Protein AF-0000000068151258 (afdb_homodimer)

Solvent-accessible surface area (backbone atoms only — not comparable to full-atom values): 40343 Å² total; per-residue (Å²): 136,86,76,42,71,37,37,74,47,60,27,70,51,58,72,37,66,33,45,17,46,20,34,51,57,39,61,42,63,68,53,41,21,51,52,36,28,52,32,47,75,66,72,35,36,36,27,58,34,50,60,30,77,44,56,37,73,75,41,50,38,35,25,36,35,34,33,28,73,49,20,52,45,78,73,45,76,40,74,92,81,26,32,38,29,30,24,18,23,23,30,41,49,59,50,42,54,54,28,51,77,69,53,24,28,70,79,65,57,34,44,64,39,75,38,8,42,46,48,41,27,16,28,47,36,44,39,51,3,57,88,35,44,37,45,27,72,32,54,47,28,36,33,26,31,26,46,76,24,49,77,46,81,39,72,44,85,51,56,67,60,40,23,46,57,32,27,37,66,54,43,61,27,47,51,49,28,37,28,32,49,40,36,71,50,53,28,29,39,36,41,52,30,28,32,38,48,67,58,45,60,70,42,41,66,59,46,40,71,74,28,58,20,32,37,32,32,38,20,68,35,65,69,15,42,62,72,60,65,48,80,84,39,71,90,53,36,79,47,92,68,66,39,50,25,25,45,36,41,37,32,34,80,45,88,68,73,69,46,77,57,98,50,35,37,28,37,51,44,77,76,60,47,52,59,79,73,78,67,52,56,47,43,34,29,32,29,26,45,46,93,48,35,68,61,50,53,52,52,49,49,49,42,31,71,70,74,37,66,82,58,38,50,39,37,39,40,33,20,27,17,38,38,77,26,40,62,34,43,30,45,75,33,49,21,23,34,48,33,41,47,36,49,61,87,52,85,38,61,67,54,53,50,49,48,50,55,57,43,51,74,60,68,33,28,48,32,64,36,26,38,76,68,68,34,41,66,50,40,50,68,73,25,91,38,38,67,60,46,24,52,49,27,40,70,52,26,74,83,46,33,46,40,40,63,61,46,36,46,57,53,88,136,84,74,44,72,39,37,73,47,61,27,69,53,57,72,34,66,32,47,16,47,20,33,51,57,37,61,42,65,67,53,42,20,50,51,36,28,52,32,46,75,66,73,33,36,36,27,57,34,49,61,30,77,45,56,36,72,75,42,48,38,35,25,34,36,34,34,28,73,49,22,50,46,79,73,46,76,39,75,91,80,27,34,38,29,30,25,17,22,22,30,41,50,57,51,42,55,52,28,51,76,70,53,24,28,70,79,64,56,35,44,65,40,76,40,7,43,46,49,41,27,15,28,48,37,44,38,50,3,56,84,36,44,37,46,28,71,32,54,47,27,35,32,26,31,26,46,75,23,50,77,48,80,39,71,45,84,52,56,67,62,40,24,44,54,32,26,38,66,55,43,63,27,48,52,50,28,39,29,31,50,40,38,72,50,53,26,28,40,36,43,52,31,28,34,38,47,67,58,46,61,70,42,40,66,60,47,40,71,73,29,58,20,33,38,33,34,38,20,68,35,66,70,14,42,63,73,58,66,49,80,85,38,70,90,54,36,79,48,90,67,65,40,51,24,25,47,34,38,38,32,34,80,47,88,69,74,69,47,78,57,96,50,34,37,28,36,51,44,76,75,61,47,51,59,78,72,77,66,51,57,50,44,34,29,33,27,27,44,47,93,46,34,69,61,51,54,51,53,50,50,49,43,30,72,72,72,37,64,82,58,37,51,39,37,38,40,33,19,28,17,37,38,78,26,41,63,32,43,30,46,75,33,48,20,22,32,48,33,42,47,36,49,62,87,51,85,40,61,67,53,52,52,52,48,49,55,59,42,51,75,61,69,34,28,49,32,65,36,26,39,75,66,70,35,42,66,50,40,51,68,75,25,90,38,38,65,61,45,25,51,50,28,40,69,50,27,73,83,46,33,47,39,42,62,59,45,36,45,57,54,88

Foldseek 3Di:
DDFAAWQKDAAPQRLDIETARGEDEDQALLRVLVVLQVCVVVLFFEFEDANRHFNDHLQYGRYYRYYPCNLWDWDDADPVQQKTKIFQNYWQLRVQVVQVVVQWHAPFDAQDGRTGCNQCQQLQAAHFALPAARQLQFWQWFWFQFSNSDIDTGRNPPVQVSLLRRHPSQLLGHTGMTMGHIGGWFKKKKFKAKEAPVVCVVCVVVLRVPARWKKWWFFQALCQCVQQVHADRCVRYPDPDSGNMITIMGMHTDPDDFDDDRGITIDTPSVPRYGDHDSFKAKWKWWFFAVCQSVLVVQLSCCCVPPVVVQGHIWIKHWHAADCRQQHLRHNGTTIMIMGIDGPPDPCVVSVVSSQVSRVVRLIGIRRSHDDDDFQVSLVVSGVCLVVSLVSSCVRHVSSSHDDPVCVGHRD/DDFAAWQKDAAPQRLDIETARGEDADQALLRVLVVLQVCVVVVFFEFEDANRHFNDHLQYGRYYRYYPCNLWDWDDADVVQQKTKIFQNYWQLRVQVVQVVVQWHAPFDAQDGRTGCNQCQQLQAAHFALPAARQLQFWQWFWFQFSNSDIDTGRNPPVQVSLLRRHPSQLLGHTGMTMGHIGGWFKKKKFKAKEAPVVCVVCVVVLRVPARWKKWWFFQALCQCVQQVHADRCVRYPDPDSGNMITIMGMHTDPDDFDDDRGITIDTPSVPRYGDHDSFKAKWKWWFFAVCQSVLVVQLSCCCVPPVVVQGHIWIKHWHAADCRQQHLRHNGTTIMTMGIDGPPDPCVVSVVSSQVSRVVRLIGIRRSHDDDDFQVSLVVSGVCLVVSLVSSCVRHVSSSHDDPVCVGHRD

InterPro domains:
  IPR006094 FAD linked oxidase, N-terminal [PF01565] (24-154)
  IPR007173 D-arabinono-1,4-lactone oxidase, C-terminal domain [PF04030] (265-408)
  IPR010031 L-gulonolactone/D-arabinono-1,4-lactone oxidase-like [PIRSF000136] (3-409)
  IPR010031 L-gulonolactone/D-arabinono-1,4-lactone oxidase-like [PTHR43762] (8-409)
  IPR016166 FAD-binding domain, PCMH-type [PS51387] (12-185)
  IPR016167 FAD-binding, type PCMH, subdomain 1 [G3DSA:3.30.43.10] (2-72)
  IPR016169 FAD-binding, type PCMH, subdomain 2 [G3DSA:3.30.465.10] (75-197)
  IPR016171 Vanillyl-alcohol oxidase, C-terminal subdomain 2 [G3DSA:1.10.45.10] (376-412)
  IPR036318 FAD-binding, type PCMH-like superfamily [SSF56176] (8-182)

Radius of gyration: 28.55 Å; Cα contacts (8 Å, |Δi|>4): 2061; chains: 2; bounding box: 61×91×62 Å

pLDDT: mean 96.94, std 2.87, range [78.06, 98.88]

Sequence (824 aa):
MAFEKGGVWRNWVGNQYCVSQYKASPGTEAELAELVAEADKRDLGVRVSGSGHSFTPVVGTSGLLLSLADLRGVQKVDKARKQITVAGGTRINEVGKTLKQHGLSLINQGDIDSQAVAGAFTTGTHGTGIKLGNMASSIAGMRIVKANGEILDIDGSDEELLHAAQVSVGTLGIISSMTLNVMDAYNLHERLWRDDFETCMERHDELAANHRHFGFFWCPTPESRHLYCLPDTSAVSSTNKSADVCEMKVMDITDAAPMESEFEKIAYSSEVYPIEYVPNFVELEYAVPVEHGKAAVRAVRDLMLNKHTNCIYPIEYRFTAGDPAWMSPFHHQDSITLSVSGGPGIDYWAFLKGVDQILRGYDSRPHWGKMHFLDTDDVTHLYPRAGDFRALRRELDPKGRFLNDHLKMLLGMAFEKGGVWRNWVGNQYCVSQYKASPGTEAELAELVAEADKRDLGVRVSGSGHSFTPVVGTSGLLLSLADLRGVQKVDKARKQITVAGGTRINEVGKTLKQHGLSLINQGDIDSQAVAGAFTTGTHGTGIKLGNMASSIAGMRIVKANGEILDIDGSDEELLHAAQVSVGTLGIISSMTLNVMDAYNLHERLWRDDFETCMERHDELAANHRHFGFFWCPTPESRHLYCLPDTSAVSSTNKSADVCEMKVMDITDAAPMESEFEKIAYSSEVYPIEYVPNFVELEYAVPVEHGKAAVRAVRDLMLNKHTNCIYPIEYRFTAGDPAWMSPFHHQDSITLSVSGGPGIDYWAFLKGVDQILRGYDSRPHWGKMHFLDTDDVTHLYPRAGDFRALRRELDPKGRFLNDHLKMLLG

Nearest PDB structures (foldseek):
  4xlo-assembly1_C  TM=7.871E-01  e=3.483E-21  Streptomyces maritimus
  6fyf-assembly3_C  TM=7.808E-01  e=2.232E-20  Streptomyces maritimus
  6fyd-assembly1_D  TM=7.874E-01  e=6.397E-20  Streptomyces maritimus
  6fye-assembly1_B-2  TM=7.851E-01  e=6.805E-20  Streptomyces maritimus
  6fyb-assembly1_A  TM=7.941E-01  e=1.431E-19  Streptomyces maritimus

Structure (mmCIF, N/CA/C/O backbone):
data_AF-0000000068151258-model_v1
#
loop_
_entity.id
_entity.type
_entity.pdbx_description
1 polymer 'Probable FAD-linked oxidoreductase'
#
loop_
_atom_site.group_PDB
_atom_site.id
_atom_site.type_symbol
_atom_site.label_atom_id
_atom_site.label_alt_id
_atom_site.label_comp_id
_atom_site.label_asym_id
_atom_site.label_entity_id
_atom_site.label_seq_id
_atom_site.pdbx_PDB_ins_code
_atom_site.Cartn_x
_atom_site.Cartn_y
_atom_site.Cartn_z
_atom_site.occupancy
_atom_site.B_iso_or_equiv
_atom_site.auth_seq_id
_atom_site.auth_comp_id
_atom_site.auth_asym_id
_atom_site.auth_atom_id
_atom_site.pdbx_PDB_model_num
ATOM 1 N N . MET A 1 1 ? -28.812 7.32 -12.125 1 78.06 1 MET A N 1
ATOM 2 C CA . MET A 1 1 ? -27.547 7.863 -12.602 1 78.06 1 MET A CA 1
ATOM 3 C C . MET A 1 1 ? -26.5 6.754 -12.766 1 78.06 1 MET A C 1
ATOM 5 O O . MET A 1 1 ? -26.453 5.82 -11.961 1 78.06 1 MET A O 1
ATOM 9 N N . ALA A 1 2 ? -25.844 6.797 -13.875 1 86.69 2 ALA A N 1
ATOM 10 C CA . ALA A 1 2 ? -24.844 5.766 -14.141 1 86.69 2 ALA A CA 1
ATOM 11 C C . ALA A 1 2 ? -23.453 6.219 -13.695 1 86.69 2 ALA A C 1
ATOM 13 O O . ALA A 1 2 ? -23.078 7.375 -13.898 1 86.69 2 ALA A O 1
ATOM 14 N N . PHE A 1 3 ? -22.781 5.359 -12.836 1 92.81 3 PHE A N 1
ATOM 15 C CA . PHE A 1 3 ? -21.422 5.652 -12.406 1 92.81 3 PHE A CA 1
ATOM 16 C C . PHE A 1 3 ? -20.422 5.301 -13.5 1 92.81 3 PHE A C 1
ATOM 18 O O . PHE A 1 3 ? -20.641 4.363 -14.266 1 92.81 3 PHE A O 1
ATOM 25 N N . GLU A 1 4 ? -19.438 6.156 -13.594 1 96.06 4 GLU A N 1
ATOM 26 C CA . GLU A 1 4 ? -18.297 5.797 -14.43 1 96.06 4 GLU A CA 1
ATOM 27 C C . GLU A 1 4 ? -17.5 4.652 -13.82 1 96.06 4 GLU A C 1
ATOM 29 O O . GLU A 1 4 ? -17.344 4.578 -12.602 1 96.06 4 GLU A O 1
ATOM 34 N N . LYS A 1 5 ? -17.016 3.736 -14.688 1 95.81 5 LYS A N 1
ATOM 35 C CA . LYS A 1 5 ? -16.125 2.68 -14.219 1 95.81 5 LYS A CA 1
ATOM 36 C C . LYS A 1 5 ? -14.922 3.264 -13.492 1 95.81 5 LYS A C 1
ATOM 38 O O . LYS A 1 5 ? -14.352 4.266 -13.93 1 95.81 5 LYS A O 1
ATOM 43 N N . GLY A 1 6 ? -14.594 2.646 -12.422 1 96.44 6 GLY A N 1
ATOM 44 C CA . GLY A 1 6 ? -13.477 3.129 -11.617 1 96.44 6 GLY A CA 1
ATOM 45 C C . GLY A 1 6 ? -12.125 2.834 -12.242 1 96.44 6 GLY A C 1
ATOM 46 O O . GLY A 1 6 ? -11.891 3.162 -13.406 1 96.44 6 GLY A O 1
ATOM 47 N N . GLY A 1 7 ? -11.305 2.139 -11.562 1 93.94 7 GLY A N 1
ATOM 48 C CA . GLY A 1 7 ? -9.93 1.832 -11.922 1 93.94 7 GLY A CA 1
ATOM 49 C C . GLY A 1 7 ? -8.945 2.107 -10.797 1 93.94 7 GLY A C 1
ATOM 50 O O . GLY A 1 7 ? -9.336 2.191 -9.633 1 93.94 7 GLY A O 1
ATOM 51 N N . VAL A 1 8 ? -7.711 2.145 -11.172 1 94.94 8 VAL A N 1
ATOM 52 C CA . VAL A 1 8 ? -6.668 2.271 -10.164 1 94.94 8 VAL A CA 1
ATOM 53 C C . VAL A 1 8 ? -6.508 3.738 -9.766 1 94.94 8 VAL A C 1
ATOM 55 O O . VAL A 1 8 ? -6.559 4.629 -10.617 1 94.94 8 VAL A O 1
ATOM 58 N N . TRP A 1 9 ? -6.434 3.98 -8.555 1 96.38 9 TRP A N 1
ATOM 59 C CA . TRP A 1 9 ? -6.039 5.238 -7.934 1 96.38 9 TRP A CA 1
ATOM 60 C C . TRP A 1 9 ? -4.812 5.047 -7.047 1 96.38 9 TRP A C 1
ATOM 62 O O . TRP A 1 9 ? -4.668 4.012 -6.391 1 96.38 9 TRP A O 1
ATOM 72 N N . ARG A 1 10 ? -3.955 6 -7.008 1 95.19 10 ARG A N 1
ATOM 73 C CA . ARG A 1 10 ? -2.828 5.992 -6.078 1 95.19 10 ARG A CA 1
ATOM 74 C C . ARG A 1 10 ? -2.57 7.387 -5.516 1 95.19 10 ARG A C 1
ATOM 76 O O . ARG A 1 10 ? -2.955 8.391 -6.121 1 95.19 10 ARG A O 1
ATOM 83 N N . ASN A 1 11 ? -1.968 7.457 -4.352 1 95.88 11 ASN A N 1
ATOM 84 C CA . ASN A 1 11 ? -1.566 8.75 -3.805 1 95.88 11 ASN A CA 1
ATOM 85 C C . ASN A 1 11 ? -0.301 9.273 -4.477 1 95.88 11 ASN A C 1
ATOM 87 O O . ASN A 1 11 ? 0.225 8.641 -5.398 1 95.88 11 ASN A O 1
ATOM 91 N N . TRP A 1 12 ? 0.168 10.398 -4.117 1 93 12 TRP A N 1
ATOM 92 C CA . TRP A 1 12 ? 1.205 11.141 -4.824 1 93 12 TRP A CA 1
ATOM 93 C C . TRP A 1 12 ? 2.539 10.398 -4.766 1 93 12 TRP A C 1
ATOM 95 O O . TRP A 1 12 ? 3.346 10.492 -5.695 1 93 12 TRP A O 1
ATOM 105 N N . VAL A 1 13 ? 2.721 9.562 -3.672 1 91.62 13 VAL A N 1
ATOM 106 C CA . VAL A 1 13 ? 4.027 8.93 -3.537 1 91.62 13 VAL A CA 1
ATOM 107 C C . VAL A 1 13 ? 3.93 7.461 -3.939 1 91.62 13 VAL A C 1
ATOM 109 O O . VAL A 1 13 ? 4.945 6.766 -4.031 1 91.62 13 VAL A O 1
ATOM 112 N N . GLY A 1 14 ? 2.686 6.957 -4.02 1 90.94 14 GLY A N 1
ATOM 113 C CA . GLY A 1 14 ? 2.479 5.621 -4.555 1 90.94 14 GLY A CA 1
ATOM 114 C C . GLY A 1 14 ? 2.461 4.547 -3.484 1 90.94 14 GLY A C 1
ATOM 115 O O . GLY A 1 14 ? 2.33 3.361 -3.791 1 90.94 14 GLY A O 1
ATOM 116 N N . ASN A 1 15 ? 2.527 4.891 -2.213 1 91.88 15 ASN A N 1
ATOM 117 C CA . ASN A 1 15 ? 2.506 3.859 -1.183 1 91.88 15 ASN A CA 1
ATOM 118 C C . ASN A 1 15 ? 1.082 3.406 -0.873 1 91.88 15 ASN A C 1
ATOM 120 O O . ASN A 1 15 ? 0.88 2.43 -0.149 1 91.88 15 ASN A O 1
ATOM 124 N N . GLN A 1 16 ? 0.106 4.184 -1.388 1 94.62 16 GLN A N 1
ATOM 125 C CA . GLN A 1 16 ? -1.301 3.803 -1.318 1 94.62 16 GLN A CA 1
ATOM 126 C C . GLN A 1 16 ? -1.899 3.654 -2.715 1 94.62 16 GLN A C 1
ATOM 128 O O . GLN A 1 16 ? -1.615 4.457 -3.605 1 94.62 16 GLN A O 1
ATOM 133 N N . TYR A 1 17 ? -2.619 2.631 -2.869 1 94.12 17 TYR A N 1
ATOM 134 C CA . TYR A 1 17 ? -3.406 2.498 -4.09 1 94.12 17 TYR A CA 1
ATOM 135 C C . TYR A 1 17 ? -4.66 1.67 -3.846 1 94.12 17 TYR A C 1
ATOM 137 O O . TYR A 1 17 ? -4.754 0.955 -2.844 1 94.12 17 TYR A O 1
ATOM 145 N N . CYS A 1 18 ? -5.625 1.77 -4.68 1 95.38 18 CYS A N 1
ATOM 146 C CA . CYS A 1 18 ? -6.832 0.948 -4.672 1 95.38 18 CYS A CA 1
ATOM 147 C C . CYS A 1 18 ? -7.422 0.838 -6.074 1 95.38 18 CYS A C 1
ATOM 149 O O . CYS A 1 18 ? -7.047 1.592 -6.973 1 95.38 18 CYS A O 1
ATOM 151 N N . VAL A 1 19 ? -8.141 -0.154 -6.238 1 96 19 VAL A N 1
ATOM 152 C CA . VAL A 1 19 ? -9.016 -0.272 -7.402 1 96 19 VAL A CA 1
ATOM 153 C C . VAL A 1 19 ? -10.469 -0.088 -6.977 1 96 19 VAL A C 1
ATOM 155 O O . VAL A 1 19 ? -10.977 -0.83 -6.133 1 96 19 VAL A O 1
ATOM 158 N N . SER A 1 20 ? -11.07 0.904 -7.492 1 97.62 20 SER A N 1
ATOM 159 C CA . SER A 1 20 ? -12.469 1.146 -7.172 1 97.62 20 SER A CA 1
ATOM 160 C C . SER A 1 20 ? -13.383 0.662 -8.289 1 97.62 20 SER A C 1
ATOM 162 O O . SER A 1 20 ? -13 0.659 -9.461 1 97.62 20 SER A O 1
ATOM 164 N N . GLN A 1 21 ? -14.562 0.237 -7.918 1 97.31 21 GLN A N 1
ATOM 165 C CA . GLN A 1 21 ? -15.547 -0.179 -8.906 1 97.31 21 GLN A CA 1
ATOM 166 C C . GLN A 1 21 ? -16.016 1.003 -9.75 1 97.31 21 GLN A C 1
ATOM 168 O O . GLN A 1 21 ? -16.172 0.876 -10.969 1 97.31 21 GLN A O 1
ATOM 173 N N . TYR A 1 22 ? -16.234 2.111 -9.031 1 98.06 22 TYR A N 1
ATOM 174 C CA . TYR A 1 22 ? -16.734 3.309 -9.695 1 98.06 22 TYR A CA 1
ATOM 175 C C . TYR A 1 22 ? -15.914 4.535 -9.297 1 98.06 22 TYR A C 1
ATOM 177 O O . TYR A 1 22 ? -15.258 4.535 -8.25 1 98.06 22 TYR A O 1
ATOM 185 N N . LYS A 1 23 ? -15.945 5.562 -10.148 1 98.31 23 LYS A N 1
ATOM 186 C CA . LYS A 1 23 ? -15.344 6.855 -9.852 1 98.31 23 LYS A CA 1
ATOM 187 C C . LYS A 1 23 ? -16.234 8 -10.336 1 98.31 23 LYS A C 1
ATOM 189 O O . LYS A 1 23 ? -17.094 7.805 -11.195 1 98.31 23 LYS A O 1
ATOM 194 N N . ALA A 1 24 ? -16.125 9.125 -9.758 1 98.44 24 ALA A N 1
ATOM 195 C CA . ALA A 1 24 ? -16.766 10.352 -10.211 1 98.44 24 ALA A CA 1
ATOM 196 C C . ALA A 1 24 ? -16.031 11.586 -9.695 1 98.44 24 ALA A C 1
ATOM 198 O O . ALA A 1 24 ? -15.289 11.508 -8.719 1 98.44 24 ALA A O 1
ATOM 199 N N . SER A 1 25 ? -16.172 12.703 -10.352 1 98.38 25 SER A N 1
ATOM 200 C CA . SER A 1 25 ? -15.633 14.008 -9.961 1 98.38 25 SER A CA 1
ATOM 201 C C . SER A 1 25 ? -16.688 15.094 -10.086 1 98.38 25 SER A C 1
ATOM 203 O O . SER A 1 25 ? -16.734 15.82 -11.078 1 98.38 25 SER A O 1
ATOM 205 N N . PRO A 1 26 ? -17.516 15.242 -9.055 1 98.25 26 PRO A N 1
ATOM 206 C CA . PRO A 1 26 ? -18.578 16.25 -9.133 1 98.25 26 PRO A CA 1
ATOM 207 C C . PRO A 1 26 ? -18.031 17.672 -9.203 1 98.25 26 PRO A C 1
ATOM 209 O O . PRO A 1 26 ? -17.031 17.984 -8.578 1 98.25 26 PRO A O 1
ATOM 212 N N . GLY A 1 27 ? -18.781 18.516 -9.898 1 98 27 GLY A N 1
ATOM 213 C CA . GLY A 1 27 ? -18.391 19.906 -10.031 1 98 27 GLY A CA 1
ATOM 214 C C . GLY A 1 27 ? -19.219 20.844 -9.172 1 98 27 GLY A C 1
ATOM 215 O O . GLY A 1 27 ? -18.906 22.031 -9.055 1 98 27 GLY A O 1
ATOM 216 N N . THR A 1 28 ? -20.281 20.297 -8.633 1 98.19 28 THR A N 1
ATOM 217 C CA . THR A 1 28 ? -21.156 21.094 -7.777 1 98.19 28 THR A CA 1
ATOM 218 C C . THR A 1 28 ? -21.594 20.312 -6.551 1 98.19 28 THR A C 1
ATOM 220 O O . THR A 1 28 ? -21.5 19.078 -6.535 1 98.19 28 THR A O 1
ATOM 223 N N . GLU A 1 29 ? -22.031 21.047 -5.539 1 98.44 29 GLU A N 1
ATOM 224 C CA . GLU A 1 29 ? -22.547 20.406 -4.332 1 98.44 29 GLU A CA 1
ATOM 225 C C . GLU A 1 29 ? -23.766 19.547 -4.652 1 98.44 29 GLU A C 1
ATOM 227 O O . GLU A 1 29 ? -23.938 18.453 -4.09 1 98.44 29 GLU A O 1
ATOM 232 N N . ALA A 1 30 ? -24.625 20.031 -5.52 1 98.31 30 ALA A N 1
ATOM 233 C CA . ALA A 1 30 ? -25.828 19.297 -5.902 1 98.31 30 ALA A CA 1
ATOM 234 C C . ALA A 1 30 ? -25.469 17.969 -6.559 1 98.31 30 ALA A C 1
ATOM 236 O O . ALA A 1 30 ? -26.078 16.938 -6.254 1 98.31 30 ALA A O 1
ATOM 237 N N . GLU A 1 31 ? -24.5 18.047 -7.484 1 98.25 31 GLU A N 1
ATOM 238 C CA . GLU A 1 31 ? -24.047 16.828 -8.141 1 98.25 31 GLU A CA 1
ATOM 239 C C . GLU A 1 31 ? -23.438 15.859 -7.137 1 98.25 31 GLU A C 1
ATOM 241 O O . GLU A 1 31 ? -23.672 14.648 -7.207 1 98.25 31 GLU A O 1
ATOM 246 N N . LEU A 1 32 ? -22.672 16.359 -6.215 1 98.56 32 LEU A N 1
ATOM 247 C CA . LEU A 1 32 ? -22.062 15.547 -5.16 1 98.56 32 LEU A CA 1
ATOM 248 C C . LEU A 1 32 ? -23.141 14.852 -4.336 1 98.56 32 LEU A C 1
ATOM 250 O O . LEU A 1 32 ? -23.062 13.648 -4.074 1 98.56 32 LEU A O 1
ATOM 254 N N . ALA A 1 33 ? -24.109 15.594 -3.965 1 98.69 33 ALA A N 1
ATOM 255 C CA . ALA A 1 33 ? -25.203 15.07 -3.16 1 98.69 33 ALA A CA 1
ATOM 256 C C . ALA A 1 33 ? -25.938 13.938 -3.893 1 98.69 33 ALA A C 1
ATOM 258 O O . ALA A 1 33 ? -26.266 12.914 -3.291 1 98.69 33 ALA A O 1
ATOM 259 N N . GLU A 1 34 ? -26.156 14.102 -5.141 1 98.38 34 GLU A N 1
ATOM 260 C CA . GLU A 1 34 ? -26.828 13.094 -5.949 1 98.38 34 GLU A CA 1
ATOM 261 C C . GLU A 1 34 ? -26 11.812 -6.043 1 98.38 34 GLU A C 1
ATOM 263 O O . GLU A 1 34 ? -26.547 10.711 -5.945 1 98.38 34 GLU A O 1
ATOM 268 N N . LEU A 1 35 ? -24.75 11.977 -6.266 1 98.56 35 LEU A N 1
ATOM 269 C CA . LEU A 1 35 ? -23.844 10.836 -6.371 1 98.56 35 LEU A CA 1
ATOM 270 C C . LEU A 1 35 ? -23.828 10.031 -5.074 1 98.56 35 LEU A C 1
ATOM 272 O O . LEU A 1 35 ? -23.875 8.805 -5.098 1 98.56 35 LEU A O 1
ATOM 276 N N . VAL A 1 36 ? -23.766 10.727 -3.963 1 98.62 36 VAL A N 1
ATOM 277 C CA . VAL A 1 36 ? -23.703 10.07 -2.66 1 98.62 36 VAL A CA 1
ATOM 278 C C . VAL A 1 36 ? -25.016 9.344 -2.393 1 98.62 36 VAL A C 1
ATOM 280 O O . VAL A 1 36 ? -25.016 8.203 -1.925 1 98.62 36 VAL A O 1
ATOM 283 N N . ALA A 1 37 ? -26.125 9.984 -2.701 1 98.44 37 ALA A N 1
ATOM 284 C CA . ALA A 1 37 ? -27.438 9.359 -2.521 1 98.44 37 ALA A CA 1
ATOM 285 C C . ALA A 1 37 ? -27.547 8.078 -3.348 1 98.44 37 ALA A C 1
ATOM 287 O O . ALA A 1 37 ? -28.078 7.07 -2.875 1 98.44 37 ALA A O 1
ATOM 288 N N . GLU A 1 38 ? -27.109 8.156 -4.566 1 98.19 38 GLU A N 1
ATOM 289 C CA . GLU A 1 38 ? -27.141 6.988 -5.441 1 98.19 38 GLU A CA 1
ATOM 290 C C . GLU A 1 38 ? -26.266 5.867 -4.898 1 98.19 38 GLU A C 1
ATOM 292 O O . GLU A 1 38 ? -26.641 4.691 -4.965 1 98.19 38 GLU A O 1
ATOM 297 N N . ALA A 1 39 ? -25.062 6.219 -4.406 1 98.19 39 ALA A N 1
ATOM 298 C CA . ALA A 1 39 ? -24.188 5.219 -3.818 1 98.19 39 ALA A CA 1
ATOM 299 C C . ALA A 1 39 ? -24.859 4.516 -2.643 1 98.19 39 ALA A C 1
ATOM 301 O O . ALA A 1 39 ? -24.734 3.299 -2.49 1 98.19 39 ALA A O 1
ATOM 302 N N . ASP A 1 40 ? -25.516 5.312 -1.816 1 97.94 40 ASP A N 1
ATOM 303 C CA . ASP A 1 40 ? -26.234 4.746 -0.675 1 97.94 40 ASP A CA 1
ATOM 304 C C . ASP A 1 40 ? -27.297 3.762 -1.133 1 97.94 40 ASP A C 1
ATOM 306 O O . ASP A 1 40 ? -27.422 2.666 -0.578 1 97.94 40 ASP A O 1
ATOM 310 N N . LYS A 1 41 ? -28.078 4.137 -2.143 1 96.81 41 LYS A N 1
ATOM 311 C CA . LYS A 1 41 ? -29.125 3.275 -2.686 1 96.81 41 LYS A CA 1
ATOM 312 C C . LYS A 1 41 ? -28.547 1.952 -3.174 1 96.81 41 LYS A C 1
ATOM 314 O O . LYS A 1 41 ? -29.188 0.909 -3.072 1 96.81 41 LYS A O 1
ATOM 319 N N . ARG A 1 42 ? -27.344 1.995 -3.621 1 95.56 42 ARG A N 1
ATOM 320 C CA . ARG A 1 42 ? -26.703 0.817 -4.207 1 95.56 42 ARG A CA 1
ATOM 321 C C . ARG A 1 42 ? -25.859 0.08 -3.174 1 95.56 42 ARG A C 1
ATOM 323 O O . ARG A 1 42 ? -25.125 -0.848 -3.514 1 95.56 42 ARG A O 1
ATOM 330 N N . ASP A 1 43 ? -25.844 0.562 -1.971 1 94.62 43 ASP A N 1
ATOM 331 C CA . ASP A 1 43 ? -25.109 -0.047 -0.865 1 94.62 43 ASP A CA 1
ATOM 332 C C . ASP A 1 43 ? -23.609 -0.043 -1.136 1 94.62 43 ASP A C 1
ATOM 334 O O . ASP A 1 43 ? -22.922 -1.05 -0.92 1 94.62 43 ASP A O 1
ATOM 338 N N . LEU A 1 44 ? -23.094 1.069 -1.704 1 96.12 44 LEU A N 1
ATOM 339 C CA . LEU A 1 44 ? -21.688 1.218 -2.023 1 96.12 44 LEU A CA 1
ATOM 340 C C . LEU A 1 44 ? -20.969 2.047 -0.959 1 96.12 44 LEU A C 1
ATOM 342 O O . LEU A 1 44 ? -21.5 3.051 -0.487 1 96.12 44 LEU A O 1
ATOM 346 N N . GLY A 1 45 ? -19.844 1.562 -0.537 1 97.25 45 GLY A N 1
ATOM 347 C CA . GLY A 1 45 ? -18.953 2.441 0.211 1 97.25 45 GLY A CA 1
ATOM 348 C C . GLY A 1 45 ? -18.422 3.598 -0.614 1 97.25 45 GLY A C 1
ATOM 349 O O . GLY A 1 45 ? -18.234 3.467 -1.825 1 97.25 45 GLY A O 1
ATOM 350 N N . VAL A 1 46 ? -18.219 4.711 0.027 1 98.5 46 VAL A N 1
ATOM 351 C CA . VAL A 1 46 ? -17.75 5.918 -0.649 1 98.5 46 VAL A CA 1
ATOM 352 C C . VAL A 1 46 ? -16.531 6.484 0.078 1 98.5 46 VAL A C 1
ATOM 354 O O . VAL A 1 46 ? -16.516 6.574 1.308 1 98.5 46 VAL A O 1
ATOM 357 N N . ARG A 1 47 ? -15.508 6.742 -0.625 1 98.5 47 ARG A N 1
ATOM 358 C CA . ARG A 1 47 ? -14.406 7.551 -0.124 1 98.5 47 ARG A CA 1
ATOM 359 C C . ARG A 1 47 ? -14.102 8.711 -1.071 1 98.5 47 ARG A C 1
ATOM 361 O O . ARG A 1 47 ? -14.578 8.734 -2.205 1 98.5 47 ARG A O 1
ATOM 368 N N . VAL A 1 48 ? -13.32 9.633 -0.557 1 98.31 48 VAL A N 1
ATOM 369 C CA . VAL A 1 48 ? -13.086 10.875 -1.287 1 98.31 48 VAL A CA 1
ATOM 370 C C . VAL A 1 48 ? -11.594 11.188 -1.307 1 98.31 48 VAL A C 1
ATOM 372 O O . VAL A 1 48 ? -10.906 11.039 -0.291 1 98.31 48 VAL A O 1
ATOM 375 N N . SER A 1 49 ? -11.141 11.477 -2.477 1 98 49 SER A N 1
ATOM 376 C CA . SER A 1 49 ? -9.758 11.938 -2.621 1 98 49 SER A CA 1
ATOM 377 C C . SER A 1 49 ? -9.703 13.445 -2.844 1 98 49 SER A C 1
ATOM 379 O O . SER A 1 49 ? -10.461 13.992 -3.65 1 98 49 SER A O 1
ATOM 381 N N . GLY A 1 50 ? -8.898 14.109 -2.031 1 97.38 50 GLY A N 1
ATOM 382 C CA . GLY A 1 50 ? -8.469 15.453 -2.404 1 97.38 50 GLY A CA 1
ATOM 383 C C . GLY A 1 50 ? -7.344 15.453 -3.424 1 97.38 50 GLY A C 1
ATOM 384 O O . GLY A 1 50 ? -7.512 14.961 -4.539 1 97.38 50 GLY A O 1
ATOM 385 N N . SER A 1 51 ? -6.16 15.898 -2.93 1 96.5 51 SER A N 1
ATOM 386 C CA . SER A 1 51 ? -5.012 15.914 -3.834 1 96.5 51 SER A CA 1
ATOM 387 C C . SER A 1 51 ? -4.18 14.641 -3.689 1 96.5 51 SER A C 1
ATOM 389 O O . SER A 1 51 ? -3.164 14.477 -4.371 1 96.5 51 SER A O 1
ATOM 391 N N . GLY A 1 52 ? -4.582 13.797 -2.781 1 96.44 52 GLY A N 1
ATOM 392 C CA . GLY A 1 52 ? -3.959 12.484 -2.705 1 96.44 52 GLY A CA 1
ATOM 393 C C . GLY A 1 52 ? -2.621 12.5 -1.994 1 96.44 52 GLY A C 1
ATOM 394 O O . GLY A 1 52 ? -1.707 11.758 -2.365 1 96.44 52 GLY A O 1
ATOM 395 N N . HIS A 1 53 ? -2.479 13.234 -0.882 1 96.06 53 HIS A N 1
ATOM 396 C CA . HIS A 1 53 ? -1.182 13.398 -0.236 1 96.06 53 HIS A CA 1
ATOM 397 C C . HIS A 1 53 ? -1.052 12.484 0.979 1 96.06 53 HIS A C 1
ATOM 399 O O . HIS A 1 53 ? 0.035 12.352 1.546 1 96.06 53 HIS A O 1
ATOM 405 N N . SER A 1 54 ? -2.137 11.852 1.442 1 97.25 54 SER A N 1
ATOM 406 C CA . SER A 1 54 ? -2.061 11.031 2.65 1 97.25 54 SER A CA 1
ATOM 407 C C . SER A 1 54 ? -1.22 9.781 2.418 1 97.25 54 SER A C 1
ATOM 409 O O . SER A 1 54 ? -1.32 9.148 1.366 1 97.25 54 SER A O 1
ATOM 411 N N . PHE A 1 55 ? -0.416 9.469 3.439 1 96.62 55 PHE A N 1
ATOM 412 C CA . PHE A 1 55 ? 0.41 8.266 3.408 1 96.62 55 PHE A CA 1
ATOM 413 C C . PHE A 1 55 ? -0.344 7.078 3.988 1 96.62 55 PHE A C 1
ATOM 415 O O . PHE A 1 55 ? 0.116 5.938 3.891 1 96.62 55 PHE A O 1
ATOM 422 N N . THR A 1 56 ? -1.451 7.266 4.617 1 96.44 56 THR A N 1
ATOM 423 C CA . THR A 1 56 ? -2.279 6.227 5.227 1 96.44 56 THR A CA 1
ATOM 424 C C . THR A 1 56 ? -3.461 5.887 4.324 1 96.44 56 THR A C 1
ATOM 426 O O . THR A 1 56 ? -3.832 6.672 3.451 1 96.44 56 THR A O 1
ATOM 429 N N . PRO A 1 57 ? -4.047 4.715 4.516 1 95.81 57 PRO A N 1
ATOM 430 C CA . PRO A 1 57 ? -5.133 4.305 3.619 1 95.81 57 PRO A CA 1
ATOM 431 C C . PRO A 1 57 ? -6.461 4.969 3.965 1 95.81 57 PRO A C 1
ATOM 433 O O . PRO A 1 57 ? -7.488 4.293 4.066 1 95.81 57 PRO A O 1
ATOM 436 N N . VAL A 1 58 ? -6.535 6.258 3.881 1 97.38 58 VAL A N 1
ATOM 437 C CA . VAL A 1 58 ? -7.754 6.969 4.258 1 97.38 58 VAL A CA 1
ATOM 438 C C . VAL A 1 58 ? -8.617 7.203 3.021 1 97.38 58 VAL A C 1
ATOM 440 O O . VAL A 1 58 ? -9.797 7.539 3.139 1 97.38 58 VAL A O 1
ATOM 443 N N . VAL A 1 59 ? -8.078 6.977 1.762 1 97.69 59 VAL A N 1
ATOM 444 C CA . VAL A 1 59 ? -8.805 7.305 0.539 1 97.69 59 VAL A CA 1
ATOM 445 C C . VAL A 1 59 ? -9.344 6.027 -0.099 1 97.69 59 VAL A C 1
ATOM 447 O O . VAL A 1 59 ? -10.43 6.027 -0.685 1 97.69 59 VAL A O 1
ATOM 450 N N . GLY A 1 60 ? -8.664 4.934 0.052 1 95.94 60 GLY A N 1
ATOM 451 C CA . GLY A 1 60 ? -8.945 3.727 -0.709 1 95.94 60 GLY A CA 1
ATOM 452 C C . GLY A 1 60 ? -10.336 3.178 -0.461 1 95.94 60 GLY A C 1
ATOM 453 O O . GLY A 1 60 ? -10.828 3.199 0.671 1 95.94 60 GLY A O 1
ATOM 454 N N . THR A 1 61 ? -10.992 2.746 -1.538 1 96.69 61 THR A N 1
ATOM 455 C CA . THR A 1 61 ? -12.289 2.08 -1.481 1 96.69 61 THR A CA 1
ATOM 456 C C . THR A 1 61 ? -12.484 1.162 -2.686 1 96.69 61 THR A C 1
ATOM 458 O O . THR A 1 61 ? -11.867 1.37 -3.734 1 96.69 61 THR A O 1
ATOM 461 N N . SER A 1 62 ? -13.25 0.145 -2.514 1 95.81 62 SER A N 1
ATOM 462 C CA . SER A 1 62 ? -13.609 -0.706 -3.641 1 95.81 62 SER A CA 1
ATOM 463 C C . SER A 1 62 ? -14.945 -0.281 -4.242 1 95.81 62 SER A C 1
ATOM 465 O O . SER A 1 62 ? -15.383 -0.832 -5.258 1 95.81 62 SER A O 1
ATOM 467 N N . GLY A 1 63 ? -15.641 0.665 -3.598 1 97.19 63 GLY A N 1
ATOM 468 C CA . GLY A 1 63 ? -16.938 1.143 -4.059 1 97.19 63 GLY A CA 1
ATOM 469 C C . GLY A 1 63 ? -16.844 2.33 -4.996 1 97.19 63 GLY A C 1
ATOM 470 O O . GLY A 1 63 ? -16.312 2.209 -6.109 1 97.19 63 GLY A O 1
ATOM 471 N N . LEU A 1 64 ? -17.312 3.473 -4.539 1 98.25 64 LEU A N 1
ATOM 472 C CA . LEU A 1 64 ? -17.266 4.711 -5.309 1 98.25 64 LEU A CA 1
ATOM 473 C C . LEU A 1 64 ? -16.172 5.633 -4.793 1 98.25 64 LEU A C 1
ATOM 475 O O . LEU A 1 64 ? -16.219 6.078 -3.643 1 98.25 64 LEU A O 1
ATOM 479 N N . LEU A 1 65 ? -15.203 5.848 -5.602 1 98.62 65 LEU A N 1
ATOM 480 C CA . LEU A 1 65 ? -14.156 6.812 -5.266 1 98.62 65 LEU A CA 1
ATOM 481 C C . LEU A 1 65 ? -14.453 8.172 -5.891 1 98.62 65 LEU A C 1
ATOM 483 O O . LEU A 1 65 ? -14.445 8.312 -7.113 1 98.62 65 LEU A O 1
ATOM 487 N N . LEU A 1 66 ? -14.703 9.117 -5.066 1 98.56 66 LEU A N 1
ATOM 488 C CA . LEU A 1 66 ? -14.969 10.477 -5.527 1 98.56 66 LEU A CA 1
ATOM 489 C C . LEU A 1 66 ? -13.695 11.32 -5.484 1 98.56 66 LEU A C 1
ATOM 491 O O . LEU A 1 66 ? -12.883 11.188 -4.57 1 98.56 66 LEU A O 1
ATOM 495 N N . SER A 1 67 ? -13.523 12.164 -6.457 1 98.12 67 SER A N 1
ATOM 496 C CA . SER A 1 67 ? -12.484 13.195 -6.457 1 98.12 67 SER A CA 1
ATOM 497 C C . SER A 1 67 ? -13.094 14.586 -6.32 1 98.12 67 SER A C 1
ATOM 499 O O . SER A 1 67 ? -14.102 14.898 -6.961 1 98.12 67 SER A O 1
ATOM 501 N N . LEU A 1 68 ? -12.516 15.391 -5.531 1 97.31 68 LEU A N 1
ATOM 502 C CA . LEU A 1 68 ? -13 16.75 -5.367 1 97.31 68 LEU A CA 1
ATOM 503 C C . LEU A 1 68 ? -12.328 17.688 -6.367 1 97.31 68 LEU A C 1
ATOM 505 O O . LEU A 1 68 ? -12.523 18.906 -6.305 1 97.31 68 LEU A O 1
ATOM 509 N N . ALA A 1 69 ? -11.625 17.203 -7.297 1 97.31 69 ALA A N 1
ATOM 510 C CA . ALA A 1 69 ? -10.789 17.984 -8.203 1 97.31 69 ALA A CA 1
ATOM 511 C C . ALA A 1 69 ? -11.625 19.016 -8.961 1 97.31 69 ALA A C 1
ATOM 513 O O . ALA A 1 69 ? -11.133 20.094 -9.305 1 97.31 69 ALA A O 1
ATOM 514 N N . ASP A 1 70 ? -12.875 18.703 -9.219 1 98.06 70 ASP A N 1
ATOM 515 C CA . ASP A 1 70 ? -13.703 19.594 -10.023 1 98.06 70 ASP A CA 1
ATOM 516 C C . ASP A 1 70 ? -14.609 20.453 -9.141 1 98.06 70 ASP A C 1
ATOM 518 O O . ASP A 1 70 ? -15.289 21.359 -9.633 1 98.06 70 ASP A O 1
ATOM 522 N N . LEU A 1 71 ? -14.664 20.188 -7.887 1 98.31 71 LEU A N 1
ATOM 523 C CA . LEU A 1 71 ? -15.375 21 -6.914 1 98.31 71 LEU A CA 1
ATOM 524 C C . LEU A 1 71 ? -14.438 22 -6.25 1 98.31 71 LEU A C 1
ATOM 526 O O . LEU A 1 71 ? -14.086 21.844 -5.074 1 98.31 71 LEU A O 1
ATOM 530 N N . ARG A 1 72 ? -14.125 23.062 -6.992 1 97.56 72 ARG A N 1
ATOM 531 C CA . ARG A 1 72 ? -13.055 23.984 -6.598 1 97.56 72 ARG A CA 1
ATOM 532 C C . ARG A 1 72 ? -13.477 25.438 -6.805 1 97.56 72 ARG A C 1
ATOM 534 O O . ARG A 1 72 ? -14.391 25.719 -7.578 1 97.56 72 ARG A O 1
ATOM 541 N N . GLY A 1 73 ? -12.758 26.266 -6.102 1 98 73 GLY A N 1
ATOM 542 C CA . GLY A 1 73 ? -12.93 27.688 -6.293 1 98 73 GLY A CA 1
ATOM 543 C C . GLY A 1 73 ? -13.328 28.422 -5.027 1 98 73 GLY A C 1
ATOM 544 O O . GLY A 1 73 ? -13.891 27.812 -4.109 1 98 73 GLY A O 1
ATOM 545 N N . VAL A 1 74 ? -13.023 29.672 -4.973 1 98.31 74 VAL A N 1
ATOM 546 C CA . VAL A 1 74 ? -13.43 30.547 -3.889 1 98.31 74 VAL A CA 1
ATOM 547 C C . VAL A 1 74 ? -14.891 30.969 -4.082 1 98.31 74 VAL A C 1
ATOM 549 O O . VAL A 1 74 ? -15.281 31.406 -5.164 1 98.31 74 VAL A O 1
ATOM 552 N N . GLN A 1 75 ? -15.625 30.844 -3.059 1 98.38 75 GLN A N 1
ATOM 553 C CA . GLN A 1 75 ? -17.047 31.125 -3.148 1 98.38 75 GLN A CA 1
ATOM 554 C C . GLN A 1 75 ? -17.375 32.5 -2.58 1 98.38 75 GLN A C 1
ATOM 556 O O . GLN A 1 75 ? -18.281 33.188 -3.068 1 98.38 75 GLN A O 1
ATOM 561 N N . LYS A 1 76 ? -16.734 32.844 -1.565 1 98.38 76 LYS A N 1
ATOM 562 C CA . LYS A 1 76 ? -17 34.094 -0.896 1 98.38 76 LYS A CA 1
ATOM 563 C C . LYS A 1 76 ? -15.773 34.594 -0.118 1 98.38 76 LYS A C 1
ATOM 565 O O . LYS A 1 76 ? -15.062 33.781 0.483 1 98.38 76 LYS A O 1
ATOM 570 N N . VAL A 1 77 ? -15.453 35.875 -0.178 1 98.62 77 VAL A N 1
ATOM 571 C CA . VAL A 1 77 ? -14.492 36.531 0.702 1 98.62 77 VAL A CA 1
ATOM 572 C C . VAL A 1 77 ? -15.203 37.594 1.53 1 98.62 77 VAL A C 1
ATOM 574 O O . VAL A 1 77 ? -15.789 38.531 0.979 1 98.62 77 VAL A O 1
ATOM 577 N N . ASP A 1 78 ? -15.242 37.469 2.805 1 98.38 78 ASP A N 1
ATOM 578 C CA . ASP A 1 78 ? -15.781 38.438 3.736 1 98.38 78 ASP A CA 1
ATOM 579 C C . ASP A 1 78 ? -14.664 39.188 4.445 1 98.38 78 ASP A C 1
ATOM 581 O O . ASP A 1 78 ? -14.195 38.781 5.504 1 98.38 78 ASP A O 1
ATOM 585 N N . LYS A 1 79 ? -14.297 40.281 3.996 1 97.62 79 LYS A N 1
ATOM 586 C CA . LYS A 1 79 ? -13.172 41.062 4.523 1 97.62 79 LYS A CA 1
ATOM 587 C C . LYS A 1 79 ? -13.469 41.562 5.934 1 97.62 79 LYS A C 1
ATOM 589 O O . LYS A 1 79 ? -12.578 41.562 6.793 1 97.62 79 LYS A O 1
ATOM 594 N N . ALA A 1 80 ? -14.688 42.031 6.141 1 97.56 80 ALA A N 1
ATOM 595 C CA . ALA A 1 80 ? -15.062 42.562 7.441 1 97.56 80 ALA A CA 1
ATOM 596 C C . ALA A 1 80 ? -14.922 41.531 8.539 1 97.56 80 ALA A C 1
ATOM 598 O O . ALA A 1 80 ? -14.406 41.812 9.617 1 97.56 80 ALA A O 1
ATOM 599 N N . ARG A 1 81 ? -15.375 40.281 8.297 1 97.44 81 ARG A N 1
ATOM 600 C CA . ARG A 1 81 ? -15.297 39.219 9.273 1 97.44 81 ARG A CA 1
ATOM 601 C C . ARG A 1 81 ? -13.961 38.469 9.188 1 97.44 81 ARG A C 1
ATOM 603 O O . ARG A 1 81 ? -13.641 37.656 10.047 1 97.44 81 ARG A O 1
ATOM 610 N N . LYS A 1 82 ? -13.164 38.75 8.102 1 98.56 82 LYS A N 1
ATOM 611 C CA . LYS A 1 82 ? -11.922 38.031 7.805 1 98.56 82 LYS A CA 1
ATOM 612 C C . LYS A 1 82 ? -12.148 36.531 7.668 1 98.56 82 LYS A C 1
ATOM 614 O O . LYS A 1 82 ? -11.508 35.75 8.359 1 98.56 82 LYS A O 1
ATOM 619 N N . GLN A 1 83 ? -13 36.281 6.73 1 98.75 83 GLN A N 1
ATOM 620 C CA . GLN A 1 83 ? -13.32 34.906 6.422 1 98.75 83 GLN A CA 1
ATOM 621 C C . GLN A 1 83 ? -13.336 34.656 4.914 1 98.75 83 GLN A C 1
ATOM 623 O O . GLN A 1 83 ? -13.656 35.562 4.141 1 98.75 83 GLN A O 1
ATOM 628 N N . ILE A 1 84 ? -12.977 33.5 4.504 1 98.81 84 ILE A N 1
ATOM 629 C CA . ILE A 1 84 ? -13.062 33.094 3.113 1 98.81 84 ILE A CA 1
ATOM 630 C C . ILE A 1 84 ? -13.781 31.734 3.035 1 98.81 84 ILE A C 1
ATOM 632 O O . ILE A 1 84 ? -13.578 30.859 3.881 1 98.81 84 ILE A O 1
ATOM 636 N N . THR A 1 85 ? -14.711 31.578 2.166 1 98.88 85 THR A N 1
ATOM 637 C CA . THR A 1 85 ? -15.391 30.312 1.895 1 98.88 85 THR A CA 1
ATOM 638 C C . THR A 1 85 ? -14.945 29.734 0.555 1 98.88 85 THR A C 1
ATOM 640 O O . THR A 1 85 ? -14.984 30.422 -0.467 1 98.88 85 THR A O 1
ATOM 643 N N . VAL A 1 86 ? -14.508 28.531 0.598 1 98.81 86 VAL A N 1
ATOM 644 C CA . VAL A 1 86 ? -13.977 27.891 -0.604 1 98.81 86 VAL A CA 1
ATOM 645 C C . VAL A 1 86 ? -14.594 26.5 -0.765 1 98.81 86 VAL A C 1
ATOM 647 O O . VAL A 1 86 ? -14.984 25.875 0.22 1 98.81 86 VAL A O 1
ATOM 650 N N . ALA A 1 87 ? -14.695 26 -2.012 1 98.81 87 ALA A N 1
ATOM 651 C CA . ALA A 1 87 ? -15.109 24.625 -2.277 1 98.81 87 ALA A CA 1
ATOM 652 C C . ALA A 1 87 ? -14.078 23.641 -1.757 1 98.81 87 ALA A C 1
ATOM 654 O O . ALA A 1 87 ? -12.891 23.953 -1.682 1 98.81 87 ALA A O 1
ATOM 655 N N . GLY A 1 88 ? -14.516 22.453 -1.42 1 98.56 88 GLY A N 1
ATOM 656 C CA . GLY A 1 88 ? -13.711 21.469 -0.72 1 98.56 88 GLY A CA 1
ATOM 657 C C . GLY A 1 88 ? -12.469 21.062 -1.489 1 98.56 88 GLY A C 1
ATOM 658 O O . GLY A 1 88 ? -11.445 20.719 -0.891 1 98.56 88 GLY A O 1
ATOM 659 N N . GLY A 1 89 ? -12.469 21.094 -2.781 1 98.62 89 GLY A N 1
ATOM 660 C CA . GLY A 1 89 ? -11.367 20.641 -3.609 1 98.62 89 GLY A CA 1
ATOM 661 C C . GLY A 1 89 ? -10.375 21.75 -3.932 1 98.62 89 GLY A C 1
ATOM 662 O O . GLY A 1 89 ? -9.391 21.516 -4.637 1 98.62 89 GLY A O 1
ATOM 663 N N . THR A 1 90 ? -10.617 22.969 -3.398 1 98.81 90 THR A N 1
ATOM 664 C CA . THR A 1 90 ? -9.727 24.078 -3.672 1 98.81 90 THR A CA 1
ATOM 665 C C . THR A 1 90 ? -8.344 23.828 -3.07 1 98.81 90 THR A C 1
ATOM 667 O O . THR A 1 90 ? -8.227 23.359 -1.939 1 98.81 90 THR A O 1
ATOM 670 N N . ARG A 1 91 ? -7.352 24.156 -3.811 1 98.19 91 ARG A N 1
ATOM 671 C CA . ARG A 1 91 ? -5.992 23.953 -3.314 1 98.19 91 ARG A CA 1
ATOM 672 C C . ARG A 1 91 ? -5.559 25.109 -2.416 1 98.19 91 ARG A C 1
ATOM 674 O O . ARG A 1 91 ? -5.988 26.25 -2.611 1 98.19 91 ARG A O 1
ATOM 681 N N . ILE A 1 92 ? -4.707 24.812 -1.555 1 98.25 92 ILE A N 1
ATOM 682 C CA . ILE A 1 92 ? -4.234 25.797 -0.595 1 98.25 92 ILE A CA 1
ATOM 683 C C . ILE A 1 92 ? -3.549 26.953 -1.333 1 98.25 92 ILE A C 1
ATOM 685 O O . ILE A 1 92 ? -3.701 28.109 -0.958 1 98.25 92 ILE A O 1
ATOM 689 N N . ASN A 1 93 ? -2.785 26.656 -2.416 1 97.94 93 ASN A N 1
ATOM 690 C CA . ASN A 1 93 ? -2.111 27.719 -3.164 1 97.94 93 ASN A CA 1
ATOM 691 C C . ASN A 1 93 ? -3.113 28.641 -3.844 1 97.94 93 ASN A C 1
ATOM 693 O O . ASN A 1 93 ? -2.857 29.844 -3.982 1 97.94 93 ASN A O 1
ATOM 697 N N . GLU A 1 94 ? -4.234 28.109 -4.262 1 98.25 94 GLU A N 1
ATOM 698 C CA . GLU A 1 94 ? -5.297 28.938 -4.832 1 98.25 94 GLU A CA 1
ATOM 699 C C . GLU A 1 94 ? -5.91 29.859 -3.773 1 98.25 94 GLU A C 1
ATOM 701 O O . GLU A 1 94 ? -6.203 31.016 -4.051 1 98.25 94 GLU A O 1
ATOM 706 N N . VAL A 1 95 ? -6.094 29.312 -2.619 1 98.5 95 VAL A N 1
ATOM 707 C CA . VAL A 1 95 ? -6.609 30.094 -1.508 1 98.5 95 VAL A CA 1
ATOM 708 C C . VAL A 1 95 ? -5.645 31.234 -1.198 1 98.5 95 VAL A C 1
ATOM 710 O O . VAL A 1 95 ? -6.059 32.406 -1.071 1 98.5 95 VAL A O 1
ATOM 713 N N . GLY A 1 96 ? -4.348 30.906 -1.079 1 98.06 96 GLY A N 1
ATOM 714 C CA . GLY A 1 96 ? -3.334 31.906 -0.795 1 98.06 96 GLY A CA 1
ATOM 715 C C . GLY A 1 96 ? -3.299 33.031 -1.816 1 98.06 96 GLY A C 1
ATOM 716 O O . GLY A 1 96 ? -3.221 34.219 -1.453 1 98.06 96 GLY A O 1
ATOM 717 N N . LYS A 1 97 ? -3.357 32.719 -3.07 1 98 97 LYS A N 1
ATOM 718 C CA . LYS A 1 97 ? -3.34 33.688 -4.141 1 98 97 LYS A CA 1
ATOM 719 C C . LYS A 1 97 ? -4.539 34.656 -4.043 1 98 97 LYS A C 1
ATOM 721 O O . LYS A 1 97 ? -4.395 35.844 -4.191 1 98 97 LYS A O 1
ATOM 726 N N . THR A 1 98 ? -5.695 34.062 -3.814 1 98.62 98 THR A N 1
ATOM 727 C CA . THR A 1 98 ? -6.906 34.875 -3.697 1 98.62 98 THR A CA 1
ATOM 728 C C . THR A 1 98 ? -6.824 35.781 -2.486 1 98.62 98 THR A C 1
ATOM 730 O O . THR A 1 98 ? -7.188 36.969 -2.568 1 98.62 98 THR A O 1
ATOM 733 N N . LEU A 1 99 ? -6.418 35.25 -1.379 1 98.75 99 LEU A N 1
ATOM 734 C CA . LEU A 1 99 ? -6.297 36.062 -0.164 1 98.75 99 LEU A CA 1
ATOM 735 C C . LEU A 1 99 ? -5.352 37.219 -0.379 1 98.75 99 LEU A C 1
ATOM 737 O O . LEU A 1 99 ? -5.645 38.344 0.04 1 98.75 99 LEU A O 1
ATOM 741 N N . LYS A 1 100 ? -4.242 36.969 -1.01 1 98.38 100 LYS A N 1
ATOM 742 C CA . LYS A 1 100 ? -3.277 38.031 -1.292 1 98.38 100 LYS A CA 1
ATOM 743 C C . LYS A 1 100 ? -3.932 39.188 -2.047 1 98.38 100 LYS A C 1
ATOM 745 O O . LYS A 1 100 ? -3.717 40.375 -1.717 1 98.38 100 LYS A O 1
ATOM 750 N N . GLN A 1 101 ? -4.742 38.906 -2.99 1 98.19 101 GLN A N 1
ATOM 751 C CA . GLN A 1 101 ? -5.426 39.906 -3.809 1 98.19 101 GLN A CA 1
ATOM 752 C C . GLN A 1 101 ? -6.402 40.719 -2.971 1 98.19 101 GLN A C 1
ATOM 754 O O . GLN A 1 101 ? -6.734 41.875 -3.328 1 98.19 101 GLN A O 1
ATOM 759 N N . HIS A 1 102 ? -6.84 40.219 -1.889 1 98.31 102 HIS A N 1
ATOM 760 C CA . HIS A 1 102 ? -7.836 40.875 -1.058 1 98.31 102 HIS A CA 1
ATOM 761 C C . HIS A 1 102 ? -7.203 41.469 0.198 1 98.31 102 HIS A C 1
ATOM 763 O O . HIS A 1 102 ? -7.906 41.875 1.125 1 98.31 102 HIS A O 1
ATOM 769 N N . GLY A 1 103 ? -5.902 41.406 0.28 1 98.25 103 GLY A N 1
ATOM 770 C CA . GLY A 1 103 ? -5.215 41.969 1.438 1 98.25 103 GLY A CA 1
ATOM 771 C C . GLY A 1 103 ? -5.367 41.094 2.682 1 98.25 103 GLY A C 1
ATOM 772 O O . GLY A 1 103 ? -5.438 41.625 3.797 1 98.25 103 GLY A O 1
ATOM 773 N N . LEU A 1 104 ? -5.543 39.844 2.512 1 98.75 104 LEU A N 1
ATOM 774 C CA . LEU A 1 104 ? -5.707 38.875 3.594 1 98.75 104 LEU A CA 1
ATOM 775 C C . LEU A 1 104 ? -4.684 37.75 3.477 1 98.75 104 LEU A C 1
ATOM 777 O O . LEU A 1 104 ? -3.973 37.656 2.475 1 98.75 104 LEU A O 1
ATOM 781 N N . SER A 1 105 ? -4.539 36.938 4.52 1 98.56 105 SER A N 1
ATOM 782 C CA . SER A 1 105 ? -3.637 35.812 4.566 1 98.56 105 SER A CA 1
ATOM 783 C C . SER A 1 105 ? -4.191 34.688 5.457 1 98.56 105 SER A C 1
ATOM 785 O O . SER A 1 105 ? -4.977 34.969 6.367 1 98.56 105 SER A O 1
ATOM 787 N N . LEU A 1 106 ? -3.844 33.438 5.121 1 98.31 106 LEU A N 1
ATOM 788 C CA . LEU A 1 106 ? -4.059 32.406 6.109 1 98.31 106 LEU A CA 1
ATOM 789 C C . LEU A 1 106 ? -3.318 32.719 7.406 1 98.31 106 LEU A C 1
ATOM 791 O O . LEU A 1 106 ? -2.283 33.375 7.391 1 98.31 106 LEU A O 1
ATOM 795 N N . ILE A 1 107 ? -3.836 32.156 8.484 1 97.81 107 ILE A N 1
ATOM 796 C CA . ILE A 1 107 ? -3.213 32.375 9.789 1 97.81 107 ILE A CA 1
ATOM 797 C C . ILE A 1 107 ? -1.904 31.609 9.867 1 97.81 107 ILE A C 1
ATOM 799 O O . ILE A 1 107 ? -0.912 32.094 10.414 1 97.81 107 ILE A O 1
ATOM 803 N N . ASN A 1 108 ? -1.895 30.422 9.438 1 96.38 108 ASN A N 1
ATOM 804 C CA . ASN A 1 108 ? -0.777 29.484 9.359 1 96.38 108 ASN A CA 1
ATOM 805 C C . ASN A 1 108 ? -0.903 28.547 8.164 1 96.38 108 ASN A C 1
ATOM 807 O O . ASN A 1 108 ? -1.963 28.469 7.535 1 96.38 108 ASN A O 1
ATOM 811 N N . GLN A 1 109 ? 0.165 27.969 7.789 1 96.12 109 GLN A N 1
ATOM 812 C CA . GLN A 1 109 ? 0.188 27.078 6.629 1 96.12 109 GLN A CA 1
ATOM 813 C C . GLN A 1 109 ? 1.331 26.078 6.73 1 96.12 109 GLN A C 1
ATOM 815 O O . GLN A 1 109 ? 2.373 26.375 7.316 1 96.12 109 GLN A O 1
ATOM 820 N N . GLY A 1 110 ? 1.071 24.906 6.203 1 94.88 110 GLY A N 1
ATOM 821 C CA . GLY A 1 110 ? 2.133 23.906 6.117 1 94.88 110 GLY A CA 1
ATOM 822 C C . GLY A 1 110 ? 3.061 24.125 4.938 1 94.88 110 GLY A C 1
ATOM 823 O O . GLY A 1 110 ? 2.992 25.172 4.273 1 94.88 110 GLY A O 1
ATOM 824 N N . ASP A 1 111 ? 3.943 23.109 4.691 1 92.69 111 ASP A N 1
ATOM 825 C CA . ASP A 1 111 ? 5.008 23.25 3.699 1 92.69 111 ASP A CA 1
ATOM 826 C C . ASP A 1 111 ? 4.512 22.859 2.307 1 92.69 111 ASP A C 1
ATOM 828 O O . ASP A 1 111 ? 5.191 23.094 1.31 1 92.69 111 ASP A O 1
ATOM 832 N N . ILE A 1 112 ? 3.414 22.234 2.23 1 94.44 112 ILE A N 1
ATOM 833 C CA . ILE A 1 112 ? 2.83 21.844 0.954 1 94.44 112 ILE A CA 1
ATOM 834 C C . ILE A 1 112 ? 1.54 22.625 0.713 1 94.44 112 ILE A C 1
ATOM 836 O O . ILE A 1 112 ? 0.686 22.703 1.599 1 94.44 112 ILE A O 1
ATOM 840 N N . ASP A 1 113 ? 1.441 23.188 -0.44 1 96.69 113 ASP A N 1
ATOM 841 C CA . ASP A 1 113 ? 0.238 23.984 -0.654 1 96.69 113 ASP A CA 1
ATOM 842 C C . ASP A 1 113 ? -0.549 23.484 -1.861 1 96.69 113 ASP A C 1
ATOM 844 O O . ASP A 1 113 ? -1.445 24.172 -2.355 1 96.69 113 ASP A O 1
ATOM 848 N N . SER A 1 114 ? -0.151 22.297 -2.402 1 96.25 114 SER A N 1
ATOM 849 C CA . SER A 1 114 ? -0.885 21.688 -3.506 1 96.25 114 SER A CA 1
ATOM 850 C C . SER A 1 114 ? -2.029 20.828 -2.992 1 96.25 114 SER A C 1
ATOM 852 O O . SER A 1 114 ? -2.807 20.281 -3.781 1 96.25 114 SER A O 1
ATOM 854 N N . GLN A 1 115 ? -2.205 20.719 -1.72 1 97.12 115 GLN A N 1
ATOM 855 C CA . GLN A 1 115 ? -3.264 19.922 -1.117 1 97.12 115 GLN A CA 1
ATOM 856 C C . GLN A 1 115 ? -4.625 20.578 -1.293 1 97.12 115 GLN A C 1
ATOM 858 O O . GLN A 1 115 ? -4.727 21.812 -1.315 1 97.12 115 GLN A O 1
ATOM 863 N N . ALA A 1 116 ? -5.602 19.75 -1.407 1 98.12 116 ALA A N 1
ATOM 864 C CA . ALA A 1 116 ? -6.969 20.25 -1.296 1 98.12 116 ALA A CA 1
ATOM 865 C C . ALA A 1 116 ? -7.281 20.688 0.135 1 98.12 116 ALA A C 1
ATOM 867 O O . ALA A 1 116 ? -6.879 20.016 1.092 1 98.12 116 ALA A O 1
ATOM 868 N N . VAL A 1 117 ? -8.039 21.719 0.3 1 98.06 117 VAL A N 1
ATOM 869 C CA . VAL A 1 117 ? -8.32 22.266 1.623 1 98.06 117 VAL A CA 1
ATOM 870 C C . VAL A 1 117 ? -9.07 21.234 2.461 1 98.06 117 VAL A C 1
ATOM 872 O O . VAL A 1 117 ? -8.773 21.047 3.643 1 98.06 117 VAL A O 1
ATOM 875 N N . ALA A 1 118 ? -10.047 20.516 1.872 1 98 118 ALA A N 1
ATOM 876 C CA . ALA A 1 118 ? -10.836 19.547 2.639 1 98 118 ALA A CA 1
ATOM 877 C C . ALA A 1 118 ? -9.938 18.484 3.275 1 98 118 ALA A C 1
ATOM 879 O O . ALA A 1 118 ? -10.086 18.188 4.461 1 98 118 ALA A O 1
ATOM 880 N N . GLY A 1 119 ? -9.047 17.969 2.482 1 97.62 119 GLY A N 1
ATOM 881 C CA . GLY A 1 119 ? -8.148 16.953 2.994 1 97.62 119 GLY A CA 1
ATOM 882 C C . GLY A 1 119 ? -7.137 17.5 3.99 1 97.62 119 GLY A C 1
ATOM 883 O O . GLY A 1 119 ? -7.008 16.969 5.098 1 97.62 119 GLY A O 1
ATOM 884 N N . ALA A 1 120 ? -6.465 18.547 3.652 1 97.38 120 ALA A N 1
ATOM 885 C CA . ALA A 1 120 ? -5.391 19.109 4.477 1 97.38 120 ALA A CA 1
ATOM 886 C C . ALA A 1 120 ? -5.914 19.547 5.836 1 97.38 120 ALA A C 1
ATOM 888 O O . ALA A 1 120 ? -5.352 19.188 6.875 1 97.38 120 ALA A O 1
ATOM 889 N N . PHE A 1 121 ? -7.027 20.219 5.848 1 95.94 121 PHE A N 1
ATOM 890 C CA . PHE A 1 121 ? -7.508 20.812 7.086 1 95.94 121 PHE A CA 1
ATOM 891 C C . PHE A 1 121 ? -8.117 19.766 7.996 1 95.94 121 PHE A C 1
ATOM 893 O O . PHE A 1 121 ? -8.102 19.906 9.219 1 95.94 121 PHE A O 1
ATOM 900 N N . THR A 1 122 ? -8.586 18.641 7.473 1 97.25 122 THR A N 1
ATOM 901 C CA . THR A 1 122 ? -9.344 17.734 8.328 1 97.25 122 THR A CA 1
ATOM 902 C C . THR A 1 122 ? -8.531 16.469 8.625 1 97.25 122 THR A C 1
ATOM 904 O O . THR A 1 122 ? -9.078 15.469 9.094 1 97.25 122 THR A O 1
ATOM 907 N N . THR A 1 123 ? -7.23 16.453 8.352 1 97.31 123 THR A N 1
ATOM 908 C CA . THR A 1 123 ? -6.359 15.344 8.719 1 97.31 123 THR A CA 1
ATOM 909 C C . THR A 1 123 ? -5.332 15.773 9.758 1 97.31 123 THR A C 1
ATOM 911 O O . THR A 1 123 ? -4.441 15 10.117 1 97.31 123 THR A O 1
ATOM 914 N N . GLY A 1 124 ? -5.379 17 10.18 1 94.62 124 GLY A N 1
ATOM 915 C CA . GLY A 1 124 ? -4.477 17.469 11.219 1 94.62 124 GLY A CA 1
ATOM 916 C C . GLY A 1 124 ? -3.234 18.141 10.664 1 94.62 124 GLY A C 1
ATOM 917 O O . GLY A 1 124 ? -2.217 18.25 11.359 1 94.62 124 GLY A O 1
ATOM 918 N N . THR A 1 125 ? -3.291 18.578 9.43 1 97.69 125 THR A N 1
ATOM 919 C CA . THR A 1 125 ? -2.186 19.312 8.828 1 97.69 125 THR A CA 1
ATOM 920 C C . THR A 1 125 ? -1.889 20.594 9.617 1 97.69 125 THR A C 1
ATOM 922 O O . THR A 1 125 ? -2.807 21.234 10.125 1 97.69 125 THR A O 1
ATOM 925 N N . HIS A 1 126 ? -0.604 20.906 9.656 1 98.19 126 HIS A N 1
ATOM 926 C CA . HIS A 1 126 ? -0.201 22.047 10.477 1 98.19 126 HIS A CA 1
ATOM 927 C C . HIS A 1 126 ? 1.051 22.703 9.914 1 98.19 126 HIS A C 1
ATOM 929 O O . HIS A 1 126 ? 1.765 22.109 9.109 1 98.19 126 HIS A O 1
ATOM 935 N N . GLY A 1 127 ? 1.218 23.938 10.281 1 97.5 127 GLY A N 1
ATOM 936 C CA . GLY A 1 127 ? 2.5 24.609 10.18 1 97.5 127 GLY A CA 1
ATOM 937 C C . GLY A 1 127 ? 3.328 24.516 11.445 1 97.5 127 GLY A C 1
ATOM 938 O O . GLY A 1 127 ? 3.379 23.469 12.078 1 97.5 127 GLY A O 1
ATOM 939 N N . THR A 1 128 ? 4.012 25.609 11.664 1 97.69 128 THR A N 1
ATOM 940 C CA . THR A 1 128 ? 4.816 25.656 12.875 1 97.69 128 THR A CA 1
ATOM 941 C C . THR A 1 128 ? 4.543 26.922 13.672 1 97.69 128 THR A C 1
ATOM 943 O O . THR A 1 128 ? 4.305 27.984 13.094 1 97.69 128 THR A O 1
ATOM 946 N N . GLY A 1 129 ? 4.535 26.859 14.938 1 98.38 129 GLY A N 1
ATOM 947 C CA . GLY A 1 129 ? 4.402 27.953 15.875 1 98.38 129 GLY A CA 1
ATOM 948 C C . GLY A 1 129 ? 3.832 27.547 17.219 1 98.38 129 GLY A C 1
ATOM 949 O O . GLY A 1 129 ? 2.746 26.953 17.281 1 98.38 129 GLY A O 1
ATOM 950 N N . ILE A 1 130 ? 4.488 27.938 18.203 1 97.62 130 ILE A N 1
ATOM 951 C CA . ILE A 1 130 ? 4.098 27.484 19.547 1 97.62 130 ILE A CA 1
ATOM 952 C C . ILE A 1 130 ? 2.752 28.094 19.922 1 97.62 130 ILE A C 1
ATOM 954 O O . ILE A 1 130 ? 2.02 27.531 20.734 1 97.62 130 ILE A O 1
ATOM 958 N N . LYS A 1 131 ? 2.402 29.219 19.328 1 97.94 131 LYS A N 1
ATOM 959 C CA . LYS A 1 131 ? 1.148 29.891 19.641 1 97.94 131 LYS A CA 1
ATOM 960 C C . LYS A 1 131 ? 0.125 29.719 18.531 1 97.94 131 LYS A C 1
ATOM 962 O O . LYS A 1 131 ? -0.957 30.297 18.562 1 97.94 131 LYS A O 1
ATOM 967 N N . LEU A 1 132 ? 0.492 28.984 17.531 1 98.5 132 LEU A N 1
ATOM 968 C CA . LEU A 1 132 ? -0.352 28.812 16.359 1 98.5 132 LEU A CA 1
ATOM 969 C C . LEU A 1 132 ? -0.916 27.391 16.297 1 98.5 132 LEU A C 1
ATOM 971 O O . LEU A 1 132 ? -0.166 26.422 16.375 1 98.5 132 LEU A O 1
ATOM 975 N N . GLY A 1 133 ? -2.193 27.25 16.172 1 98.06 133 GLY A N 1
ATOM 976 C CA . GLY A 1 133 ? -2.84 25.953 16.031 1 98.06 133 GLY A CA 1
ATOM 977 C C . GLY A 1 133 ? -2.666 25.328 14.664 1 98.06 133 GLY A C 1
ATOM 978 O O . GLY A 1 133 ? -2.133 25.969 13.75 1 98.06 133 GLY A O 1
ATOM 979 N N . ASN A 1 134 ? -3.068 24.047 14.602 1 98.25 134 ASN A N 1
ATOM 980 C CA . ASN A 1 134 ? -3.059 23.391 13.289 1 98.25 134 ASN A CA 1
ATOM 981 C C . ASN A 1 134 ? -4.035 24.062 12.328 1 98.25 134 ASN A C 1
ATOM 983 O O . ASN A 1 134 ? -4.73 25.016 12.703 1 98.25 134 ASN A O 1
ATOM 987 N N . MET A 1 135 ? -4.098 23.672 11.117 1 98 135 MET A N 1
ATOM 988 C CA . MET A 1 135 ? -4.906 24.328 10.094 1 98 135 MET A CA 1
ATOM 989 C C . MET A 1 135 ? -6.391 24.219 10.422 1 98 135 MET A C 1
ATOM 991 O O . MET A 1 135 ? -7.164 25.141 10.148 1 98 135 MET A O 1
ATOM 995 N N . ALA A 1 136 ? -6.809 23.125 11 1 98.19 136 ALA A N 1
ATOM 996 C CA . ALA A 1 136 ? -8.211 22.891 11.344 1 98.19 136 ALA A CA 1
ATOM 997 C C . ALA A 1 136 ? -8.719 23.969 12.297 1 98.19 136 ALA A C 1
ATOM 999 O O . ALA A 1 136 ? -9.914 24.281 12.312 1 98.19 136 ALA A O 1
ATOM 1000 N N . SER A 1 137 ? -7.844 24.578 13.07 1 97.81 137 SER A N 1
ATOM 1001 C CA . SER A 1 137 ? -8.203 25.594 14.047 1 97.81 137 SER A CA 1
ATOM 1002 C C . SER A 1 137 ? -8.805 26.812 13.359 1 97.81 137 SER A C 1
ATOM 1004 O O . SER A 1 137 ? -9.484 27.625 14.008 1 97.81 137 SER A O 1
ATOM 1006 N N . SER A 1 138 ? -8.547 26.953 12.078 1 98.12 138 SER A N 1
ATOM 1007 C CA . SER A 1 138 ? -9.031 28.125 11.367 1 98.12 138 SER A CA 1
ATOM 1008 C C . SER A 1 138 ? -10.398 27.875 10.75 1 98.12 138 SER A C 1
ATOM 1010 O O . SER A 1 138 ? -10.992 28.781 10.148 1 98.12 138 SER A O 1
ATOM 1012 N N . ILE A 1 139 ? -10.906 26.672 10.875 1 98.69 139 ILE A N 1
ATOM 1013 C CA . ILE A 1 139 ? -12.203 26.344 10.289 1 98.69 139 ILE A CA 1
ATOM 1014 C C . ILE A 1 139 ? -13.312 27 11.109 1 98.69 139 ILE A C 1
ATOM 1016 O O . ILE A 1 139 ? -13.484 26.688 12.289 1 98.69 139 ILE A O 1
ATOM 1020 N N . ALA A 1 140 ? -14.039 27.875 10.469 1 98.5 140 ALA A N 1
ATOM 1021 C CA . ALA A 1 140 ? -15.164 28.547 11.109 1 98.5 140 ALA A CA 1
ATOM 1022 C C . ALA A 1 140 ? -16.469 27.797 10.852 1 98.5 140 ALA A C 1
ATOM 1024 O O . ALA A 1 140 ? -17.438 27.938 11.602 1 98.5 140 ALA A O 1
ATOM 1025 N N . GLY A 1 141 ? -16.453 27.078 9.797 1 98.44 141 GLY A N 1
ATOM 1026 C CA . GLY A 1 141 ? -17.625 26.312 9.391 1 98.44 141 GLY A CA 1
ATOM 1027 C C . GLY A 1 141 ? -17.406 25.516 8.125 1 98.44 141 GLY A C 1
ATOM 1028 O O . GLY A 1 141 ? -16.359 25.625 7.488 1 98.44 141 GLY A O 1
ATOM 1029 N N . MET A 1 142 ? -18.375 24.641 7.852 1 98.62 142 MET A N 1
ATOM 1030 C CA . MET A 1 142 ? -18.312 23.859 6.621 1 98.62 142 MET A CA 1
ATOM 1031 C C . MET A 1 142 ? -19.688 23.297 6.262 1 98.62 142 MET A C 1
ATOM 1033 O O . MET A 1 142 ? -20.594 23.312 7.09 1 98.62 142 MET A O 1
ATOM 1037 N N . ARG A 1 143 ? -19.781 22.984 5.016 1 98.62 143 ARG A N 1
ATOM 1038 C CA . ARG A 1 143 ? -20.922 22.219 4.523 1 98.62 143 ARG A CA 1
ATOM 1039 C C . ARG A 1 143 ? -20.516 20.797 4.168 1 98.62 143 ARG A C 1
ATOM 1041 O O . ARG A 1 143 ? -19.531 20.594 3.469 1 98.62 143 ARG A O 1
ATOM 1048 N N . ILE A 1 144 ? -21.281 19.844 4.691 1 98.31 144 ILE A N 1
ATOM 1049 C CA . ILE A 1 144 ? -20.938 18.453 4.422 1 98.31 144 ILE A CA 1
ATOM 1050 C C . ILE A 1 144 ? -22.141 17.734 3.807 1 98.31 144 ILE A C 1
ATOM 1052 O O . ILE A 1 144 ? -23.297 18.062 4.117 1 98.31 144 ILE A O 1
ATOM 1056 N N . VAL A 1 145 ? -21.906 16.891 2.855 1 98.75 145 VAL A N 1
ATOM 1057 C CA . VAL A 1 145 ? -22.891 15.977 2.291 1 98.75 145 VAL A CA 1
ATOM 1058 C C . VAL A 1 145 ? -22.922 14.672 3.086 1 98.75 145 VAL A C 1
ATOM 1060 O O . VAL A 1 145 ? -21.922 13.953 3.139 1 98.75 145 VAL A O 1
ATOM 1063 N N . LYS A 1 146 ? -24.062 14.375 3.721 1 98.44 146 LYS A N 1
ATOM 1064 C CA . LYS A 1 146 ? -24.234 13.164 4.523 1 98.44 146 LYS A CA 1
ATOM 1065 C C . LYS A 1 146 ? -24.375 11.93 3.637 1 98.44 146 LYS A C 1
ATOM 1067 O O . LYS A 1 146 ? -24.562 12.055 2.424 1 98.44 146 LYS A O 1
ATOM 1072 N N . ALA A 1 147 ? -24.344 10.797 4.266 1 98.06 147 ALA A N 1
ATOM 1073 C CA . ALA A 1 147 ? -24.344 9.523 3.551 1 98.06 147 ALA A CA 1
ATOM 1074 C C . ALA A 1 147 ? -25.641 9.344 2.76 1 98.06 147 ALA A C 1
ATOM 1076 O O . ALA A 1 147 ? -25.688 8.586 1.788 1 98.06 147 ALA A O 1
ATOM 1077 N N . ASN A 1 148 ? -26.703 10.008 3.16 1 97.44 148 ASN A N 1
ATOM 1078 C CA . ASN A 1 148 ? -27.969 9.898 2.451 1 97.44 148 ASN A CA 1
ATOM 1079 C C . ASN A 1 148 ? -28.125 10.992 1.396 1 97.44 148 ASN A C 1
ATOM 1081 O O . ASN A 1 148 ? -29.172 11.117 0.764 1 97.44 148 ASN A O 1
ATOM 1085 N N . GLY A 1 149 ? -27.109 11.859 1.273 1 98.12 149 GLY A N 1
ATOM 1086 C CA . GLY A 1 149 ? -27.125 12.898 0.26 1 98.12 149 GLY A CA 1
ATOM 1087 C C . GLY A 1 149 ? -27.594 14.242 0.79 1 98.12 149 GLY A C 1
ATOM 1088 O O . GLY A 1 149 ? -27.484 15.258 0.103 1 98.12 149 GLY A O 1
ATOM 1089 N N . GLU A 1 150 ? -28.078 14.312 2.01 1 98.38 150 GLU A N 1
ATOM 1090 C CA . GLU A 1 150 ? -28.516 15.57 2.605 1 98.38 150 GLU A CA 1
ATOM 1091 C C . GLU A 1 150 ? -27.344 16.453 2.979 1 98.38 150 GLU A C 1
ATOM 1093 O O . GLU A 1 150 ? -26.25 15.953 3.291 1 98.38 150 GLU A O 1
ATOM 1098 N N . ILE A 1 151 ? -27.625 17.734 2.965 1 98.5 151 ILE A N 1
ATOM 1099 C CA . ILE A 1 151 ? -26.594 18.703 3.295 1 98.5 151 ILE A CA 1
ATOM 1100 C C . ILE A 1 151 ? -26.688 19.094 4.77 1 98.5 151 ILE A C 1
ATOM 1102 O O . ILE A 1 151 ? -27.781 19.391 5.262 1 98.5 151 ILE A O 1
ATOM 1106 N N . LEU A 1 152 ? -25.641 19.016 5.496 1 98.5 152 LEU A N 1
ATOM 1107 C CA . LEU A 1 152 ? -25.516 19.516 6.859 1 98.5 152 LEU A CA 1
ATOM 1108 C C . LEU A 1 152 ? -24.656 20.766 6.898 1 98.5 152 LEU A C 1
ATOM 1110 O O . LEU A 1 152 ? -23.484 20.75 6.488 1 98.5 152 LEU A O 1
ATOM 1114 N N . ASP A 1 153 ? -25.219 21.812 7.379 1 98.38 153 ASP A N 1
ATOM 1115 C CA . ASP A 1 153 ? -24.516 23.078 7.52 1 98.38 153 ASP A CA 1
ATOM 1116 C C . ASP A 1 153 ? -23.953 23.25 8.93 1 98.38 153 ASP A C 1
ATOM 1118 O O . ASP A 1 153 ? -24.719 23.25 9.906 1 98.38 153 ASP A O 1
ATOM 1122 N N . ILE A 1 154 ? -22.703 23.312 9.016 1 98.44 154 ILE A N 1
ATOM 1123 C CA . ILE A 1 154 ? -22.016 23.578 10.273 1 98.44 154 ILE A CA 1
ATOM 1124 C C . ILE A 1 154 ? -21.453 24.984 10.258 1 98.44 154 ILE A C 1
ATOM 1126 O O . ILE A 1 154 ? -20.391 25.234 9.688 1 98.44 154 ILE A O 1
ATOM 1130 N N . ASP A 1 155 ? -22.062 25.922 10.914 1 95.81 155 ASP A N 1
ATOM 1131 C CA . ASP A 1 155 ? -21.734 27.344 10.773 1 95.81 155 ASP A CA 1
ATOM 1132 C C . ASP A 1 155 ? -21.062 27.875 12.031 1 95.81 155 ASP A C 1
ATOM 1134 O O . ASP A 1 155 ? -20.906 29.094 12.203 1 95.81 155 ASP A O 1
ATOM 1138 N N . GLY A 1 156 ? -20.812 27.094 12.914 1 94.62 156 GLY A N 1
ATOM 1139 C CA . GLY A 1 156 ? -20.109 27.5 14.125 1 94.62 156 GLY A CA 1
ATOM 1140 C C . GLY A 1 156 ? -21.047 27.797 15.281 1 94.62 156 GLY A C 1
ATOM 1141 O O . GLY A 1 156 ? -20.594 27.984 16.406 1 94.62 156 GLY A O 1
ATOM 1142 N N . SER A 1 157 ? -22.375 27.797 15.086 1 96.81 157 SER A N 1
ATOM 1143 C CA . SER A 1 157 ? -23.328 28.047 16.172 1 96.81 157 SER A CA 1
ATOM 1144 C C . SER A 1 157 ? -23.328 26.891 17.172 1 96.81 157 SER A C 1
ATOM 1146 O O . SER A 1 157 ? -23.531 27.109 18.375 1 96.81 157 SER A O 1
ATOM 1148 N N . ASP A 1 158 ? -23.188 25.734 16.703 1 97.56 158 ASP A N 1
ATOM 1149 C CA . ASP A 1 158 ? -22.953 24.562 17.547 1 97.56 158 ASP A CA 1
ATOM 1150 C C . ASP A 1 158 ? -21.453 24.234 17.641 1 97.56 158 ASP A C 1
ATOM 1152 O O . ASP A 1 158 ? -20.906 23.531 16.781 1 97.56 158 ASP A O 1
ATOM 1156 N N . GLU A 1 159 ? -20.859 24.672 18.688 1 97.31 159 GLU A N 1
ATOM 1157 C CA . GLU A 1 159 ? -19.422 24.562 18.844 1 97.31 159 GLU A CA 1
ATOM 1158 C C . GLU A 1 159 ? -18.969 23.094 18.906 1 97.31 159 GLU A C 1
ATOM 1160 O O . GLU A 1 159 ? -17.922 22.734 18.391 1 97.31 159 GLU A O 1
ATOM 1165 N N . GLU A 1 160 ? -19.75 22.297 19.562 1 97.75 160 GLU A N 1
ATOM 1166 C CA . GLU A 1 160 ? -19.406 20.891 19.688 1 97.75 160 GLU A CA 1
ATOM 1167 C C . GLU A 1 160 ? -19.391 20.203 18.328 1 97.75 160 GLU A C 1
ATOM 1169 O O . GLU A 1 160 ? -18.484 19.422 18.031 1 97.75 160 GLU A O 1
ATOM 1174 N N . LEU A 1 161 ? -20.406 20.531 17.562 1 98.5 161 LEU A N 1
ATOM 1175 C CA . LEU A 1 161 ? -20.469 19.953 16.219 1 98.5 161 LEU A CA 1
ATOM 1176 C C . LEU A 1 161 ? -19.312 20.453 15.367 1 98.5 161 LEU A C 1
ATOM 1178 O O . LEU A 1 161 ? -18.734 19.688 14.586 1 98.5 161 LEU A O 1
ATOM 1182 N N . LEU A 1 162 ? -18.969 21.719 15.492 1 98.62 162 LEU A N 1
ATOM 1183 C CA . LEU A 1 162 ? -17.828 22.25 14.766 1 98.62 162 LEU A CA 1
ATOM 1184 C C . LEU A 1 162 ? -16.531 21.547 15.18 1 98.62 162 LEU A C 1
ATOM 1186 O O . LEU A 1 162 ? -15.742 21.141 14.328 1 98.62 162 LEU A O 1
ATOM 1190 N N . HIS A 1 163 ? -16.359 21.391 16.5 1 98.62 163 HIS A N 1
ATOM 1191 C CA . HIS A 1 163 ? -15.141 20.766 17.016 1 98.62 163 HIS A CA 1
ATOM 1192 C C . HIS A 1 163 ? -15.039 19.312 16.594 1 98.62 163 HIS A C 1
ATOM 1194 O O . HIS A 1 163 ? -13.945 18.781 16.375 1 98.62 163 HIS A O 1
ATOM 1200 N N . ALA A 1 164 ? -16.156 18.609 16.391 1 98.69 164 ALA A N 1
ATOM 1201 C CA . ALA A 1 164 ? -16.188 17.234 15.883 1 98.69 164 ALA A CA 1
ATOM 1202 C C . ALA A 1 164 ? -15.797 17.188 14.406 1 98.69 164 ALA A C 1
ATOM 1204 O O . ALA A 1 164 ? -15.094 16.266 13.969 1 98.69 164 ALA A O 1
ATOM 1205 N N . ALA A 1 165 ? -16.156 18.188 13.672 1 98.56 165 ALA A N 1
ATOM 1206 C CA . ALA A 1 165 ? -16.031 18.172 12.219 1 98.56 165 ALA A CA 1
ATOM 1207 C C . ALA A 1 165 ? -14.656 18.656 11.781 1 98.56 165 ALA A C 1
ATOM 1209 O O . ALA A 1 165 ? -14.203 18.344 10.672 1 98.56 165 ALA A O 1
ATOM 1210 N N . GLN A 1 166 ? -13.977 19.391 12.57 1 98.44 166 GLN A N 1
ATOM 1211 C CA . GLN A 1 166 ? -12.742 20.078 12.203 1 98.44 166 GLN A CA 1
ATOM 1212 C C . GLN A 1 166 ? -11.648 19.078 11.805 1 98.44 166 GLN A C 1
ATOM 1214 O O . GLN A 1 166 ? -10.859 19.344 10.898 1 98.44 166 GLN A O 1
ATOM 1219 N N . VAL A 1 167 ? -11.57 17.969 12.516 1 98.62 167 VAL A N 1
ATOM 1220 C CA . VAL A 1 167 ? -10.688 16.875 12.156 1 98.62 167 VAL A CA 1
ATOM 1221 C C . VAL A 1 167 ? -11.477 15.57 12.086 1 98.62 167 VAL A C 1
ATOM 1223 O O . VAL A 1 167 ? -11.586 14.844 13.078 1 98.62 167 VAL A O 1
ATOM 1226 N N . SER A 1 168 ? -12.016 15.305 10.891 1 98.25 168 SER A N 1
ATOM 1227 C CA . SER A 1 168 ? -12.953 14.195 10.789 1 98.25 168 SER A CA 1
ATOM 1228 C C . SER A 1 168 ? -12.469 13.156 9.781 1 98.25 168 SER A C 1
ATOM 1230 O O . SER A 1 168 ? -13.07 12.086 9.648 1 98.25 168 SER A O 1
ATOM 1232 N N . VAL A 1 169 ? -11.422 13.461 9.031 1 97.5 169 VAL A N 1
ATOM 1233 C CA . VAL A 1 169 ? -10.836 12.578 8.031 1 97.5 169 VAL A CA 1
ATOM 1234 C C . VAL A 1 169 ? -11.898 12.148 7.023 1 97.5 169 VAL A C 1
ATOM 1236 O O . VAL A 1 169 ? -11.914 11 6.57 1 97.5 169 VAL A O 1
ATOM 1239 N N . GLY A 1 170 ? -12.906 12.953 6.836 1 97.12 170 GLY A N 1
ATOM 1240 C CA . GLY A 1 170 ? -13.945 12.703 5.844 1 97.12 170 GLY A CA 1
ATOM 1241 C C . GLY A 1 170 ? -14.938 11.648 6.273 1 97.12 170 GLY A C 1
ATOM 1242 O O . GLY A 1 170 ? -15.641 11.07 5.441 1 97.12 170 GLY A O 1
ATOM 1243 N N . THR A 1 171 ? -15.062 11.328 7.559 1 98.38 171 THR A N 1
ATOM 1244 C CA . THR A 1 171 ? -15.891 10.203 7.977 1 98.38 171 THR A CA 1
ATOM 1245 C C . THR A 1 171 ? -17.25 10.68 8.477 1 98.38 171 THR A C 1
ATOM 1247 O O . THR A 1 171 ? -18.156 9.875 8.688 1 98.38 171 THR A O 1
ATOM 1250 N N . LEU A 1 172 ? -17.438 12.023 8.664 1 98.5 172 LEU A N 1
ATOM 1251 C CA . LEU A 1 172 ? -18.734 12.547 9.039 1 98.5 172 LEU A CA 1
ATOM 1252 C C . LEU A 1 172 ? -19.562 12.898 7.809 1 98.5 172 LEU A C 1
ATOM 1254 O O . LEU A 1 172 ? -20.781 13.078 7.902 1 98.5 172 LEU A O 1
ATOM 1258 N N . GLY A 1 173 ? -18.953 13.023 6.727 1 98.5 173 GLY A N 1
ATOM 1259 C CA . GLY A 1 173 ? -19.516 13.422 5.449 1 98.5 173 GLY A CA 1
ATOM 1260 C C . GLY A 1 173 ? -18.5 14.055 4.52 1 98.5 173 GLY A C 1
ATOM 1261 O O . GLY A 1 173 ? -17.375 14.336 4.93 1 98.5 173 GLY A O 1
ATOM 1262 N N . ILE A 1 174 ? -18.906 14.258 3.303 1 98.75 174 ILE A N 1
ATOM 1263 C CA . ILE A 1 174 ? -18.016 14.859 2.314 1 98.75 174 ILE A CA 1
ATOM 1264 C C . ILE A 1 174 ? -18.125 16.375 2.383 1 98.75 174 ILE A C 1
ATOM 1266 O O . ILE A 1 174 ? -19.219 16.938 2.318 1 98.75 174 ILE A O 1
ATOM 1270 N N . ILE A 1 175 ? -17.016 17.016 2.506 1 98.75 175 ILE A N 1
ATOM 1271 C CA . ILE A 1 175 ? -16.969 18.469 2.666 1 98.75 175 ILE A CA 1
ATOM 1272 C C . ILE A 1 175 ? -17.094 19.141 1.302 1 98.75 175 ILE A C 1
ATOM 1274 O O . ILE A 1 175 ? -16.156 19.094 0.489 1 98.75 175 ILE A O 1
ATOM 1278 N N . SER A 1 176 ? -18.172 19.75 1.072 1 98.69 176 SER A N 1
ATOM 1279 C CA . SER A 1 176 ? -18.375 20.438 -0.203 1 98.69 176 SER A CA 1
ATOM 1280 C C . SER A 1 176 ? -17.812 21.844 -0.175 1 98.69 176 SER A C 1
ATOM 1282 O O . SER A 1 176 ? -17.359 22.359 -1.2 1 98.69 176 SER A O 1
ATOM 1284 N N . SER A 1 177 ? -17.875 22.438 1 1 98.62 177 SER A N 1
ATOM 1285 C CA . SER A 1 177 ? -17.297 23.766 1.157 1 98.62 177 SER A CA 1
ATOM 1286 C C . SER A 1 177 ? -16.828 24 2.588 1 98.62 177 SER A C 1
ATOM 1288 O O . SER A 1 177 ? -17.281 23.328 3.516 1 98.62 177 SER A O 1
ATOM 1290 N N . MET A 1 178 ? -15.945 24.922 2.725 1 98.56 178 MET A N 1
ATOM 1291 C CA . MET A 1 178 ? -15.344 25.25 4.02 1 98.56 178 MET A CA 1
ATOM 1292 C C . MET A 1 178 ? -15.164 26.75 4.18 1 98.56 178 MET A C 1
ATOM 1294 O O . MET A 1 178 ? -14.742 27.438 3.242 1 98.56 178 MET A O 1
ATOM 1298 N N . THR A 1 179 ? -15.516 27.266 5.301 1 98.88 179 THR A N 1
ATOM 1299 C CA . THR A 1 179 ? -15.242 28.641 5.668 1 98.88 179 THR A CA 1
ATOM 1300 C C . THR A 1 179 ? -14.078 28.734 6.645 1 98.88 179 THR A C 1
ATOM 1302 O O . THR A 1 179 ? -14.07 28.047 7.676 1 98.88 179 THR A O 1
ATOM 1305 N N . LEU A 1 180 ? -13.141 29.547 6.316 1 98.81 180 LEU A N 1
ATOM 1306 C CA . LEU A 1 180 ? -11.914 29.641 7.098 1 98.81 180 LEU A CA 1
ATOM 1307 C C . LEU A 1 180 ? -11.766 31.047 7.691 1 98.81 180 LEU A C 1
ATOM 1309 O O . LEU A 1 180 ? -12.023 32.031 7.016 1 98.81 180 LEU A O 1
ATOM 1313 N N . ASN A 1 181 ? -11.453 31.125 8.977 1 98.75 181 ASN A N 1
ATOM 1314 C CA . ASN A 1 181 ? -10.945 32.375 9.547 1 98.75 181 ASN A CA 1
ATOM 1315 C C . ASN A 1 181 ? -9.562 32.688 9 1 98.75 181 ASN A C 1
ATOM 1317 O O . ASN A 1 181 ? -8.688 31.828 8.93 1 98.75 181 ASN A O 1
ATOM 1321 N N . VAL A 1 182 ? -9.391 33.906 8.578 1 98.75 182 VAL A N 1
ATOM 1322 C CA . VAL A 1 182 ? -8.125 34.406 8.039 1 98.75 182 VAL A CA 1
ATOM 1323 C C . VAL A 1 182 ? -7.738 35.719 8.734 1 98.75 182 VAL A C 1
ATOM 1325 O O . VAL A 1 182 ? -8.367 36.094 9.719 1 98.75 182 VAL A O 1
ATOM 1328 N N . MET A 1 183 ? -6.605 36.281 8.359 1 98.56 183 MET A N 1
ATOM 1329 C CA . MET A 1 183 ? -6.148 37.531 8.977 1 98.56 183 MET A CA 1
ATOM 1330 C C . MET A 1 183 ? -5.629 38.5 7.93 1 98.56 183 MET A C 1
ATOM 1332 O O . MET A 1 183 ? -5.566 38.188 6.742 1 98.56 183 MET A O 1
ATOM 1336 N N . ASP A 1 184 ? -5.344 39.688 8.422 1 98.62 184 ASP A N 1
ATOM 1337 C CA . ASP A 1 184 ? -4.766 40.688 7.52 1 98.62 184 ASP A CA 1
ATOM 1338 C C . ASP A 1 184 ? -3.469 40.188 6.895 1 98.62 184 ASP A C 1
ATOM 1340 O O . ASP A 1 184 ? -2.723 39.438 7.531 1 98.62 184 ASP A O 1
ATOM 1344 N N . ALA A 1 185 ? -3.266 40.594 5.668 1 98.31 185 ALA A N 1
ATOM 1345 C CA . ALA A 1 185 ? -2.055 40.188 4.961 1 98.31 185 ALA A CA 1
ATOM 1346 C C . ALA A 1 185 ? -0.805 40.531 5.754 1 98.31 185 ALA A C 1
ATOM 1348 O O . ALA A 1 185 ? -0.756 41.594 6.402 1 98.31 185 ALA A O 1
ATOM 1349 N N . TYR A 1 186 ? 0.156 39.75 5.707 1 98.19 186 TYR A N 1
ATOM 1350 C CA . TYR A 1 186 ? 1.44 40 6.348 1 98.19 186 TYR A CA 1
ATOM 1351 C C . TYR A 1 186 ? 2.582 39.375 5.555 1 98.19 186 TYR A C 1
ATOM 1353 O O . TYR A 1 186 ? 2.373 38.438 4.801 1 98.19 186 TYR A O 1
ATOM 1361 N N . ASN A 1 187 ? 3.758 39.938 5.688 1 98.38 187 ASN A N 1
ATOM 1362 C CA . ASN A 1 187 ? 4.996 39.344 5.199 1 98.38 187 ASN A CA 1
ATOM 1363 C C . ASN A 1 187 ? 5.723 38.562 6.293 1 98.38 187 ASN A C 1
ATOM 1365 O O . ASN A 1 187 ? 5.59 38.875 7.477 1 98.38 187 ASN A O 1
ATOM 1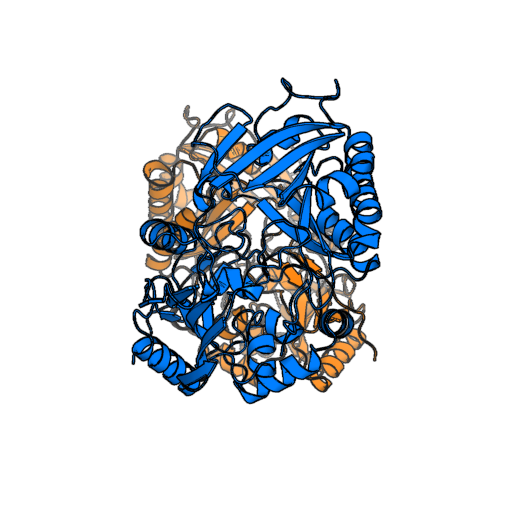369 N N . LEU A 1 188 ? 6.41 37.594 5.859 1 98.56 188 LEU A N 1
ATOM 1370 C CA . LEU A 1 188 ? 7.277 36.844 6.766 1 98.56 188 LEU A CA 1
ATOM 1371 C C . LEU A 1 188 ? 8.75 37.094 6.441 1 98.56 188 LEU A C 1
ATOM 1373 O O . LEU A 1 188 ? 9.125 37.188 5.27 1 98.56 188 LEU A O 1
ATOM 1377 N N . HIS A 1 189 ? 9.484 37.344 7.469 1 98.75 189 HIS A N 1
ATOM 1378 C CA . HIS A 1 189 ? 10.938 37.312 7.402 1 98.75 189 HIS A CA 1
ATOM 1379 C C . HIS A 1 189 ? 11.492 35.969 7.824 1 98.75 189 HIS A C 1
ATOM 1381 O O . HIS A 1 189 ? 11.523 35.656 9.016 1 98.75 189 HIS A O 1
ATOM 1387 N N . GLU A 1 190 ? 11.898 35.156 6.848 1 98.38 190 GLU A N 1
ATOM 1388 C CA . GLU A 1 190 ? 12.492 33.844 7.082 1 98.38 190 GLU A CA 1
ATOM 1389 C C . GLU A 1 190 ? 14.016 33.938 7.164 1 98.38 190 GLU A C 1
ATOM 1391 O O . GLU A 1 190 ? 14.648 34.594 6.352 1 98.38 190 GLU A O 1
ATOM 1396 N N . ARG A 1 191 ? 14.594 33.344 8.141 1 98.06 191 ARG A N 1
ATOM 1397 C CA . ARG A 1 191 ? 16.047 33.219 8.289 1 98.06 191 ARG A CA 1
ATOM 1398 C C . ARG A 1 191 ? 16.438 31.766 8.547 1 98.06 191 ARG A C 1
ATOM 1400 O O . ARG A 1 191 ? 15.82 31.094 9.383 1 98.06 191 ARG A O 1
ATOM 1407 N N . LEU A 1 192 ? 17.453 31.297 7.809 1 97.69 192 LEU A N 1
ATOM 1408 C CA . LEU A 1 192 ? 17.984 29.938 7.918 1 97.69 192 LEU A CA 1
ATOM 1409 C C . LEU A 1 192 ? 19.422 29.953 8.391 1 97.69 192 LEU A C 1
ATOM 1411 O O . LEU A 1 192 ? 20.203 30.844 8.008 1 97.69 192 LEU A O 1
ATOM 1415 N N . TRP A 1 193 ? 19.797 29 9.211 1 97.69 193 TRP A N 1
ATOM 1416 C CA . TRP A 1 193 ? 21.203 28.766 9.57 1 97.69 193 TRP A CA 1
ATOM 1417 C C . TRP A 1 193 ? 21.391 27.344 10.109 1 97.69 193 TRP A C 1
ATOM 1419 O O . TRP A 1 193 ? 20.438 26.562 10.148 1 97.69 193 TRP A O 1
ATOM 1429 N N . ARG A 1 194 ? 22.641 26.922 10.375 1 96.75 194 ARG A N 1
ATOM 1430 C CA . ARG A 1 194 ? 22.969 25.594 10.867 1 96.75 194 ARG A CA 1
ATOM 1431 C C . ARG A 1 194 ? 23.578 25.656 12.266 1 96.75 194 ARG A C 1
ATOM 1433 O O . ARG A 1 194 ? 24.391 26.547 12.555 1 96.75 194 ARG A O 1
ATOM 1440 N N . ASP A 1 195 ? 23.094 24.828 13.102 1 97.25 195 ASP 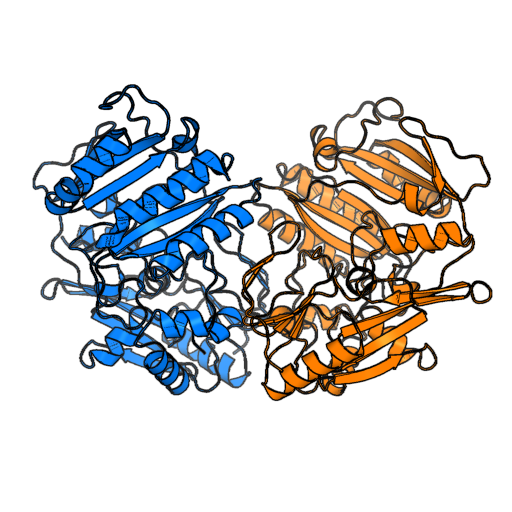A N 1
ATOM 1441 C CA . ASP A 1 195 ? 23.688 24.672 14.422 1 97.25 195 ASP A CA 1
ATOM 1442 C C . ASP A 1 195 ? 23.969 23.203 14.727 1 97.25 195 ASP A C 1
ATOM 1444 O O . ASP A 1 195 ? 23.391 22.312 14.094 1 97.25 195 ASP A O 1
ATOM 1448 N N . ASP A 1 196 ? 24.812 23.031 15.766 1 95.94 196 ASP A N 1
ATOM 1449 C CA . ASP A 1 196 ? 24.953 21.703 16.359 1 95.94 196 ASP A CA 1
ATOM 1450 C C . ASP A 1 196 ? 23.688 21.312 17.094 1 95.94 196 ASP A C 1
ATOM 1452 O O . ASP A 1 196 ? 22.938 22.172 17.562 1 95.94 196 ASP A O 1
ATOM 1456 N N . PHE A 1 197 ? 23.5 19.969 17.234 1 98.12 197 PHE A N 1
ATOM 1457 C CA . PHE A 1 197 ? 22.266 19.469 17.859 1 98.12 197 PHE A CA 1
ATOM 1458 C C . PHE A 1 197 ? 22.141 19.984 19.281 1 98.12 197 PHE A C 1
ATOM 1460 O O . PHE A 1 197 ? 21.078 20.453 19.688 1 98.12 197 PHE A O 1
ATOM 1467 N N . GLU A 1 198 ? 23.203 19.906 20.047 1 97.38 198 GLU A N 1
ATOM 1468 C CA . GLU A 1 198 ? 23.125 20.297 21.453 1 97.38 198 GLU A CA 1
ATOM 1469 C C . GLU A 1 198 ? 22.906 21.797 21.594 1 97.38 198 GLU A C 1
ATOM 1471 O O . GLU A 1 198 ? 22.203 22.25 22.5 1 97.38 198 GLU A O 1
ATOM 1476 N N . THR A 1 199 ? 23.547 22.531 20.719 1 97.25 199 THR A N 1
ATOM 1477 C CA . THR A 1 199 ? 23.312 23.969 20.703 1 97.25 199 THR A CA 1
ATOM 1478 C C . THR A 1 199 ? 21.844 24.266 20.406 1 97.25 199 THR A C 1
ATOM 1480 O O . THR A 1 199 ? 21.234 25.141 21.031 1 97.25 199 THR A O 1
ATOM 1483 N N . CYS A 1 200 ? 21.328 23.625 19.406 1 98.12 200 CYS A N 1
ATOM 1484 C CA . CYS A 1 200 ? 19.906 23.766 19.062 1 98.12 200 CYS A CA 1
ATOM 1485 C C . CYS A 1 200 ? 19.031 23.469 20.281 1 98.12 200 CYS A C 1
ATOM 1487 O O . CYS A 1 200 ? 18.125 24.234 20.594 1 98.12 200 CYS A O 1
ATOM 1489 N N . MET A 1 201 ? 19.328 22.375 21.031 1 98.12 201 MET A N 1
ATOM 1490 C CA . MET A 1 201 ? 18.531 22 22.188 1 98.12 201 MET A CA 1
ATOM 1491 C C . MET A 1 201 ? 18.641 23.062 23.297 1 98.12 201 MET A C 1
ATOM 1493 O O . MET A 1 201 ? 17.656 23.312 24 1 98.12 201 MET A O 1
ATOM 1497 N N . GLU A 1 202 ? 19.781 23.625 23.406 1 97.56 202 GLU A N 1
ATOM 1498 C CA . GLU A 1 202 ? 20 24.656 24.422 1 97.56 202 GLU A CA 1
ATOM 1499 C C . GLU A 1 202 ? 19.172 25.891 24.125 1 97.56 202 GLU A C 1
ATOM 1501 O O . GLU A 1 202 ? 18.672 26.547 25.047 1 97.56 202 GLU A O 1
ATOM 1506 N N . ARG A 1 203 ? 18.984 26.219 22.859 1 97.5 203 ARG A N 1
ATOM 1507 C CA . ARG A 1 203 ? 18.312 27.438 22.453 1 97.5 203 ARG A CA 1
ATOM 1508 C C . ARG A 1 203 ? 16.844 27.172 22.156 1 97.5 203 ARG A C 1
ATOM 1510 O O . ARG A 1 203 ? 16.078 28.109 21.875 1 97.5 203 ARG A O 1
ATOM 1517 N N . HIS A 1 204 ? 16.531 26 22.266 1 98 204 HIS A N 1
ATOM 1518 C CA . HIS A 1 204 ? 15.25 25.453 21.844 1 98 204 HIS A CA 1
ATOM 1519 C C . HIS A 1 204 ? 14.094 26.281 22.391 1 98 204 HIS A C 1
ATOM 1521 O O . HIS A 1 204 ? 13.297 26.844 21.625 1 98 204 HIS A O 1
ATOM 1527 N N . ASP A 1 205 ? 13.961 26.438 23.688 1 97.94 205 ASP A N 1
ATOM 1528 C CA . ASP A 1 205 ? 12.836 27.109 24.328 1 97.94 205 ASP A CA 1
ATOM 1529 C C . ASP A 1 205 ? 12.828 28.594 24.016 1 97.94 205 ASP A C 1
ATOM 1531 O O . ASP A 1 205 ? 11.773 29.188 23.781 1 97.94 205 ASP A O 1
ATOM 1535 N N . GLU A 1 206 ? 13.984 29.156 24.047 1 98.25 206 GLU A N 1
ATOM 1536 C CA . GLU A 1 206 ? 14.125 30.594 23.766 1 98.25 206 GLU A CA 1
ATOM 1537 C C . GLU A 1 206 ? 13.664 30.922 22.344 1 98.25 206 GLU A C 1
ATOM 1539 O O . GLU A 1 206 ? 12.898 31.859 22.141 1 98.25 206 GLU A O 1
ATOM 1544 N N . LEU A 1 207 ? 14.125 30.219 21.391 1 98.56 207 LEU A N 1
ATOM 1545 C CA . LEU A 1 207 ? 13.773 30.453 20 1 98.56 207 LEU A CA 1
ATOM 1546 C C . LEU A 1 207 ? 12.281 30.234 19.766 1 98.56 207 LEU A C 1
ATOM 1548 O O . LEU A 1 207 ? 11.648 31.016 19.047 1 98.56 207 LEU A O 1
ATOM 1552 N N . ALA A 1 208 ? 11.695 29.203 20.375 1 98.56 208 ALA A N 1
ATOM 1553 C CA . ALA A 1 208 ? 10.266 28.938 20.25 1 98.56 208 ALA A CA 1
ATOM 1554 C C . ALA A 1 208 ? 9.438 30.078 20.812 1 98.56 208 ALA A C 1
ATOM 1556 O O . ALA A 1 208 ? 8.391 30.438 20.25 1 98.56 208 ALA A O 1
ATOM 1557 N N . ALA A 1 209 ? 9.875 30.625 21.891 1 97.94 209 ALA A N 1
ATOM 1558 C CA . ALA A 1 209 ? 9.141 31.688 22.578 1 97.94 209 ALA A CA 1
ATOM 1559 C C . ALA A 1 209 ? 9.266 33 21.844 1 97.94 209 ALA A C 1
ATOM 1561 O O . ALA A 1 209 ? 8.328 33.812 21.828 1 97.94 209 ALA A O 1
ATOM 1562 N N . ASN A 1 210 ? 10.383 33.25 21.219 1 98.25 210 ASN A N 1
ATOM 1563 C CA . ASN A 1 210 ? 10.703 34.594 20.719 1 98.25 210 ASN A CA 1
ATOM 1564 C C . ASN A 1 210 ? 10.32 34.75 19.25 1 98.25 210 ASN A C 1
ATOM 1566 O O . ASN A 1 210 ? 10.25 35.875 18.734 1 98.25 210 ASN A O 1
ATOM 1570 N N . HIS A 1 211 ? 10.117 33.719 18.594 1 98.75 211 HIS A N 1
ATOM 1571 C CA . HIS A 1 211 ? 9.773 33.781 17.172 1 98.75 211 HIS A CA 1
ATOM 1572 C C . HIS A 1 211 ? 8.375 33.25 16.922 1 98.75 211 HIS A C 1
ATOM 1574 O O . HIS A 1 211 ? 7.941 32.281 17.578 1 98.75 211 HIS A O 1
ATOM 1580 N N . ARG A 1 212 ? 7.707 33.812 15.93 1 98.56 212 ARG A N 1
ATOM 1581 C CA . ARG A 1 212 ? 6.383 33.344 15.547 1 98.56 212 ARG A CA 1
ATOM 1582 C C . ARG A 1 212 ? 6.434 31.875 15.078 1 98.56 212 ARG A C 1
ATOM 1584 O O . ARG A 1 212 ? 5.559 31.078 15.414 1 98.56 212 ARG A O 1
ATOM 1591 N N . HIS A 1 213 ? 7.438 31.641 14.195 1 98.38 213 HIS A N 1
ATOM 1592 C CA . HIS A 1 213 ? 7.75 30.281 13.758 1 98.38 213 HIS A CA 1
ATOM 1593 C C . HIS A 1 213 ? 9.188 29.906 14.117 1 98.38 213 HIS A C 1
ATOM 1595 O O . HIS A 1 213 ? 10.117 30.672 13.867 1 98.38 213 HIS A O 1
ATOM 1601 N N . PHE A 1 214 ? 9.352 28.797 14.719 1 98.56 214 PHE A N 1
ATOM 1602 C CA . PHE A 1 214 ? 10.648 28.172 14.922 1 98.56 214 PHE A CA 1
ATOM 1603 C C . PHE A 1 214 ? 10.57 26.672 14.672 1 98.56 214 PHE A C 1
ATOM 1605 O O . PHE A 1 214 ? 9.609 26.016 15.086 1 98.56 214 PHE A O 1
ATOM 1612 N N . GLY A 1 215 ? 11.484 26.125 13.969 1 98.25 215 GLY A N 1
ATOM 1613 C CA . GLY A 1 215 ? 11.672 24.703 13.727 1 98.25 215 GLY A CA 1
ATOM 1614 C C . GLY A 1 215 ? 13.023 24.375 13.117 1 98.25 215 GLY A C 1
ATOM 1615 O O . GLY A 1 215 ? 13.836 25.266 12.867 1 98.25 215 GLY A O 1
ATOM 1616 N N . PHE A 1 216 ? 13.273 23.109 12.945 1 98.5 216 PHE A N 1
ATOM 1617 C CA . PHE A 1 216 ? 14.531 22.719 12.336 1 98.5 216 PHE A CA 1
ATOM 1618 C C . PHE A 1 216 ? 14.422 21.328 11.703 1 98.5 216 PHE A C 1
ATOM 1620 O O . PHE A 1 216 ? 13.5 20.578 12.016 1 98.5 216 PHE A O 1
ATOM 1627 N N . PHE A 1 217 ? 15.32 21.094 10.781 1 98 217 PHE A N 1
ATOM 1628 C CA . PHE A 1 217 ? 15.602 19.75 10.281 1 98 217 PHE A CA 1
ATOM 1629 C C . PHE A 1 217 ? 16.891 19.203 10.875 1 98 217 PHE A C 1
ATOM 1631 O O . PHE A 1 217 ? 17.953 19.797 10.703 1 98 217 PHE A O 1
ATOM 1638 N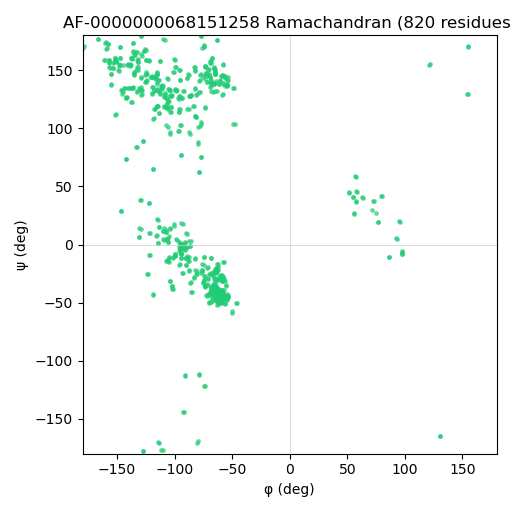 N . TRP A 1 218 ? 16.828 18.141 11.594 1 98.69 218 TRP A N 1
ATOM 1639 C CA . TRP A 1 218 ? 18.047 17.484 12.086 1 98.69 218 TRP A CA 1
ATOM 1640 C C . TRP A 1 218 ? 18.594 16.516 11.055 1 98.69 218 TRP A C 1
ATOM 1642 O O . TRP A 1 218 ? 17.875 15.633 10.57 1 98.69 218 TRP A O 1
ATOM 1652 N N . CYS A 1 219 ? 19.859 16.641 10.758 1 98.19 219 CYS A N 1
ATOM 1653 C CA . CYS A 1 219 ? 20.531 15.836 9.75 1 98.19 219 CYS A CA 1
ATOM 1654 C C . CYS A 1 219 ? 21.562 14.922 10.391 1 98.19 219 CYS A C 1
ATOM 1656 O O . CYS A 1 219 ? 22.609 15.383 10.852 1 98.19 219 CYS A O 1
ATOM 1658 N N . PRO A 1 220 ? 21.344 13.633 10.344 1 98 220 PRO A N 1
ATOM 1659 C CA . PRO A 1 220 ? 22.297 12.703 10.945 1 98 220 PRO A CA 1
ATOM 1660 C C . PRO A 1 220 ? 23.609 12.609 10.156 1 98 220 PRO A C 1
ATOM 1662 O O . PRO A 1 220 ? 24.656 12.297 10.727 1 98 220 PRO A O 1
ATOM 1665 N N . THR A 1 221 ? 23.547 12.82 8.82 1 97.44 221 THR A N 1
ATOM 1666 C CA . THR A 1 221 ? 24.719 12.75 7.945 1 97.44 221 THR A CA 1
ATOM 1667 C C . THR A 1 221 ? 24.766 13.953 7.004 1 97.44 221 THR A C 1
ATOM 1669 O O . THR A 1 221 ? 23.766 14.664 6.852 1 97.44 221 THR A O 1
ATOM 1672 N N . PRO A 1 222 ? 25.891 14.172 6.367 1 96.25 222 PRO A N 1
ATOM 1673 C CA . PRO A 1 222 ? 25.969 15.281 5.406 1 96.25 222 PRO A CA 1
ATOM 1674 C C . PRO A 1 222 ? 25.031 15.086 4.211 1 96.25 222 PRO A C 1
ATOM 1676 O O . PRO A 1 222 ? 24.547 16.062 3.646 1 96.25 222 PRO A O 1
ATOM 1679 N N . GLU A 1 223 ? 24.766 13.852 3.857 1 95.75 223 GLU A N 1
ATOM 1680 C CA . GLU A 1 223 ? 23.938 13.539 2.699 1 95.75 223 GLU A CA 1
ATOM 1681 C C . GLU A 1 223 ? 22.453 13.797 2.99 1 95.75 223 GLU A C 1
ATOM 1683 O O . GLU A 1 223 ? 21.656 13.914 2.068 1 95.75 223 GLU A O 1
ATOM 1688 N N . SER A 1 224 ? 22.078 13.898 4.246 1 96.19 224 SER A N 1
ATOM 1689 C CA . SER A 1 224 ? 20.688 14.031 4.656 1 96.19 224 SER A CA 1
ATOM 1690 C C . SER A 1 224 ? 20.047 15.273 4.043 1 96.19 224 SER A C 1
ATOM 1692 O O . SER A 1 224 ? 18.891 15.227 3.605 1 96.19 224 SER A O 1
ATOM 1694 N N . ARG A 1 225 ? 20.766 16.328 3.977 1 93.38 225 ARG A N 1
ATOM 1695 C CA . ARG A 1 225 ? 20.203 17.609 3.51 1 93.38 225 ARG A CA 1
ATOM 1696 C C . ARG A 1 225 ? 19.688 17.484 2.078 1 93.38 225 ARG A C 1
ATOM 1698 O O . ARG A 1 225 ? 18.719 18.141 1.705 1 93.38 225 ARG A O 1
ATOM 1705 N N . HIS A 1 226 ? 20.234 16.578 1.281 1 92.88 226 HIS A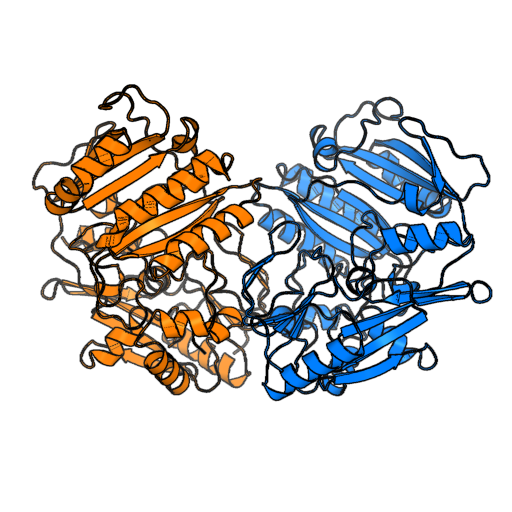 N 1
ATOM 1706 C CA . HIS A 1 226 ? 19.875 16.422 -0.126 1 92.88 226 HIS A CA 1
ATOM 1707 C C . HIS A 1 226 ? 18.547 15.711 -0.287 1 92.88 226 HIS A C 1
ATOM 1709 O O . HIS A 1 226 ? 17.859 15.891 -1.298 1 92.88 226 HIS A O 1
ATOM 1715 N N . LEU A 1 227 ? 18.188 15.016 0.663 1 92.19 227 LEU A N 1
ATOM 1716 C CA . LEU A 1 227 ? 16.984 14.188 0.545 1 92.19 227 LEU A CA 1
ATOM 1717 C C . LEU A 1 227 ? 15.727 15.047 0.605 1 92.19 227 LEU A C 1
ATOM 1719 O O . LEU A 1 227 ? 14.695 14.68 0.038 1 92.19 227 LEU A O 1
ATOM 1723 N N . TYR A 1 228 ? 15.727 16.203 1.245 1 90.19 228 TYR A N 1
ATOM 1724 C CA . TYR A 1 228 ? 14.648 17.188 1.24 1 90.19 228 TYR A CA 1
ATOM 1725 C C . TYR A 1 228 ? 15.047 18.422 0.462 1 90.19 228 TYR A C 1
ATOM 1727 O O . TYR A 1 228 ? 14.383 19.469 0.555 1 90.19 228 TYR A O 1
ATOM 1735 N N . CYS A 1 229 ? 16.094 18.344 -0.226 1 90.31 229 CYS A N 1
ATOM 1736 C CA . CYS A 1 229 ? 16.594 19.453 -1.031 1 90.31 229 CYS A CA 1
ATOM 1737 C C . CYS A 1 229 ? 16.781 20.719 -0.183 1 90.31 229 CYS A C 1
ATOM 1739 O O . CYS A 1 229 ? 16.359 21.797 -0.586 1 90.31 229 CYS A O 1
ATOM 1741 N N . LEU A 1 230 ? 17.281 20.516 0.991 1 92.19 230 LEU A N 1
ATOM 1742 C CA . LEU A 1 230 ? 17.531 21.656 1.873 1 92.19 230 LEU A CA 1
ATOM 1743 C C . LEU A 1 230 ? 18.75 22.438 1.401 1 92.19 230 LEU A C 1
ATOM 1745 O O . LEU A 1 230 ? 19.734 21.859 0.916 1 92.19 230 LEU A O 1
ATOM 1749 N N . PRO A 1 231 ? 18.688 23.75 1.593 1 91.69 231 PRO A N 1
ATOM 1750 C CA . PRO A 1 231 ? 19.859 24.547 1.22 1 91.69 231 PRO A CA 1
ATOM 1751 C C . PRO A 1 231 ? 21.094 24.234 2.07 1 91.69 231 PRO A C 1
ATOM 1753 O O . PRO A 1 231 ? 20.953 23.828 3.23 1 91.69 231 PRO A O 1
ATOM 1756 N N . ASP A 1 232 ? 22.25 24.422 1.465 1 93.19 232 ASP A N 1
ATOM 1757 C CA . ASP A 1 232 ? 23.5 24.25 2.203 1 93.19 232 ASP A CA 1
ATOM 1758 C C . ASP A 1 232 ? 23.797 25.484 3.062 1 93.19 232 ASP A C 1
ATOM 1760 O O . ASP A 1 232 ? 24.406 26.438 2.588 1 93.19 232 ASP A O 1
ATOM 1764 N N . THR A 1 233 ? 23.547 25.422 4.297 1 95.5 233 THR A N 1
ATOM 1765 C CA . THR A 1 233 ? 23.688 26.547 5.207 1 95.5 233 THR A CA 1
ATOM 1766 C C . THR A 1 233 ? 25.062 26.562 5.859 1 95.5 233 THR A C 1
ATOM 1768 O O . THR A 1 233 ? 25.25 27.156 6.926 1 95.5 233 THR A O 1
ATOM 1771 N N . SER A 1 234 ? 25.984 25.875 5.32 1 93.81 234 SER A N 1
ATOM 1772 C CA . SER A 1 234 ? 27.328 25.781 5.91 1 93.81 234 SER A CA 1
ATOM 1773 C C . SER A 1 234 ? 27.938 27.172 6.094 1 93.81 234 SER A C 1
ATOM 1775 O O . SER A 1 234 ? 28.688 27.391 7.039 1 93.81 234 SER A O 1
ATOM 1777 N N . ALA A 1 235 ? 27.625 28.141 5.234 1 93.88 235 ALA A N 1
ATOM 1778 C CA . ALA A 1 235 ? 28.203 29.484 5.262 1 93.88 235 ALA A CA 1
ATOM 1779 C C . ALA A 1 235 ? 27.688 30.281 6.465 1 93.88 235 ALA A C 1
ATOM 1781 O O . ALA A 1 235 ? 28.297 31.281 6.855 1 93.88 235 ALA A O 1
ATOM 1782 N N . VAL A 1 236 ? 26.625 29.906 7.031 1 96.06 236 VAL A N 1
ATOM 1783 C CA . VAL A 1 236 ? 26.031 30.578 8.188 1 96.06 236 VAL A CA 1
ATOM 1784 C C . VAL A 1 236 ? 25.906 29.594 9.352 1 96.06 236 VAL A C 1
ATOM 1786 O O . VAL A 1 236 ? 24.906 29.625 10.078 1 96.06 236 VAL A O 1
ATOM 1789 N N . SER A 1 237 ? 26.828 28.766 9.438 1 94.38 237 SER A N 1
ATOM 1790 C CA . SER A 1 237 ? 26.844 27.734 10.477 1 94.38 237 SER A CA 1
ATOM 1791 C C . SER A 1 237 ? 27.531 28.234 11.734 1 94.38 237 SER A C 1
ATOM 1793 O O . SER A 1 237 ? 28.531 28.953 11.656 1 94.38 237 SER A O 1
ATOM 1795 N N . SER A 1 238 ? 27.031 27.828 12.852 1 93.75 238 SER A N 1
ATOM 1796 C CA . SER A 1 238 ? 27.703 28.078 14.125 1 93.75 238 SER A CA 1
ATOM 1797 C C . SER A 1 238 ? 28.641 26.938 14.492 1 93.75 238 SER A C 1
ATOM 1799 O O . SER A 1 238 ? 29.266 26.969 15.555 1 93.75 238 SER A O 1
ATOM 1801 N N . THR A 1 239 ? 28.672 25.891 13.727 1 95.12 239 THR A N 1
ATOM 1802 C CA . THR A 1 239 ? 29.469 24.703 14.016 1 95.12 239 THR A CA 1
ATOM 1803 C C . THR A 1 239 ? 30.266 24.281 12.789 1 95.12 239 THR A C 1
ATOM 1805 O O . THR A 1 239 ? 29.906 24.625 11.656 1 95.12 239 THR A O 1
ATOM 1808 N N . ASN A 1 240 ? 31.359 23.484 13.016 1 94.06 240 ASN A N 1
ATOM 1809 C CA . ASN A 1 240 ? 32.156 22.906 11.922 1 94.06 240 ASN A CA 1
ATOM 1810 C C . ASN A 1 240 ? 31.703 21.5 11.586 1 94.06 240 ASN A C 1
ATOM 1812 O O . ASN A 1 240 ? 32.188 20.891 10.633 1 94.06 240 ASN A O 1
ATOM 1816 N N . LYS A 1 241 ? 30.688 21.047 12.32 1 95.75 241 LYS A N 1
ATOM 1817 C CA . LYS A 1 241 ? 30.172 19.703 12.055 1 95.75 241 LYS A CA 1
ATOM 1818 C C . LYS A 1 241 ? 29.359 19.672 10.766 1 95.75 241 LYS A C 1
ATOM 1820 O O . LYS A 1 241 ? 28.672 20.641 10.438 1 95.75 241 LYS A O 1
ATOM 1825 N N . SER A 1 242 ? 29.484 18.609 10.039 1 94.62 242 SER A N 1
ATOM 1826 C CA . SER A 1 242 ? 28.688 18.438 8.828 1 94.62 242 SER A CA 1
ATOM 1827 C C . SER A 1 242 ? 27.594 17.406 9.039 1 94.62 242 SER A C 1
ATOM 1829 O O . SER A 1 242 ? 26.672 17.281 8.219 1 94.62 242 SER A O 1
ATOM 1831 N N . ALA A 1 243 ? 27.672 16.656 10.109 1 96.31 243 ALA A N 1
ATOM 1832 C CA . ALA A 1 243 ? 26.688 15.648 10.5 1 96.31 243 ALA A CA 1
ATOM 1833 C C . ALA A 1 243 ? 26.188 15.906 11.922 1 96.31 243 ALA A C 1
ATOM 1835 O O . ALA A 1 243 ? 26.812 16.641 12.688 1 96.31 243 ALA A O 1
ATOM 1836 N N . ASP A 1 244 ? 25.031 15.352 12.203 1 97.56 244 ASP A N 1
ATOM 1837 C CA . ASP A 1 244 ? 24.438 15.578 13.516 1 97.56 244 ASP A CA 1
ATOM 1838 C C . ASP A 1 244 ? 24.219 17.062 13.781 1 97.56 244 ASP A C 1
ATOM 1840 O O . ASP A 1 244 ? 24.656 17.594 14.805 1 97.56 244 ASP A O 1
ATOM 1844 N N . VAL A 1 245 ? 23.672 17.703 12.734 1 98.06 245 VAL A N 1
ATOM 1845 C CA . VAL A 1 245 ? 23.453 19.141 12.781 1 98.06 245 VAL A CA 1
ATOM 1846 C C . VAL A 1 245 ? 21.984 19.453 12.555 1 98.06 245 VAL A C 1
ATOM 1848 O O . VAL A 1 245 ? 21.234 18.609 12.047 1 98.06 245 VAL A O 1
ATOM 1851 N N . CYS A 1 246 ? 21.547 20.594 12.984 1 98.44 246 CYS A N 1
ATOM 1852 C CA . CYS A 1 246 ? 20.188 21.078 12.805 1 98.44 246 CYS A CA 1
ATOM 1853 C C . CYS A 1 246 ? 20.172 22.234 11.797 1 98.44 246 CYS A C 1
ATOM 1855 O O . CYS A 1 246 ? 20.844 23.234 11.977 1 98.44 246 CYS A O 1
ATOM 1857 N N . GLU A 1 247 ? 19.469 22.047 10.719 1 97.81 247 GLU A N 1
ATOM 1858 C CA . GLU A 1 247 ? 19.109 23.156 9.836 1 97.81 247 GLU A CA 1
ATOM 1859 C C . GLU A 1 247 ? 17.969 23.984 10.414 1 97.81 247 GLU A C 1
ATOM 1861 O O . GLU A 1 247 ? 16.797 23.609 10.273 1 97.81 247 GLU A O 1
ATOM 1866 N N . MET A 1 248 ? 18.328 25.125 10.93 1 98.06 248 MET A N 1
ATOM 1867 C CA . MET A 1 248 ? 17.422 25.953 11.727 1 98.06 248 MET A CA 1
ATOM 1868 C C . MET A 1 248 ? 16.609 26.891 10.844 1 98.06 248 MET A C 1
ATOM 1870 O O . MET A 1 248 ? 17.109 27.359 9.82 1 98.06 248 MET A O 1
ATOM 1874 N N . LYS A 1 249 ? 15.352 27.156 11.258 1 97.81 249 LYS A N 1
ATOM 1875 C CA . LYS A 1 249 ? 14.469 28.078 10.547 1 97.81 249 LYS A CA 1
ATOM 1876 C C . LYS A 1 249 ? 13.633 28.906 11.523 1 97.81 249 LYS A C 1
ATOM 1878 O O . LYS A 1 249 ? 12.977 28.344 12.406 1 97.81 249 LYS A O 1
ATOM 1883 N N . VAL A 1 250 ? 13.641 30.188 11.414 1 98.5 250 VAL A N 1
ATOM 1884 C CA . VAL A 1 250 ? 12.719 31.078 12.117 1 98.5 250 VAL A CA 1
ATOM 1885 C C . VAL A 1 250 ? 11.984 31.969 11.117 1 98.5 250 VAL A C 1
ATOM 1887 O O . VAL A 1 250 ? 12.523 32.281 10.047 1 98.5 250 VAL A O 1
ATOM 1890 N N . MET A 1 251 ? 10.812 32.281 11.391 1 98.5 251 MET A N 1
ATOM 1891 C CA . MET A 1 251 ? 10.031 33.219 10.617 1 98.5 251 MET A CA 1
ATOM 1892 C C . MET A 1 251 ? 9.266 34.188 11.531 1 98.5 251 MET A C 1
ATOM 1894 O O . MET A 1 251 ? 8.641 33.75 12.508 1 98.5 251 MET A O 1
ATOM 1898 N N . ASP A 1 252 ? 9.273 35.469 11.234 1 98.75 252 ASP A N 1
ATOM 1899 C CA . ASP A 1 252 ? 8.539 36.469 11.969 1 98.75 252 ASP A CA 1
ATOM 1900 C C . ASP A 1 252 ? 7.824 37.438 11.023 1 98.75 252 ASP A C 1
ATOM 1902 O O . ASP A 1 252 ? 8.312 37.688 9.922 1 98.75 252 ASP A O 1
ATOM 1906 N N . ILE A 1 253 ? 6.668 37.906 11.453 1 98.56 253 ILE A N 1
ATOM 1907 C CA . ILE A 1 253 ? 5.969 38.938 10.688 1 98.56 253 ILE A CA 1
ATOM 1908 C C . ILE A 1 253 ? 6.801 40.219 10.672 1 98.56 253 ILE A C 1
ATOM 1910 O O . ILE A 1 253 ? 7.383 40.594 11.688 1 98.56 253 ILE A O 1
ATOM 1914 N N . THR A 1 254 ? 6.816 40.844 9.492 1 98.5 254 THR A N 1
ATOM 1915 C CA . THR A 1 254 ? 7.617 42.062 9.344 1 98.5 254 THR A CA 1
ATOM 1916 C C . THR A 1 254 ? 6.938 43.062 8.398 1 98.5 254 THR A C 1
ATOM 1918 O O . THR A 1 254 ? 6.121 42.656 7.566 1 98.5 254 THR A O 1
ATOM 1921 N N . ASP A 1 255 ? 7.25 44.281 8.586 1 97.69 255 ASP A N 1
ATOM 1922 C CA . ASP A 1 255 ? 6.793 45.344 7.676 1 97.69 255 ASP A CA 1
ATOM 1923 C C . ASP A 1 255 ? 7.879 45.719 6.668 1 97.69 255 ASP A C 1
ATOM 1925 O O . ASP A 1 255 ? 7.691 46.594 5.836 1 97.69 255 ASP A O 1
ATOM 1929 N N . ALA A 1 256 ? 8.914 44.969 6.77 1 97.56 256 ALA A N 1
ATOM 1930 C CA . ALA A 1 256 ? 10.023 45.25 5.859 1 97.56 256 ALA A CA 1
ATOM 1931 C C . ALA A 1 256 ? 9.656 44.906 4.422 1 97.56 256 ALA A C 1
ATOM 1933 O O . ALA A 1 256 ? 8.766 44.094 4.184 1 97.56 256 ALA A O 1
ATOM 1934 N N . ALA A 1 257 ? 10.375 45.531 3.492 1 97.19 257 ALA A N 1
ATOM 1935 C CA . ALA A 1 257 ? 10.141 45.281 2.07 1 97.19 257 ALA A CA 1
ATOM 1936 C C . ALA A 1 257 ? 10.602 43.906 1.677 1 97.19 257 ALA A C 1
ATOM 1938 O O . ALA A 1 257 ? 11.586 43.375 2.213 1 97.19 257 ALA A O 1
ATOM 1939 N N . PRO A 1 258 ? 9.898 43.312 0.729 1 97.62 258 PRO A N 1
ATOM 1940 C CA . PRO A 1 258 ? 10.305 41.969 0.253 1 97.62 258 PRO A CA 1
ATOM 1941 C C . PRO A 1 258 ? 11.758 41.938 -0.196 1 97.62 258 PRO A C 1
ATOM 1943 O O . PRO A 1 258 ? 12.258 42.906 -0.786 1 97.62 258 PRO A O 1
ATOM 1946 N N . MET A 1 259 ? 12.438 40.969 0.061 1 97.44 259 MET A N 1
ATOM 1947 C CA . MET A 1 259 ? 13.82 40.688 -0.331 1 97.44 259 MET A CA 1
ATOM 1948 C C . MET A 1 259 ? 14.117 39.219 -0.337 1 97.44 259 MET A C 1
ATOM 1950 O O . MET A 1 259 ? 13.438 38.438 0.339 1 97.44 259 MET A O 1
ATOM 1954 N N . GLU A 1 260 ? 15.039 38.781 -1.146 1 95.38 260 GLU A N 1
ATOM 1955 C CA . GLU A 1 260 ? 15.438 37.375 -1.213 1 95.38 260 GLU A CA 1
ATOM 1956 C C . GLU A 1 260 ? 16.953 37.25 -1.31 1 95.38 260 GLU A C 1
ATOM 1958 O O . GLU A 1 260 ? 17.578 37.875 -2.156 1 95.38 260 GLU A O 1
ATOM 1963 N N . SER A 1 261 ? 17.5 36.562 -0.4 1 94.06 261 SER A N 1
ATOM 1964 C CA . SER A 1 261 ? 18.891 36.094 -0.421 1 94.06 261 SER A CA 1
ATOM 1965 C C . SER A 1 261 ? 18.969 34.594 -0.189 1 94.06 261 SER A C 1
ATOM 1967 O O . SER A 1 261 ? 17.938 33.906 -0.128 1 94.06 261 SER A O 1
ATOM 1969 N N . GLU A 1 262 ? 20.188 34 -0.131 1 92.25 262 GLU A N 1
ATOM 1970 C CA . GLU A 1 262 ? 20.375 32.562 -0.072 1 92.25 262 GLU A CA 1
ATOM 1971 C C . GLU A 1 262 ? 19.75 31.969 1.194 1 92.25 262 GLU A C 1
ATOM 1973 O O . GLU A 1 262 ? 19.203 30.859 1.172 1 92.25 262 GLU A O 1
ATOM 1978 N N . PHE A 1 263 ? 19.828 32.625 2.289 1 96.12 263 PHE A N 1
ATOM 1979 C CA . PHE A 1 263 ? 19.375 32.062 3.549 1 96.12 263 PHE A CA 1
ATOM 1980 C C . PHE A 1 263 ? 18.438 33 4.289 1 96.12 263 PHE A C 1
ATOM 1982 O O . PHE A 1 263 ? 18.234 32.875 5.492 1 96.12 263 PHE A O 1
ATOM 1989 N N . GLU A 1 264 ? 17.969 34.031 3.564 1 96.38 264 GLU A N 1
ATOM 1990 C CA . GLU A 1 264 ? 17.031 35.031 4.113 1 96.38 264 GLU A CA 1
ATOM 1991 C C . GLU A 1 264 ? 16.016 35.469 3.064 1 96.38 264 GLU A C 1
ATOM 1993 O O . GLU A 1 264 ? 16.375 35.719 1.914 1 96.38 264 GLU A O 1
ATOM 1998 N N . LYS A 1 265 ? 14.773 35.5 3.529 1 97.56 265 LYS A N 1
ATOM 1999 C CA . LYS A 1 265 ? 13.703 35.844 2.604 1 97.56 265 LYS A CA 1
ATOM 2000 C C . LYS A 1 265 ? 12.609 36.625 3.314 1 97.56 265 LYS A C 1
ATOM 2002 O O . LYS A 1 265 ? 12.219 36.281 4.434 1 97.56 265 LYS A O 1
ATOM 2007 N N . ILE A 1 266 ? 12.188 37.75 2.787 1 98.44 266 ILE A N 1
ATOM 2008 C CA . ILE A 1 266 ? 10.992 38.469 3.203 1 98.44 266 ILE A CA 1
ATOM 2009 C C . ILE A 1 266 ? 9.977 38.5 2.066 1 98.44 266 ILE A C 1
ATOM 2011 O O . ILE A 1 266 ? 10.266 39 0.973 1 98.44 266 ILE A O 1
ATOM 2015 N N . ALA A 1 267 ? 8.867 37.969 2.264 1 98.44 267 ALA A N 1
ATOM 2016 C CA . ALA A 1 267 ? 7.812 37.906 1.257 1 98.44 267 ALA A CA 1
ATOM 2017 C C . ALA A 1 267 ? 6.445 37.719 1.904 1 98.44 267 ALA A C 1
ATOM 2019 O O . ALA A 1 267 ? 6.352 37.531 3.123 1 98.44 267 ALA A O 1
ATOM 2020 N N . TYR A 1 268 ? 5.395 37.812 1.056 1 98 268 TYR A N 1
ATOM 2021 C CA . TYR A 1 268 ? 4.047 37.469 1.492 1 98 268 TYR A CA 1
ATOM 2022 C C . TYR A 1 268 ? 4.004 36.031 2.043 1 98 268 TYR A C 1
ATOM 2024 O O . TYR A 1 268 ? 4.645 35.125 1.497 1 98 268 TYR A O 1
ATOM 2032 N N . SER A 1 269 ? 3.336 35.875 3.115 1 97.69 269 SER A N 1
ATOM 2033 C CA . SER A 1 269 ? 3.385 34.656 3.936 1 97.69 269 SER A CA 1
ATOM 2034 C C . SER A 1 269 ? 3.275 33.406 3.08 1 97.69 269 SER A C 1
ATOM 2036 O O . SER A 1 269 ? 4.102 32.5 3.189 1 97.69 269 SER A O 1
ATOM 2038 N N . SER A 1 270 ? 2.291 33.281 2.164 1 96.5 270 SER A N 1
ATOM 2039 C CA . SER A 1 270 ? 2.021 32.094 1.39 1 96.5 270 SER A CA 1
ATOM 2040 C C . SER A 1 270 ? 3.137 31.812 0.384 1 96.5 270 SER A C 1
ATOM 2042 O O . SER A 1 270 ? 3.203 30.719 -0.199 1 96.5 270 SER A O 1
ATOM 2044 N N . GLU A 1 271 ? 4.008 32.719 0.177 1 96.31 271 GLU A N 1
ATOM 2045 C CA . GLU A 1 271 ? 5.141 32.562 -0.73 1 96.31 271 GLU A CA 1
ATOM 2046 C C . GLU A 1 271 ? 6.387 32.094 0.021 1 96.31 271 GLU A C 1
ATOM 2048 O O . GLU A 1 271 ? 7.395 31.734 -0.595 1 96.31 271 GLU A O 1
ATOM 2053 N N . VAL A 1 272 ? 6.316 32.062 1.34 1 96.44 272 VAL A N 1
ATOM 2054 C CA . VAL A 1 272 ? 7.453 31.688 2.176 1 96.44 272 VAL A CA 1
ATOM 2055 C C . VAL A 1 272 ? 7.277 30.25 2.67 1 96.44 272 VAL A C 1
ATOM 2057 O O . VAL A 1 272 ? 8.234 29.484 2.719 1 96.44 272 VAL A O 1
ATOM 2060 N N . TYR A 1 273 ? 6.086 29.781 2.975 1 95.5 273 TYR A N 1
ATOM 2061 C CA . TYR A 1 273 ? 5.793 28.531 3.658 1 95.5 273 TYR A CA 1
ATOM 2062 C C . TYR A 1 273 ? 6.164 27.344 2.791 1 95.5 273 TYR A C 1
ATOM 2064 O O . TYR A 1 273 ? 6.816 26.406 3.258 1 95.5 273 TYR A O 1
ATOM 2072 N N . PRO A 1 274 ? 5.816 27.328 1.536 1 92.19 274 PRO A N 1
ATOM 2073 C CA . PRO A 1 274 ? 5.93 26.078 0.766 1 92.19 274 PRO A CA 1
ATOM 2074 C C . PRO A 1 274 ? 7.375 25.703 0.461 1 92.19 274 PRO A C 1
ATOM 2076 O O . PRO A 1 274 ? 8.203 26.578 0.208 1 92.19 274 PRO A O 1
ATOM 2079 N N . ILE A 1 275 ? 7.602 24.406 0.576 1 87.38 275 ILE A N 1
ATOM 2080 C CA . ILE A 1 275 ? 8.859 23.781 0.169 1 87.38 275 ILE A CA 1
ATOM 2081 C C . ILE A 1 275 ? 8.586 22.734 -0.917 1 87.38 275 ILE A C 1
ATOM 2083 O O . ILE A 1 275 ? 7.52 22.125 -0.948 1 87.38 275 ILE A O 1
ATOM 2087 N N . GLU A 1 276 ? 9.477 22.609 -1.833 1 83.5 276 GLU A N 1
ATOM 2088 C CA . GLU A 1 276 ? 9.328 21.609 -2.887 1 83.5 276 GLU A CA 1
ATOM 2089 C C . GLU A 1 276 ? 9.898 20.266 -2.449 1 83.5 276 GLU A C 1
ATOM 2091 O O . GLU A 1 276 ? 11.023 20.188 -1.941 1 83.5 276 GLU A O 1
ATOM 2096 N N . TYR A 1 277 ? 9.125 19.266 -2.57 1 83.5 277 TYR A N 1
ATOM 2097 C CA . TYR A 1 277 ? 9.547 17.922 -2.244 1 83.5 277 TYR A CA 1
ATOM 2098 C C . TYR A 1 277 ? 9.562 17.031 -3.488 1 83.5 277 TYR A C 1
ATOM 2100 O O . TYR A 1 277 ? 8.773 17.234 -4.41 1 83.5 277 TYR A O 1
ATOM 2108 N N . VAL A 1 278 ? 10.539 16.109 -3.469 1 84.06 278 VAL A N 1
ATOM 2109 C CA . VAL A 1 278 ? 10.438 14.969 -4.383 1 84.06 278 VAL A CA 1
ATOM 2110 C C . VAL A 1 278 ? 9.547 13.891 -3.775 1 84.06 278 VAL A C 1
ATOM 2112 O O . VAL A 1 278 ? 9.828 13.391 -2.682 1 84.06 278 VAL A O 1
ATOM 2115 N N . PRO A 1 279 ? 8.492 13.617 -4.473 1 85.19 279 PRO A N 1
ATOM 2116 C CA . PRO A 1 279 ? 7.504 12.695 -3.896 1 85.19 279 PRO A CA 1
ATOM 2117 C C . PRO A 1 279 ? 7.941 11.234 -3.971 1 85.19 279 PRO A C 1
ATOM 2119 O O . PRO A 1 279 ? 7.344 10.445 -4.707 1 85.19 279 PRO A O 1
ATOM 2122 N N . ASN A 1 280 ? 8.859 10.789 -3.148 1 85.88 280 ASN A N 1
ATOM 2123 C CA . ASN A 1 280 ? 9.359 9.422 -3.201 1 85.88 280 ASN A CA 1
ATOM 2124 C C . ASN A 1 280 ? 9.719 8.898 -1.812 1 85.88 280 ASN A C 1
ATOM 2126 O O . ASN A 1 280 ? 10.641 8.094 -1.665 1 85.88 280 ASN A O 1
ATOM 2130 N N . PHE A 1 281 ? 9 9.453 -0.795 1 90.69 281 PHE A N 1
ATOM 2131 C CA . PHE A 1 281 ? 9.242 9.016 0.576 1 90.69 281 PHE A CA 1
ATOM 2132 C C . PHE A 1 281 ? 7.922 8.773 1.301 1 90.69 281 PHE A C 1
ATOM 2134 O O . PHE A 1 281 ? 6.859 9.188 0.83 1 90.69 281 PHE A O 1
ATOM 2141 N N . VAL A 1 282 ? 7.953 8.07 2.408 1 93.31 282 VAL A N 1
ATOM 2142 C CA . VAL A 1 282 ? 6.832 7.902 3.324 1 93.31 282 VAL A CA 1
ATOM 2143 C C . VAL A 1 282 ? 7.18 8.5 4.684 1 93.31 282 VAL A C 1
ATOM 2145 O O . VAL A 1 282 ? 8.336 8.438 5.121 1 93.31 282 VAL A O 1
ATOM 2148 N N . GLU A 1 283 ? 6.188 9.078 5.305 1 96 283 GLU A N 1
ATOM 2149 C CA . GLU A 1 283 ? 6.48 9.875 6.496 1 96 283 GLU A CA 1
ATOM 2150 C C . GLU A 1 283 ? 5.582 9.469 7.66 1 96 283 GLU A C 1
ATOM 2152 O O . GLU A 1 283 ? 4.391 9.219 7.473 1 96 283 GLU A O 1
ATOM 2157 N N . LEU A 1 284 ? 6.156 9.328 8.797 1 97.56 284 LEU A N 1
ATOM 2158 C CA . LEU A 1 284 ? 5.512 9.234 10.102 1 97.56 284 LEU A CA 1
ATOM 2159 C C . LEU A 1 284 ? 5.66 10.547 10.875 1 97.56 284 LEU A C 1
ATOM 2161 O O . LEU A 1 284 ? 6.734 11.148 10.875 1 97.56 284 LEU A O 1
ATOM 2165 N N . GLU A 1 285 ? 4.574 11.031 11.43 1 98.5 285 GLU A N 1
ATOM 2166 C CA . GLU A 1 285 ? 4.613 12.266 12.195 1 98.5 285 GLU A CA 1
ATOM 2167 C C . GLU A 1 285 ? 3.695 12.188 13.414 1 98.5 285 GLU A C 1
ATOM 2169 O O . GLU A 1 285 ? 2.498 11.93 13.281 1 98.5 285 GLU A O 1
ATOM 2174 N N . TYR A 1 286 ? 4.234 12.477 14.578 1 98.62 286 TYR A N 1
ATOM 2175 C CA . TYR A 1 286 ? 3.453 12.453 15.812 1 98.62 286 TYR A CA 1
ATOM 2176 C C . TYR A 1 286 ? 3.557 13.781 16.547 1 98.62 286 TYR A C 1
ATOM 2178 O O . TYR A 1 286 ? 4.625 14.391 16.578 1 98.62 286 TYR A O 1
ATOM 2186 N N . ALA A 1 287 ? 2.488 14.227 17.094 1 98.81 287 ALA A N 1
ATOM 2187 C CA . ALA A 1 287 ? 2.445 15.344 18.031 1 98.81 287 ALA A CA 1
ATOM 2188 C C . ALA A 1 287 ? 2.803 14.883 19.453 1 98.81 287 ALA A C 1
ATOM 2190 O O . ALA A 1 287 ? 2.031 14.164 20.094 1 98.81 287 ALA A O 1
ATOM 2191 N N . VAL A 1 288 ? 3.9 15.297 19.891 1 98.81 288 VAL A N 1
ATOM 2192 C CA . VAL A 1 288 ? 4.418 15 21.219 1 98.81 288 VAL A CA 1
ATOM 2193 C C . VAL A 1 288 ? 4.133 16.156 22.156 1 98.81 288 VAL A C 1
ATOM 2195 O O . VAL A 1 288 ? 4.355 17.328 21.812 1 98.81 288 VAL A O 1
ATOM 2198 N N . PRO A 1 289 ? 3.586 15.836 23.406 1 98.69 289 PRO A N 1
ATOM 2199 C CA . PRO A 1 289 ? 3.486 16.953 24.344 1 98.69 289 PRO A CA 1
ATOM 2200 C C . PRO A 1 289 ? 4.789 17.734 24.469 1 98.69 289 PRO A C 1
ATOM 2202 O O . PRO A 1 289 ? 5.867 17.156 24.547 1 98.69 289 PRO A O 1
ATOM 2205 N N . VAL A 1 290 ? 4.633 19.047 24.438 1 98.06 290 VAL A N 1
ATOM 2206 C CA . VAL A 1 290 ? 5.777 19.938 24.297 1 98.06 290 VAL A CA 1
ATOM 2207 C C . VAL A 1 290 ? 6.789 19.641 25.406 1 98.06 290 VAL A C 1
ATOM 2209 O O . VAL A 1 290 ? 8 19.734 25.188 1 98.06 290 VAL A O 1
ATOM 2212 N N . GLU A 1 291 ? 6.367 19.281 26.641 1 97.75 291 GLU A N 1
ATOM 2213 C CA . GLU A 1 291 ? 7.25 19.047 27.781 1 97.75 291 GLU A CA 1
ATOM 2214 C C . GLU A 1 291 ? 8.18 17.859 27.531 1 97.75 291 GLU A C 1
ATOM 2216 O O . GLU A 1 291 ? 9.227 17.75 28.172 1 97.75 291 GLU A O 1
ATOM 2221 N N . HIS A 1 292 ? 7.801 16.984 26.578 1 98.56 292 HIS A N 1
ATOM 2222 C CA . HIS A 1 292 ? 8.602 15.805 26.297 1 98.56 292 HIS A CA 1
ATOM 2223 C C . HIS A 1 292 ? 9.336 15.945 24.969 1 98.56 292 HIS A C 1
ATOM 2225 O O . HIS A 1 292 ? 9.969 14.992 24.5 1 98.56 292 HIS A O 1
ATOM 2231 N N . GLY A 1 293 ? 9.25 17.047 24.328 1 98.56 293 GLY A N 1
ATOM 2232 C CA . GLY A 1 293 ? 9.766 17.25 22.984 1 98.56 293 GLY A CA 1
ATOM 2233 C C . GLY A 1 293 ? 11.242 16.938 22.859 1 98.56 293 GLY A C 1
ATOM 2234 O O . GLY A 1 293 ? 11.648 16.172 21.984 1 98.56 293 GLY A O 1
ATOM 2235 N N . LYS A 1 294 ? 12.078 17.516 23.75 1 98.56 294 LYS A N 1
ATOM 2236 C CA . LYS A 1 294 ? 13.523 17.328 23.672 1 98.56 294 LYS A CA 1
ATOM 2237 C C . LYS A 1 294 ? 13.906 15.875 23.938 1 98.56 294 LYS A C 1
ATOM 2239 O O . LYS A 1 294 ? 14.773 15.32 23.25 1 98.56 294 LYS A O 1
ATOM 2244 N N . ALA A 1 295 ? 13.242 15.281 24.906 1 98.69 295 ALA A N 1
ATOM 2245 C CA . ALA A 1 295 ? 13.516 13.875 25.203 1 98.69 295 ALA A CA 1
ATOM 2246 C C . ALA A 1 295 ? 13.148 12.984 24.016 1 98.69 295 ALA A C 1
ATOM 2248 O O . ALA A 1 295 ? 13.883 12.039 23.703 1 98.69 295 ALA A O 1
ATOM 2249 N N . ALA A 1 296 ? 12.047 13.25 23.391 1 98.81 296 ALA A N 1
ATOM 2250 C CA . ALA A 1 296 ? 11.562 12.453 22.281 1 98.81 296 ALA A CA 1
ATOM 2251 C C . ALA A 1 296 ? 12.523 12.523 21.094 1 98.81 296 ALA A C 1
ATOM 2253 O O . ALA A 1 296 ? 12.883 11.492 20.516 1 98.81 296 ALA A O 1
ATOM 2254 N N . VAL A 1 297 ? 12.961 13.734 20.703 1 98.81 297 VAL A N 1
ATOM 2255 C CA . VAL A 1 297 ? 13.836 13.867 19.547 1 98.81 297 VAL A CA 1
ATOM 2256 C C . VAL A 1 297 ? 15.188 13.227 19.844 1 98.81 297 VAL A C 1
ATOM 2258 O O . VAL A 1 297 ? 15.812 12.648 18.953 1 98.81 297 VAL A O 1
ATOM 2261 N N . ARG A 1 298 ? 15.68 13.328 21.109 1 98.75 298 ARG A N 1
ATOM 2262 C CA . ARG A 1 298 ? 16.922 12.672 21.484 1 98.75 298 ARG A CA 1
ATOM 2263 C C . ARG A 1 298 ? 16.812 11.156 21.344 1 98.75 298 ARG A C 1
ATOM 2265 O O . ARG A 1 298 ? 17.766 10.5 20.906 1 98.75 298 ARG A O 1
ATOM 2272 N N . ALA A 1 299 ? 15.711 10.633 21.75 1 98.81 299 ALA A N 1
ATOM 2273 C CA . ALA A 1 299 ? 15.5 9.188 21.656 1 98.81 299 ALA A CA 1
ATOM 2274 C C . ALA A 1 299 ? 15.492 8.727 20.203 1 98.81 299 ALA A C 1
ATOM 2276 O O . ALA A 1 299 ? 16.094 7.707 19.859 1 98.81 299 ALA A O 1
ATOM 2277 N N . VAL A 1 300 ? 14.789 9.438 19.312 1 98.75 300 VAL A N 1
ATOM 2278 C CA . VAL A 1 300 ? 14.742 9.07 17.906 1 98.75 300 VAL A CA 1
ATOM 2279 C C . VAL A 1 300 ? 16.109 9.266 17.266 1 98.75 300 VAL A C 1
ATOM 2281 O O . VAL A 1 300 ? 16.547 8.445 16.453 1 98.75 300 VAL A O 1
ATOM 2284 N N . ARG A 1 301 ? 16.781 10.359 17.641 1 98.75 301 ARG A N 1
ATOM 2285 C CA . ARG A 1 301 ? 18.156 10.594 17.203 1 98.75 301 ARG A CA 1
ATOM 2286 C C . ARG A 1 301 ? 19.047 9.398 17.547 1 98.75 301 ARG A C 1
ATOM 2288 O O . ARG A 1 301 ? 19.828 8.945 16.719 1 98.75 301 ARG A O 1
ATOM 2295 N N . ASP A 1 302 ? 18.953 8.93 18.75 1 98.56 302 ASP A N 1
ATOM 2296 C CA . ASP A 1 302 ? 19.75 7.785 19.203 1 98.56 302 ASP A CA 1
ATOM 2297 C C . ASP A 1 302 ? 19.438 6.551 18.344 1 98.56 302 ASP A C 1
ATOM 2299 O O . ASP A 1 302 ? 20.344 5.824 17.953 1 98.56 302 ASP A O 1
ATOM 2303 N N . LEU A 1 303 ? 18.219 6.328 18.078 1 98.31 303 LEU A N 1
ATOM 2304 C CA . LEU A 1 303 ? 17.781 5.219 17.25 1 98.31 303 LEU A CA 1
ATOM 2305 C C . LEU A 1 303 ? 18.438 5.285 15.867 1 98.31 303 LEU A C 1
ATOM 2307 O O . LEU A 1 303 ? 18.938 4.273 15.367 1 98.31 303 LEU A O 1
ATOM 2311 N N . MET A 1 304 ? 18.484 6.465 15.258 1 97.81 304 MET A N 1
ATOM 2312 C CA . MET A 1 304 ? 19.016 6.648 13.906 1 97.81 304 MET A CA 1
ATOM 2313 C C . MET A 1 304 ? 20.531 6.535 13.898 1 97.81 304 MET A C 1
ATOM 2315 O O . MET A 1 304 ? 21.125 6.016 12.953 1 97.81 304 MET A O 1
ATOM 2319 N N . LEU A 1 305 ? 21.172 6.988 14.914 1 97.81 305 LEU A N 1
ATOM 2320 C CA . LEU A 1 305 ? 22.625 7.023 14.945 1 97.81 305 LEU A CA 1
ATOM 2321 C C . LEU A 1 305 ? 23.203 5.66 15.305 1 97.81 305 LEU A C 1
ATOM 2323 O O . LEU A 1 305 ? 24.312 5.32 14.898 1 97.81 305 LEU A O 1
ATOM 2327 N N . ASN A 1 306 ? 22.391 4.785 15.984 1 97.81 306 ASN A N 1
ATOM 2328 C CA . ASN A 1 306 ? 23 3.594 16.562 1 97.81 306 ASN A CA 1
ATOM 2329 C C . ASN A 1 306 ? 22.328 2.318 16.047 1 97.81 306 ASN A C 1
ATOM 2331 O O . ASN A 1 306 ? 22.953 1.255 16.031 1 97.81 306 ASN A O 1
ATOM 2335 N N . LYS A 1 307 ? 21.141 2.344 15.648 1 97.12 307 LYS A N 1
ATOM 2336 C CA . LYS A 1 307 ? 20.422 1.114 15.297 1 97.12 307 LYS A CA 1
ATOM 2337 C C . LYS A 1 307 ? 20 1.122 13.836 1 97.12 307 LYS A C 1
ATOM 2339 O O . LYS A 1 307 ? 20.078 0.095 13.156 1 97.12 307 LYS A O 1
ATOM 2344 N N . HIS A 1 308 ? 19.5 2.225 13.352 1 96.62 308 HIS A N 1
ATOM 2345 C CA . HIS A 1 308 ? 19.047 2.354 11.977 1 96.62 308 HIS A CA 1
ATOM 2346 C C . HIS A 1 308 ? 19.844 3.418 11.219 1 96.62 308 HIS A C 1
ATOM 2348 O O . HIS A 1 308 ? 19.266 4.371 10.695 1 96.62 308 HIS A O 1
ATOM 2354 N N . THR A 1 309 ? 21.141 3.164 11.039 1 95.88 309 THR A N 1
ATOM 2355 C CA . THR A 1 309 ? 22.094 4.164 10.57 1 95.88 309 THR A CA 1
ATOM 2356 C C . THR A 1 309 ? 21.906 4.426 9.078 1 95.88 309 THR A C 1
ATOM 2358 O O . THR A 1 309 ? 22.422 5.414 8.547 1 95.88 309 THR A O 1
ATOM 2361 N N . ASN A 1 310 ? 21.094 3.57 8.414 1 94.44 310 ASN A N 1
ATOM 2362 C CA . ASN A 1 310 ? 20.859 3.758 6.988 1 94.44 310 ASN A CA 1
ATOM 2363 C C . ASN A 1 310 ? 19.641 4.645 6.738 1 94.44 310 ASN A C 1
ATOM 2365 O O . ASN A 1 310 ? 19.375 5.039 5.602 1 94.44 310 ASN A O 1
ATOM 2369 N N . CYS A 1 311 ? 18.859 4.91 7.727 1 95.56 311 CYS A N 1
ATOM 2370 C CA . CYS A 1 311 ? 17.75 5.84 7.633 1 95.56 311 CYS A CA 1
ATOM 2371 C C . CYS A 1 311 ? 18.203 7.27 7.902 1 95.56 311 CYS A C 1
ATOM 2373 O O . CYS A 1 311 ? 18.219 7.715 9.055 1 95.56 311 CYS A O 1
ATOM 2375 N N . ILE A 1 312 ? 18.5 8.016 6.773 1 96.12 312 ILE A N 1
ATOM 2376 C CA . ILE A 1 312 ? 19.25 9.242 6.984 1 96.12 312 ILE A CA 1
ATOM 2377 C C . ILE A 1 312 ? 18.406 10.445 6.59 1 96.12 312 ILE A C 1
ATOM 2379 O O . ILE A 1 312 ? 18.906 11.57 6.492 1 96.12 312 ILE A O 1
ATOM 2383 N N . TYR A 1 313 ? 17.078 10.266 6.273 1 96.56 313 TYR A N 1
ATOM 2384 C CA . TYR A 1 313 ? 16.219 11.43 6.074 1 96.56 313 TYR A CA 1
ATOM 2385 C C . TYR A 1 313 ? 16.234 12.328 7.305 1 96.56 313 TYR A C 1
ATOM 2387 O O . TYR A 1 313 ? 16.234 11.844 8.438 1 96.56 313 TYR A O 1
ATOM 2395 N N . PRO A 1 314 ? 16.188 13.609 7.066 1 96.81 314 PRO A N 1
ATOM 2396 C CA . PRO A 1 314 ? 16.156 14.5 8.227 1 96.81 314 PRO A CA 1
ATOM 2397 C C . PRO A 1 314 ? 14.891 14.336 9.062 1 96.81 314 PRO A C 1
ATOM 2399 O O . PRO A 1 314 ? 13.828 14.023 8.523 1 96.81 314 PRO A O 1
ATOM 2402 N N . ILE A 1 315 ? 15.047 14.523 10.367 1 98.25 315 ILE A N 1
ATOM 2403 C CA . ILE A 1 315 ? 13.883 14.719 11.227 1 98.25 315 ILE A CA 1
ATOM 2404 C C . ILE A 1 315 ? 13.406 16.172 11.133 1 98.25 315 ILE A C 1
ATOM 2406 O O . ILE A 1 315 ? 14.211 17.094 11.219 1 98.25 315 ILE A O 1
ATOM 2410 N N . GLU A 1 316 ? 12.164 16.359 10.898 1 98.19 316 GLU A N 1
ATOM 2411 C CA . GLU A 1 316 ? 11.602 17.703 10.984 1 98.19 316 GLU A CA 1
ATOM 2412 C C . GLU A 1 316 ? 10.945 17.938 12.344 1 98.19 316 GLU A C 1
ATOM 2414 O O . GLU A 1 316 ? 10.141 17.125 12.797 1 98.19 316 GLU A O 1
ATOM 2419 N N . TYR A 1 317 ? 11.344 18.969 13.008 1 98.75 317 TYR A N 1
ATOM 2420 C CA . TYR A 1 317 ? 10.875 19.344 14.336 1 98.75 317 TYR A CA 1
ATOM 2421 C C . TYR A 1 317 ? 10.125 20.672 14.289 1 98.75 317 TYR A C 1
ATOM 2423 O O . TYR A 1 317 ? 10.703 21.703 13.945 1 98.75 317 TYR A O 1
ATOM 2431 N N . ARG A 1 318 ? 8.82 20.656 14.68 1 98.56 318 ARG A N 1
ATOM 2432 C CA . ARG A 1 318 ? 7.988 21.859 14.641 1 98.56 318 ARG A CA 1
ATOM 2433 C C . ARG A 1 318 ? 7.16 22 15.914 1 98.56 318 ARG A C 1
ATOM 2435 O O . ARG A 1 318 ? 7.082 21.062 16.719 1 98.56 318 ARG A O 1
ATOM 2442 N N . PHE A 1 319 ? 6.59 23.188 16.094 1 98.75 319 PHE A N 1
ATOM 2443 C CA . PHE A 1 319 ? 5.73 23.5 17.234 1 98.75 319 PHE A CA 1
ATOM 2444 C C . PHE A 1 319 ? 4.305 23.766 16.766 1 98.75 319 PHE A C 1
ATOM 2446 O O . PHE A 1 319 ? 4.086 24.375 15.727 1 98.75 319 PHE A O 1
ATOM 2453 N N . THR A 1 320 ? 3.32 23.312 17.531 1 98.75 320 THR A N 1
ATOM 2454 C CA . THR A 1 320 ? 1.917 23.594 17.25 1 98.75 320 THR A CA 1
ATOM 2455 C C . THR A 1 320 ? 1.117 23.719 18.531 1 98.75 320 THR A C 1
ATOM 2457 O O . THR A 1 320 ? 1.24 22.875 19.438 1 98.75 320 THR A O 1
ATOM 2460 N N . ALA A 1 321 ? 0.292 24.781 18.625 1 98.75 321 ALA A N 1
ATOM 2461 C CA . ALA A 1 321 ? -0.551 25.016 19.797 1 98.75 321 ALA A CA 1
ATOM 2462 C C . ALA A 1 321 ? -1.728 24.047 19.828 1 98.75 321 ALA A C 1
ATOM 2464 O O . ALA A 1 321 ? -2.17 23.562 18.797 1 98.75 321 ALA A O 1
ATOM 2465 N N . GLY A 1 322 ? -2.236 23.781 21.016 1 98.5 322 GLY A N 1
ATOM 2466 C CA . GLY A 1 322 ? -3.402 22.922 21.188 1 98.5 322 GLY A CA 1
ATOM 2467 C C . GLY A 1 322 ? -4.676 23.531 20.641 1 98.5 322 GLY A C 1
ATOM 2468 O O . GLY A 1 322 ? -4.746 24.75 20.438 1 98.5 322 GLY A O 1
ATOM 2469 N N . ASP A 1 323 ? -5.684 22.719 20.391 1 98.44 323 ASP A N 1
ATOM 2470 C CA . ASP A 1 323 ? -6.98 23.156 19.875 1 98.44 323 ASP A CA 1
ATOM 2471 C C . ASP A 1 323 ? -8.102 22.281 20.422 1 98.44 323 ASP A C 1
ATOM 2473 O O . ASP A 1 323 ? -7.848 21.266 21.078 1 98.44 323 ASP A O 1
ATOM 2477 N N . PRO A 1 324 ? -9.273 22.672 20.219 1 98.19 324 PRO A N 1
ATOM 2478 C CA . PRO A 1 324 ? -10.375 21.953 20.875 1 98.19 324 PRO A CA 1
ATOM 2479 C C . PRO A 1 324 ? -10.984 20.875 19.984 1 98.19 324 PRO A C 1
ATOM 2481 O O . PRO A 1 324 ? -11.891 20.156 20.406 1 98.19 324 PRO A O 1
ATOM 2484 N N . ALA A 1 325 ? -10.578 20.734 18.766 1 98.62 325 ALA A N 1
ATOM 2485 C CA . ALA A 1 325 ? -11.18 19.75 17.875 1 98.62 325 ALA A CA 1
ATOM 2486 C C . ALA A 1 325 ? -11.078 18.344 18.453 1 98.62 325 ALA A C 1
ATOM 2488 O O . ALA A 1 325 ? -10.039 17.969 19 1 98.62 325 ALA A O 1
ATOM 2489 N N . TRP A 1 326 ? -12.102 17.531 18.359 1 98.75 326 TRP A N 1
ATOM 2490 C CA . TRP A 1 326 ? -12.266 16.281 19.078 1 98.75 326 TRP A CA 1
ATOM 2491 C C . TRP A 1 326 ? -11.156 15.297 18.719 1 98.75 326 TRP A C 1
ATOM 2493 O O . TRP A 1 326 ? -10.586 14.648 19.609 1 98.75 326 TRP A O 1
ATOM 2503 N N . MET A 1 327 ? -10.82 15.203 17.484 1 98.75 327 MET A N 1
ATOM 2504 C CA . MET A 1 327 ? -9.891 14.18 17 1 98.75 327 MET A CA 1
ATOM 2505 C C . MET A 1 327 ? -8.609 14.812 16.484 1 98.75 327 MET A C 1
ATOM 2507 O O . MET A 1 327 ? -7.918 14.219 15.648 1 98.75 327 MET A O 1
ATOM 2511 N N . SER A 1 328 ? -8.328 16.047 16.922 1 98.81 328 SER A N 1
ATOM 2512 C CA . SER A 1 328 ? -7.082 16.703 16.578 1 98.81 328 SER A CA 1
ATOM 2513 C C . SER A 1 328 ? -5.887 16.031 17.25 1 98.81 328 SER A C 1
ATOM 2515 O O . SER A 1 328 ? -5.949 15.695 18.438 1 98.81 328 SER A O 1
ATOM 2517 N N . PRO A 1 329 ? -4.809 15.852 16.469 1 98.5 329 PRO A N 1
ATOM 2518 C CA . PRO A 1 329 ? -3.58 15.398 17.125 1 98.5 329 PRO A CA 1
ATOM 2519 C C . PRO A 1 329 ? -3.129 16.344 18.234 1 98.5 329 PRO A C 1
ATOM 2521 O O . PRO A 1 329 ? -2.291 15.977 19.062 1 98.5 329 PRO A O 1
ATOM 2524 N N . PHE A 1 330 ? -3.697 17.531 18.234 1 98.75 330 PHE A N 1
ATOM 2525 C CA . PHE A 1 330 ? -3.287 18.562 19.188 1 98.75 330 PHE A CA 1
ATOM 2526 C C . PHE A 1 330 ? -4.414 18.875 20.172 1 98.75 330 PHE A C 1
ATOM 2528 O O . PHE A 1 330 ? -4.398 19.906 20.828 1 98.75 330 PHE A O 1
ATOM 2535 N N . HIS A 1 331 ? -5.414 18.047 20.25 1 98.69 331 HIS A N 1
ATOM 2536 C CA . HIS A 1 331 ? -6.566 18.25 21.125 1 98.69 331 HIS A CA 1
ATOM 2537 C C . HIS A 1 331 ? -6.133 18.625 22.531 1 98.69 331 HIS A C 1
ATOM 2539 O O . HIS A 1 331 ? -5.707 17.75 23.297 1 98.69 331 HIS A O 1
ATOM 2545 N N . HIS A 1 332 ? -6.242 19.906 22.891 1 98.19 332 HIS A N 1
ATOM 2546 C CA . HIS A 1 332 ? -5.938 20.5 24.188 1 98.19 332 HIS A CA 1
ATOM 2547 C C . HIS A 1 332 ? -4.539 20.109 24.656 1 98.19 332 HIS A C 1
ATOM 2549 O O . HIS A 1 332 ? -4.344 19.75 25.812 1 98.19 332 HIS A O 1
ATOM 2555 N N . GLN A 1 333 ? -3.615 20.188 23.75 1 98 333 GLN A N 1
ATOM 2556 C CA . GLN A 1 333 ? -2.225 19.859 24.047 1 98 333 GLN A CA 1
ATOM 2557 C C . GLN A 1 333 ? -1.271 20.656 23.156 1 98 333 GLN A C 1
ATOM 2559 O O . GLN A 1 333 ? -1.255 20.484 21.938 1 98 333 GLN A O 1
ATOM 2564 N N . ASP A 1 334 ? -0.52 21.578 23.797 1 98.5 334 ASP A N 1
ATOM 2565 C CA . ASP A 1 334 ? 0.605 22.156 23.062 1 98.5 334 ASP A CA 1
ATOM 2566 C C . ASP A 1 334 ? 1.652 21.094 22.75 1 98.5 334 ASP A C 1
ATOM 2568 O O . ASP A 1 334 ? 2.008 20.281 23.609 1 98.5 334 ASP A O 1
ATOM 2572 N N . SER A 1 335 ? 2.107 21.062 21.469 1 98.75 335 SER A N 1
ATOM 2573 C CA . SER A 1 335 ? 2.916 19.922 21.047 1 98.75 335 SER A CA 1
ATOM 2574 C C . SER A 1 335 ? 4.086 20.375 20.188 1 98.75 335 SER A C 1
ATOM 2576 O O . SER A 1 335 ? 4.074 21.469 19.625 1 98.75 335 SER A O 1
ATOM 2578 N N . ILE A 1 336 ? 5.102 19.531 20.234 1 98.75 336 ILE A N 1
ATOM 2579 C CA . ILE A 1 336 ? 6.008 19.5 19.094 1 98.75 336 ILE A CA 1
ATOM 2580 C C . ILE A 1 336 ? 5.648 18.312 18.188 1 98.75 336 ILE A C 1
ATOM 2582 O O . ILE A 1 336 ? 5.031 17.344 18.641 1 98.75 336 ILE A O 1
ATOM 2586 N N . THR A 1 337 ? 5.945 18.453 16.938 1 98.62 337 THR A N 1
ATOM 2587 C CA . THR A 1 337 ? 5.801 17.312 16.031 1 98.62 337 THR A CA 1
ATOM 2588 C C . THR A 1 337 ? 7.168 16.812 15.57 1 98.62 337 THR A C 1
ATOM 2590 O O . THR A 1 337 ? 8.07 17.609 15.312 1 98.62 337 THR A O 1
ATOM 2593 N N . LEU A 1 338 ? 7.355 15.578 15.57 1 98.5 338 LEU A N 1
ATOM 2594 C CA . LEU A 1 338 ? 8.477 14.898 14.938 1 98.5 338 LEU A CA 1
ATOM 2595 C C . LEU A 1 338 ? 8.039 14.18 13.664 1 98.5 338 LEU A C 1
ATOM 2597 O O . LEU A 1 338 ? 7.176 13.305 13.711 1 98.5 338 LEU A O 1
ATOM 2601 N N . SER A 1 339 ? 8.586 14.602 12.586 1 97.88 339 SER A N 1
ATOM 2602 C CA . SER A 1 339 ? 8.367 13.945 11.305 1 97.88 339 SER A CA 1
ATOM 2603 C C . SER A 1 339 ? 9.594 13.148 10.875 1 97.88 339 SER A C 1
ATOM 2605 O O . SER A 1 339 ? 10.695 13.695 10.789 1 97.88 339 SER A O 1
ATOM 2607 N N . VAL A 1 340 ? 9.438 11.906 10.633 1 97.25 340 VAL A N 1
ATOM 2608 C CA . VAL A 1 340 ? 10.523 11.039 10.18 1 97.25 340 VAL A CA 1
ATOM 2609 C C . VAL A 1 340 ? 10.125 10.344 8.883 1 97.25 340 VAL A C 1
ATOM 2611 O O . VAL A 1 340 ? 8.953 10.016 8.68 1 97.25 340 VAL A O 1
ATOM 2614 N N . SER A 1 341 ? 11.102 10.07 8.016 1 96.12 341 SER A N 1
ATOM 2615 C CA . SER A 1 341 ? 10.773 9.562 6.684 1 96.12 341 SER A CA 1
ATOM 2616 C C . SER A 1 341 ? 11.648 8.375 6.312 1 96.12 341 SER A C 1
ATOM 2618 O O . SER A 1 341 ? 12.758 8.227 6.832 1 96.12 341 SER A O 1
ATOM 2620 N N . GLY A 1 342 ? 11.094 7.527 5.512 1 91.62 342 GLY A N 1
ATOM 2621 C CA . GLY A 1 342 ? 11.805 6.477 4.801 1 91.62 342 GLY A CA 1
ATOM 2622 C C . GLY A 1 342 ? 11.773 6.645 3.295 1 91.62 342 GLY A C 1
ATOM 2623 O O . GLY A 1 342 ? 10.758 7.059 2.732 1 91.62 342 GLY A O 1
ATOM 2624 N N . GLY A 1 343 ? 12.891 6.375 2.654 1 87.56 343 GLY A N 1
ATOM 2625 C CA . GLY A 1 343 ? 13 6.637 1.228 1 87.56 343 GLY A CA 1
AT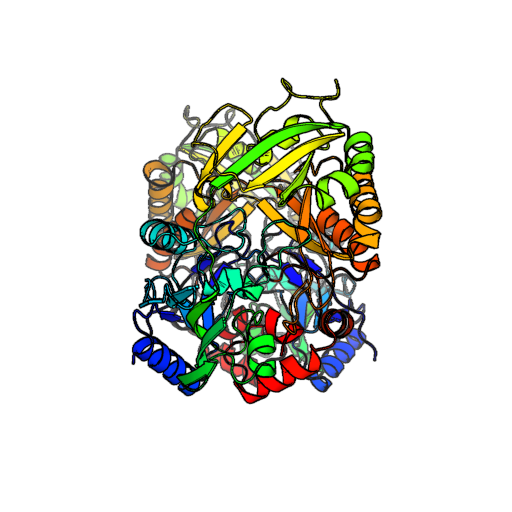OM 2626 C C . GLY A 1 343 ? 13.055 5.371 0.392 1 87.56 343 GLY A C 1
ATOM 2627 O O . GLY A 1 343 ? 12.969 4.266 0.926 1 87.56 343 GLY A O 1
ATOM 2628 N N . PRO A 1 344 ? 13.078 5.621 -0.917 1 81.75 344 PRO A N 1
ATOM 2629 C CA . PRO A 1 344 ? 13.102 4.488 -1.844 1 81.75 344 PRO A CA 1
ATOM 2630 C C . PRO A 1 344 ? 14.328 3.604 -1.662 1 81.75 344 PRO A C 1
ATOM 2632 O O . PRO A 1 344 ? 15.422 4.105 -1.374 1 81.75 344 PRO A O 1
ATOM 2635 N N . GLY A 1 345 ? 14.062 2.287 -1.795 1 80 345 GLY A N 1
ATOM 2636 C CA . GLY A 1 345 ? 15.164 1.342 -1.802 1 80 345 GLY A CA 1
ATOM 2637 C C . GLY A 1 345 ? 15.578 0.899 -0.411 1 80 345 GLY A C 1
ATOM 2638 O O . GLY A 1 345 ? 16.391 -0.013 -0.262 1 80 345 GLY A O 1
ATOM 2639 N N . ILE A 1 346 ? 15.055 1.58 0.612 1 85.19 346 ILE A N 1
ATOM 2640 C CA . ILE A 1 346 ? 15.359 1.241 1.998 1 85.19 346 ILE A CA 1
ATOM 2641 C C . ILE A 1 346 ? 14.164 0.547 2.635 1 85.19 346 ILE A C 1
ATOM 2643 O O . ILE A 1 346 ? 13.016 0.958 2.426 1 85.19 346 ILE A O 1
ATOM 2647 N N . ASP A 1 347 ? 14.492 -0.526 3.314 1 88.56 347 ASP A N 1
ATOM 2648 C CA . ASP A 1 347 ? 13.438 -1.138 4.125 1 88.56 347 ASP A CA 1
ATOM 2649 C C . ASP A 1 347 ? 13.25 -0.381 5.434 1 88.56 347 ASP A C 1
ATOM 2651 O O . ASP A 1 347 ? 13.812 -0.757 6.465 1 88.56 347 ASP A O 1
ATOM 2655 N N . TYR A 1 348 ? 12.461 0.568 5.406 1 92.19 348 TYR A N 1
ATOM 2656 C CA . TYR A 1 348 ? 12.328 1.521 6.5 1 92.19 348 TYR A CA 1
ATOM 2657 C C . TYR A 1 348 ? 11.312 1.033 7.527 1 92.19 348 TYR A C 1
ATOM 2659 O O . TYR A 1 348 ? 11.023 1.729 8.508 1 92.19 348 TYR A O 1
ATOM 2667 N N . TRP A 1 349 ? 10.719 -0.088 7.461 1 92.81 349 TRP A N 1
ATOM 2668 C CA . TRP A 1 349 ? 9.594 -0.51 8.289 1 92.81 349 TRP A CA 1
ATOM 2669 C C . TRP A 1 349 ? 10.031 -0.735 9.727 1 92.81 349 TRP A C 1
ATOM 2671 O O . TRP A 1 349 ? 9.375 -0.268 10.664 1 92.81 349 TRP A O 1
ATOM 2681 N N . ALA A 1 350 ? 11.195 -1.346 9.852 1 94.38 350 ALA A N 1
ATOM 2682 C CA . ALA A 1 350 ? 11.695 -1.542 11.203 1 94.38 350 ALA A CA 1
ATOM 2683 C C . ALA A 1 350 ? 11.984 -0.205 11.883 1 94.38 350 ALA A C 1
ATOM 2685 O O . ALA A 1 350 ? 11.766 -0.053 13.086 1 94.38 350 ALA A O 1
ATOM 2686 N N . PHE A 1 351 ? 12.5 0.73 11.078 1 96.75 351 PHE A N 1
ATOM 2687 C CA . PHE A 1 351 ? 12.789 2.072 11.57 1 96.75 351 PHE A CA 1
ATOM 2688 C C . PHE A 1 351 ? 11.508 2.777 12 1 96.75 351 PHE A C 1
ATOM 2690 O O . PHE A 1 351 ? 11.422 3.277 13.125 1 96.75 351 PHE A O 1
ATOM 2697 N N . LEU A 1 352 ? 10.445 2.748 11.211 1 96.69 352 LEU A N 1
ATOM 2698 C CA . LEU A 1 352 ? 9.188 3.414 11.523 1 96.69 352 LEU A CA 1
ATOM 2699 C C . LEU A 1 352 ? 8.531 2.791 12.75 1 96.69 352 LEU A C 1
ATOM 2701 O O . LEU A 1 352 ? 7.969 3.502 13.586 1 96.69 352 LEU A O 1
ATOM 2705 N N . LYS A 1 353 ? 8.617 1.499 12.891 1 95.25 353 LYS A N 1
ATOM 2706 C CA . LYS A 1 353 ? 8.07 0.816 14.062 1 95.25 353 LYS A CA 1
ATOM 2707 C C . LYS A 1 353 ? 8.789 1.245 15.336 1 95.25 353 LYS A C 1
ATOM 2709 O O . LYS A 1 353 ? 8.164 1.432 16.375 1 95.25 353 LYS A O 1
ATOM 2714 N N . GLY A 1 354 ? 10.148 1.308 15.18 1 97.38 354 GLY A N 1
ATOM 2715 C CA . GLY A 1 354 ? 10.922 1.777 16.312 1 97.38 354 GLY A CA 1
ATOM 2716 C C . GLY A 1 354 ? 10.562 3.186 16.75 1 97.38 354 GLY A C 1
ATOM 2717 O O . GLY A 1 354 ? 10.43 3.459 17.938 1 97.38 354 GLY A O 1
ATOM 2718 N N . VAL A 1 355 ? 10.391 4.07 15.797 1 98.31 355 VAL A N 1
ATOM 2719 C CA . VAL A 1 355 ? 10.008 5.449 16.078 1 98.31 355 VAL A CA 1
ATOM 2720 C C . VAL A 1 355 ? 8.625 5.48 16.734 1 98.31 355 VAL A C 1
ATOM 2722 O O . VAL A 1 355 ? 8.414 6.18 17.719 1 98.31 355 VAL A O 1
ATOM 2725 N N . ASP A 1 356 ? 7.68 4.746 16.156 1 97.56 356 ASP A N 1
ATOM 2726 C CA . ASP A 1 356 ? 6.332 4.648 16.719 1 97.56 356 ASP A CA 1
ATOM 2727 C C . ASP A 1 356 ? 6.371 4.203 18.172 1 97.56 356 ASP A C 1
ATOM 2729 O O . ASP A 1 356 ? 5.676 4.77 19.016 1 97.56 356 ASP A O 1
ATOM 2733 N N . GLN A 1 357 ? 7.152 3.219 18.469 1 96.81 357 GLN A N 1
ATOM 2734 C CA . GLN A 1 357 ? 7.27 2.703 19.828 1 96.81 357 GLN A CA 1
ATOM 2735 C C . GLN A 1 357 ? 7.785 3.775 20.781 1 96.81 357 GLN A C 1
ATOM 2737 O O . GLN A 1 357 ? 7.254 3.941 21.875 1 96.81 357 GLN A O 1
ATOM 2742 N N . ILE A 1 358 ? 8.812 4.457 20.359 1 98.38 358 ILE A N 1
ATOM 2743 C CA . ILE A 1 358 ? 9.383 5.523 21.172 1 98.38 358 ILE A CA 1
ATOM 2744 C C . ILE A 1 358 ? 8.32 6.586 21.453 1 98.38 358 ILE A C 1
ATOM 2746 O O . ILE A 1 358 ? 8.094 6.953 22.609 1 98.38 358 ILE A O 1
ATOM 2750 N N . LEU A 1 359 ? 7.629 7.055 20.453 1 98.31 359 LEU A N 1
ATOM 2751 C CA . LEU A 1 359 ? 6.738 8.203 20.562 1 98.31 359 LEU A CA 1
ATOM 2752 C C . LEU A 1 359 ? 5.461 7.832 21.312 1 98.31 359 LEU A C 1
ATOM 2754 O O . LEU A 1 359 ? 4.883 8.664 22.016 1 98.31 359 LEU A O 1
ATOM 2758 N N . ARG A 1 360 ? 4.969 6.656 21.125 1 95.62 360 ARG A N 1
ATOM 2759 C CA . ARG A 1 360 ? 3.811 6.18 21.875 1 95.62 360 ARG A CA 1
ATOM 2760 C C . ARG A 1 360 ? 4.074 6.223 23.391 1 95.62 360 ARG A C 1
ATOM 2762 O O . ARG A 1 360 ? 3.146 6.395 24.172 1 95.62 360 ARG A O 1
ATOM 2769 N N . GLY A 1 361 ? 5.344 6.09 23.75 1 97.38 361 GLY A N 1
ATOM 2770 C CA . GLY A 1 361 ? 5.715 6.172 25.156 1 97.38 361 GLY A CA 1
ATOM 2771 C C . GLY A 1 361 ? 5.414 7.523 25.766 1 97.38 361 GLY A C 1
ATOM 2772 O O . GLY A 1 361 ? 5.332 7.648 27 1 97.38 361 GLY A O 1
ATOM 2773 N N . TYR A 1 362 ? 5.195 8.531 24.938 1 98.19 362 TYR A N 1
ATOM 2774 C CA . TYR A 1 362 ? 4.887 9.875 25.406 1 98.19 362 TYR A CA 1
ATOM 2775 C C . TYR A 1 362 ? 3.422 10.219 25.172 1 98.19 362 TYR A C 1
ATOM 2777 O O . TYR A 1 362 ? 3.045 11.391 25.156 1 98.19 362 TYR A O 1
ATOM 2785 N N . ASP A 1 363 ? 2.602 9.164 24.797 1 97.31 363 ASP A N 1
ATOM 2786 C CA . ASP A 1 363 ? 1.198 9.344 24.438 1 97.31 363 ASP A CA 1
ATOM 2787 C C . ASP A 1 363 ? 1.044 10.336 23.281 1 97.31 363 ASP A C 1
ATOM 2789 O O . ASP A 1 363 ? 0.189 11.227 23.328 1 97.31 363 ASP A O 1
ATOM 2793 N N . SER A 1 364 ? 1.954 10.289 22.391 1 98.5 364 SER A N 1
ATOM 2794 C CA . SER A 1 364 ? 1.933 11.172 21.219 1 98.5 364 SER A CA 1
ATOM 2795 C C . SER A 1 364 ? 0.81 10.789 20.266 1 98.5 364 SER A C 1
ATOM 2797 O O . SER A 1 364 ? 0.388 9.633 20.219 1 98.5 364 SER A O 1
ATOM 2799 N N . ARG A 1 365 ? 0.292 11.734 19.547 1 98.69 365 ARG A N 1
ATOM 2800 C CA . ARG A 1 365 ? -0.82 11.539 18.625 1 98.69 365 ARG A CA 1
ATOM 2801 C C . ARG A 1 365 ? -0.382 11.766 17.188 1 98.69 365 ARG A C 1
ATOM 2803 O O . ARG A 1 365 ? 0.293 12.758 16.891 1 98.69 365 ARG A O 1
ATOM 2810 N N . PRO A 1 366 ? -0.728 10.875 16.328 1 98.19 366 PRO A N 1
ATOM 2811 C CA . PRO A 1 366 ? -0.233 10.984 14.961 1 98.19 366 PRO A CA 1
ATOM 2812 C C . PRO A 1 366 ? -1.058 11.953 14.109 1 98.19 366 PRO A C 1
ATOM 2814 O O . PRO A 1 366 ? -2.234 12.18 14.398 1 98.19 366 PRO A O 1
ATOM 2817 N N . HIS A 1 367 ? -0.4 12.609 13.125 1 98.25 367 HIS A N 1
ATOM 2818 C CA . HIS A 1 367 ? -1.089 13.18 11.977 1 98.25 367 HIS A CA 1
ATOM 2819 C C . HIS A 1 367 ? -1.868 12.117 11.211 1 98.25 367 HIS A C 1
ATOM 2821 O O . HIS A 1 367 ? -1.3 11.102 10.797 1 98.25 367 HIS A O 1
ATOM 2827 N N . TRP A 1 368 ? -3.135 12.344 10.93 1 98.44 368 TRP A N 1
ATOM 2828 C CA . TRP A 1 368 ? -4.004 11.289 10.406 1 98.44 368 TRP A CA 1
ATOM 2829 C C . TRP A 1 368 ? -3.625 10.93 8.977 1 98.44 368 TRP A C 1
ATOM 2831 O O . TRP A 1 368 ? -3.947 9.836 8.5 1 98.44 368 TRP A O 1
ATOM 2841 N N . GLY A 1 369 ? -3.012 11.836 8.234 1 97.62 369 GLY A N 1
ATOM 2842 C CA . GLY A 1 369 ? -2.598 11.586 6.859 1 97.62 369 GLY A CA 1
ATOM 2843 C C . GLY A 1 369 ? -1.195 11.016 6.754 1 97.62 369 GLY A C 1
ATOM 2844 O O . GLY A 1 369 ? -0.709 10.75 5.652 1 97.62 369 GLY A O 1
ATOM 2845 N N . LYS A 1 370 ? -0.476 10.852 7.844 1 97.75 370 LYS A N 1
ATOM 2846 C CA . LYS A 1 370 ? 0.877 10.305 7.867 1 97.75 370 LYS A CA 1
ATOM 2847 C C . LYS A 1 370 ? 0.907 8.945 8.562 1 97.75 370 LYS A C 1
ATOM 2849 O O . LYS A 1 370 ? 0.034 8.641 9.375 1 97.75 370 LYS A O 1
ATOM 2854 N N . MET A 1 371 ? 1.902 8.188 8.273 1 96.88 371 MET A N 1
ATOM 2855 C CA . MET A 1 371 ? 1.965 6.805 8.734 1 96.88 371 MET A CA 1
ATOM 2856 C C . MET A 1 371 ? 1.806 6.73 10.25 1 96.88 371 MET A C 1
ATOM 2858 O O . MET A 1 371 ? 2.369 7.547 10.977 1 96.88 371 MET A O 1
ATOM 2862 N N . HIS A 1 372 ? 1.035 5.789 10.711 1 97.06 372 HIS A N 1
ATOM 2863 C CA . HIS A 1 372 ? 0.892 5.41 12.109 1 97.06 372 HIS A CA 1
ATOM 2864 C C . HIS A 1 372 ? 0.343 3.992 12.242 1 97.06 372 HIS A C 1
ATOM 2866 O O . HIS A 1 372 ? -0.109 3.402 11.258 1 97.06 372 HIS A O 1
ATOM 2872 N N . PHE A 1 373 ? 0.386 3.465 13.445 1 96.19 373 PHE A N 1
ATOM 2873 C CA . PHE A 1 373 ? 0.04 2.061 13.625 1 96.19 373 PHE A CA 1
ATOM 2874 C C . PHE A 1 373 ? -0.978 1.893 14.742 1 96.19 373 PHE A C 1
ATOM 2876 O O . PHE A 1 373 ? -0.882 0.959 15.547 1 96.19 373 PHE A O 1
ATOM 2883 N N . LEU A 1 374 ? -1.894 2.852 14.766 1 96.88 374 LEU A N 1
ATOM 2884 C CA . LEU A 1 374 ? -2.918 2.848 15.805 1 96.88 374 LEU A CA 1
ATOM 2885 C C . LEU A 1 374 ? -4.008 1.828 15.492 1 96.88 374 LEU A C 1
ATOM 2887 O O . LEU A 1 374 ? -4.34 1.607 14.328 1 96.88 374 LEU A O 1
ATOM 2891 N N . ASP A 1 375 ? -4.535 1.245 16.516 1 96 375 ASP A N 1
ATOM 2892 C CA . ASP A 1 375 ? -5.758 0.454 16.438 1 96 375 ASP A CA 1
ATOM 2893 C C . ASP A 1 375 ? -6.895 1.11 17.219 1 96 375 ASP A C 1
ATOM 2895 O O . ASP A 1 375 ? -6.801 2.281 17.594 1 96 375 ASP A O 1
ATOM 2899 N N . THR A 1 376 ? -7.977 0.424 17.375 1 96.94 376 THR A N 1
ATOM 2900 C CA . THR A 1 376 ? -9.164 0.944 18.047 1 96.94 376 THR A CA 1
ATOM 2901 C C . THR A 1 376 ? -8.836 1.38 19.469 1 96.94 376 THR A C 1
ATOM 2903 O O . THR A 1 376 ? -9.219 2.473 19.906 1 96.94 376 THR A O 1
ATOM 2906 N N . ASP A 1 377 ? -8.109 0.561 20.203 1 96.56 377 ASP A N 1
ATOM 2907 C CA . ASP A 1 377 ? -7.797 0.825 21.609 1 96.56 377 ASP A CA 1
ATOM 2908 C C . ASP A 1 377 ? -6.859 2.021 21.734 1 96.56 377 ASP A C 1
ATOM 2910 O O . ASP A 1 377 ? -6.992 2.814 22.672 1 96.56 377 ASP A O 1
ATOM 2914 N N . ASP A 1 378 ? -5.914 2.082 20.828 1 97.69 378 ASP A N 1
ATOM 2915 C CA . ASP A 1 378 ? -5.004 3.223 20.844 1 97.69 378 ASP A CA 1
ATOM 2916 C C . ASP A 1 378 ? -5.766 4.535 20.688 1 97.69 378 ASP A C 1
ATOM 2918 O O . ASP A 1 378 ? -5.523 5.492 21.422 1 97.69 378 ASP A O 1
ATOM 2922 N N . VAL A 1 379 ? -6.707 4.578 19.719 1 98.38 379 VAL A N 1
ATOM 2923 C CA . VAL A 1 379 ? -7.477 5.793 19.469 1 98.38 379 VAL A CA 1
ATOM 2924 C C . VAL A 1 379 ? -8.305 6.148 20.703 1 98.38 379 VAL A C 1
ATOM 2926 O O . VAL A 1 379 ? -8.359 7.309 21.109 1 98.38 379 VAL A O 1
ATOM 2929 N N . THR A 1 380 ? -8.914 5.172 21.25 1 98.38 380 THR A N 1
ATOM 2930 C CA . THR A 1 380 ? -9.727 5.398 22.453 1 98.38 380 THR A CA 1
ATOM 2931 C C . THR A 1 380 ? -8.867 5.945 23.594 1 98.38 380 THR A C 1
ATOM 2933 O O . THR A 1 380 ? -9.297 6.84 24.312 1 98.38 380 THR A O 1
ATOM 2936 N N . HIS A 1 381 ? -7.711 5.449 23.703 1 98 381 HIS A N 1
ATOM 2937 C CA . HIS A 1 381 ? -6.801 5.863 24.766 1 98 381 HIS A CA 1
ATOM 2938 C C . HIS A 1 381 ? -6.293 7.281 24.531 1 98 381 HIS A C 1
ATOM 2940 O O . HIS A 1 381 ? -6.281 8.102 25.453 1 98 381 HIS A O 1
ATOM 2946 N N . LEU A 1 382 ? -5.93 7.633 23.344 1 98.31 382 LEU A N 1
ATOM 2947 C CA . LEU A 1 382 ? -5.215 8.867 23.031 1 98.31 382 LEU A CA 1
ATOM 2948 C C . LEU A 1 382 ? -6.188 10.039 22.906 1 98.31 382 LEU A C 1
ATOM 2950 O O . LEU A 1 382 ? -5.801 11.188 23.109 1 98.31 382 LEU A O 1
ATOM 2954 N N . TYR A 1 383 ? -7.438 9.766 22.516 1 98.56 383 TYR A N 1
ATOM 2955 C CA . TYR A 1 383 ? -8.398 10.828 22.234 1 98.56 383 TYR A CA 1
ATOM 2956 C C . TYR A 1 383 ? -9.602 10.727 23.172 1 98.56 383 TYR A C 1
ATOM 2958 O O . TYR A 1 383 ? -10.5 9.914 22.953 1 98.56 383 TYR A O 1
ATOM 2966 N N . PRO A 1 384 ? -9.695 11.656 24.1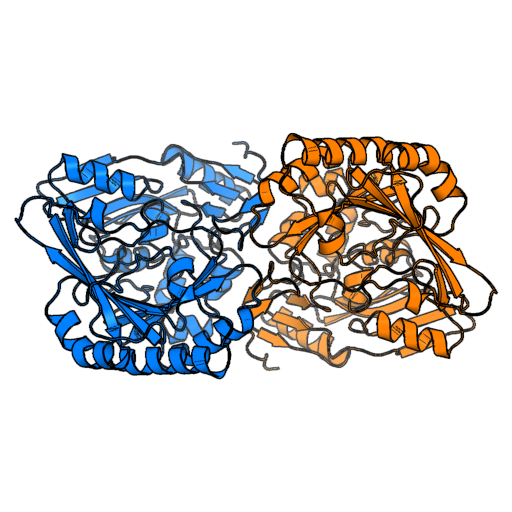09 1 98.38 384 PRO A N 1
ATOM 2967 C CA . PRO A 1 384 ? -10.766 11.586 25.109 1 98.38 384 PRO A CA 1
ATOM 2968 C C . PRO A 1 384 ? -12.156 11.68 24.484 1 98.38 384 PRO A C 1
ATOM 2970 O O . PRO A 1 384 ? -13.133 11.195 25.062 1 98.38 384 PRO A O 1
ATOM 2973 N N . ARG A 1 385 ? -12.258 12.234 23.297 1 98.69 385 ARG A N 1
ATOM 2974 C CA . ARG A 1 385 ? -13.562 12.438 22.672 1 98.69 385 ARG A CA 1
ATOM 2975 C C . ARG A 1 385 ? -13.805 11.406 21.578 1 98.69 385 ARG A C 1
ATOM 2977 O O . ARG A 1 385 ? -14.75 11.539 20.781 1 98.69 385 ARG A O 1
ATOM 2984 N N . ALA A 1 386 ? -13 10.344 21.531 1 98.75 386 ALA A N 1
ATOM 2985 C CA . ALA A 1 386 ? -13.141 9.32 20.484 1 98.75 386 ALA A CA 1
ATOM 2986 C C . ALA A 1 386 ? -14.523 8.68 20.531 1 98.75 386 ALA A C 1
ATOM 2988 O O . ALA A 1 386 ? -15.148 8.461 19.5 1 98.75 386 ALA A O 1
ATOM 2989 N N . GLY A 1 387 ? -14.977 8.336 21.688 1 98.75 387 GLY A N 1
ATOM 2990 C CA . GLY A 1 387 ? -16.297 7.754 21.828 1 98.75 387 GLY A CA 1
ATOM 2991 C C . GLY A 1 387 ? -17.406 8.656 21.312 1 98.75 387 GLY A C 1
ATOM 2992 O O . GLY A 1 387 ? -18.297 8.203 20.578 1 98.75 387 GLY A O 1
ATOM 2993 N N . ASP A 1 388 ? -17.359 9.945 21.703 1 98.81 388 ASP A N 1
ATOM 2994 C CA . ASP A 1 388 ? -18.328 10.922 21.234 1 98.81 388 ASP A CA 1
ATOM 2995 C C . ASP A 1 388 ? -18.297 11.047 19.703 1 98.81 388 ASP A C 1
ATOM 2997 O O . ASP A 1 388 ? -19.328 11.141 19.062 1 98.81 388 ASP A O 1
ATOM 3001 N N . PHE A 1 389 ? -17.141 11.039 19.219 1 98.88 389 PHE A N 1
ATOM 3002 C CA . PHE A 1 389 ? -16.953 11.172 17.781 1 98.88 389 PHE A CA 1
ATOM 3003 C C . PHE A 1 389 ? -17.594 9.992 17.047 1 98.88 389 PHE A C 1
ATOM 3005 O O . PHE A 1 389 ? -18.328 10.18 16.078 1 98.88 389 PHE A O 1
ATOM 3012 N N . ARG A 1 390 ? -17.234 8.766 17.484 1 98.75 390 ARG A N 1
ATOM 3013 C CA . ARG A 1 390 ? -17.781 7.562 16.859 1 98.75 390 ARG A CA 1
ATOM 3014 C C . ARG A 1 390 ? -19.312 7.551 16.922 1 98.75 390 ARG A C 1
ATOM 3016 O O . ARG A 1 390 ? -19.969 7.125 15.977 1 98.75 390 ARG A O 1
ATOM 3023 N N . ALA A 1 391 ? -19.859 7.992 18.031 1 98.75 391 ALA A N 1
ATOM 3024 C CA . ALA A 1 391 ? -21.312 8.062 18.172 1 98.75 391 ALA A CA 1
ATOM 3025 C C . ALA A 1 391 ? -21.906 9.023 17.156 1 98.75 391 ALA A C 1
ATOM 3027 O O . ALA A 1 391 ? -22.906 8.703 16.5 1 98.75 391 ALA A O 1
ATOM 3028 N N . LEU A 1 392 ? -21.281 10.18 17.047 1 98.75 392 LEU A N 1
ATOM 3029 C CA . LEU A 1 392 ? -21.75 11.156 16.062 1 98.75 392 LEU A CA 1
ATOM 3030 C C . LEU A 1 392 ? -21.641 10.609 14.648 1 98.75 392 LEU A C 1
ATOM 3032 O O . LEU A 1 392 ? -22.562 10.766 13.844 1 98.75 392 LEU A O 1
ATOM 3036 N N . ARG A 1 393 ? -20.484 10.008 14.328 1 98.62 393 ARG A N 1
ATOM 3037 C CA . ARG A 1 393 ? -20.281 9.406 13.016 1 98.62 393 ARG A CA 1
ATOM 3038 C C . ARG A 1 393 ? -21.375 8.391 12.695 1 98.62 393 ARG A C 1
ATOM 3040 O O . ARG A 1 393 ? -21.922 8.391 11.594 1 98.62 393 ARG A O 1
ATOM 3047 N N . ARG A 1 394 ? -21.734 7.547 13.625 1 98.38 394 ARG A N 1
ATOM 3048 C CA . ARG A 1 394 ? -22.781 6.539 13.438 1 98.38 394 ARG A CA 1
ATOM 3049 C C . ARG A 1 394 ? -24.141 7.188 13.242 1 98.38 394 ARG A C 1
ATOM 3051 O O . ARG A 1 394 ? -24.969 6.676 12.492 1 98.38 394 ARG A O 1
ATOM 3058 N N . GLU A 1 395 ? -24.344 8.25 13.961 1 98.25 395 GLU A N 1
ATOM 3059 C CA . GLU A 1 395 ? -25.594 8.984 13.812 1 98.25 395 GLU A CA 1
ATOM 3060 C C . GLU A 1 395 ? -25.734 9.539 12.398 1 98.25 395 GLU A C 1
ATOM 3062 O O . GLU A 1 395 ? -26.812 9.445 11.789 1 98.25 395 GLU A O 1
ATOM 3067 N N . LEU A 1 396 ? -24.672 10.125 11.844 1 97.94 396 LEU A N 1
ATOM 3068 C CA . LEU A 1 396 ? -24.703 10.797 10.547 1 97.94 396 LEU A CA 1
ATOM 3069 C C . LEU A 1 396 ? -24.609 9.789 9.406 1 97.94 396 LEU A C 1
ATOM 3071 O O . LEU A 1 396 ? -25.062 10.07 8.289 1 97.94 396 LEU A O 1
ATOM 3075 N N . ASP A 1 397 ? -24.047 8.672 9.648 1 98.25 397 ASP A N 1
ATOM 3076 C CA . ASP A 1 397 ? -23.828 7.613 8.672 1 98.25 397 ASP A CA 1
ATOM 3077 C C . ASP A 1 397 ? -24.031 6.234 9.289 1 98.25 397 ASP A C 1
ATOM 3079 O O . ASP A 1 397 ? -23.078 5.473 9.453 1 98.25 397 ASP A O 1
ATOM 3083 N N . PRO A 1 398 ? -25.25 5.855 9.547 1 97.56 398 PRO A N 1
ATOM 3084 C CA . PRO A 1 398 ? -25.547 4.621 10.273 1 97.56 398 PRO A CA 1
ATOM 3085 C C . PRO A 1 398 ? -25.094 3.371 9.531 1 97.56 398 PRO A C 1
ATOM 3087 O O . PRO A 1 398 ? -24.859 2.33 10.148 1 97.56 398 PRO A O 1
ATOM 3090 N N . LYS A 1 399 ? -24.953 3.465 8.242 1 97 399 LYS A N 1
ATOM 3091 C CA . LYS A 1 399 ? -24.578 2.285 7.465 1 97 399 LYS A CA 1
ATOM 3092 C C . LYS A 1 399 ? -23.078 2.242 7.215 1 97 399 LYS A C 1
ATOM 3094 O O . LYS A 1 399 ? -22.578 1.315 6.574 1 97 399 LYS A O 1
ATOM 3099 N N . GLY A 1 400 ? -22.359 3.273 7.605 1 97.56 400 GLY A N 1
ATOM 3100 C CA . GLY A 1 400 ? -20.906 3.307 7.465 1 97.56 400 GLY A CA 1
ATOM 3101 C C . GLY A 1 400 ? -20.453 3.508 6.031 1 97.56 400 GLY A C 1
ATOM 3102 O O . GLY A 1 400 ? -19.469 2.906 5.598 1 97.56 400 GLY A O 1
ATOM 3103 N N . ARG A 1 401 ? -21.172 4.312 5.293 1 98.19 401 ARG A N 1
ATOM 3104 C CA . ARG A 1 401 ? -20.906 4.531 3.875 1 98.19 401 ARG A CA 1
ATOM 3105 C C . ARG A 1 401 ? -19.531 5.16 3.668 1 98.19 401 ARG A C 1
ATOM 3107 O O . ARG A 1 401 ? -18.875 4.906 2.66 1 98.19 401 ARG A O 1
ATOM 3114 N N . PHE A 1 402 ? -19.062 5.953 4.609 1 98.62 402 PHE A N 1
ATOM 3115 C CA . PHE A 1 402 ? -17.844 6.73 4.426 1 98.62 402 PHE A CA 1
ATOM 3116 C C . PHE A 1 402 ? -16.672 6.062 5.117 1 98.62 402 PHE A C 1
ATOM 3118 O O . PHE A 1 402 ? -15.664 6.715 5.41 1 98.62 402 PHE A O 1
ATOM 3125 N N . LEU A 1 403 ? -16.812 4.773 5.477 1 97.44 403 LEU A N 1
ATOM 3126 C CA . LEU A 1 403 ? -15.727 4.027 6.102 1 97.44 403 LEU A CA 1
ATOM 3127 C C . LEU A 1 403 ? -15.109 3.043 5.117 1 97.44 403 LEU A C 1
ATOM 3129 O O . LEU A 1 403 ? -15.789 2.537 4.227 1 97.44 403 LEU A O 1
ATOM 3133 N N . ASN A 1 404 ? -13.883 2.871 5.145 1 96.12 404 ASN A N 1
ATOM 3134 C CA . ASN A 1 404 ? -13.172 1.704 4.625 1 96.12 404 ASN A CA 1
ATOM 3135 C C . ASN A 1 404 ? -12.578 0.863 5.754 1 96.12 404 ASN A C 1
ATOM 3137 O O . ASN A 1 404 ? -12.844 1.12 6.93 1 96.12 404 ASN A O 1
ATOM 3141 N N . ASP A 1 405 ? -11.844 -0.2 5.484 1 93.69 405 ASP A N 1
ATOM 3142 C CA . ASP A 1 405 ? -11.375 -1.129 6.508 1 93.69 405 ASP A CA 1
ATOM 3143 C C . ASP A 1 405 ? -10.523 -0.411 7.555 1 93.69 405 ASP A C 1
ATOM 3145 O O . ASP A 1 405 ? -10.703 -0.621 8.758 1 93.69 405 ASP A O 1
ATOM 3149 N N . HIS A 1 406 ? -9.688 0.471 7.145 1 95.31 406 HIS A N 1
ATOM 3150 C CA . HIS A 1 406 ? -8.773 1.192 8.031 1 95.31 406 HIS A CA 1
ATOM 3151 C C . HIS A 1 406 ? -9.539 2.137 8.953 1 95.31 406 HIS A C 1
ATOM 3153 O O . HIS A 1 406 ? -9.344 2.113 10.172 1 95.31 406 HIS A O 1
ATOM 3159 N N . LEU A 1 407 ? -10.414 2.916 8.391 1 97.5 407 LEU A N 1
ATOM 3160 C CA . LEU A 1 407 ? -11.125 3.932 9.156 1 97.5 407 LEU A CA 1
ATOM 3161 C C . LEU A 1 407 ? -12.188 3.297 10.047 1 97.5 407 LEU A C 1
ATOM 3163 O O . LEU A 1 407 ? -12.516 3.828 11.109 1 97.5 407 LEU A O 1
ATOM 3167 N N . LYS A 1 408 ? -12.742 2.182 9.594 1 96.19 408 LYS A N 1
ATOM 3168 C CA . LYS A 1 408 ? -13.695 1.46 10.43 1 96.19 408 LYS A CA 1
ATOM 3169 C C . LYS A 1 408 ? -13.062 1.049 11.758 1 96.19 408 LYS A C 1
ATOM 3171 O O . LYS A 1 408 ? -13.688 1.176 12.812 1 96.19 408 LYS A O 1
ATOM 3176 N N . MET A 1 409 ? -11.859 0.586 11.68 1 95.44 409 MET A N 1
ATOM 3177 C CA . MET A 1 409 ? -11.156 0.185 12.898 1 95.44 409 MET A CA 1
ATOM 3178 C C . MET A 1 409 ? -10.922 1.384 13.812 1 95.44 409 MET A C 1
ATOM 3180 O O . MET A 1 409 ? -11.117 1.29 15.023 1 95.44 409 MET A O 1
ATOM 3184 N N . LEU A 1 410 ? -10.602 2.504 13.242 1 97.56 410 LEU A N 1
ATOM 3185 C CA . LEU A 1 410 ? -10.172 3.66 14.023 1 97.56 410 LEU A CA 1
ATOM 3186 C C . LEU A 1 410 ? -11.375 4.465 14.5 1 97.56 410 LEU A C 1
ATOM 3188 O O . LEU A 1 410 ? -11.414 4.902 15.656 1 97.56 410 LEU A O 1
ATOM 3192 N N . LEU A 1 411 ? -12.414 4.625 13.562 1 97.94 411 LEU A N 1
ATOM 3193 C CA . LEU A 1 411 ? -13.43 5.641 13.812 1 97.94 411 LEU A CA 1
ATOM 3194 C C . LEU A 1 411 ? -14.828 5.055 13.641 1 97.94 411 LEU A C 1
ATOM 3196 O O . LEU A 1 411 ? -15.82 5.785 13.695 1 97.94 411 LEU A O 1
ATOM 3200 N N . GLY A 1 412 ? -14.914 3.77 13.438 1 95.44 412 GLY A N 1
ATOM 3201 C CA . GLY A 1 412 ? -16.203 3.141 13.18 1 95.44 412 GLY A CA 1
ATOM 3202 C C . GLY A 1 412 ? -17.062 3.01 14.422 1 95.44 412 GLY A C 1
ATOM 3203 O O . GLY A 1 412 ? -16.562 3.135 15.539 1 95.44 412 GLY A O 1
ATOM 3204 N N . MET B 1 1 ? -11.438 -16.859 24.453 1 78.31 1 MET B N 1
ATOM 3205 C CA . MET B 1 1 ? -10.023 -16.766 24.094 1 78.31 1 MET B CA 1
ATOM 3206 C C . MET B 1 1 ? -9.641 -15.312 23.797 1 78.31 1 MET B C 1
ATOM 3208 O O . MET B 1 1 ? -10.43 -14.562 23.234 1 78.31 1 MET B O 1
ATOM 3212 N N . ALA B 1 2 ? -8.523 -14.938 24.344 1 86.75 2 ALA B N 1
ATOM 3213 C CA . ALA B 1 2 ? -8.07 -13.562 24.156 1 86.75 2 ALA B CA 1
ATOM 3214 C C . ALA B 1 2 ? -7.133 -13.453 22.969 1 86.75 2 ALA B C 1
ATOM 3216 O O . ALA B 1 2 ? -6.266 -14.312 22.766 1 86.75 2 ALA B O 1
ATOM 3217 N N . PHE B 1 3 ? -7.469 -12.5 22 1 92.81 3 PHE B N 1
ATOM 3218 C CA . PHE B 1 3 ? -6.594 -12.258 20.859 1 92.81 3 PHE B CA 1
ATOM 3219 C C . PHE B 1 3 ? -5.414 -11.383 21.266 1 92.81 3 PHE B C 1
ATOM 3221 O O . PHE B 1 3 ? -5.539 -10.523 22.141 1 92.81 3 PHE B O 1
ATOM 3228 N N . GLU B 1 4 ? -4.289 -11.742 20.703 1 96 4 GLU B N 1
ATOM 3229 C CA . GLU B 1 4 ? -3.148 -10.836 20.812 1 96 4 GLU B CA 1
ATOM 3230 C C . GLU B 1 4 ? -3.377 -9.555 20.016 1 96 4 GLU B C 1
ATOM 3232 O O . GLU B 1 4 ? -3.961 -9.578 18.938 1 96 4 GLU B O 1
ATOM 3237 N N . LYS B 1 5 ? -2.939 -8.414 20.594 1 95.69 5 LYS B N 1
ATOM 3238 C CA . LYS B 1 5 ? -2.982 -7.156 19.859 1 95.69 5 LYS B CA 1
ATOM 3239 C C . LYS B 1 5 ? -2.258 -7.273 18.531 1 95.69 5 LYS B C 1
ATOM 3241 O O . LYS B 1 5 ? -1.188 -7.883 18.438 1 95.69 5 LYS B O 1
ATOM 3246 N N . GLY B 1 6 ? -2.869 -6.727 17.547 1 96.38 6 GLY B N 1
ATOM 3247 C CA . GLY B 1 6 ? -2.293 -6.805 16.219 1 96.38 6 GLY B CA 1
ATOM 3248 C C . GLY B 1 6 ? -1.091 -5.898 16.031 1 96.38 6 GLY B C 1
ATOM 3249 O O . GLY B 1 6 ? -0.154 -5.93 16.828 1 96.38 6 GLY B O 1
ATOM 3250 N N . GLY B 1 7 ? -1.145 -5.023 15.109 1 93.81 7 GLY B N 1
ATOM 3251 C CA . GLY B 1 7 ? -0.074 -4.133 14.688 1 93.81 7 GLY B CA 1
ATOM 3252 C C . GLY B 1 7 ? 0.14 -4.121 13.188 1 93.81 7 GLY B C 1
ATOM 3253 O O . GLY B 1 7 ? -0.748 -4.508 12.422 1 93.81 7 GLY B O 1
ATOM 3254 N N . VAL B 1 8 ? 1.249 -3.6 12.82 1 94.88 8 VAL B N 1
ATOM 3255 C CA . VAL B 1 8 ? 1.505 -3.414 11.398 1 94.88 8 VAL B CA 1
ATOM 3256 C C . VAL B 1 8 ? 2.01 -4.719 10.789 1 94.88 8 VAL B C 1
ATOM 3258 O O . VAL B 1 8 ? 2.807 -5.434 11.406 1 94.88 8 VAL B O 1
ATOM 3261 N N . TRP B 1 9 ? 1.515 -5.059 9.719 1 96.38 9 TRP B N 1
ATOM 3262 C CA . TRP B 1 9 ? 1.984 -6.109 8.82 1 96.38 9 TRP B CA 1
ATOM 3263 C C . TRP B 1 9 ? 2.318 -5.543 7.445 1 96.38 9 TRP B C 1
ATOM 3265 O O . TRP B 1 9 ? 1.641 -4.633 6.961 1 96.38 9 TRP B O 1
ATOM 3275 N N . ARG B 1 10 ? 3.311 -6.059 6.82 1 95.25 10 ARG B N 1
ATOM 3276 C CA . ARG B 1 10 ? 3.621 -5.703 5.441 1 95.25 10 ARG B CA 1
ATOM 3277 C C . ARG B 1 10 ? 4.082 -6.922 4.648 1 95.25 10 ARG B C 1
ATOM 3279 O O . ARG B 1 10 ? 4.555 -7.902 5.23 1 95.25 10 ARG B O 1
ATOM 3286 N N . ASN B 1 11 ? 3.912 -6.891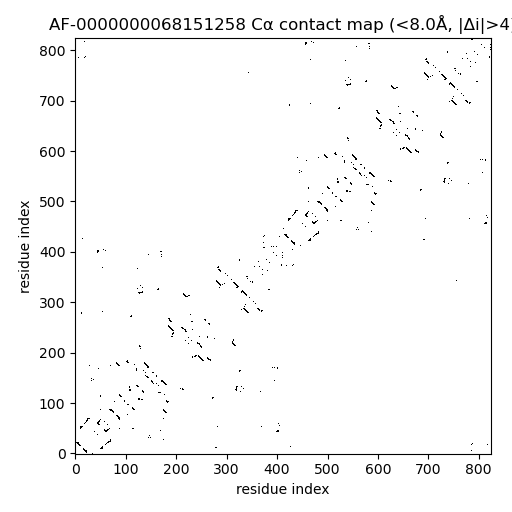 3.348 1 95.94 11 ASN B N 1
ATOM 3287 C CA . ASN B 1 11 ? 4.445 -7.957 2.504 1 95.94 11 ASN B CA 1
ATOM 3288 C C . ASN B 1 11 ? 5.949 -7.809 2.299 1 95.94 11 ASN B C 1
ATOM 3290 O O . ASN B 1 11 ? 6.57 -6.906 2.857 1 95.94 11 ASN B O 1
ATOM 3294 N N . TRP B 1 12 ? 6.555 -8.664 1.591 1 93.06 12 TRP B N 1
ATOM 3295 C CA . TRP B 1 12 ? 8.008 -8.812 1.507 1 93.06 12 TRP B CA 1
ATOM 3296 C C . TRP B 1 12 ? 8.633 -7.598 0.834 1 93.06 12 TRP B C 1
ATOM 3298 O O . TRP B 1 12 ? 9.773 -7.227 1.146 1 93.06 12 TRP B O 1
ATOM 3308 N N . VAL B 1 13 ? 7.82 -6.906 -0.048 1 91.75 13 VAL B N 1
ATOM 3309 C CA . VAL B 1 13 ? 8.43 -5.809 -0.787 1 91.75 13 VAL B CA 1
ATOM 3310 C C . VAL B 1 13 ? 7.961 -4.473 -0.214 1 91.75 13 VAL B C 1
ATOM 3312 O O . VAL B 1 13 ? 8.445 -3.412 -0.611 1 91.75 13 VAL B O 1
ATOM 3315 N N . GLY B 1 14 ? 6.895 -4.527 0.603 1 91 14 GLY B N 1
ATOM 3316 C CA . GLY B 1 14 ? 6.473 -3.34 1.33 1 91 14 GLY B CA 1
ATOM 3317 C C . GLY B 1 14 ? 5.43 -2.525 0.592 1 91 14 GLY B C 1
ATOM 3318 O O . GLY B 1 14 ? 4.996 -1.476 1.073 1 91 14 GLY B O 1
ATOM 3319 N N . ASN B 1 15 ? 4.926 -2.992 -0.55 1 92 15 ASN B N 1
ATOM 3320 C CA . ASN B 1 15 ? 3.916 -2.211 -1.257 1 92 15 ASN B CA 1
ATOM 3321 C C . ASN B 1 15 ? 2.523 -2.439 -0.677 1 92 15 ASN B C 1
ATOM 3323 O O . ASN B 1 15 ? 1.573 -1.743 -1.04 1 92 15 ASN B O 1
ATOM 3327 N N . GLN B 1 16 ? 2.428 -3.477 0.184 1 94.69 16 GLN B N 1
ATOM 3328 C CA . GLN B 1 16 ? 1.211 -3.73 0.947 1 94.69 16 GLN B CA 1
ATOM 3329 C C . GLN B 1 16 ? 1.478 -3.66 2.447 1 94.69 16 GLN B C 1
ATOM 3331 O O . GLN B 1 16 ? 2.506 -4.145 2.924 1 94.69 16 GLN B O 1
ATOM 3336 N N . TYR B 1 17 ? 0.622 -3.02 3.104 1 94.19 17 TYR B N 1
ATOM 3337 C CA . TYR B 1 17 ? 0.665 -3.064 4.562 1 94.19 17 TYR B CA 1
ATOM 3338 C C . TYR B 1 17 ? -0.726 -2.865 5.152 1 94.19 17 TYR B C 1
ATOM 3340 O O . TYR B 1 17 ? -1.636 -2.391 4.469 1 94.19 17 TYR B O 1
ATOM 3348 N N . CYS B 1 18 ? -0.937 -3.246 6.363 1 95.44 18 CYS B N 1
ATOM 3349 C CA . CYS B 1 18 ? -2.158 -3.004 7.121 1 95.44 18 CYS B CA 1
ATOM 3350 C C . CYS B 1 18 ? -1.871 -2.971 8.617 1 95.44 18 CYS B C 1
ATOM 3352 O O . CYS B 1 18 ? -0.796 -3.383 9.055 1 95.44 18 CYS B O 1
ATOM 3354 N N . VAL B 1 19 ? -2.707 -2.342 9.273 1 96 19 VAL B N 1
ATOM 3355 C CA . VAL B 1 19 ? -2.756 -2.445 10.727 1 96 19 VAL B CA 1
ATOM 3356 C C . VAL B 1 19 ? -3.973 -3.268 11.148 1 96 19 VAL B C 1
ATOM 3358 O O . VAL B 1 19 ? -5.109 -2.914 10.828 1 96 19 VAL B O 1
ATOM 3361 N N . SER B 1 20 ? -3.719 -4.344 11.773 1 97.62 20 SER B N 1
ATOM 3362 C CA . SER B 1 20 ? -4.816 -5.184 12.234 1 97.62 20 SER B CA 1
ATOM 3363 C C . SER B 1 20 ? -5.07 -4.98 13.727 1 97.62 20 SER B C 1
ATOM 3365 O O . SER B 1 20 ? -4.152 -4.664 14.484 1 97.62 20 SER B O 1
ATOM 3367 N N . GLN B 1 21 ? -6.312 -5.133 14.109 1 97.25 21 GLN B N 1
ATOM 3368 C CA . GLN B 1 21 ? -6.66 -5.039 15.523 1 97.25 21 GLN B CA 1
ATOM 3369 C C . GLN B 1 21 ? -6.043 -6.184 16.328 1 97.25 21 GLN B C 1
ATOM 3371 O O . GLN B 1 21 ? -5.543 -5.977 17.438 1 97.25 21 GLN B O 1
ATOM 3376 N N . TYR B 1 22 ? -6.137 -7.363 15.695 1 98.06 22 TYR B N 1
ATOM 3377 C CA . TYR B 1 22 ? -5.637 -8.562 16.359 1 98.06 22 TYR B CA 1
ATOM 3378 C C . TYR B 1 22 ? -4.758 -9.375 15.43 1 98.06 22 TYR B C 1
ATOM 3380 O O . TYR B 1 22 ? -4.844 -9.242 14.203 1 98.06 22 TYR B O 1
ATOM 3388 N N . LYS B 1 23 ? -3.877 -10.211 16.016 1 98.31 23 LYS B N 1
ATOM 3389 C CA . LYS B 1 23 ? -3.064 -11.164 15.273 1 98.31 23 LYS B CA 1
ATOM 3390 C C . LYS B 1 23 ? -2.979 -12.5 16 1 98.31 23 LYS B C 1
ATOM 3392 O O . LYS B 1 23 ? -3.217 -12.57 17.219 1 98.31 23 LYS B O 1
ATOM 3397 N N . ALA B 1 24 ? -2.748 -13.539 15.32 1 98.5 24 ALA B N 1
ATOM 3398 C CA . ALA B 1 24 ? -2.467 -14.859 15.891 1 98.5 24 ALA B CA 1
ATOM 3399 C C . ALA B 1 24 ? -1.702 -15.734 14.906 1 98.5 24 ALA B C 1
ATOM 3401 O O . ALA B 1 24 ? -1.72 -15.477 13.695 1 98.5 24 ALA B O 1
ATOM 3402 N N . SER B 1 25 ? -0.976 -16.703 15.367 1 98.38 25 SER B N 1
ATOM 3403 C CA . SER B 1 25 ? -0.26 -17.719 14.586 1 98.38 25 SER B CA 1
ATOM 3404 C C . SER B 1 25 ? -0.514 -19.125 15.125 1 98.38 25 SER B C 1
ATOM 3406 O O . SER B 1 25 ? 0.293 -19.656 15.891 1 98.38 25 SER B O 1
ATOM 3408 N N . PRO B 1 26 ? -1.61 -19.719 14.703 1 98.25 26 PRO B N 1
ATOM 3409 C CA . PRO B 1 26 ? -1.927 -21.047 15.219 1 98.25 26 PRO B CA 1
ATOM 3410 C C . PRO B 1 26 ? -0.902 -22.094 14.797 1 98.25 26 PRO B C 1
ATOM 3412 O O . PRO B 1 26 ? -0.377 -22.047 13.688 1 98.25 26 PRO B O 1
ATOM 3415 N N . GLY B 1 27 ? -0.727 -23.078 15.672 1 98 27 GLY B N 1
ATOM 3416 C CA . GLY B 1 27 ? 0.21 -24.156 15.391 1 98 27 GLY B CA 1
ATOM 3417 C C . GLY B 1 27 ? -0.472 -25.453 15.008 1 98 27 GLY B C 1
ATOM 3418 O O . GLY B 1 27 ? 0.187 -26.406 14.586 1 98 27 GLY B O 1
ATOM 3419 N N . THR B 1 28 ? -1.768 -25.484 15.211 1 98.19 28 THR B N 1
ATOM 3420 C CA . THR B 1 28 ? -2.537 -26.672 14.875 1 98.19 28 THR B CA 1
ATOM 3421 C C . THR B 1 28 ? -3.854 -26.297 14.195 1 98.19 28 THR B C 1
ATOM 3423 O O . THR B 1 28 ? -4.301 -25.156 14.297 1 98.19 28 THR B O 1
ATOM 3426 N N . GLU B 1 29 ? -4.422 -27.266 13.5 1 98.44 29 GLU B N 1
ATOM 3427 C CA . GLU B 1 29 ? -5.723 -27.078 12.875 1 98.44 29 GLU B CA 1
ATOM 3428 C C . GLU B 1 29 ? -6.793 -26.766 13.914 1 98.44 29 GLU B C 1
ATOM 3430 O O . GLU B 1 29 ? -7.668 -25.922 13.68 1 98.44 29 GLU B O 1
ATOM 3435 N N . ALA B 1 30 ? -6.734 -27.438 15.031 1 98.31 30 ALA B N 1
ATOM 3436 C CA . ALA B 1 30 ? -7.707 -27.219 16.109 1 98.31 30 ALA B CA 1
ATOM 3437 C C . ALA B 1 30 ? -7.633 -25.797 16.625 1 98.31 30 ALA B C 1
ATOM 3439 O O . ALA B 1 30 ? -8.664 -25.156 16.844 1 98.31 30 ALA B O 1
ATOM 3440 N N . GLU B 1 31 ? -6.387 -25.359 16.859 1 98.25 31 GLU B N 1
ATOM 3441 C CA . GLU B 1 31 ? -6.195 -23.984 17.312 1 98.25 31 GLU B CA 1
ATOM 3442 C C . GLU B 1 31 ? -6.703 -22.984 16.281 1 98.25 31 GLU B C 1
ATOM 3444 O O . GLU B 1 31 ? -7.34 -21.984 16.625 1 98.25 31 GLU B O 1
ATOM 3449 N N . LEU B 1 32 ? -6.441 -23.234 15.023 1 98.56 32 LEU B N 1
ATOM 3450 C CA . LEU B 1 32 ? -6.926 -22.391 13.938 1 98.56 32 LEU B CA 1
ATOM 3451 C C . LEU B 1 32 ? -8.445 -22.328 13.938 1 98.56 32 LEU B C 1
ATOM 3453 O O . LEU B 1 32 ? -9.023 -21.234 13.836 1 98.56 32 LEU B O 1
ATOM 3457 N N . ALA B 1 33 ? -9.047 -23.438 14.055 1 98.69 33 ALA B N 1
ATOM 3458 C CA . ALA B 1 33 ? -10.508 -23.516 14.062 1 98.69 33 ALA B CA 1
ATOM 3459 C C . ALA B 1 33 ? -11.094 -22.703 15.211 1 98.69 33 ALA B C 1
ATOM 3461 O O . ALA B 1 33 ? -12.094 -22 15.031 1 98.69 33 ALA B O 1
ATOM 3462 N N . GLU B 1 34 ? -10.5 -22.781 16.344 1 98.38 34 GLU B N 1
ATOM 3463 C CA . GLU B 1 34 ? -10.969 -22.047 17.516 1 98.38 34 GLU B CA 1
ATOM 3464 C C . GLU B 1 34 ? -10.852 -20.547 17.312 1 98.38 34 GLU B C 1
ATOM 3466 O O . GLU B 1 34 ? -11.758 -19.781 17.672 1 98.38 34 GLU B O 1
ATOM 3471 N N . LEU B 1 35 ? -9.742 -20.141 16.797 1 98.56 35 LEU B N 1
ATOM 3472 C CA . LEU B 1 35 ? -9.508 -18.719 16.531 1 98.56 35 LEU B CA 1
ATOM 3473 C C . LEU B 1 35 ? -10.531 -18.172 15.562 1 98.56 35 LEU B C 1
ATOM 3475 O O . LEU B 1 35 ? -11.07 -17.078 15.766 1 98.56 35 LEU B O 1
ATOM 3479 N N . VAL B 1 36 ? -10.805 -18.906 14.508 1 98.62 36 VAL B N 1
ATOM 3480 C CA . VAL B 1 36 ? -11.75 -18.469 13.484 1 98.62 36 VAL B CA 1
ATOM 3481 C C . VAL B 1 36 ? -13.148 -18.391 14.078 1 98.62 36 VAL B C 1
ATOM 3483 O O . VAL B 1 36 ? -13.883 -17.422 13.844 1 98.62 36 VAL B O 1
ATOM 3486 N N . ALA B 1 37 ? -13.531 -19.375 14.852 1 98.44 37 ALA B N 1
ATOM 3487 C CA . ALA B 1 37 ? -14.836 -19.375 15.5 1 98.44 37 ALA B CA 1
ATOM 3488 C C . ALA B 1 37 ? -14.992 -18.172 16.422 1 98.44 37 ALA B C 1
ATOM 3490 O O . ALA B 1 37 ? -16.062 -17.547 16.453 1 98.44 37 ALA B O 1
ATOM 3491 N N . GLU B 1 38 ? -13.969 -17.906 17.172 1 98.19 38 GLU B N 1
ATOM 3492 C CA . GLU B 1 38 ? -14 -16.75 18.078 1 98.19 38 GLU B CA 1
ATOM 3493 C C . GLU B 1 38 ? -14.117 -15.445 17.297 1 98.19 38 GLU B C 1
ATOM 3495 O O . GLU B 1 38 ? -14.844 -14.539 17.703 1 98.19 38 GLU B O 1
ATOM 3500 N N . ALA B 1 39 ? -13.375 -15.336 16.188 1 98.19 39 ALA B N 1
ATOM 3501 C CA . ALA B 1 39 ? -13.469 -14.141 15.344 1 98.19 39 ALA B CA 1
ATOM 3502 C C . ALA B 1 39 ? -14.891 -13.938 14.836 1 98.19 39 ALA B C 1
ATOM 3504 O O . ALA B 1 39 ? -15.398 -12.812 14.812 1 98.19 39 ALA B O 1
ATOM 3505 N N . ASP B 1 40 ? -15.5 -15.047 14.406 1 97.94 40 ASP B N 1
ATOM 3506 C CA . ASP B 1 40 ? -16.875 -14.977 13.93 1 97.94 40 ASP B CA 1
ATOM 3507 C C . ASP B 1 40 ? -17.812 -14.477 15.023 1 97.94 40 ASP B C 1
ATOM 3509 O O . ASP B 1 40 ? -18.656 -13.609 14.773 1 97.94 40 ASP B O 1
ATOM 3513 N N . LYS B 1 41 ? -17.656 -15 16.234 1 96.81 41 LYS B N 1
ATOM 3514 C CA . LYS B 1 41 ? -18.484 -14.578 17.375 1 96.81 41 LYS B CA 1
ATOM 3515 C C . LYS B 1 41 ? -18.344 -13.086 17.625 1 96.81 41 LYS B C 1
ATOM 3517 O O . LYS B 1 41 ? -19.297 -12.422 18.031 1 96.81 41 LYS B O 1
ATOM 3522 N N . ARG B 1 42 ? -17.203 -12.57 17.328 1 95.56 42 ARG B N 1
ATOM 3523 C CA . ARG B 1 42 ? -16.906 -11.164 17.625 1 95.56 42 ARG B CA 1
ATOM 3524 C C . ARG B 1 42 ? -17.156 -10.289 16.406 1 95.56 42 ARG B C 1
ATOM 3526 O O . ARG B 1 42 ? -16.828 -9.102 16.406 1 95.56 42 ARG B O 1
ATOM 3533 N N . ASP B 1 43 ? -17.609 -10.867 15.336 1 94.62 43 ASP B N 1
ATOM 3534 C CA . ASP B 1 43 ? -17.938 -10.156 14.102 1 94.62 43 ASP B CA 1
ATOM 3535 C C . ASP B 1 43 ? -16.703 -9.508 13.508 1 94.62 43 ASP B C 1
ATOM 3537 O O . ASP B 1 43 ? -16.734 -8.344 13.086 1 94.62 43 ASP B O 1
ATOM 3541 N N . LEU B 1 44 ? -15.562 -10.234 13.555 1 96.12 44 LEU B N 1
ATOM 3542 C CA . LEU B 1 44 ? -14.297 -9.742 13.023 1 96.12 44 LEU B CA 1
ATOM 3543 C C . LEU B 1 44 ? -14.023 -10.328 11.641 1 96.12 44 LEU B C 1
ATOM 3545 O O . LEU B 1 44 ? -14.258 -11.523 11.414 1 96.12 44 LEU B O 1
ATOM 3549 N N . GLY B 1 45 ? -13.633 -9.484 10.734 1 97.25 45 GLY B N 1
ATOM 3550 C CA . GLY B 1 45 ? -13.039 -10.008 9.516 1 97.25 45 GLY B CA 1
ATOM 3551 C C . GLY B 1 45 ? -11.719 -10.727 9.758 1 97.25 45 GLY B C 1
ATOM 3552 O O . GLY B 1 45 ? -10.977 -10.367 10.672 1 97.25 45 GLY B O 1
ATOM 3553 N N . VAL B 1 46 ? -11.453 -11.719 8.961 1 98.5 46 VAL B N 1
ATOM 3554 C CA . VAL B 1 46 ? -10.242 -12.523 9.102 1 98.5 46 VAL B CA 1
ATOM 3555 C C . VAL B 1 46 ? -9.523 -12.625 7.762 1 98.5 46 VAL B C 1
ATOM 3557 O O . VAL B 1 46 ? -10.148 -12.867 6.727 1 98.5 46 VAL B O 1
ATOM 3560 N N . ARG B 1 47 ? -8.289 -12.336 7.75 1 98.5 47 ARG B N 1
ATOM 3561 C CA . ARG B 1 47 ? -7.426 -12.672 6.621 1 98.5 47 ARG B CA 1
ATOM 3562 C C . ARG B 1 47 ? -6.207 -13.461 7.086 1 98.5 47 ARG B C 1
ATOM 3564 O O . ARG B 1 47 ? -5.922 -13.531 8.281 1 98.5 47 ARG B O 1
ATOM 3571 N N . VAL B 1 48 ? -5.535 -14.039 6.121 1 98.31 48 VAL B N 1
ATOM 3572 C CA . VAL B 1 48 ? -4.453 -14.969 6.43 1 98.31 48 VAL B CA 1
ATOM 3573 C C . VAL B 1 48 ? -3.225 -14.625 5.59 1 98.31 48 VAL B C 1
ATOM 3575 O O . VAL B 1 48 ? -3.34 -14.336 4.398 1 98.31 48 VAL B O 1
ATOM 3578 N N . SER B 1 49 ? -2.133 -14.57 6.266 1 98 49 SER B N 1
ATOM 3579 C CA . SER B 1 49 ? -0.859 -14.391 5.574 1 98 49 SER B CA 1
ATOM 3580 C C . SER B 1 49 ? -0.072 -15.695 5.527 1 98 49 SER B C 1
ATOM 3582 O O . SER B 1 49 ? 0.045 -16.391 6.535 1 98 49 SER B O 1
ATOM 3584 N N . GLY B 1 50 ? 0.346 -16.062 4.332 1 97.44 50 GLY B N 1
ATOM 3585 C CA . GLY B 1 50 ? 1.419 -17.047 4.227 1 97.44 50 GLY B CA 1
ATOM 3586 C C . GLY B 1 50 ? 2.793 -16.438 4.461 1 97.44 50 GLY B C 1
ATOM 3587 O O . GLY B 1 50 ? 3.072 -15.914 5.539 1 97.44 50 GLY B O 1
ATOM 3588 N N . SER B 1 51 ? 3.584 -16.422 3.35 1 96.62 51 SER B N 1
ATOM 3589 C CA . SER B 1 51 ? 4.918 -15.844 3.473 1 96.62 51 SER B CA 1
ATOM 3590 C C . SER B 1 51 ? 4.918 -14.375 3.07 1 96.62 51 SER B C 1
ATOM 3592 O O . SER B 1 51 ? 5.961 -13.711 3.119 1 96.62 51 SER B O 1
ATOM 3594 N N . GLY B 1 52 ? 3.783 -13.898 2.637 1 96.5 52 GLY B N 1
ATOM 3595 C CA . GLY B 1 52 ? 3.652 -12.469 2.416 1 96.5 52 GLY B CA 1
ATOM 3596 C C . GLY B 1 52 ? 4.246 -12.016 1.097 1 96.5 52 GLY B C 1
ATOM 3597 O O . GLY B 1 52 ? 4.805 -10.914 1.008 1 96.5 52 GLY B O 1
ATOM 3598 N N . HIS B 1 53 ? 4.043 -12.758 -0.002 1 96.12 53 HIS B N 1
ATOM 3599 C CA . HIS B 1 53 ? 4.703 -12.453 -1.266 1 96.12 53 HIS B CA 1
ATOM 3600 C C . HIS B 1 53 ? 3.754 -11.734 -2.221 1 96.12 53 HIS B C 1
ATOM 3602 O O . HIS B 1 53 ? 4.176 -11.234 -3.266 1 96.12 53 HIS B O 1
ATOM 3608 N N . SER B 1 54 ? 2.449 -11.672 -1.926 1 97.25 54 SER B N 1
ATOM 3609 C CA . SER B 1 54 ? 1.505 -11.07 -2.859 1 97.25 54 SER B CA 1
ATOM 3610 C C . SER B 1 54 ? 1.721 -9.562 -2.963 1 97.25 54 SER B C 1
ATOM 3612 O O . SER B 1 54 ? 1.959 -8.891 -1.955 1 97.25 54 SER B O 1
ATOM 3614 N N . PHE B 1 55 ? 1.626 -9.078 -4.203 1 96.62 55 PHE B N 1
ATOM 3615 C CA . PHE B 1 55 ? 1.74 -7.648 -4.473 1 96.62 55 PHE B CA 1
ATOM 3616 C C . PHE B 1 55 ? 0.378 -6.973 -4.387 1 96.62 55 PHE B C 1
ATOM 3618 O O . PHE B 1 55 ? 0.288 -5.742 -4.402 1 96.62 55 PHE B O 1
ATOM 3625 N N . THR B 1 56 ? -0.694 -7.68 -4.336 1 96.5 56 THR B N 1
ATOM 3626 C CA . THR B 1 56 ? -2.061 -7.176 -4.254 1 96.5 56 THR B CA 1
ATOM 3627 C C . THR B 1 56 ? -2.574 -7.234 -2.816 1 96.5 56 THR B C 1
ATOM 3629 O O . THR B 1 56 ? -2.043 -7.984 -1.992 1 96.5 56 THR B O 1
ATOM 3632 N N . PRO B 1 57 ? -3.586 -6.449 -2.502 1 95.81 57 PRO B N 1
ATOM 3633 C CA . PRO B 1 57 ? -4.059 -6.41 -1.116 1 95.81 57 PRO B CA 1
ATOM 3634 C C . PRO B 1 57 ? -4.941 -7.602 -0.76 1 95.81 57 PRO B C 1
ATOM 3636 O O . PRO B 1 57 ? -6.023 -7.426 -0.193 1 95.81 57 PRO B O 1
ATOM 3639 N N . VAL B 1 58 ? -4.418 -8.781 -0.82 1 97.44 58 VAL B N 1
ATOM 3640 C CA . VAL B 1 58 ? -5.219 -9.969 -0.558 1 97.44 58 VAL B CA 1
ATOM 3641 C C . VAL B 1 58 ? -5.07 -10.383 0.906 1 97.44 58 VAL B C 1
ATOM 3643 O O . VAL B 1 58 ? -5.855 -11.188 1.414 1 97.44 58 VAL B O 1
ATOM 3646 N N . VAL B 1 59 ? -4.074 -9.789 1.677 1 97.69 59 VAL B N 1
ATOM 3647 C CA . VAL B 1 59 ? -3.799 -10.227 3.041 1 97.69 59 VAL B CA 1
ATOM 3648 C C . VAL B 1 59 ? -4.367 -9.219 4.035 1 97.69 59 VAL B C 1
ATOM 3650 O O . VAL B 1 59 ? -4.828 -9.594 5.117 1 97.69 59 VAL B O 1
ATOM 3653 N N . GLY B 1 60 ? -4.414 -7.977 3.686 1 95.88 60 GLY B N 1
ATOM 3654 C CA . GLY B 1 60 ? -4.703 -6.906 4.629 1 95.88 60 GLY B CA 1
ATOM 3655 C C . GLY B 1 60 ? -6.078 -7.023 5.258 1 95.88 60 GLY B C 1
ATOM 3656 O O . GLY B 1 60 ? -7.043 -7.398 4.59 1 95.88 60 GLY B O 1
ATOM 3657 N N . THR B 1 61 ? -6.148 -6.758 6.566 1 96.69 61 THR B N 1
ATOM 3658 C CA . THR B 1 61 ? -7.398 -6.703 7.312 1 96.69 61 THR B CA 1
ATOM 3659 C C . THR B 1 61 ? -7.262 -5.789 8.531 1 96.69 61 THR B C 1
ATOM 3661 O O . THR B 1 61 ? -6.152 -5.574 9.031 1 96.69 61 THR B O 1
ATOM 3664 N N . SER B 1 62 ? -8.336 -5.219 8.93 1 95.81 62 SER B N 1
ATOM 3665 C CA . SER B 1 62 ? -8.344 -4.453 10.172 1 95.81 62 SER B CA 1
ATOM 3666 C C . SER B 1 62 ? -8.805 -5.309 11.352 1 95.81 62 SER B C 1
ATOM 3668 O O . SER B 1 62 ? -8.789 -4.859 12.5 1 95.81 62 SER B O 1
ATOM 3670 N N . GLY B 1 63 ? -9.273 -6.539 11.078 1 97.19 63 GLY B N 1
ATOM 3671 C CA . GLY B 1 63 ? -9.766 -7.441 12.102 1 97.19 63 GLY B CA 1
ATOM 3672 C C . GLY B 1 63 ? -8.688 -8.352 12.664 1 97.19 63 GLY B C 1
ATOM 3673 O O . GLY B 1 63 ? -7.754 -7.879 13.312 1 97.19 63 GLY B O 1
ATOM 3674 N N . LEU B 1 64 ? -8.805 -9.633 12.406 1 98.25 64 LEU B N 1
ATOM 3675 C CA . LEU B 1 64 ? -7.84 -10.633 12.852 1 98.25 64 LEU B CA 1
ATOM 3676 C C . LEU B 1 64 ? -6.941 -11.07 11.703 1 98.25 64 LEU B C 1
ATOM 3678 O O . LEU B 1 64 ? -7.418 -11.641 10.719 1 98.25 64 LEU B O 1
ATOM 3682 N N . LEU B 1 65 ? -5.707 -10.766 11.812 1 98.62 65 LEU B N 1
ATOM 3683 C CA . LEU B 1 65 ? -4.73 -11.242 10.836 1 98.62 65 LEU B CA 1
ATOM 3684 C C . LEU B 1 65 ? -4.043 -12.508 11.336 1 98.62 65 LEU B C 1
ATOM 3686 O O . LEU B 1 65 ? -3.309 -12.477 12.328 1 98.62 65 LEU B O 1
ATOM 3690 N N . LEU B 1 66 ? -4.285 -13.562 10.672 1 98.56 66 LEU B N 1
ATOM 3691 C CA . LEU B 1 66 ? -3.664 -14.836 11.023 1 98.56 66 LEU B CA 1
ATOM 3692 C C . LEU B 1 66 ? -2.414 -15.086 10.188 1 98.56 66 LEU B C 1
ATOM 3694 O O . LEU B 1 66 ? -2.387 -14.758 8.992 1 98.56 66 LEU B O 1
ATOM 3698 N N . SER B 1 67 ? -1.398 -15.641 10.789 1 98.19 67 SER B N 1
ATOM 3699 C CA . SER B 1 67 ? -0.218 -16.141 10.086 1 98.19 67 SER B CA 1
ATOM 3700 C C . SER B 1 67 ? -0.157 -17.656 10.125 1 98.19 67 SER B C 1
ATOM 3702 O O . SER B 1 67 ? -0.405 -18.266 11.164 1 98.19 67 SER B O 1
ATOM 3704 N N . LEU B 1 68 ? 0.16 -18.234 9.039 1 97.38 68 LEU B N 1
ATOM 3705 C CA . LEU B 1 68 ? 0.279 -19.688 8.992 1 97.38 68 LEU B CA 1
ATOM 3706 C C . LEU B 1 68 ? 1.698 -20.141 9.336 1 97.38 68 LEU B C 1
ATOM 3708 O O . LEU B 1 68 ? 2.025 -21.312 9.234 1 97.38 68 LEU B O 1
ATOM 3712 N N . ALA B 1 69 ? 2.525 -19.281 9.773 1 97.38 69 ALA B N 1
ATOM 3713 C CA . ALA B 1 69 ? 3.951 -19.531 9.961 1 97.38 69 ALA B CA 1
ATOM 3714 C C . ALA B 1 69 ? 4.184 -20.703 10.914 1 97.38 69 ALA B C 1
ATOM 3716 O O . ALA B 1 69 ? 5.176 -21.422 10.789 1 97.38 69 ALA B O 1
ATOM 3717 N N . ASP B 1 70 ? 3.275 -20.891 11.852 1 98.12 70 ASP B N 1
ATOM 3718 C CA . ASP B 1 70 ? 3.486 -21.938 12.852 1 98.12 70 ASP B CA 1
ATOM 3719 C C . ASP B 1 70 ? 2.701 -23.188 12.508 1 98.12 70 ASP B C 1
ATOM 3721 O O . ASP B 1 70 ? 2.852 -24.219 13.164 1 98.12 70 ASP B O 1
ATOM 3725 N N . LEU B 1 71 ? 1.858 -23.141 11.539 1 98.31 71 LEU B N 1
ATOM 3726 C CA . LEU B 1 71 ? 1.151 -24.297 11.016 1 98.31 71 LEU B CA 1
ATOM 3727 C C . LEU B 1 71 ? 1.892 -24.891 9.828 1 98.31 71 LEU B C 1
ATOM 3729 O O . LEU B 1 71 ? 1.44 -24.766 8.688 1 98.31 71 LEU B O 1
ATOM 3733 N N . ARG B 1 72 ? 2.961 -25.625 10.133 1 97.56 72 ARG B N 1
ATOM 3734 C CA . ARG B 1 72 ? 3.9 -26.062 9.102 1 97.56 72 ARG B CA 1
ATOM 3735 C C . ARG B 1 72 ? 4.316 -27.516 9.312 1 97.56 72 ARG B C 1
ATOM 3737 O O . ARG B 1 72 ? 4.199 -28.047 10.422 1 97.56 72 ARG B O 1
ATOM 3744 N N . GLY B 1 73 ? 4.805 -28.047 8.227 1 98 73 GLY B N 1
ATOM 3745 C CA . GLY B 1 73 ? 5.379 -29.391 8.297 1 98 73 GLY B CA 1
ATOM 3746 C C . GLY B 1 73 ? 4.695 -30.375 7.371 1 98 73 GLY B C 1
ATOM 3747 O O . GLY B 1 73 ? 3.537 -30.188 6.992 1 98 73 GLY B O 1
ATOM 3748 N N . VAL B 1 74 ? 5.402 -31.375 6.992 1 98.31 74 VAL B N 1
ATOM 3749 C CA . VAL B 1 74 ? 4.879 -32.5 6.203 1 98.31 74 VAL B CA 1
ATOM 3750 C C . VAL B 1 74 ? 4.094 -33.438 7.105 1 98.31 74 VAL B C 1
ATOM 3752 O O . VAL B 1 74 ? 4.586 -33.844 8.156 1 98.31 74 VAL B O 1
ATOM 3755 N N . GLN B 1 75 ? 2.947 -33.781 6.676 1 98.38 75 GLN B N 1
ATOM 3756 C CA . GLN B 1 75 ? 2.072 -34.594 7.492 1 98.38 75 GLN B CA 1
ATOM 3757 C C . GLN B 1 75 ? 2.096 -36.062 7.023 1 98.38 75 GLN B C 1
ATOM 3759 O O . GLN B 1 75 ? 1.987 -36.969 7.832 1 98.38 75 GLN B O 1
ATOM 3764 N N . LYS B 1 76 ? 2.152 -36.219 5.793 1 98.38 76 LYS B N 1
ATOM 3765 C CA . LYS B 1 76 ? 2.121 -37.562 5.219 1 98.38 76 LYS B CA 1
ATOM 3766 C C . LYS B 1 76 ? 2.783 -37.594 3.844 1 98.38 76 LYS B C 1
ATOM 3768 O O . LYS B 1 76 ? 2.641 -36.656 3.062 1 98.38 76 LYS B O 1
ATOM 3773 N N . VAL B 1 77 ? 3.578 -38.625 3.555 1 98.69 77 VAL B N 1
ATOM 3774 C CA . VAL B 1 77 ? 4.07 -38.938 2.217 1 98.69 77 VAL B CA 1
ATOM 3775 C C . VAL B 1 77 ? 3.553 -40.312 1.78 1 98.69 77 VAL B C 1
ATOM 3777 O O . VAL B 1 77 ? 3.805 -41.312 2.443 1 98.69 77 VAL B O 1
ATOM 3780 N N . ASP B 1 78 ? 2.775 -40.344 0.764 1 98.38 78 ASP B N 1
ATOM 3781 C CA . ASP B 1 78 ? 2.281 -41.594 0.165 1 98.38 78 ASP B CA 1
ATOM 3782 C C . ASP B 1 78 ? 3.023 -41.906 -1.132 1 98.38 78 ASP B C 1
ATOM 3784 O O . ASP B 1 78 ? 2.613 -41.469 -2.209 1 98.38 78 ASP B O 1
ATOM 3788 N N . LYS B 1 79 ? 3.986 -42.688 -1.106 1 97.69 79 LYS B N 1
ATOM 3789 C CA . LYS B 1 79 ? 4.836 -42.969 -2.258 1 97.69 79 LYS B CA 1
ATOM 3790 C C . LYS B 1 79 ? 4.062 -43.75 -3.328 1 97.69 79 LYS B C 1
ATOM 3792 O O . LYS B 1 79 ? 4.246 -43.5 -4.523 1 97.69 79 LYS B O 1
ATOM 3797 N N . ALA B 1 80 ? 3.25 -44.688 -2.893 1 97.56 80 ALA B N 1
ATOM 3798 C CA . ALA B 1 80 ? 2.494 -45.5 -3.834 1 97.56 80 ALA B CA 1
ATOM 3799 C C . ALA B 1 80 ? 1.558 -44.656 -4.68 1 97.56 80 ALA B C 1
ATOM 3801 O O . ALA B 1 80 ? 1.469 -44.844 -5.898 1 97.56 80 ALA B O 1
ATOM 3802 N N . ARG B 1 81 ? 0.85 -43.688 -4.066 1 97.38 81 ARG B N 1
ATOM 3803 C CA . ARG B 1 81 ? -0.081 -42.844 -4.781 1 97.38 81 ARG B CA 1
ATOM 3804 C C . ARG B 1 81 ? 0.634 -41.594 -5.34 1 97.38 81 ARG B C 1
ATOM 3806 O O . ARG B 1 81 ? 0.057 -40.844 -6.121 1 97.38 81 ARG B O 1
ATOM 3813 N N . LYS B 1 82 ? 1.923 -41.375 -4.914 1 98.56 82 LYS B N 1
ATOM 3814 C CA . LYS B 1 82 ? 2.703 -40.188 -5.262 1 98.56 82 LYS B CA 1
ATOM 3815 C C . LYS B 1 82 ? 1.985 -38.906 -4.832 1 98.56 82 LYS B C 1
ATOM 3817 O O . LYS B 1 82 ? 1.734 -38.031 -5.652 1 98.56 82 LYS B O 1
ATOM 3822 N N . GLN B 1 83 ? 1.764 -38.906 -3.559 1 98.75 83 GLN B N 1
ATOM 3823 C CA . GLN B 1 83 ? 1.123 -37.719 -2.951 1 98.75 83 GLN B CA 1
ATOM 3824 C C . GLN B 1 83 ? 1.835 -37.312 -1.664 1 98.75 83 GLN B C 1
ATOM 3826 O O . GLN B 1 83 ? 2.395 -38.156 -0.962 1 98.75 83 GLN B O 1
ATOM 3831 N N . ILE B 1 84 ? 1.853 -36.094 -1.375 1 98.81 84 ILE B N 1
ATOM 3832 C CA . ILE B 1 84 ? 2.373 -35.562 -0.125 1 98.81 84 ILE B CA 1
ATOM 3833 C C . ILE B 1 84 ? 1.335 -34.625 0.509 1 98.81 84 ILE B C 1
ATOM 3835 O O . ILE B 1 84 ? 0.661 -33.875 -0.191 1 98.81 84 ILE B O 1
ATOM 3839 N N . THR B 1 85 ? 1.061 -34.75 1.758 1 98.88 85 THR B N 1
ATOM 3840 C CA . THR B 1 85 ? 0.191 -33.875 2.518 1 98.88 85 THR B CA 1
ATOM 3841 C C . THR B 1 85 ? 1.01 -32.969 3.457 1 98.88 85 THR B C 1
ATOM 3843 O O . THR B 1 85 ? 1.829 -33.469 4.23 1 98.88 85 THR B O 1
ATOM 3846 N N . VAL B 1 86 ? 0.815 -31.703 3.346 1 98.81 86 VAL B N 1
ATOM 3847 C CA . VAL B 1 86 ? 1.591 -30.766 4.137 1 98.81 86 VAL B CA 1
ATOM 3848 C C . VAL B 1 86 ? 0.655 -29.734 4.785 1 98.81 86 VAL B C 1
ATOM 3850 O O . VAL B 1 86 ? -0.425 -29.453 4.262 1 98.81 86 VAL B O 1
ATOM 3853 N N . ALA B 1 87 ? 1.055 -29.172 5.938 1 98.81 87 ALA B N 1
ATOM 3854 C CA . ALA B 1 87 ? 0.328 -28.078 6.562 1 98.81 87 ALA B CA 1
ATOM 3855 C C . ALA B 1 87 ? 0.384 -26.812 5.699 1 98.81 87 ALA B C 1
ATOM 3857 O O . ALA B 1 87 ? 1.342 -26.609 4.949 1 98.81 87 ALA B O 1
ATOM 3858 N N . GLY B 1 88 ? -0.611 -25.984 5.812 1 98.62 88 GLY B N 1
ATOM 3859 C CA . GLY B 1 88 ? -0.814 -24.844 4.926 1 98.62 88 GLY B CA 1
ATOM 3860 C C . GLY B 1 88 ? 0.34 -23.859 4.938 1 98.62 88 GLY B C 1
ATOM 3861 O O . GLY B 1 88 ? 0.623 -23.219 3.928 1 98.62 88 GLY B O 1
ATOM 3862 N N . GLY B 1 89 ? 1.05 -23.734 6.004 1 98.62 89 GLY B N 1
ATOM 3863 C CA . GLY B 1 89 ? 2.121 -22.75 6.145 1 98.62 89 GLY B CA 1
ATOM 3864 C C . GLY B 1 89 ? 3.477 -23.297 5.727 1 98.62 89 GLY B C 1
ATOM 3865 O O . GLY B 1 89 ? 4.484 -22.594 5.809 1 98.62 89 GLY B O 1
ATOM 3866 N N . THR B 1 90 ? 3.52 -24.562 5.254 1 98.81 90 THR B N 1
ATOM 3867 C CA . THR B 1 90 ? 4.781 -25.156 4.848 1 98.81 90 THR B CA 1
ATOM 3868 C C . THR B 1 90 ? 5.359 -24.453 3.629 1 98.81 90 THR B C 1
ATOM 3870 O O . THR B 1 90 ? 4.629 -24.125 2.688 1 98.81 90 THR B O 1
ATOM 3873 N N . ARG B 1 91 ? 6.613 -24.234 3.65 1 98.19 91 ARG B N 1
ATOM 3874 C CA . ARG B 1 91 ? 7.25 -23.562 2.523 1 98.19 91 ARG B CA 1
ATOM 3875 C C . ARG B 1 91 ? 7.551 -24.531 1.396 1 98.19 91 ARG B C 1
ATOM 3877 O O . ARG B 1 91 ? 7.82 -25.719 1.643 1 98.19 91 ARG B O 1
ATOM 3884 N N . ILE B 1 92 ? 7.578 -24.031 0.258 1 98.25 92 ILE B N 1
ATOM 3885 C CA . ILE B 1 92 ? 7.809 -24.844 -0.924 1 98.25 92 ILE B CA 1
ATOM 3886 C C . ILE B 1 92 ? 9.188 -25.5 -0.838 1 98.25 92 ILE B C 1
ATOM 3888 O O . ILE B 1 92 ? 9.359 -26.656 -1.22 1 98.25 92 ILE B O 1
ATOM 3892 N N . ASN B 1 93 ? 10.219 -24.781 -0.328 1 97.94 93 ASN B N 1
ATOM 3893 C CA . ASN B 1 93 ? 11.555 -25.344 -0.218 1 97.94 93 ASN B CA 1
ATOM 3894 C C . ASN B 1 93 ? 11.586 -26.516 0.771 1 97.94 93 ASN B C 1
ATOM 3896 O O . ASN B 1 93 ? 12.344 -27.469 0.59 1 97.94 93 ASN B O 1
ATOM 3900 N N . GLU B 1 94 ? 10.766 -26.453 1.807 1 98.25 94 GLU B N 1
ATOM 3901 C CA . GLU B 1 94 ? 10.648 -27.562 2.748 1 98.25 94 GLU B CA 1
ATOM 3902 C C . GLU B 1 94 ? 10.008 -28.781 2.092 1 98.25 94 GLU B C 1
ATOM 3904 O O . GLU B 1 94 ? 10.422 -29.906 2.326 1 98.25 94 GLU B O 1
ATOM 3909 N N . VAL B 1 95 ? 9.016 -28.516 1.301 1 98.5 95 VAL B N 1
ATOM 3910 C CA . VAL B 1 95 ? 8.367 -29.594 0.56 1 98.5 95 VAL B CA 1
ATOM 3911 C C . VAL B 1 95 ? 9.375 -30.25 -0.375 1 98.5 95 VAL B C 1
ATOM 3913 O O . VAL B 1 95 ? 9.484 -31.484 -0.403 1 98.5 95 VAL B O 1
ATOM 3916 N N . GLY B 1 96 ? 10.109 -29.438 -1.148 1 98 96 GLY B N 1
ATOM 3917 C CA . GLY B 1 96 ? 11.109 -29.953 -2.068 1 98 96 GLY B CA 1
ATOM 3918 C C . GLY B 1 96 ? 12.156 -30.828 -1.39 1 98 96 GLY B C 1
ATOM 3919 O O . GLY B 1 96 ? 12.5 -31.891 -1.885 1 98 96 GLY B O 1
ATOM 3920 N N . LYS B 1 97 ? 12.664 -30.375 -0.273 1 98 97 LYS B N 1
ATOM 3921 C CA . LYS B 1 97 ? 13.672 -31.125 0.475 1 98 97 LYS B CA 1
ATOM 3922 C C . LYS B 1 97 ? 13.133 -32.469 0.926 1 98 97 LYS B C 1
ATOM 3924 O O . LYS B 1 97 ? 13.82 -33.5 0.811 1 98 97 LYS B O 1
ATOM 3929 N N . THR B 1 98 ? 11.93 -32.469 1.458 1 98.62 98 THR B N 1
ATOM 3930 C CA . THR B 1 98 ? 11.32 -33.719 1.917 1 98.62 98 THR B CA 1
ATOM 3931 C C . THR B 1 98 ? 11.102 -34.656 0.75 1 98.62 98 THR B C 1
ATOM 3933 O O . THR B 1 98 ? 11.375 -35.875 0.863 1 98.62 98 THR B O 1
ATOM 3936 N N . LEU B 1 99 ? 10.57 -34.188 -0.324 1 98.75 99 LEU B N 1
ATOM 3937 C CA . LEU B 1 99 ? 10.328 -35 -1.499 1 98.75 99 LEU B CA 1
ATOM 3938 C C . LEU B 1 99 ? 11.617 -35.656 -1.993 1 98.75 99 LEU B C 1
ATOM 3940 O O . LEU B 1 99 ? 11.641 -36.812 -2.326 1 98.75 99 LEU B O 1
ATOM 3944 N N . LYS B 1 100 ? 12.664 -34.875 -2.055 1 98.38 100 LYS B N 1
ATOM 3945 C CA . LYS B 1 100 ? 13.961 -35.375 -2.486 1 98.38 100 LYS B CA 1
ATOM 3946 C C . LYS B 1 100 ? 14.367 -36.594 -1.654 1 98.38 100 LYS B C 1
ATOM 3948 O O . LYS B 1 100 ? 14.828 -37.594 -2.197 1 98.38 100 LYS B O 1
ATOM 3953 N N . GLN B 1 101 ? 14.18 -36.562 -0.385 1 98.19 101 GLN B N 1
ATOM 3954 C CA . GLN B 1 101 ? 14.547 -37.625 0.535 1 98.19 101 GLN B CA 1
ATOM 3955 C C . GLN B 1 101 ? 13.719 -38.875 0.267 1 98.19 101 GLN B C 1
ATOM 3957 O O . GLN B 1 101 ? 14.141 -40 0.594 1 98.19 101 GLN B O 1
ATOM 3962 N N . HIS B 1 102 ? 12.586 -38.719 -0.314 1 98.31 102 HIS B N 1
ATOM 3963 C CA . HIS B 1 102 ? 11.688 -39.844 -0.544 1 98.31 102 HIS B CA 1
ATOM 3964 C C . HIS B 1 102 ? 11.703 -40.281 -2.006 1 98.31 102 HIS B C 1
ATOM 3966 O O . HIS B 1 102 ? 10.852 -41.062 -2.439 1 98.31 102 HIS B O 1
ATOM 3972 N N . GLY B 1 103 ? 12.586 -39.719 -2.773 1 98.25 103 GLY B N 1
ATOM 3973 C CA . GLY B 1 103 ? 12.68 -40.062 -4.18 1 98.25 103 GLY B CA 1
ATOM 3974 C C . GLY B 1 103 ? 11.531 -39.531 -5.012 1 98.25 103 GLY B C 1
ATOM 3975 O O . GLY B 1 103 ? 11.086 -40.188 -5.961 1 98.25 103 GLY B O 1
ATOM 3976 N N . LEU B 1 104 ? 10.977 -38.438 -4.621 1 98.75 104 LEU B N 1
ATOM 3977 C CA . LEU B 1 104 ? 9.867 -37.781 -5.301 1 98.75 104 LEU B CA 1
ATOM 3978 C C . LEU B 1 104 ? 10.211 -36.344 -5.617 1 98.75 104 LEU B C 1
ATOM 3980 O O . LEU B 1 104 ? 11.234 -35.844 -5.168 1 98.75 104 LEU B O 1
ATOM 3984 N N . SER B 1 105 ? 9.398 -35.688 -6.453 1 98.56 105 SER B N 1
ATOM 3985 C CA . SER B 1 105 ? 9.555 -34.281 -6.836 1 98.56 105 SER B CA 1
ATOM 3986 C C . SER B 1 105 ? 8.211 -33.656 -7.125 1 98.56 105 SER B C 1
ATOM 3988 O O . SER B 1 105 ? 7.25 -34.344 -7.484 1 98.56 105 SER B O 1
ATOM 3990 N N . LEU B 1 106 ? 8.125 -32.344 -6.879 1 98.31 106 LEU B N 1
ATOM 3991 C CA . LEU B 1 106 ? 6.996 -31.625 -7.441 1 98.31 106 LEU B CA 1
ATOM 3992 C C . LEU B 1 106 ? 6.957 -31.766 -8.961 1 98.31 106 LEU B C 1
ATOM 3994 O O . LEU B 1 106 ? 7.996 -31.938 -9.594 1 98.31 106 LEU B O 1
ATOM 3998 N N . ILE B 1 107 ? 5.77 -31.625 -9.5 1 97.81 107 ILE B N 1
ATOM 3999 C CA . ILE B 1 107 ? 5.605 -31.734 -10.945 1 97.81 107 ILE B CA 1
ATOM 4000 C C . ILE B 1 107 ? 6.184 -30.5 -11.625 1 97.81 107 ILE B C 1
ATOM 4002 O O . ILE B 1 107 ? 6.812 -30.609 -12.68 1 97.81 107 ILE B O 1
ATOM 4006 N N . ASN B 1 108 ? 5.938 -29.359 -11.125 1 96.38 108 ASN B N 1
ATOM 4007 C CA . ASN B 1 108 ? 6.402 -28.047 -11.555 1 96.38 108 ASN B CA 1
ATOM 4008 C C . ASN B 1 108 ? 6.586 -27.109 -10.375 1 96.38 108 ASN B C 1
ATOM 4010 O O . ASN B 1 108 ? 6.121 -27.391 -9.266 1 96.38 108 ASN B O 1
ATOM 4014 N N . GLN B 1 109 ? 7.328 -26.094 -10.562 1 96.19 109 GLN B N 1
ATOM 4015 C CA . GLN B 1 109 ? 7.609 -25.125 -9.5 1 96.19 109 GLN B CA 1
ATOM 4016 C C . GLN B 1 109 ? 7.973 -23.766 -10.07 1 96.19 109 GLN B C 1
ATOM 4018 O O . GLN B 1 109 ? 8.531 -23.672 -11.172 1 96.19 109 GLN B O 1
ATOM 4023 N N . GLY B 1 110 ? 7.586 -22.734 -9.352 1 94.94 110 GLY B N 1
ATOM 4024 C CA . GLY B 1 110 ? 8 -21.391 -9.727 1 94.94 110 GLY B CA 1
ATOM 4025 C C . GLY B 1 110 ? 9.414 -21.062 -9.289 1 94.94 110 GLY B C 1
ATOM 4026 O O . GLY B 1 110 ? 10.148 -21.938 -8.836 1 94.94 110 GLY B O 1
ATOM 4027 N N . ASP B 1 111 ? 9.75 -19.734 -9.422 1 92.75 111 ASP B N 1
ATOM 4028 C CA . ASP B 1 111 ? 11.125 -19.297 -9.195 1 92.75 111 ASP B CA 1
ATOM 4029 C C . ASP B 1 111 ? 11.359 -18.969 -7.727 1 92.75 111 ASP B C 1
ATOM 4031 O O . ASP B 1 111 ? 12.5 -18.766 -7.305 1 92.75 111 ASP B O 1
ATOM 4035 N N . ILE B 1 112 ? 10.352 -18.844 -6.988 1 94.44 112 ILE B N 1
ATOM 4036 C CA . ILE B 1 112 ? 10.461 -18.562 -5.559 1 94.44 112 ILE B CA 1
ATOM 4037 C C . ILE B 1 112 ? 9.977 -19.766 -4.758 1 94.44 112 ILE B C 1
ATOM 4039 O O . ILE B 1 112 ? 8.898 -20.312 -5.023 1 94.44 112 ILE B O 1
ATOM 4043 N N . ASP B 1 113 ? 10.781 -20.172 -3.826 1 96.75 113 ASP B N 1
ATOM 4044 C CA . ASP B 1 113 ? 10.352 -21.359 -3.096 1 96.75 113 ASP B CA 1
ATOM 4045 C C . ASP B 1 113 ? 10.227 -21.078 -1.601 1 96.75 113 ASP B C 1
ATOM 4047 O O . ASP B 1 113 ? 10.133 -22 -0.79 1 96.75 113 ASP B O 1
ATOM 4051 N N . SER B 1 114 ? 10.32 -19.766 -1.211 1 96.25 114 SER B N 1
ATOM 4052 C CA . SER B 1 114 ? 10.133 -19.375 0.181 1 96.25 114 SER B CA 1
ATOM 4053 C C . SER B 1 114 ? 8.656 -19.141 0.493 1 96.25 114 SER B C 1
ATOM 4055 O O . SER B 1 114 ? 8.297 -18.875 1.641 1 96.25 114 SER B O 1
ATOM 4057 N N . GLN B 1 115 ? 7.797 -19.281 -0.45 1 97.12 115 GLN B N 1
ATOM 4058 C CA . GLN B 1 115 ? 6.363 -19.078 -0.269 1 97.12 115 GLN B CA 1
ATOM 4059 C C . GLN B 1 115 ? 5.742 -20.219 0.536 1 97.12 115 GLN B C 1
ATOM 4061 O O . GLN B 1 115 ? 6.188 -21.359 0.446 1 97.12 115 GLN B O 1
ATOM 4066 N N . ALA B 1 116 ? 4.754 -19.859 1.277 1 98.12 116 ALA B N 1
ATOM 4067 C CA . ALA B 1 116 ? 3.906 -20.891 1.867 1 98.12 116 ALA B CA 1
ATOM 4068 C C . ALA B 1 116 ? 3.074 -21.594 0.798 1 98.12 116 ALA B C 1
ATOM 4070 O O . ALA B 1 116 ? 2.566 -20.953 -0.124 1 98.12 116 ALA B O 1
ATOM 4071 N N . VAL B 1 117 ? 2.857 -22.875 0.943 1 98.06 117 VAL B N 1
ATOM 4072 C CA . VAL B 1 117 ? 2.154 -23.656 -0.07 1 98.06 117 VAL B CA 1
ATOM 4073 C C . VAL B 1 117 ? 0.723 -23.141 -0.216 1 98.06 117 VAL B C 1
ATOM 4075 O O . VAL B 1 117 ? 0.216 -23.016 -1.333 1 98.06 117 VAL B O 1
ATOM 4078 N N . ALA B 1 118 ? 0.035 -22.812 0.903 1 98 118 ALA B N 1
ATOM 4079 C CA . ALA B 1 118 ? -1.354 -22.359 0.826 1 98 118 ALA B CA 1
ATOM 4080 C C . ALA B 1 118 ? -1.487 -21.125 -0.053 1 98 118 ALA B C 1
ATOM 4082 O O . ALA B 1 118 ? -2.359 -21.062 -0.922 1 98 118 ALA B O 1
ATOM 4083 N N . GLY B 1 119 ? -0.616 -20.188 0.183 1 97.62 119 GLY B N 1
ATOM 4084 C CA . GLY B 1 119 ? -0.659 -18.953 -0.6 1 97.62 119 GLY B CA 1
ATOM 4085 C C . GLY B 1 119 ? -0.244 -19.156 -2.045 1 97.62 119 GLY B C 1
ATOM 4086 O O . GLY B 1 119 ? -0.971 -18.766 -2.965 1 97.62 119 GLY B O 1
ATOM 4087 N N . ALA B 1 120 ? 0.864 -19.797 -2.279 1 97.38 120 ALA B N 1
ATOM 4088 C CA . ALA B 1 120 ? 1.423 -19.953 -3.619 1 97.38 120 ALA B CA 1
ATOM 4089 C C . ALA B 1 120 ? 0.478 -20.75 -4.516 1 97.38 120 ALA B C 1
ATOM 4091 O O . ALA B 1 120 ? 0.172 -20.328 -5.633 1 97.38 120 ALA B O 1
ATOM 4092 N N . PHE B 1 121 ? -0.061 -21.812 -3.998 1 95.94 121 PHE B N 1
ATOM 4093 C CA . PHE B 1 121 ? -0.843 -22.719 -4.84 1 95.94 121 PHE B CA 1
ATOM 4094 C C . PHE B 1 121 ? -2.225 -22.125 -5.117 1 95.94 121 PHE B C 1
ATOM 4096 O O . PHE B 1 121 ? -2.82 -22.406 -6.16 1 95.94 121 PHE B O 1
ATOM 4103 N N . THR B 1 122 ? -2.738 -21.25 -4.281 1 97.31 122 THR B N 1
ATOM 4104 C CA . THR B 1 122 ? -4.133 -20.844 -4.449 1 97.31 122 THR B CA 1
ATOM 4105 C C . THR B 1 122 ? -4.223 -19.422 -4.98 1 97.31 122 THR B C 1
ATOM 4107 O O . THR B 1 122 ? -5.293 -18.812 -4.949 1 97.31 122 THR B O 1
ATOM 4110 N N . THR B 1 123 ? -3.129 -18.828 -5.461 1 97.31 123 THR B N 1
ATOM 4111 C CA . THR B 1 123 ? -3.152 -17.516 -6.094 1 97.31 123 THR B CA 1
ATOM 4112 C C . THR B 1 123 ? -2.787 -17.625 -7.57 1 97.31 123 THR B C 1
ATOM 4114 O O . THR B 1 123 ? -2.654 -16.609 -8.258 1 97.31 123 THR B O 1
ATOM 4117 N N . GLY B 1 124 ? -2.551 -18.797 -8.039 1 94.44 124 GLY B N 1
ATOM 4118 C CA . GLY B 1 124 ? -2.271 -18.984 -9.461 1 94.44 124 GLY B CA 1
ATOM 4119 C C . GLY B 1 124 ? -0.787 -19.016 -9.773 1 94.44 124 GLY B C 1
ATOM 4120 O O . GLY B 1 124 ? -0.385 -18.781 -10.914 1 94.44 124 GLY B O 1
ATOM 4121 N N . THR B 1 125 ? 0.03 -19.266 -8.773 1 97.62 125 THR B N 1
ATOM 4122 C CA . THR B 1 125 ? 1.468 -19.391 -8.984 1 97.62 125 THR B CA 1
ATOM 4123 C C . THR B 1 125 ? 1.771 -20.516 -9.969 1 97.62 125 THR B C 1
ATOM 4125 O O . THR B 1 125 ? 1.093 -21.547 -9.969 1 97.62 125 THR B O 1
ATOM 4128 N N . HIS B 1 126 ? 2.814 -20.281 -10.75 1 98.19 126 HIS B N 1
ATOM 4129 C CA . HIS B 1 126 ? 3.127 -21.25 -11.797 1 98.19 126 HIS B CA 1
ATOM 4130 C C . HIS B 1 126 ? 4.621 -21.266 -12.109 1 98.19 126 HIS B C 1
ATOM 4132 O O . HIS B 1 126 ? 5.34 -20.328 -11.75 1 98.19 126 HIS B O 1
ATOM 4138 N N . GLY B 1 127 ? 5.055 -22.359 -12.656 1 97.44 127 GLY B N 1
ATOM 4139 C CA . GLY B 1 127 ? 6.324 -22.422 -13.367 1 97.44 127 GLY B CA 1
ATOM 4140 C C . GLY B 1 127 ? 6.191 -22.156 -14.852 1 97.44 127 GLY B C 1
ATOM 4141 O O . GLY B 1 127 ? 5.449 -21.266 -15.273 1 97.44 127 GLY B O 1
ATOM 4142 N N . THR B 1 128 ? 7.027 -22.891 -15.547 1 97.62 128 THR B N 1
ATOM 4143 C CA . THR B 1 128 ? 6.965 -22.75 -17 1 97.62 128 THR B CA 1
ATOM 4144 C C . THR B 1 128 ? 6.855 -24.109 -17.672 1 97.62 128 THR B C 1
ATOM 4146 O O . THR B 1 128 ? 7.422 -25.094 -17.188 1 97.62 128 THR B O 1
ATOM 4149 N N . GLY B 1 129 ? 6.137 -24.219 -18.719 1 98.38 129 GLY B N 1
ATOM 4150 C CA . GLY B 1 129 ? 5.984 -25.391 -19.562 1 98.38 129 GLY B CA 1
ATOM 4151 C C . GLY B 1 129 ? 4.66 -25.422 -20.312 1 98.38 129 GLY B C 1
ATOM 4152 O O . GLY B 1 129 ? 3.596 -25.359 -19.688 1 98.38 129 GLY B O 1
ATOM 4153 N N . ILE B 1 130 ? 4.758 -25.625 -21.547 1 97.62 130 ILE B N 1
ATOM 4154 C CA . ILE B 1 130 ? 3.559 -25.547 -22.375 1 97.62 130 ILE B CA 1
ATOM 4155 C C . ILE B 1 130 ? 2.619 -26.703 -22.031 1 97.62 130 ILE B C 1
ATOM 4157 O O . ILE B 1 130 ? 1.406 -26.609 -22.234 1 97.62 130 ILE B O 1
ATOM 4161 N N . LYS B 1 131 ? 3.164 -27.797 -21.5 1 97.94 131 LYS B N 1
ATOM 4162 C CA . LYS B 1 131 ? 2.352 -28.969 -21.172 1 97.94 131 LYS B CA 1
ATOM 4163 C C . LYS B 1 131 ? 2.141 -29.078 -19.656 1 97.94 131 LYS B C 1
ATOM 4165 O O . LYS B 1 131 ? 1.575 -30.062 -19.188 1 97.94 131 LYS B O 1
ATOM 4170 N N . LEU B 1 132 ? 2.652 -28.141 -18.938 1 98.5 132 LEU B N 1
ATOM 4171 C CA . LEU B 1 132 ? 2.611 -28.188 -17.469 1 98.5 132 LEU B CA 1
ATOM 4172 C C . LEU B 1 132 ? 1.646 -27.141 -16.922 1 98.5 132 LEU B C 1
ATOM 4174 O O . LEU B 1 132 ? 1.742 -25.953 -17.281 1 98.5 132 LEU B O 1
ATOM 4178 N N . GLY B 1 133 ? 0.74 -27.516 -16.094 1 98.06 133 GLY B N 1
ATOM 4179 C CA . GLY B 1 133 ? -0.198 -26.609 -15.469 1 98.06 133 GLY B CA 1
ATOM 4180 C C . GLY B 1 133 ? 0.423 -25.797 -14.344 1 98.06 133 GLY B C 1
ATOM 4181 O O . GLY B 1 133 ? 1.573 -26.031 -13.969 1 98.06 133 GLY B O 1
ATOM 4182 N N . ASN B 1 134 ? -0.367 -24.797 -13.906 1 98.31 134 ASN B N 1
ATOM 4183 C CA . ASN B 1 134 ? 0.089 -24.031 -12.75 1 98.31 134 ASN B CA 1
ATOM 4184 C C . ASN B 1 134 ? 0.184 -24.906 -11.508 1 98.31 134 ASN B C 1
ATOM 4186 O O . ASN B 1 134 ? -0.129 -26.109 -11.555 1 98.31 134 ASN B O 1
ATOM 4190 N N . MET B 1 135 ? 0.634 -24.422 -10.414 1 98 135 MET B N 1
ATOM 4191 C CA . MET B 1 135 ? 0.873 -25.203 -9.203 1 98 135 MET B CA 1
ATOM 4192 C C . MET B 1 135 ? -0.434 -25.766 -8.656 1 98 135 MET B C 1
ATOM 4194 O O . MET B 1 135 ? -0.463 -26.875 -8.125 1 98 135 MET B O 1
ATOM 4198 N N . ALA B 1 136 ? -1.504 -25.031 -8.766 1 98.19 136 ALA B N 1
ATOM 4199 C CA . ALA B 1 136 ? -2.805 -25.453 -8.25 1 98.19 136 ALA B CA 1
ATOM 4200 C C . ALA B 1 136 ? -3.252 -26.75 -8.906 1 98.19 136 ALA B C 1
ATOM 4202 O O . ALA B 1 136 ? -4.004 -27.531 -8.305 1 98.19 136 ALA B O 1
ATOM 4203 N N . SER B 1 137 ? -2.793 -27.031 -10.102 1 97.81 137 SER B N 1
ATOM 4204 C CA . SER B 1 137 ? -3.168 -28.234 -10.844 1 97.81 137 SER B CA 1
ATOM 4205 C C . SER B 1 137 ? -2.727 -29.5 -10.117 1 97.81 137 SER B C 1
ATOM 4207 O O . SER B 1 137 ? -3.238 -30.594 -10.391 1 97.81 137 SER B O 1
ATOM 4209 N N . SER B 1 138 ? -1.776 -29.344 -9.211 1 98.12 138 SER B N 1
ATOM 4210 C CA . SER B 1 138 ? -1.25 -30.516 -8.516 1 98.12 138 SER B CA 1
ATOM 4211 C C . SER B 1 138 ? -2.016 -30.781 -7.219 1 98.12 138 SER B C 1
ATOM 4213 O O . SER B 1 138 ? -1.749 -31.75 -6.523 1 98.12 138 SER B O 1
ATOM 4215 N N . ILE B 1 139 ? -2.957 -29.906 -6.887 1 98.69 139 ILE B N 1
ATOM 4216 C CA . ILE B 1 139 ? -3.707 -30.078 -5.648 1 98.69 139 ILE B CA 1
ATOM 4217 C C . ILE B 1 139 ? -4.699 -31.234 -5.805 1 98.69 139 ILE B C 1
ATOM 4219 O O . ILE B 1 139 ? -5.594 -31.188 -6.652 1 98.69 139 ILE B O 1
ATOM 4223 N N . ALA B 1 140 ? -4.512 -32.219 -4.996 1 98.5 140 ALA B N 1
ATOM 4224 C CA . ALA B 1 140 ? -5.406 -33.375 -4.988 1 98.5 140 ALA B CA 1
ATOM 4225 C C . ALA B 1 140 ? -6.523 -33.219 -3.965 1 98.5 140 ALA B C 1
ATOM 4227 O O . ALA B 1 140 ? -7.582 -33.844 -4.078 1 98.5 140 ALA B O 1
ATOM 4228 N N . GLY B 1 141 ? -6.242 -32.438 -3.008 1 98.44 141 GLY B N 1
ATOM 4229 C CA . GLY B 1 141 ? -7.184 -32.156 -1.932 1 98.44 141 GLY B CA 1
ATOM 4230 C C . GLY B 1 141 ? -6.66 -31.188 -0.908 1 98.44 141 GLY B C 1
ATOM 4231 O O . GLY B 1 141 ? -5.5 -30.766 -0.973 1 98.44 141 GLY B O 1
ATOM 4232 N N . MET B 1 142 ? -7.574 -30.781 -0.035 1 98.62 142 MET B N 1
ATOM 4233 C CA . MET B 1 142 ? -7.184 -29.875 1.05 1 98.62 142 MET B CA 1
ATOM 4234 C C . MET B 1 142 ? -8.219 -29.891 2.17 1 98.62 142 MET B C 1
ATOM 4236 O O . MET B 1 142 ? -9.328 -30.391 1.982 1 98.62 142 MET B O 1
ATOM 4240 N N . ARG B 1 143 ? -7.742 -29.484 3.291 1 98.62 143 ARG B N 1
ATOM 4241 C CA . ARG B 1 143 ? -8.625 -29.203 4.418 1 98.62 143 ARG B CA 1
ATOM 4242 C C . ARG B 1 143 ? -8.719 -27.703 4.68 1 98.62 143 ARG B C 1
ATOM 4244 O O . ARG B 1 143 ? -7.703 -27.016 4.738 1 98.62 143 ARG B O 1
ATOM 4251 N N . ILE B 1 144 ? -9.953 -27.234 4.789 1 98.31 144 ILE B N 1
ATOM 4252 C CA . ILE B 1 144 ? -10.133 -25.797 5.012 1 98.31 144 ILE B CA 1
ATOM 4253 C C . ILE B 1 144 ? -10.961 -25.562 6.27 1 98.31 144 ILE B C 1
ATOM 4255 O O . ILE B 1 144 ? -11.844 -26.375 6.594 1 98.31 144 ILE B O 1
ATOM 4259 N N . VAL B 1 145 ? -10.633 -24.578 7.035 1 98.75 145 VAL B N 1
ATOM 4260 C CA . VAL B 1 145 ? -11.422 -24.094 8.164 1 98.75 145 VAL B CA 1
ATOM 4261 C C . VAL B 1 145 ? -12.414 -23.031 7.695 1 98.75 145 VAL B C 1
ATOM 4263 O O . VAL B 1 145 ? -12.008 -21.984 7.203 1 98.75 145 VAL B O 1
ATOM 4266 N N . LYS B 1 146 ? -13.711 -23.328 7.832 1 98.38 146 LYS B N 1
ATOM 4267 C CA . LYS B 1 146 ? -14.773 -22.406 7.418 1 98.38 146 LYS B CA 1
ATOM 4268 C C . LYS B 1 146 ? -14.906 -21.25 8.391 1 98.38 146 LYS B C 1
ATOM 4270 O O . LYS B 1 146 ? -14.328 -21.266 9.477 1 98.38 146 LYS B O 1
ATOM 4275 N N . ALA B 1 147 ? -15.711 -20.297 8.008 1 98 147 ALA B N 1
ATOM 4276 C CA . ALA B 1 147 ? -15.852 -19.062 8.766 1 98 147 ALA B CA 1
ATOM 4277 C C . ALA B 1 147 ? -16.438 -19.328 10.148 1 98 147 ALA B C 1
ATOM 4279 O O . ALA B 1 147 ? -16.25 -18.531 11.078 1 98 147 ALA B O 1
ATOM 4280 N N . ASN B 1 148 ? -17.141 -20.406 10.312 1 97.38 148 ASN B N 1
ATOM 4281 C CA . ASN B 1 148 ? -17.734 -20.75 11.609 1 97.38 148 ASN B CA 1
ATOM 4282 C C . ASN B 1 148 ? -16.797 -21.656 12.414 1 97.38 148 ASN B C 1
ATOM 4284 O O . ASN B 1 148 ? -17.172 -22.109 13.5 1 97.38 148 ASN B O 1
ATOM 4288 N N . GLY B 1 149 ? -15.641 -22 11.852 1 98.12 149 GLY B N 1
ATOM 4289 C CA . GLY B 1 149 ? -14.664 -22.797 12.562 1 98.12 149 GLY B CA 1
ATOM 4290 C C . GLY B 1 149 ? -14.742 -24.281 12.203 1 98.12 149 GLY B C 1
ATOM 4291 O O . GLY B 1 149 ? -13.859 -25.062 12.578 1 98.12 149 GLY B O 1
ATOM 4292 N N . GLU B 1 150 ? -15.734 -24.703 11.461 1 98.38 150 GLU B N 1
ATOM 4293 C CA . GLU B 1 150 ? -15.859 -26.109 11.047 1 98.38 150 GLU B CA 1
ATOM 4294 C C . GLU B 1 150 ? -14.828 -26.453 9.977 1 98.38 150 GLU B C 1
ATOM 4296 O O . GLU B 1 150 ? -14.422 -25.594 9.188 1 98.38 150 GLU B O 1
ATOM 4301 N N . ILE B 1 151 ? -14.5 -27.734 9.977 1 98.5 151 ILE B N 1
ATOM 4302 C CA . ILE B 1 151 ? -13.523 -28.219 9.008 1 98.5 151 ILE B CA 1
ATOM 4303 C C . ILE B 1 151 ? -14.242 -28.797 7.797 1 98.5 151 ILE B C 1
ATOM 4305 O O . ILE B 1 151 ? -15.172 -29.594 7.945 1 98.5 151 ILE B O 1
ATOM 4309 N N . LEU B 1 152 ? -13.914 -28.391 6.625 1 98.5 152 LEU B N 1
ATOM 4310 C CA . LEU B 1 152 ? -14.359 -28.969 5.363 1 98.5 152 LEU B CA 1
ATOM 4311 C C . LEU B 1 152 ? -13.227 -29.75 4.699 1 98.5 152 LEU B C 1
ATOM 4313 O O . LEU B 1 152 ? -12.172 -29.188 4.406 1 98.5 152 LEU B O 1
ATOM 4317 N N . ASP B 1 153 ? -13.469 -31 4.484 1 98.38 153 ASP B N 1
ATOM 4318 C CA . ASP B 1 153 ? -12.5 -31.859 3.812 1 98.38 153 ASP B CA 1
ATOM 4319 C C . ASP B 1 153 ? -12.797 -31.969 2.32 1 98.38 153 ASP B C 1
ATOM 4321 O O . ASP B 1 153 ? -13.875 -32.438 1.931 1 98.38 153 ASP B O 1
ATOM 4325 N N . ILE B 1 154 ? -11.93 -31.516 1.553 1 98.44 154 ILE B N 1
ATOM 4326 C CA . ILE B 1 154 ? -12 -31.625 0.1 1 98.44 154 ILE B CA 1
ATOM 4327 C C . ILE B 1 154 ? -11 -32.688 -0.386 1 98.44 154 ILE B C 1
ATOM 4329 O O . ILE B 1 154 ? -9.812 -32.375 -0.544 1 98.44 154 ILE B O 1
ATOM 4333 N N . ASP B 1 155 ? -11.406 -33.844 -0.695 1 95.88 155 ASP B N 1
ATOM 4334 C CA . ASP B 1 155 ? -10.5 -34.969 -0.945 1 95.88 155 ASP B CA 1
ATOM 4335 C C . ASP B 1 155 ? -10.477 -35.344 -2.428 1 95.88 155 ASP B C 1
ATOM 4337 O O . ASP B 1 155 ? -9.953 -36.406 -2.805 1 95.88 155 ASP B O 1
ATOM 4341 N N . GLY B 1 156 ? -11.117 -34.656 -3.193 1 94.81 156 GLY B N 1
ATOM 4342 C CA . GLY B 1 156 ? -11.094 -34.875 -4.629 1 94.81 156 GLY B CA 1
ATOM 4343 C C . GLY B 1 156 ? -12.281 -35.688 -5.121 1 94.81 156 GLY B C 1
ATOM 4344 O O . GLY B 1 156 ? -12.484 -35.812 -6.328 1 94.81 156 GLY B O 1
ATOM 4345 N N . SER B 1 157 ? -13.141 -36.219 -4.227 1 96.88 157 SER B N 1
ATOM 4346 C CA . SER B 1 157 ? -14.32 -36.969 -4.641 1 96.88 157 SER B CA 1
ATOM 4347 C C . SER B 1 157 ? -15.344 -36.094 -5.32 1 96.88 157 SER B C 1
ATOM 4349 O O . SER B 1 157 ? -16.062 -36.531 -6.219 1 96.88 157 SER B O 1
ATOM 4351 N N . ASP B 1 158 ? -15.477 -34.906 -4.867 1 97.62 158 ASP B N 1
ATOM 4352 C CA . ASP B 1 158 ? -16.25 -33.875 -5.531 1 97.62 158 ASP B CA 1
ATOM 4353 C C . ASP B 1 158 ? -15.359 -32.969 -6.383 1 97.62 158 ASP B C 1
ATOM 4355 O O . ASP B 1 158 ? -14.773 -32 -5.883 1 97.62 158 ASP B O 1
ATOM 4359 N N . GLU B 1 159 ? -15.305 -33.25 -7.633 1 97.38 159 GLU B N 1
ATOM 4360 C CA . GLU B 1 159 ? -14.383 -32.594 -8.547 1 97.38 159 GLU B CA 1
ATOM 4361 C C . GLU B 1 159 ? -14.703 -31.094 -8.641 1 97.38 159 GLU B C 1
ATOM 4363 O O . GLU B 1 159 ? -13.797 -30.266 -8.75 1 97.38 159 GLU B O 1
ATOM 4368 N N . GLU B 1 160 ? -15.953 -30.766 -8.664 1 97.75 160 GLU B N 1
ATOM 4369 C CA . GLU B 1 160 ? -16.359 -29.375 -8.773 1 97.75 160 GLU B CA 1
ATOM 4370 C C . GLU B 1 160 ? -15.883 -28.562 -7.562 1 97.75 160 GLU B C 1
ATOM 4372 O O . GLU B 1 160 ? -15.383 -27.453 -7.711 1 97.75 160 GLU B O 1
ATOM 4377 N N . LEU B 1 161 ? -16.062 -29.172 -6.41 1 98.5 161 LEU B N 1
ATOM 4378 C CA . LEU B 1 161 ? -15.617 -28.516 -5.191 1 98.5 161 LEU B CA 1
ATOM 4379 C C . LEU B 1 161 ? -14.102 -28.359 -5.18 1 98.5 161 LEU B C 1
ATOM 4381 O O . LEU B 1 161 ? -13.57 -27.328 -4.75 1 98.5 161 LEU B O 1
ATOM 4385 N N . LEU B 1 162 ? -13.398 -29.375 -5.648 1 98.62 162 LEU B N 1
ATOM 4386 C CA . LEU B 1 162 ? -11.945 -29.297 -5.746 1 98.62 162 LEU B CA 1
ATOM 4387 C C . LEU B 1 162 ? -11.523 -28.188 -6.699 1 98.62 162 LEU B C 1
ATOM 4389 O O . LEU B 1 162 ? -10.656 -27.375 -6.371 1 98.62 162 LEU B O 1
ATOM 4393 N N . HIS B 1 163 ? -12.18 -28.141 -7.859 1 98.62 163 HIS B N 1
ATOM 4394 C CA . HIS B 1 163 ? -11.836 -27.141 -8.875 1 98.62 163 HIS B CA 1
ATOM 4395 C C . HIS B 1 163 ? -12.141 -25.734 -8.383 1 98.62 163 HIS B C 1
ATOM 4397 O O . HIS B 1 163 ? -11.438 -24.781 -8.742 1 98.62 163 HIS B O 1
ATOM 4403 N N . ALA B 1 164 ? -13.133 -25.531 -7.504 1 98.69 164 ALA B N 1
ATOM 4404 C CA . ALA B 1 164 ? -13.438 -24.234 -6.898 1 98.69 164 ALA B CA 1
ATOM 4405 C C . ALA B 1 164 ? -12.367 -23.844 -5.887 1 98.69 164 ALA B C 1
ATOM 4407 O O . ALA B 1 164 ? -12 -22.672 -5.789 1 98.69 164 ALA B O 1
ATOM 4408 N N . ALA B 1 165 ? -11.82 -24.797 -5.207 1 98.56 165 ALA B N 1
ATOM 4409 C CA . ALA B 1 165 ? -10.945 -24.531 -4.07 1 98.56 165 ALA B CA 1
ATOM 4410 C C . ALA B 1 165 ? -9.5 -24.344 -4.527 1 98.56 165 ALA B C 1
ATOM 4412 O O . ALA B 1 165 ? -8.695 -23.734 -3.818 1 98.56 165 ALA B O 1
ATOM 4413 N N . GLN B 1 166 ? -9.125 -24.828 -5.648 1 98.44 166 GLN B N 1
ATOM 4414 C CA . GLN B 1 166 ? -7.746 -24.891 -6.113 1 98.44 166 GLN B CA 1
ATOM 4415 C C . GLN B 1 166 ? -7.148 -23.5 -6.254 1 98.44 166 GLN B C 1
ATOM 4417 O O . GLN B 1 166 ? -5.965 -23.281 -5.977 1 98.44 166 GLN B O 1
ATOM 4422 N N . VAL B 1 167 ? -7.941 -22.562 -6.73 1 98.62 167 VAL B N 1
ATOM 4423 C CA . VAL B 1 167 ? -7.555 -21.156 -6.773 1 98.62 167 VAL B CA 1
ATOM 4424 C C . VAL B 1 167 ? -8.633 -20.297 -6.113 1 98.62 167 VAL B C 1
ATOM 4426 O O . VAL B 1 167 ? -9.562 -19.828 -6.777 1 98.62 167 VAL B O 1
ATOM 4429 N N . SER B 1 168 ? -8.484 -20.109 -4.801 1 98.25 168 SER B N 1
ATOM 4430 C CA . SER B 1 168 ? -9.57 -19.484 -4.055 1 98.25 168 SER B CA 1
ATOM 4431 C C . SER B 1 168 ? -9.102 -18.219 -3.35 1 98.25 168 SER B C 1
ATOM 4433 O O . SER B 1 168 ? -9.906 -17.5 -2.762 1 98.25 168 SER B O 1
ATOM 4435 N N . VAL B 1 169 ? -7.801 -17.969 -3.346 1 97.56 169 VAL B N 1
ATOM 4436 C CA . VAL B 1 169 ? -7.191 -16.797 -2.723 1 97.56 169 VAL B CA 1
ATOM 4437 C C . VAL B 1 169 ? -7.594 -16.719 -1.252 1 97.56 169 VAL B C 1
ATOM 4439 O O . VAL B 1 169 ? -7.832 -15.641 -0.718 1 97.56 169 VAL B O 1
ATOM 4442 N N . GLY B 1 170 ? -7.898 -17.844 -0.651 1 97.19 170 GLY B N 1
ATOM 4443 C CA . GLY B 1 170 ? -8.211 -17.922 0.768 1 97.19 170 GLY B CA 1
ATOM 4444 C C . GLY B 1 170 ? -9.609 -17.438 1.097 1 97.19 170 GLY B C 1
ATOM 4445 O O . GLY B 1 170 ? -9.906 -17.125 2.25 1 97.19 170 GLY B O 1
ATOM 4446 N N . THR B 1 171 ? -10.531 -17.359 0.145 1 98.44 171 THR B N 1
ATOM 4447 C CA . THR B 1 171 ? -11.828 -16.75 0.401 1 98.44 171 THR B CA 1
ATOM 4448 C C . THR B 1 171 ? -12.891 -17.812 0.67 1 98.44 171 THR B C 1
ATOM 4450 O O . THR B 1 171 ? -14.008 -17.484 1.092 1 98.44 171 THR B O 1
ATOM 4453 N N . LEU B 1 172 ? -12.578 -19.109 0.435 1 98.5 172 LEU B N 1
ATOM 4454 C CA . LEU B 1 172 ? -13.523 -20.172 0.766 1 98.5 172 LEU B CA 1
ATOM 4455 C C . LEU B 1 172 ? -13.305 -20.672 2.191 1 98.5 172 LEU B C 1
ATOM 4457 O O . LEU B 1 172 ? -14.164 -21.359 2.756 1 98.5 172 LEU B O 1
ATOM 4461 N N . GLY B 1 173 ? -12.211 -20.391 2.736 1 98.5 173 GLY B N 1
ATOM 4462 C CA . GLY B 1 173 ? -11.75 -20.828 4.047 1 98.5 173 GLY B CA 1
ATOM 4463 C C . GLY B 1 173 ? -10.242 -20.844 4.172 1 98.5 173 GLY B C 1
ATOM 4464 O O . GLY B 1 173 ? -9.531 -20.688 3.176 1 98.5 173 GLY B O 1
ATOM 4465 N N . ILE B 1 174 ? -9.781 -21.031 5.379 1 98.75 174 ILE B N 1
ATOM 4466 C CA . ILE B 1 174 ? -8.352 -21.078 5.629 1 98.75 174 ILE B CA 1
ATOM 4467 C C . ILE B 1 174 ? -7.828 -22.5 5.43 1 98.75 174 ILE B C 1
ATOM 4469 O O . ILE B 1 174 ? -8.359 -23.453 6.004 1 98.75 174 ILE B O 1
ATOM 4473 N N . ILE B 1 175 ? -6.828 -22.625 4.637 1 98.75 175 ILE B N 1
ATOM 4474 C CA . ILE B 1 175 ? -6.281 -23.922 4.285 1 98.75 175 ILE B CA 1
ATOM 4475 C C . ILE B 1 175 ? -5.348 -24.406 5.395 1 98.75 175 ILE B C 1
ATOM 4477 O O . ILE B 1 175 ? -4.25 -23.875 5.57 1 98.75 175 ILE B O 1
ATOM 4481 N N . SER B 1 176 ? -5.754 -25.375 6.09 1 98.69 176 SER B N 1
ATOM 4482 C CA . SER B 1 176 ? -4.938 -25.906 7.172 1 98.69 176 SER B CA 1
ATOM 4483 C C . SER B 1 176 ? -3.955 -26.953 6.656 1 98.69 176 SER B C 1
ATOM 4485 O O . SER B 1 176 ? -2.854 -27.094 7.195 1 98.69 176 SER B O 1
ATOM 4487 N N . SER B 1 177 ? -4.395 -27.672 5.641 1 98.56 177 SER B N 1
ATOM 4488 C CA . SER B 1 177 ? -3.51 -28.656 5.023 1 98.56 177 SER B CA 1
ATOM 4489 C C . SER B 1 177 ? -3.852 -28.859 3.553 1 98.56 177 SER B C 1
ATOM 4491 O O . SER B 1 177 ? -4.969 -28.562 3.121 1 98.56 177 SER B O 1
ATOM 4493 N N . MET B 1 178 ? -2.895 -29.328 2.838 1 98.56 178 MET B N 1
ATOM 4494 C CA . MET B 1 178 ? -3.035 -29.547 1.4 1 98.56 178 MET B CA 1
ATOM 4495 C C . MET B 1 178 ? -2.365 -30.844 0.973 1 98.56 178 MET B C 1
ATOM 4497 O O . MET B 1 178 ? -1.266 -31.156 1.43 1 98.56 178 MET B O 1
ATOM 4501 N N . THR B 1 179 ? -3.016 -31.609 0.176 1 98.88 179 THR B N 1
ATOM 4502 C CA . THR B 1 179 ? -2.445 -32.781 -0.457 1 98.88 179 THR B CA 1
ATOM 4503 C C . THR B 1 179 ? -2.096 -32.5 -1.915 1 98.88 179 THR B C 1
ATOM 4505 O O . THR B 1 179 ? -2.939 -32.031 -2.682 1 98.88 179 THR B O 1
ATOM 4508 N N . LEU B 1 180 ? -0.9 -32.812 -2.264 1 98.81 180 LEU B N 1
ATOM 4509 C CA . LEU B 1 180 ? -0.391 -32.5 -3.596 1 98.81 180 LEU B CA 1
ATOM 4510 C C . LEU B 1 180 ? -0.03 -33.781 -4.348 1 98.81 180 LEU B C 1
ATOM 4512 O O . LEU B 1 180 ? 0.568 -34.688 -3.777 1 98.81 180 LEU B O 1
ATOM 4516 N N . ASN B 1 181 ? -0.476 -33.906 -5.59 1 98.75 181 ASN B N 1
ATOM 4517 C CA . ASN B 1 181 ? 0.099 -34.875 -6.5 1 98.75 181 ASN B CA 1
ATOM 4518 C C . ASN B 1 181 ? 1.543 -34.531 -6.855 1 98.75 181 ASN B C 1
ATOM 4520 O O . ASN B 1 181 ? 1.854 -33.375 -7.164 1 98.75 181 ASN B O 1
ATOM 4524 N N . VAL B 1 182 ? 2.402 -35.5 -6.75 1 98.75 182 VAL B N 1
ATOM 4525 C CA . VAL B 1 182 ? 3.818 -35.344 -7.062 1 98.75 182 VAL B CA 1
ATOM 4526 C C . VAL B 1 182 ? 4.262 -36.469 -8.023 1 98.75 182 VAL B C 1
ATOM 4528 O O . VAL B 1 182 ? 3.432 -37.219 -8.531 1 98.75 182 VAL B O 1
ATOM 4531 N N . MET B 1 183 ? 5.531 -36.469 -8.414 1 98.56 183 MET B N 1
ATOM 4532 C CA . MET B 1 183 ? 6.039 -37.469 -9.336 1 98.56 183 MET B CA 1
ATOM 4533 C C . MET B 1 183 ? 7.395 -38 -8.883 1 98.56 183 MET B C 1
ATOM 4535 O O . MET B 1 183 ? 7.949 -37.5 -7.895 1 98.56 183 MET B O 1
ATOM 4539 N N . ASP B 1 184 ? 7.828 -39 -9.602 1 98.62 184 ASP B N 1
ATOM 4540 C CA . ASP B 1 184 ? 9.148 -39.562 -9.297 1 98.62 184 ASP B CA 1
ATOM 4541 C C . ASP B 1 184 ? 10.227 -38.469 -9.422 1 98.62 184 ASP B C 1
ATOM 4543 O O . ASP B 1 184 ? 10.109 -37.562 -10.258 1 98.62 184 ASP B O 1
ATOM 4547 N N . ALA B 1 185 ? 11.211 -38.594 -8.578 1 98.31 185 ALA B N 1
ATOM 4548 C CA . ALA B 1 185 ? 12.312 -37.625 -8.602 1 98.31 185 ALA B CA 1
ATOM 4549 C C . ALA B 1 185 ? 12.938 -37.562 -9.992 1 98.31 185 ALA B C 1
ATOM 4551 O O . ALA B 1 185 ? 13.055 -38.562 -10.688 1 98.31 185 ALA B O 1
ATOM 4552 N N . TYR B 1 186 ? 13.344 -36.438 -10.367 1 98.25 186 TYR B N 1
ATOM 4553 C CA . TYR B 1 186 ? 14.039 -36.219 -11.633 1 98.25 186 TYR B CA 1
ATOM 4554 C C . TYR B 1 186 ? 15.047 -35.094 -11.523 1 98.25 186 TYR B C 1
ATOM 4556 O O . TYR B 1 186 ? 14.906 -34.219 -10.664 1 98.25 186 TYR B O 1
ATOM 4564 N N . ASN B 1 187 ? 16.047 -35.094 -12.352 1 98.38 187 ASN B N 1
ATOM 4565 C CA . ASN B 1 187 ? 16.969 -34 -12.547 1 98.38 187 ASN B CA 1
ATOM 4566 C C . ASN B 1 187 ? 16.578 -33.125 -13.75 1 98.38 187 ASN B C 1
ATOM 4568 O O . ASN B 1 187 ? 15.969 -33.625 -14.695 1 98.38 187 ASN B O 1
ATOM 4572 N N . LEU B 1 188 ? 16.922 -31.922 -13.641 1 98.56 188 LEU B N 1
ATOM 4573 C CA . LEU B 1 188 ? 16.75 -31.016 -14.766 1 98.56 188 LEU B CA 1
ATOM 4574 C C . LEU B 1 188 ? 18.094 -30.594 -15.336 1 98.56 188 LEU B C 1
ATOM 4576 O O . LEU B 1 188 ? 19.031 -30.344 -14.586 1 98.56 188 LEU B O 1
ATOM 4580 N N . HIS B 1 189 ? 18.156 -30.641 -16.609 1 98.75 189 HIS B N 1
ATOM 4581 C CA . HIS B 1 189 ? 19.25 -30 -17.359 1 98.75 189 HIS B CA 1
ATOM 4582 C C . HIS B 1 189 ? 18.859 -28.609 -17.828 1 98.75 189 HIS B C 1
ATOM 4584 O O . HIS B 1 189 ? 18.094 -28.469 -18.781 1 98.75 189 HIS B O 1
ATOM 4590 N N . GLU B 1 190 ? 19.359 -27.594 -17.141 1 98.38 190 GLU B N 1
ATOM 4591 C CA . GLU B 1 190 ? 19.125 -26.203 -17.5 1 98.38 190 GLU B CA 1
ATOM 4592 C C . GLU B 1 190 ? 20.219 -25.656 -18.406 1 98.38 190 GLU B C 1
ATOM 4594 O O . GLU B 1 190 ? 21.406 -25.906 -18.172 1 98.38 190 GLU B O 1
ATOM 4599 N N . ARG B 1 191 ? 19.891 -25.016 -19.453 1 98.06 191 ARG B N 1
ATOM 4600 C CA . ARG B 1 191 ? 20.797 -24.312 -20.359 1 98.06 191 ARG B CA 1
ATOM 4601 C C . ARG B 1 191 ? 20.328 -22.875 -20.594 1 98.06 191 ARG B C 1
ATOM 4603 O O . ARG B 1 191 ? 19.156 -22.641 -20.859 1 98.06 191 ARG B O 1
ATOM 4610 N N . LEU B 1 192 ? 21.281 -21.953 -20.484 1 97.69 192 LEU B N 1
ATOM 4611 C CA . LEU B 1 192 ? 21.031 -20.531 -20.672 1 97.69 192 LEU B CA 1
ATOM 4612 C C . LEU B 1 192 ? 21.844 -20 -21.859 1 97.69 192 LEU B C 1
ATOM 4614 O O . LEU B 1 192 ? 22.969 -20.422 -22.094 1 97.69 192 LEU B O 1
ATOM 4618 N N . TRP B 1 193 ? 21.266 -19.078 -22.625 1 97.69 193 TRP B N 1
ATOM 4619 C CA . TRP B 1 193 ? 21.984 -18.344 -23.641 1 97.69 193 TRP B CA 1
ATOM 4620 C C . TRP B 1 193 ? 21.25 -17.062 -24.016 1 97.69 193 TRP B C 1
ATOM 4622 O O . TRP B 1 193 ? 20.203 -16.75 -23.422 1 97.69 193 TRP B O 1
ATOM 4632 N N . ARG B 1 194 ? 21.844 -16.188 -24.859 1 96.81 194 ARG B N 1
ATOM 4633 C CA . ARG B 1 194 ? 21.25 -14.914 -25.266 1 96.81 194 ARG B CA 1
ATOM 4634 C C . ARG B 1 194 ? 20.953 -14.906 -26.766 1 96.81 194 ARG B C 1
ATOM 4636 O O . ARG B 1 194 ? 21.75 -15.406 -27.562 1 96.81 194 ARG B O 1
ATOM 4643 N N . ASP B 1 195 ? 19.812 -14.469 -27.094 1 97.25 195 ASP B N 1
ATOM 4644 C CA . ASP B 1 195 ? 19.438 -14.25 -28.484 1 97.25 195 ASP B CA 1
ATOM 4645 C C . ASP B 1 195 ? 18.875 -12.852 -28.688 1 97.25 195 ASP B C 1
ATOM 4647 O O . ASP B 1 195 ? 18.438 -12.203 -27.734 1 97.25 195 ASP B O 1
ATOM 4651 N N . ASP B 1 196 ? 18.875 -12.469 -29.984 1 96.06 196 ASP B N 1
ATOM 4652 C CA . ASP B 1 196 ? 18.094 -11.289 -30.359 1 96.06 196 ASP B CA 1
ATOM 4653 C C . ASP B 1 196 ? 16.594 -11.555 -30.234 1 96.06 196 ASP B C 1
ATOM 4655 O O . ASP B 1 196 ? 16.156 -12.695 -30.344 1 96.06 196 ASP B O 1
ATOM 4659 N N . PHE B 1 197 ? 15.828 -10.461 -30.062 1 98.12 197 PHE B N 1
ATOM 4660 C CA . PHE B 1 197 ? 14.398 -10.602 -29.844 1 98.12 197 PHE B CA 1
ATOM 4661 C C . PHE B 1 197 ? 13.727 -11.297 -31.031 1 98.12 197 PHE B C 1
ATOM 4663 O O . PHE B 1 197 ? 12.93 -12.219 -30.844 1 98.12 197 PHE B O 1
ATOM 4670 N N . GLU B 1 198 ? 14.055 -10.898 -32.219 1 97.38 198 GLU B N 1
ATOM 4671 C CA . GLU B 1 198 ? 13.391 -11.469 -33.406 1 97.38 198 GLU B CA 1
ATOM 4672 C C . GLU B 1 198 ? 13.781 -12.93 -33.594 1 97.38 198 GLU B C 1
ATOM 4674 O O . GLU B 1 198 ? 12.953 -13.742 -34 1 97.38 198 GLU B O 1
ATOM 4679 N N . THR B 1 199 ? 15.031 -13.195 -33.312 1 97.31 199 THR B N 1
ATOM 4680 C CA . THR B 1 199 ? 15.461 -14.586 -33.375 1 97.31 199 THR B CA 1
ATOM 4681 C C . THR B 1 199 ? 14.68 -15.43 -32.344 1 97.31 199 THR B C 1
ATOM 4683 O O . THR B 1 199 ? 14.25 -16.531 -32.656 1 97.31 199 THR B O 1
ATOM 4686 N N . CYS B 1 200 ? 14.586 -14.938 -31.156 1 98.12 200 CYS B N 1
ATOM 4687 C CA . CYS B 1 200 ? 13.789 -15.602 -30.141 1 98.12 200 CYS B CA 1
ATOM 4688 C C . CYS B 1 200 ? 12.367 -15.852 -30.625 1 98.12 200 CYS B C 1
ATOM 4690 O O . CYS B 1 200 ? 11.852 -16.969 -30.484 1 98.12 200 CYS B O 1
ATOM 4692 N N . MET B 1 201 ? 11.719 -14.852 -31.25 1 98.12 201 MET B N 1
ATOM 4693 C CA . MET B 1 201 ? 10.352 -14.992 -31.734 1 98.12 201 MET B CA 1
ATOM 4694 C C . MET B 1 201 ? 10.258 -16.047 -32.844 1 98.12 201 MET B C 1
ATOM 4696 O O . MET B 1 201 ? 9.273 -16.781 -32.938 1 98.12 201 MET B O 1
ATOM 4700 N N . GLU B 1 202 ? 11.273 -16.094 -33.625 1 97.56 202 GLU B N 1
ATOM 4701 C CA . GLU B 1 202 ? 11.305 -17.062 -34.719 1 97.56 202 GLU B CA 1
ATOM 4702 C C . GLU B 1 202 ? 11.375 -18.5 -34.188 1 97.56 202 GLU B C 1
ATOM 4704 O O . GLU B 1 202 ? 10.781 -19.406 -34.75 1 97.56 202 GLU B O 1
ATOM 4709 N N . ARG B 1 203 ? 12.062 -18.672 -33.094 1 97.5 203 ARG B N 1
ATOM 4710 C CA . ARG B 1 203 ? 12.289 -20 -32.531 1 97.5 203 ARG B CA 1
ATOM 4711 C C . ARG B 1 203 ? 11.273 -20.344 -31.453 1 97.5 203 ARG B C 1
ATOM 4713 O O . ARG B 1 203 ? 11.258 -21.453 -30.922 1 97.5 203 ARG B O 1
ATOM 4720 N N . HIS B 1 204 ? 10.508 -19.422 -31.219 1 98 204 HIS B N 1
ATOM 4721 C CA . HIS B 1 204 ? 9.586 -19.422 -30.094 1 98 204 HIS B CA 1
ATOM 4722 C C . HIS B 1 204 ? 8.781 -20.703 -30.016 1 98 204 HIS B C 1
ATOM 4724 O O . HIS B 1 204 ? 8.859 -21.438 -29.031 1 98 204 HIS B O 1
ATOM 4730 N N . ASP B 1 205 ? 8.047 -21.078 -31.047 1 97.94 205 ASP B N 1
ATOM 4731 C CA . ASP B 1 205 ? 7.152 -22.234 -31.047 1 97.94 205 ASP B CA 1
ATOM 4732 C C . ASP B 1 205 ? 7.941 -23.531 -30.984 1 97.94 205 ASP B C 1
ATOM 4734 O O . ASP B 1 205 ? 7.543 -24.469 -30.281 1 97.94 205 ASP B O 1
ATOM 4738 N N . GLU B 1 206 ? 8.984 -23.562 -31.719 1 98.25 206 GLU B N 1
ATOM 4739 C CA . GLU B 1 206 ? 9.836 -24.75 -31.75 1 98.25 206 GLU B CA 1
ATOM 4740 C C . GLU B 1 206 ? 10.406 -25.062 -30.375 1 98.25 206 GLU B C 1
ATOM 4742 O O . GLU B 1 206 ? 10.344 -26.203 -29.906 1 98.25 206 GLU B O 1
ATOM 4747 N N . LEU B 1 207 ? 10.977 -24.109 -29.734 1 98.56 207 LEU B N 1
ATOM 4748 C CA . LEU B 1 207 ? 11.586 -24.297 -28.422 1 98.56 207 LEU B CA 1
ATOM 4749 C C . LEU B 1 207 ? 10.539 -24.688 -27.391 1 98.56 207 LEU B C 1
ATOM 4751 O O . LEU B 1 207 ? 10.789 -25.562 -26.547 1 98.56 207 LEU B O 1
ATOM 4755 N N . ALA B 1 208 ? 9.344 -24.078 -27.438 1 98.56 208 ALA B N 1
ATOM 4756 C CA . ALA B 1 208 ? 8.258 -24.406 -26.516 1 98.56 208 ALA B CA 1
ATOM 4757 C C . ALA B 1 208 ? 7.824 -25.859 -26.672 1 98.56 208 ALA B C 1
ATOM 4759 O O . ALA B 1 208 ? 7.52 -26.547 -25.688 1 98.56 208 ALA B O 1
ATOM 4760 N N . ALA B 1 209 ? 7.781 -26.312 -27.875 1 97.94 209 ALA B N 1
ATOM 4761 C CA . ALA B 1 209 ? 7.305 -27.656 -28.188 1 97.94 209 ALA B CA 1
ATOM 4762 C C . ALA B 1 209 ? 8.344 -28.703 -27.828 1 97.94 209 ALA B C 1
ATOM 4764 O O . ALA B 1 209 ? 8 -29.812 -27.422 1 97.94 209 ALA B O 1
ATOM 4765 N N . ASN B 1 210 ? 9.602 -28.375 -27.938 1 98.31 210 ASN B N 1
ATOM 4766 C CA . ASN B 1 210 ? 10.664 -29.391 -27.891 1 98.31 210 ASN B CA 1
ATOM 4767 C C . ASN B 1 210 ? 11.25 -29.5 -26.484 1 98.31 210 ASN B C 1
ATOM 4769 O O . ASN B 1 210 ? 11.945 -30.469 -26.172 1 98.31 210 ASN B O 1
ATOM 4773 N N . HIS B 1 211 ? 11.047 -28.562 -25.688 1 98.75 211 HIS B N 1
ATOM 4774 C CA . HIS B 1 211 ? 11.602 -28.594 -24.344 1 98.75 211 HIS B CA 1
ATOM 4775 C C . HIS B 1 211 ? 10.492 -28.656 -23.297 1 98.75 211 HIS B C 1
ATOM 4777 O O . HIS B 1 211 ? 9.422 -28.062 -23.469 1 98.75 211 HIS B O 1
ATOM 4783 N N . ARG B 1 212 ? 10.781 -29.297 -22.188 1 98.56 212 ARG B N 1
ATOM 4784 C CA . ARG B 1 212 ? 9.828 -29.375 -21.078 1 98.56 212 ARG B CA 1
ATOM 4785 C C . ARG B 1 212 ? 9.523 -27.984 -20.531 1 98.56 212 ARG B C 1
ATOM 4787 O O . ARG B 1 212 ? 8.367 -27.672 -20.219 1 98.56 212 ARG B O 1
ATOM 4794 N N . HIS B 1 213 ? 10.641 -27.234 -20.312 1 98.38 213 HIS B N 1
ATOM 4795 C CA . HIS B 1 213 ? 10.547 -25.828 -19.953 1 98.38 213 HIS B CA 1
ATOM 4796 C C . HIS B 1 213 ? 11.242 -24.938 -20.984 1 98.38 213 HIS B C 1
ATOM 4798 O O . HIS B 1 213 ? 12.375 -25.219 -21.375 1 98.38 213 HIS B O 1
ATOM 4804 N N . PHE B 1 214 ? 10.57 -23.953 -21.438 1 98.56 214 PHE B N 1
ATOM 4805 C CA . PHE B 1 214 ? 11.148 -22.875 -22.219 1 98.56 214 PHE B CA 1
ATOM 4806 C C . PHE B 1 214 ? 10.609 -21.516 -21.766 1 98.56 214 PHE B C 1
ATOM 4808 O O . PHE B 1 214 ? 9.414 -21.391 -21.5 1 98.56 214 PHE B O 1
ATOM 4815 N N . GLY B 1 215 ? 11.43 -20.562 -21.609 1 98.25 215 GLY B N 1
ATOM 4816 C CA . GLY B 1 215 ? 11.109 -19.172 -21.328 1 98.25 215 GLY B CA 1
ATOM 4817 C C . GLY B 1 215 ? 12.281 -18.234 -21.516 1 98.25 215 GLY B C 1
ATOM 4818 O O . GLY B 1 215 ? 13.383 -18.672 -21.875 1 98.25 215 GLY B O 1
ATOM 4819 N N . PHE B 1 216 ? 12.031 -16.969 -21.344 1 98.5 216 PHE B N 1
ATOM 4820 C CA . PHE B 1 216 ? 13.125 -16.016 -21.484 1 98.5 216 PHE B CA 1
ATOM 4821 C C . PHE B 1 216 ? 12.812 -14.734 -20.719 1 98.5 216 PHE B C 1
ATOM 4823 O O . PHE B 1 216 ? 11.656 -14.477 -20.359 1 98.5 216 PHE B O 1
ATOM 4830 N N . PHE B 1 217 ? 13.875 -14.016 -20.422 1 98 217 PHE B N 1
ATOM 4831 C CA . PHE B 1 217 ? 13.797 -12.633 -19.969 1 98 217 PHE B CA 1
ATOM 4832 C C . PHE B 1 217 ? 14.18 -11.68 -21.109 1 98 217 PHE B C 1
ATOM 4834 O O . PHE B 1 217 ? 15.297 -11.758 -21.625 1 98 217 PHE B O 1
ATOM 4841 N N . TRP B 1 218 ? 13.297 -10.836 -21.531 1 98.69 218 TRP B N 1
ATOM 4842 C CA . TRP B 1 218 ? 13.641 -9.805 -22.516 1 98.69 218 TRP B CA 1
ATOM 4843 C C . TRP B 1 218 ? 14.203 -8.57 -21.828 1 98.69 218 TRP B C 1
ATOM 4845 O O . TRP B 1 218 ? 13.578 -8.016 -20.906 1 98.69 218 TRP B O 1
ATOM 4855 N N . CYS B 1 219 ? 15.344 -8.133 -22.297 1 98.19 219 CYS B N 1
ATOM 4856 C CA . CYS B 1 219 ? 16.047 -6.992 -21.719 1 98.19 219 CYS B CA 1
ATOM 4857 C C . CYS B 1 219 ? 16.078 -5.824 -22.688 1 98.19 219 CYS B C 1
ATOM 4859 O O . CYS B 1 219 ? 16.781 -5.875 -23.703 1 98.19 219 CYS B O 1
ATOM 4861 N N . PRO B 1 220 ? 15.406 -4.746 -22.359 1 98 220 PRO B N 1
ATOM 4862 C CA . PRO B 1 220 ? 15.398 -3.59 -23.266 1 98 220 PRO B CA 1
ATOM 4863 C C . PRO B 1 220 ? 16.734 -2.865 -23.312 1 98 220 PRO B C 1
ATOM 4865 O O . PRO B 1 220 ? 17.062 -2.227 -24.312 1 98 220 PRO B O 1
ATOM 4868 N N . THR B 1 221 ? 17.516 -2.906 -22.203 1 97.44 221 THR B N 1
ATOM 4869 C CA . THR B 1 221 ? 18.812 -2.248 -22.109 1 97.44 221 THR B CA 1
ATOM 4870 C C . THR B 1 221 ? 19.859 -3.191 -21.516 1 97.44 221 THR B C 1
ATOM 4872 O O . THR B 1 221 ? 19.5 -4.223 -20.938 1 97.44 221 THR B O 1
ATOM 4875 N N . PRO B 1 222 ? 21.109 -2.854 -21.641 1 96.25 222 PRO B N 1
ATOM 4876 C CA . PRO B 1 222 ? 22.156 -3.697 -21.047 1 96.25 222 PRO B CA 1
ATOM 4877 C C . PRO B 1 222 ? 22.047 -3.756 -19.516 1 96.25 222 PRO B C 1
ATOM 4879 O O . PRO B 1 222 ? 22.406 -4.77 -18.922 1 96.25 222 PRO B O 1
ATOM 4882 N N . GLU B 1 223 ? 21.531 -2.711 -18.906 1 95.75 223 GLU B N 1
ATOM 4883 C CA . GLU B 1 223 ? 21.453 -2.625 -17.453 1 95.75 223 GLU B CA 1
ATOM 4884 C C . GLU B 1 223 ? 20.312 -3.5 -16.922 1 95.75 223 GLU B C 1
ATOM 4886 O O . GLU B 1 223 ? 20.281 -3.814 -15.734 1 95.75 223 GLU B O 1
ATOM 4891 N N . SER B 1 224 ? 19.406 -3.898 -17.766 1 96.12 224 SER B N 1
ATOM 4892 C CA . SER B 1 224 ? 18.203 -4.641 -17.359 1 96.12 224 SER B CA 1
ATOM 4893 C C . SER B 1 224 ? 18.578 -5.941 -16.656 1 96.12 224 SER B C 1
ATOM 4895 O O . SER B 1 224 ? 17.969 -6.312 -15.664 1 96.12 224 SER B O 1
ATOM 4897 N N . ARG B 1 225 ? 19.578 -6.613 -17.125 1 93.44 225 ARG B N 1
ATOM 4898 C CA . ARG B 1 225 ? 19.938 -7.922 -16.609 1 93.44 225 ARG B CA 1
ATOM 4899 C C . ARG B 1 225 ? 20.297 -7.832 -15.125 1 93.44 225 ARG B C 1
ATOM 4901 O O . ARG B 1 225 ? 20.062 -8.773 -14.359 1 93.44 225 ARG B O 1
ATOM 4908 N N . HIS B 1 226 ? 20.766 -6.688 -14.648 1 92.94 226 HIS B N 1
ATOM 4909 C CA . HIS B 1 226 ? 21.219 -6.508 -13.273 1 92.94 226 HIS B CA 1
ATOM 4910 C C . HIS B 1 226 ? 20.047 -6.398 -12.312 1 92.94 226 HIS B C 1
ATOM 4912 O O . HIS B 1 226 ? 20.172 -6.703 -11.125 1 92.94 226 HIS B O 1
ATOM 4918 N N . LEU B 1 227 ? 18.969 -6.047 -12.82 1 92.12 227 LEU B N 1
ATOM 4919 C CA . LEU B 1 227 ? 17.828 -5.777 -11.961 1 92.12 227 LEU B CA 1
ATOM 4920 C C . LEU B 1 227 ? 17.234 -7.078 -11.43 1 92.12 227 LEU B C 1
ATOM 4922 O O . LEU B 1 227 ? 16.625 -7.098 -10.352 1 92.12 227 LEU B O 1
ATOM 4926 N N . TYR B 1 228 ? 17.359 -8.203 -12.102 1 90.31 228 TYR B N 1
ATOM 4927 C CA . TYR B 1 228 ? 16.984 -9.531 -11.641 1 90.31 228 TYR B CA 1
ATOM 4928 C C . TYR B 1 228 ? 18.203 -10.391 -11.375 1 90.31 228 TYR B C 1
ATOM 4930 O O . TYR B 1 228 ? 18.094 -11.609 -11.227 1 90.31 228 TYR B O 1
ATOM 4938 N N . CYS B 1 229 ? 19.312 -9.797 -11.367 1 90.44 229 CYS B N 1
ATOM 4939 C CA . CYS B 1 229 ? 20.578 -10.492 -11.117 1 90.44 229 CYS B CA 1
ATOM 4940 C C . CYS B 1 229 ? 20.766 -11.656 -12.078 1 90.44 229 CYS B C 1
ATOM 4942 O O . CYS B 1 229 ? 21.141 -12.75 -11.672 1 90.44 229 CYS B O 1
ATOM 4944 N N . LEU B 1 230 ? 20.406 -11.43 -13.297 1 92.25 230 LEU B N 1
ATOM 4945 C CA . LEU B 1 230 ? 20.578 -12.453 -14.32 1 92.25 230 LEU B CA 1
ATOM 4946 C C . LEU B 1 230 ? 22.047 -12.602 -14.695 1 92.25 230 LEU B C 1
ATOM 4948 O O . LEU B 1 230 ? 22.781 -11.609 -14.75 1 92.25 230 LEU B O 1
ATOM 4952 N N . PRO B 1 231 ? 22.453 -13.828 -15 1 91.75 231 PRO B N 1
ATOM 4953 C CA . PRO B 1 231 ? 23.844 -14.008 -15.445 1 91.75 231 PRO B CA 1
ATOM 4954 C C . PRO B 1 231 ? 24.125 -13.328 -16.781 1 91.75 231 PRO B C 1
ATOM 4956 O O . PRO B 1 231 ? 23.234 -13.18 -17.609 1 91.75 231 PRO B O 1
ATOM 4959 N N . ASP B 1 232 ? 25.375 -12.93 -16.922 1 93.25 232 ASP B N 1
ATOM 4960 C CA . ASP B 1 232 ? 25.812 -12.359 -18.203 1 93.25 232 ASP B CA 1
ATOM 4961 C C . ASP B 1 232 ? 26.062 -13.453 -19.234 1 93.25 232 ASP B C 1
ATOM 4963 O O . ASP B 1 232 ? 27.172 -14.008 -19.297 1 93.25 232 ASP B O 1
ATOM 4967 N N . THR B 1 233 ? 25.188 -13.656 -20.125 1 95.62 233 THR B N 1
ATOM 4968 C CA . THR B 1 233 ? 25.266 -14.742 -21.094 1 95.62 233 THR B CA 1
ATOM 4969 C C . THR B 1 233 ? 25.906 -14.258 -22.391 1 95.62 233 THR B C 1
ATOM 4971 O O . THR B 1 233 ? 25.703 -14.852 -23.453 1 95.62 233 THR B O 1
ATOM 4974 N N . SER B 1 234 ? 26.594 -13.18 -22.344 1 94 234 SER B N 1
ATOM 4975 C CA . SER B 1 234 ? 27.188 -12.625 -23.547 1 94 234 SER B CA 1
ATOM 4976 C C . SER B 1 234 ? 28.125 -13.633 -24.234 1 94 234 SER B C 1
ATOM 4978 O O . SER B 1 234 ? 28.25 -13.648 -25.453 1 94 234 SER B O 1
ATOM 4980 N N . ALA B 1 235 ? 28.766 -14.539 -23.484 1 94 235 ALA B N 1
ATOM 4981 C CA . ALA B 1 235 ? 29.734 -15.508 -24 1 94 235 ALA B CA 1
ATOM 4982 C C . ALA B 1 235 ? 29.031 -16.594 -24.828 1 94 235 ALA B C 1
ATOM 4984 O O . ALA B 1 235 ? 29.672 -17.297 -25.609 1 94 235 ALA B O 1
ATOM 4985 N N . VAL B 1 236 ? 27.797 -16.766 -24.656 1 96.12 236 VAL B N 1
ATOM 4986 C CA . VAL B 1 236 ? 27.016 -17.781 -25.391 1 96.12 236 VAL B CA 1
ATOM 4987 C C . VAL B 1 236 ? 25.875 -17.109 -26.156 1 96.12 236 VAL B C 1
ATOM 4989 O O . VAL B 1 236 ? 24.766 -17.641 -26.219 1 96.12 236 VAL B O 1
ATOM 4992 N N . SER B 1 237 ? 26.141 -15.984 -26.625 1 94.44 237 SER B N 1
ATOM 4993 C CA . SER B 1 237 ? 25.156 -15.195 -27.359 1 94.44 237 SER B CA 1
ATOM 4994 C C . SER B 1 237 ? 25.188 -15.516 -28.844 1 94.44 237 SER B C 1
ATOM 4996 O O . SER B 1 237 ? 26.25 -15.75 -29.422 1 94.44 237 SER B O 1
ATOM 4998 N N . SER B 1 238 ? 24.047 -15.508 -29.438 1 93.81 238 SER B N 1
ATOM 4999 C CA . SER B 1 238 ? 23.938 -15.633 -30.891 1 93.81 238 SER B CA 1
ATOM 5000 C C . SER B 1 238 ? 23.953 -14.273 -31.562 1 93.81 238 SER B C 1
ATOM 5002 O O . SER B 1 238 ? 23.844 -14.18 -32.781 1 93.81 238 SER B O 1
ATOM 5004 N N . THR B 1 239 ? 23.984 -13.211 -30.812 1 95.44 239 THR B N 1
ATOM 5005 C CA . THR B 1 239 ? 23.906 -11.852 -31.328 1 95.44 239 THR B CA 1
ATOM 5006 C C . THR B 1 239 ? 24.984 -10.977 -30.703 1 95.44 239 THR B C 1
ATOM 5008 O O . THR B 1 239 ? 25.484 -11.281 -29.609 1 95.44 239 THR B O 1
ATOM 5011 N N . ASN B 1 240 ? 25.344 -9.844 -31.375 1 94.19 240 ASN B N 1
ATOM 5012 C CA . ASN B 1 240 ? 26.266 -8.859 -30.844 1 94.19 240 ASN B CA 1
ATOM 5013 C C . ASN B 1 240 ? 25.547 -7.73 -30.125 1 94.19 240 ASN B C 1
ATOM 5015 O O . ASN B 1 240 ? 26.172 -6.844 -29.547 1 94.19 240 ASN B O 1
ATOM 5019 N N . LYS B 1 241 ? 24.219 -7.848 -30.094 1 95.62 241 LYS B N 1
ATOM 5020 C CA . LYS B 1 241 ? 23.438 -6.824 -29.422 1 95.62 241 LYS B CA 1
ATOM 5021 C C . LYS B 1 241 ? 23.531 -6.961 -27.906 1 95.62 241 LYS B C 1
ATOM 5023 O O . LYS B 1 241 ? 23.609 -8.07 -27.375 1 95.62 241 LYS B O 1
ATOM 5028 N N . SER B 1 242 ? 23.547 -5.836 -27.25 1 94.75 242 SER B N 1
ATOM 5029 C CA . SER B 1 242 ? 23.578 -5.836 -25.797 1 94.75 242 SER B CA 1
ATOM 5030 C C . SER B 1 242 ? 22.234 -5.395 -25.219 1 94.75 242 SER B C 1
ATOM 5032 O O . SER B 1 242 ? 21.969 -5.566 -24.031 1 94.75 242 SER B O 1
ATOM 5034 N N . ALA B 1 243 ? 21.406 -4.836 -26.062 1 96.44 243 ALA B N 1
ATOM 5035 C CA . ALA B 1 243 ? 20.047 -4.387 -25.719 1 96.44 243 ALA B CA 1
ATOM 5036 C C . ALA B 1 243 ? 19.016 -5.016 -26.641 1 96.44 243 ALA B C 1
ATOM 5038 O O . ALA B 1 243 ? 19.344 -5.527 -27.703 1 96.44 243 ALA B O 1
ATOM 5039 N N . ASP B 1 244 ? 17.797 -5.023 -26.156 1 97.62 244 ASP B N 1
ATOM 5040 C CA . ASP B 1 244 ? 16.719 -5.641 -26.938 1 97.62 244 ASP B CA 1
ATOM 5041 C C . ASP B 1 244 ? 17.047 -7.105 -27.234 1 97.62 244 ASP B C 1
ATOM 5043 O O . ASP B 1 244 ? 17 -7.531 -28.391 1 97.62 244 ASP B O 1
ATOM 5047 N N . VAL B 1 245 ? 17.484 -7.77 -26.156 1 98.12 245 VAL B N 1
ATOM 5048 C CA . VAL B 1 245 ? 17.891 -9.164 -26.266 1 98.12 245 VAL B CA 1
ATOM 5049 C C . VAL B 1 245 ? 17.062 -10.023 -25.312 1 98.12 245 VAL B C 1
ATOM 5051 O O . VAL B 1 245 ? 16.469 -9.508 -24.375 1 98.12 245 VAL B O 1
ATOM 5054 N N . CYS B 1 246 ? 17 -11.273 -25.578 1 98.44 246 CYS B N 1
ATOM 5055 C CA . CYS B 1 246 ? 16.312 -12.258 -24.75 1 98.44 246 CYS B CA 1
ATOM 5056 C C . CYS B 1 246 ? 17.312 -13.172 -24.047 1 98.44 246 CYS B C 1
ATOM 5058 O O . CYS B 1 246 ? 18.125 -13.828 -24.703 1 98.44 246 CYS B O 1
ATOM 5060 N N . GLU B 1 247 ? 17.312 -13.148 -22.75 1 97.81 247 GLU B N 1
ATOM 5061 C CA . GLU B 1 247 ? 18 -14.18 -21.984 1 97.81 247 GLU B CA 1
ATOM 5062 C C . GLU B 1 247 ? 17.188 -15.477 -21.938 1 97.81 247 GLU B C 1
ATOM 5064 O O . GLU B 1 247 ? 16.266 -15.602 -21.125 1 97.81 247 GLU B O 1
ATOM 5069 N N . MET B 1 248 ? 17.641 -16.438 -22.703 1 98.06 248 MET B N 1
ATOM 5070 C CA . MET B 1 248 ? 16.891 -17.656 -22.984 1 98.06 248 MET B CA 1
ATOM 5071 C C . MET B 1 248 ? 17.172 -18.719 -21.922 1 98.06 248 MET B C 1
ATOM 5073 O O . MET B 1 248 ? 18.297 -18.812 -21.422 1 98.06 248 MET B O 1
ATOM 5077 N N . LYS B 1 249 ? 16.156 -19.531 -21.625 1 97.81 249 LYS B N 1
ATOM 5078 C CA . LYS B 1 249 ? 16.281 -20.641 -20.672 1 97.81 249 LYS B CA 1
ATOM 5079 C C . LYS B 1 249 ? 15.477 -21.859 -21.125 1 97.81 249 LYS B C 1
ATOM 5081 O O . LYS B 1 249 ? 14.289 -21.734 -21.422 1 97.81 249 LYS B O 1
ATOM 5086 N N . VAL B 1 250 ? 16.078 -23 -21.219 1 98.5 250 VAL B N 1
ATOM 5087 C CA . VAL B 1 250 ? 15.383 -24.266 -21.406 1 98.5 250 VAL B CA 1
ATOM 5088 C C . VAL B 1 250 ? 15.766 -25.234 -20.297 1 98.5 250 VAL B C 1
ATOM 5090 O O . VAL B 1 250 ? 16.875 -25.156 -19.75 1 98.5 250 VAL B O 1
ATOM 5093 N N . MET B 1 251 ? 14.891 -26.031 -19.922 1 98.5 251 MET B N 1
ATOM 5094 C CA . MET B 1 251 ? 15.133 -27.125 -18.984 1 98.5 251 MET B CA 1
ATOM 5095 C C . MET B 1 251 ? 14.469 -28.406 -19.438 1 98.5 251 MET B C 1
ATOM 5097 O O . MET B 1 251 ? 13.305 -28.406 -19.844 1 98.5 251 MET B O 1
ATOM 5101 N N . ASP B 1 252 ? 15.172 -29.516 -19.359 1 98.75 252 ASP B N 1
ATOM 5102 C CA . ASP B 1 252 ? 14.648 -30.844 -19.703 1 98.75 252 ASP B CA 1
ATOM 5103 C C . ASP B 1 252 ? 15.047 -31.875 -18.656 1 98.75 252 ASP B C 1
ATOM 5105 O O . ASP B 1 252 ? 16.109 -31.766 -18.047 1 98.75 252 ASP B O 1
ATOM 5109 N N . ILE B 1 253 ? 14.164 -32.812 -18.438 1 98.56 253 ILE B N 1
ATOM 5110 C CA . ILE B 1 253 ? 14.5 -33.938 -17.547 1 98.56 253 ILE B CA 1
ATOM 5111 C C . ILE B 1 253 ? 15.641 -34.75 -18.156 1 98.56 253 ILE B C 1
ATOM 5113 O O . ILE B 1 253 ? 15.672 -35 -19.375 1 98.56 253 ILE B O 1
ATOM 5117 N N . THR B 1 254 ? 16.562 -35.188 -17.281 1 98.5 254 THR B N 1
ATOM 5118 C CA . THR B 1 254 ? 17.719 -35.938 -17.766 1 98.5 254 THR B CA 1
ATOM 5119 C C . THR B 1 254 ? 18.156 -36.969 -16.734 1 98.5 254 THR B C 1
ATOM 5121 O O . THR B 1 254 ? 17.859 -36.844 -15.547 1 98.5 254 THR B O 1
ATOM 5124 N N . ASP B 1 255 ? 18.781 -37.969 -17.234 1 97.69 255 ASP B N 1
ATOM 5125 C CA . ASP B 1 255 ? 19.391 -39 -16.359 1 97.69 255 ASP B CA 1
ATOM 5126 C C . ASP B 1 255 ? 20.875 -38.75 -16.172 1 97.69 255 ASP B C 1
ATOM 5128 O O . ASP B 1 255 ? 21.562 -39.5 -15.492 1 97.69 255 ASP B O 1
ATOM 5132 N N . ALA B 1 256 ? 21.281 -37.656 -16.734 1 97.56 256 ALA B N 1
ATOM 5133 C CA . ALA B 1 256 ? 22.703 -37.344 -16.625 1 97.56 256 ALA B CA 1
ATOM 5134 C C . ALA B 1 256 ? 23.078 -37 -15.195 1 97.56 256 ALA B C 1
ATOM 5136 O O . ALA B 1 256 ? 22.219 -36.562 -14.406 1 97.56 256 ALA B O 1
ATOM 5137 N N . ALA B 1 257 ? 24.375 -37.156 -14.906 1 97.19 257 ALA B N 1
ATOM 5138 C CA . ALA B 1 257 ? 24.875 -36.844 -13.578 1 97.19 257 ALA B CA 1
ATOM 5139 C C . ALA B 1 257 ? 24.859 -35.344 -13.32 1 97.19 257 ALA B C 1
ATOM 5141 O O . ALA B 1 257 ? 25.078 -34.531 -14.234 1 97.19 257 ALA B O 1
ATOM 5142 N N . PRO B 1 258 ? 24.609 -34.969 -12.07 1 97.62 258 PRO B N 1
ATOM 5143 C CA . PRO B 1 258 ? 24.625 -33.531 -11.727 1 97.62 258 PRO B CA 1
ATOM 5144 C C . PRO B 1 258 ? 25.922 -32.844 -12.141 1 97.62 258 PRO B C 1
ATOM 5146 O O . PRO B 1 258 ? 27 -33.438 -12.047 1 97.62 258 PRO B O 1
ATOM 5149 N N . MET B 1 259 ? 25.875 -31.703 -12.586 1 97.44 259 MET B N 1
ATOM 5150 C CA . MET B 1 259 ? 27 -30.859 -12.984 1 97.44 259 MET B CA 1
ATOM 5151 C C . MET B 1 259 ? 26.594 -29.391 -12.945 1 97.44 259 MET B C 1
ATOM 5153 O O . MET B 1 259 ? 25.422 -29.047 -13.047 1 97.44 259 MET B O 1
ATOM 5157 N N . GLU B 1 260 ? 27.531 -28.531 -12.727 1 95.31 260 GLU B N 1
ATOM 5158 C CA . GLU B 1 260 ? 27.281 -27.094 -12.711 1 95.31 260 GLU B CA 1
ATOM 5159 C C . GLU B 1 260 ? 28.375 -26.328 -13.445 1 95.31 260 GLU B C 1
ATOM 5161 O O . GLU B 1 260 ? 29.562 -26.531 -13.172 1 95.31 260 GLU B O 1
ATOM 5166 N N . SER B 1 261 ? 28 -25.594 -14.414 1 94 261 SER B N 1
ATOM 5167 C CA . SER B 1 261 ? 28.828 -24.609 -15.094 1 94 261 SER B CA 1
ATOM 5168 C C . SER B 1 261 ? 28.141 -23.25 -15.141 1 94 261 SER B C 1
ATOM 5170 O O . SER B 1 261 ? 27.078 -23.062 -14.539 1 94 261 SER B O 1
ATOM 5172 N N . GLU B 1 262 ? 28.734 -22.219 -15.781 1 92.12 262 GLU B N 1
ATOM 5173 C CA . GLU B 1 262 ? 28.25 -20.844 -15.742 1 92.12 262 GLU B CA 1
ATOM 5174 C C . GLU B 1 262 ? 26.859 -20.75 -16.375 1 92.12 262 GLU B C 1
ATOM 5176 O O . GLU B 1 262 ? 26.016 -19.984 -15.898 1 92.12 262 GLU B O 1
ATOM 5181 N N . PHE B 1 263 ? 26.594 -21.469 -17.406 1 96.06 263 PHE B N 1
ATOM 5182 C CA . PHE B 1 263 ? 25.328 -21.281 -18.125 1 96.06 263 PHE B CA 1
ATOM 5183 C C . PHE B 1 263 ? 24.641 -22.625 -18.344 1 96.06 263 PHE B C 1
ATOM 5185 O O . PHE B 1 263 ? 23.766 -22.75 -19.203 1 96.06 263 PHE B O 1
ATOM 5192 N N . GLU B 1 264 ? 25.125 -23.672 -17.609 1 96.38 264 GLU B N 1
ATOM 5193 C CA . GLU B 1 264 ? 24.547 -25.016 -17.688 1 96.38 264 GLU B CA 1
ATOM 5194 C C . GLU B 1 264 ? 24.578 -25.688 -16.328 1 96.38 264 GLU B C 1
ATOM 5196 O O . GLU B 1 264 ? 25.578 -25.625 -15.602 1 96.38 264 GLU B O 1
ATOM 5201 N N . LYS B 1 265 ? 23.422 -26.281 -16.031 1 97.56 265 LYS B N 1
ATOM 5202 C CA . LYS B 1 265 ? 23.297 -26.922 -14.727 1 97.56 265 LYS B CA 1
ATOM 5203 C C . LYS B 1 265 ? 22.438 -28.172 -14.812 1 97.56 265 LYS B C 1
ATOM 5205 O O . LYS B 1 265 ? 21.391 -28.172 -15.484 1 97.56 265 LYS B O 1
ATOM 5210 N N . ILE B 1 266 ? 22.859 -29.281 -14.281 1 98.44 266 ILE B N 1
ATOM 5211 C CA . ILE B 1 266 ? 22.078 -30.484 -14.07 1 98.44 266 ILE B CA 1
ATOM 5212 C C . ILE B 1 266 ? 21.953 -30.766 -12.57 1 98.44 266 ILE B C 1
ATOM 5214 O O . ILE B 1 266 ? 22.969 -30.953 -11.891 1 98.44 266 ILE B O 1
ATOM 5218 N N . ALA B 1 267 ? 20.828 -30.766 -12.07 1 98.38 267 ALA B N 1
ATOM 5219 C CA . ALA B 1 267 ? 20.578 -31.031 -10.656 1 98.38 267 ALA B CA 1
ATOM 5220 C C . ALA B 1 267 ? 19.156 -31.484 -10.414 1 98.38 267 ALA B C 1
ATOM 5222 O O . ALA B 1 267 ? 18.344 -31.531 -11.344 1 98.38 267 ALA B O 1
ATOM 5223 N N . TYR B 1 268 ? 18.891 -31.906 -9.141 1 98 268 TYR B N 1
ATOM 5224 C CA . TYR B 1 268 ? 17.531 -32.188 -8.719 1 98 268 TYR B CA 1
ATOM 5225 C C . TYR B 1 268 ? 16.609 -31.016 -8.961 1 98 268 TYR B C 1
ATOM 5227 O O . TYR B 1 268 ? 17 -29.859 -8.742 1 98 268 TYR B O 1
ATOM 5235 N N . SER B 1 269 ? 15.461 -31.266 -9.453 1 97.69 269 SER B N 1
ATOM 5236 C CA . SER B 1 269 ? 14.547 -30.266 -10 1 97.69 269 SER B CA 1
ATOM 5237 C C . SER B 1 269 ? 14.422 -29.062 -9.07 1 97.69 269 SER B C 1
ATOM 5239 O O . SER B 1 269 ? 14.586 -27.922 -9.492 1 97.69 269 SER B O 1
ATOM 5241 N N . SER B 1 270 ? 14.156 -29.266 -7.758 1 96.44 270 SER B N 1
ATOM 5242 C CA . SER B 1 270 ? 13.883 -28.188 -6.812 1 96.44 270 SER B CA 1
ATOM 5243 C C . SER B 1 270 ? 15.133 -27.344 -6.559 1 96.44 270 SER 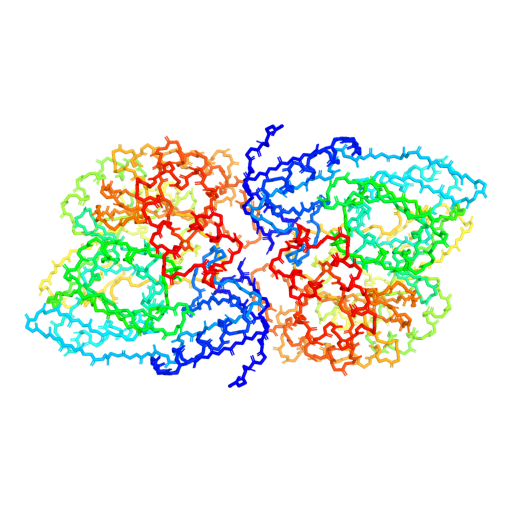B C 1
ATOM 5245 O O . SER B 1 270 ? 15.047 -26.266 -5.977 1 96.44 270 SER B O 1
ATOM 5247 N N . GLU B 1 271 ? 16.266 -27.766 -6.98 1 96.19 271 GLU B N 1
ATOM 5248 C CA . GLU B 1 271 ? 17.5 -27.031 -6.828 1 96.19 271 GLU B CA 1
ATOM 5249 C C . GLU B 1 271 ? 17.812 -26.188 -8.07 1 96.19 271 GLU B C 1
ATOM 5251 O O . GLU B 1 271 ? 18.734 -25.375 -8.062 1 96.19 271 GLU B O 1
ATOM 5256 N N . VAL B 1 272 ? 17.031 -26.375 -9.125 1 96.44 272 VAL B N 1
ATOM 5257 C CA . VAL B 1 272 ? 17.25 -25.672 -10.383 1 96.44 272 VAL B CA 1
ATOM 5258 C C . VAL B 1 272 ? 16.25 -24.516 -10.508 1 96.44 272 VAL B C 1
ATOM 5260 O O . VAL B 1 272 ? 16.609 -23.438 -10.969 1 96.44 272 VAL B O 1
ATOM 5263 N N . TYR B 1 273 ? 15.023 -24.641 -10.047 1 95.44 273 TYR B N 1
ATOM 5264 C CA . TYR B 1 273 ? 13.914 -23.719 -10.289 1 95.44 273 TYR B CA 1
ATOM 5265 C C . TYR B 1 273 ? 14.164 -22.375 -9.625 1 95.44 273 TYR B C 1
ATOM 5267 O O . TYR B 1 273 ? 13.992 -21.328 -10.25 1 95.44 273 TYR B O 1
ATOM 5275 N N . PRO B 1 274 ? 14.594 -22.344 -8.391 1 92.19 274 PRO B N 1
ATOM 5276 C CA . PRO B 1 274 ? 14.586 -21.078 -7.656 1 92.19 274 PRO B CA 1
ATOM 5277 C C . PRO B 1 274 ? 15.648 -20.094 -8.148 1 92.19 274 PRO B C 1
ATOM 5279 O O . PRO B 1 274 ? 16.75 -20.516 -8.508 1 92.19 274 PRO B O 1
ATOM 5282 N N . ILE B 1 275 ? 15.219 -18.844 -8.203 1 87.44 275 ILE B N 1
ATOM 5283 C CA . ILE B 1 275 ? 16.094 -17.703 -8.477 1 87.44 275 ILE B CA 1
ATOM 5284 C C . ILE B 1 275 ? 16.062 -16.734 -7.297 1 87.44 275 ILE B C 1
ATOM 5286 O O . ILE B 1 275 ? 15.055 -16.625 -6.605 1 87.44 275 ILE B O 1
ATOM 5290 N N . GLU B 1 276 ? 17.156 -16.125 -7.004 1 83.56 276 GLU B N 1
ATOM 5291 C CA . GLU B 1 276 ? 17.203 -15.148 -5.922 1 83.56 276 GLU B CA 1
ATOM 5292 C C . GLU B 1 276 ? 16.812 -13.758 -6.418 1 83.56 276 GLU B C 1
ATOM 5294 O O . GLU B 1 276 ? 17.312 -13.297 -7.453 1 83.56 276 GLU B O 1
ATOM 5299 N N . TYR B 1 277 ? 15.906 -13.164 -5.758 1 83.69 277 TYR B N 1
ATOM 5300 C CA . TYR B 1 277 ? 15.477 -11.812 -6.074 1 83.69 277 TYR B CA 1
ATOM 5301 C C . TYR B 1 277 ? 15.805 -10.852 -4.938 1 83.69 277 TYR B C 1
ATOM 5303 O O . TYR B 1 277 ? 15.82 -11.25 -3.77 1 83.69 277 TYR B O 1
ATOM 5311 N N . VAL B 1 278 ? 16.109 -9.609 -5.355 1 84.12 278 VAL B N 1
ATOM 5312 C CA . VAL B 1 278 ? 16.062 -8.508 -4.391 1 84.12 278 VAL B CA 1
ATOM 5313 C C . VAL B 1 278 ? 14.633 -7.988 -4.266 1 84.12 278 VAL B C 1
ATOM 5315 O O . VAL B 1 278 ? 14.031 -7.566 -5.254 1 84.12 278 VAL B O 1
ATOM 5318 N N . PRO B 1 279 ? 14.133 -8.086 -3.074 1 85.06 279 PRO B N 1
ATOM 5319 C CA . PRO B 1 279 ? 12.719 -7.742 -2.891 1 85.06 279 PRO B CA 1
ATOM 5320 C C . PRO B 1 279 ? 12.477 -6.234 -2.875 1 85.06 279 PRO B C 1
ATOM 5322 O O . PRO B 1 279 ? 12.109 -5.676 -1.838 1 85.06 279 PRO B O 1
ATOM 5325 N N . ASN B 1 280 ? 12.516 -5.555 -3.994 1 85.75 280 ASN B N 1
ATOM 5326 C CA . ASN B 1 280 ? 12.344 -4.105 -4.039 1 85.75 280 ASN B CA 1
ATOM 5327 C C . ASN B 1 280 ? 11.633 -3.664 -5.312 1 85.75 280 ASN B C 1
ATOM 5329 O O . ASN B 1 280 ? 11.891 -2.572 -5.824 1 85.75 280 ASN B O 1
ATOM 5333 N N . PHE B 1 281 ? 10.773 -4.594 -5.848 1 90.62 281 PHE B N 1
ATOM 5334 C CA . PHE B 1 281 ? 10.023 -4.281 -7.055 1 90.62 281 PHE B CA 1
ATOM 5335 C C . PHE B 1 281 ? 8.562 -4.707 -6.906 1 90.62 281 PHE B C 1
ATOM 5337 O O . PHE B 1 281 ? 8.219 -5.465 -5.992 1 90.62 281 PHE B O 1
ATOM 5344 N N . VAL B 1 282 ? 7.691 -4.211 -7.746 1 93.31 282 VAL B N 1
ATOM 5345 C CA . VAL B 1 282 ? 6.309 -4.656 -7.875 1 93.31 282 VAL B CA 1
ATOM 5346 C C . VAL B 1 282 ? 6.082 -5.242 -9.266 1 93.31 282 VAL B C 1
ATOM 5348 O O . VAL B 1 282 ? 6.688 -4.789 -10.242 1 93.31 282 VAL B O 1
ATOM 5351 N N . GLU B 1 283 ? 5.238 -6.238 -9.328 1 95.94 283 GLU B N 1
ATOM 5352 C CA . GLU B 1 283 ? 5.133 -6.992 -10.57 1 95.94 283 GLU B CA 1
ATOM 5353 C C . GLU B 1 283 ? 3.676 -7.16 -10.992 1 95.94 283 GLU B C 1
ATOM 5355 O O . GLU B 1 283 ? 2.805 -7.402 -10.156 1 95.94 283 GLU B O 1
ATOM 5360 N N . LEU B 1 284 ? 3.418 -6.938 -12.234 1 97.56 284 LEU B N 1
ATOM 5361 C CA . LEU B 1 284 ? 2.197 -7.293 -12.945 1 97.56 284 LEU B CA 1
ATOM 5362 C C . LEU B 1 284 ? 2.424 -8.516 -13.836 1 97.56 284 LEU B C 1
ATOM 5364 O O . LEU B 1 284 ? 3.455 -8.617 -14.5 1 97.56 284 LEU B O 1
ATOM 5368 N N . GLU B 1 285 ? 1.525 -9.469 -13.766 1 98.44 285 GLU B N 1
ATOM 5369 C CA . GLU B 1 285 ? 1.646 -10.672 -14.578 1 98.44 285 GLU B CA 1
ATOM 5370 C C . GLU B 1 285 ? 0.281 -11.141 -15.078 1 98.44 285 GLU B C 1
ATOM 5372 O O . GLU B 1 285 ? -0.628 -11.375 -14.281 1 98.44 285 GLU B O 1
ATOM 5377 N N . TYR B 1 286 ? 0.163 -11.32 -16.359 1 98.62 286 TYR B N 1
ATOM 5378 C CA . TYR B 1 286 ? -1.09 -11.789 -16.953 1 98.62 286 TYR B CA 1
ATOM 5379 C C . TYR B 1 286 ? -0.868 -13.039 -17.797 1 98.62 286 TYR B C 1
ATOM 5381 O O . TYR B 1 286 ? 0.143 -13.156 -18.5 1 98.62 286 TYR B O 1
ATOM 5389 N N . ALA B 1 287 ? -1.765 -13.953 -17.719 1 98.81 287 ALA B N 1
ATOM 5390 C CA . ALA B 1 287 ? -1.848 -15.102 -18.625 1 98.81 287 ALA B CA 1
ATOM 5391 C C . ALA B 1 287 ? -2.547 -14.734 -19.922 1 98.81 287 ALA B C 1
ATOM 5393 O O . ALA B 1 287 ? -3.756 -14.484 -19.938 1 98.81 287 ALA B O 1
ATOM 5394 N N . VAL B 1 288 ? -1.807 -14.711 -20.938 1 98.81 288 VAL B N 1
ATOM 5395 C CA . VAL B 1 288 ? -2.279 -14.398 -22.281 1 98.81 288 VAL B CA 1
ATOM 5396 C C . VAL B 1 288 ? -2.521 -15.688 -23.062 1 98.81 288 VAL B C 1
ATOM 5398 O O . VAL B 1 288 ? -1.686 -16.594 -23.047 1 98.81 288 VAL B O 1
ATOM 5401 N N . PRO B 1 289 ? -3.736 -15.781 -23.75 1 98.62 289 PRO B N 1
ATOM 5402 C CA . PRO B 1 289 ? -3.863 -16.953 -24.625 1 98.62 289 PRO B CA 1
ATOM 5403 C C . PRO B 1 289 ? -2.652 -17.141 -25.531 1 98.62 289 PRO B C 1
ATOM 5405 O O . PRO B 1 289 ? -2.16 -16.172 -26.125 1 98.62 289 PRO B O 1
ATOM 5408 N N . VAL B 1 290 ? -2.207 -18.359 -25.594 1 98.06 290 VAL B N 1
ATOM 5409 C CA . VAL B 1 290 ? -0.928 -18.672 -26.219 1 98.06 290 VAL B CA 1
ATOM 5410 C C . VAL B 1 290 ? -0.915 -18.141 -27.656 1 98.06 290 VAL B C 1
ATOM 5412 O O . VAL B 1 290 ? 0.123 -17.688 -28.141 1 98.06 290 VAL B O 1
ATOM 5415 N N . GLU B 1 291 ? -2.049 -18.141 -28.391 1 97.75 291 GLU B N 1
ATOM 5416 C CA . GLU B 1 291 ? -2.127 -17.719 -29.797 1 97.75 291 GLU B CA 1
ATOM 5417 C C . GLU B 1 291 ? -1.802 -16.234 -29.938 1 97.75 291 GLU B C 1
ATOM 5419 O O . GLU B 1 291 ? -1.433 -15.789 -31.016 1 97.75 291 GLU B O 1
ATOM 5424 N N . HIS B 1 292 ? -1.928 -15.484 -28.844 1 98.56 292 HIS B N 1
ATOM 5425 C CA . HIS B 1 292 ? -1.674 -14.055 -28.891 1 98.56 292 HIS B CA 1
ATOM 5426 C C . HIS B 1 292 ? -0.357 -13.703 -28.203 1 98.56 292 HIS B C 1
ATOM 5428 O O . HIS B 1 292 ? -0.033 -12.523 -28.031 1 98.56 292 HIS B O 1
ATOM 5434 N N . GLY B 1 293 ? 0.385 -14.648 -27.766 1 98.5 293 GLY B N 1
ATOM 5435 C CA . GLY B 1 293 ? 1.578 -14.438 -26.969 1 98.5 293 GLY B CA 1
ATOM 5436 C C . GLY B 1 293 ? 2.598 -13.531 -27.625 1 98.5 293 GLY B C 1
ATOM 5437 O O . GLY B 1 293 ? 3.057 -12.562 -27.031 1 98.5 293 GLY B O 1
ATOM 5438 N N . LYS B 1 294 ? 2.951 -13.82 -28.891 1 98.5 294 LYS B N 1
ATOM 5439 C CA . LYS B 1 294 ? 3.971 -13.047 -29.594 1 98.5 294 LYS B CA 1
ATOM 5440 C C . LYS B 1 294 ? 3.506 -11.609 -29.828 1 98.5 294 LYS B C 1
ATOM 5442 O O . LYS B 1 294 ? 4.281 -10.672 -29.672 1 98.5 294 LYS B O 1
ATOM 5447 N N . ALA B 1 295 ? 2.244 -11.477 -30.203 1 98.69 295 ALA B N 1
ATOM 5448 C CA . ALA B 1 295 ? 1.698 -10.141 -30.406 1 98.69 295 ALA B CA 1
ATOM 5449 C C . ALA B 1 295 ? 1.715 -9.336 -29.109 1 98.69 295 ALA B C 1
ATOM 5451 O O . ALA B 1 295 ? 2.031 -8.141 -29.109 1 98.69 295 ALA B O 1
ATOM 5452 N N . ALA B 1 296 ? 1.36 -9.945 -28.016 1 98.81 296 ALA B N 1
ATOM 5453 C CA . ALA B 1 296 ? 1.285 -9.281 -26.719 1 98.81 296 ALA B CA 1
ATOM 5454 C C . ALA B 1 296 ? 2.66 -8.789 -26.281 1 98.81 296 ALA B C 1
ATOM 5456 O O . ALA B 1 296 ? 2.814 -7.641 -25.859 1 98.81 296 ALA B O 1
ATOM 5457 N N . VAL B 1 297 ? 3.695 -9.656 -26.359 1 98.81 297 VAL B N 1
ATOM 5458 C CA . VAL B 1 297 ? 5.02 -9.266 -25.891 1 98.81 297 VAL B CA 1
ATOM 5459 C C . VAL B 1 297 ? 5.578 -8.164 -26.797 1 98.81 297 VAL B C 1
ATOM 5461 O O . VAL B 1 297 ? 6.281 -7.266 -26.328 1 98.81 297 VAL B O 1
ATOM 5464 N N . ARG B 1 298 ? 5.285 -8.211 -28.125 1 98.75 298 ARG B N 1
ATOM 5465 C CA . ARG B 1 298 ? 5.715 -7.152 -29.031 1 98.75 298 ARG B CA 1
ATOM 5466 C C . ARG B 1 298 ? 5.082 -5.816 -28.656 1 98.75 298 ARG B C 1
ATOM 5468 O O . ARG B 1 298 ? 5.738 -4.773 -28.734 1 98.75 298 ARG B O 1
ATOM 5475 N N . ALA B 1 299 ? 3.842 -5.859 -28.312 1 98.81 299 ALA B N 1
ATOM 5476 C CA . ALA B 1 299 ? 3.145 -4.633 -27.938 1 98.81 299 ALA B CA 1
ATOM 5477 C C . ALA B 1 299 ? 3.742 -4.027 -26.672 1 98.81 299 ALA B C 1
ATOM 5479 O O . ALA B 1 299 ? 3.947 -2.814 -26.594 1 98.81 299 ALA B O 1
ATOM 5480 N N . VAL B 1 300 ? 4.004 -4.84 -25.641 1 98.75 300 VAL B N 1
ATOM 5481 C CA . VAL B 1 300 ? 4.59 -4.348 -24.391 1 98.75 300 VAL B CA 1
ATOM 5482 C C . VAL B 1 300 ? 6.016 -3.863 -24.656 1 98.75 300 VAL B C 1
ATOM 5484 O O . VAL B 1 300 ? 6.438 -2.842 -24.109 1 98.75 300 VAL B O 1
ATOM 5487 N N . ARG B 1 301 ? 6.75 -4.621 -25.469 1 98.75 301 ARG B N 1
ATOM 5488 C CA . ARG B 1 301 ? 8.078 -4.207 -25.891 1 98.75 301 ARG B CA 1
ATOM 5489 C C . ARG B 1 301 ? 8.047 -2.811 -26.516 1 98.75 301 ARG B C 1
ATOM 5491 O O . ARG B 1 301 ? 8.891 -1.966 -26.188 1 98.75 301 ARG B O 1
ATOM 5498 N N . ASP B 1 302 ? 7.137 -2.582 -27.391 1 98.56 302 ASP B N 1
ATOM 5499 C CA . ASP B 1 302 ? 6.992 -1.28 -28.047 1 98.56 302 ASP B CA 1
ATOM 5500 C C . ASP B 1 302 ? 6.723 -0.185 -27.016 1 98.56 302 ASP B C 1
ATOM 5502 O O . ASP B 1 302 ? 7.301 0.901 -27.078 1 98.56 302 ASP B O 1
ATOM 5506 N N . LEU B 1 303 ? 5.887 -0.452 -26.094 1 98.31 303 LEU B N 1
ATOM 5507 C CA . LEU B 1 303 ? 5.57 0.476 -25.016 1 98.31 303 LEU B CA 1
ATOM 5508 C C . LEU B 1 303 ? 6.828 0.869 -24.234 1 98.31 303 LEU B C 1
ATOM 5510 O O . LEU B 1 303 ? 7.043 2.051 -23.969 1 98.31 303 LEU B O 1
ATOM 5514 N N . MET B 1 304 ? 7.688 -0.101 -23.922 1 97.81 304 MET B N 1
ATOM 5515 C CA . MET B 1 304 ? 8.891 0.125 -23.125 1 97.81 304 MET B CA 1
ATOM 5516 C C . MET B 1 304 ? 9.953 0.858 -23.938 1 97.81 304 MET B C 1
ATOM 5518 O O . MET B 1 304 ? 10.68 1.693 -23.391 1 97.81 304 MET B O 1
ATOM 5522 N N . LEU B 1 305 ? 10.031 0.593 -25.172 1 97.81 305 LEU B N 1
ATOM 5523 C CA . LEU B 1 305 ? 11.094 1.157 -26 1 97.81 305 LEU B CA 1
ATOM 5524 C C . LEU B 1 305 ? 10.742 2.576 -26.438 1 97.81 305 LEU B C 1
ATOM 5526 O O . LEU B 1 305 ? 11.633 3.395 -26.672 1 97.81 305 LEU B O 1
ATOM 5530 N N . ASN B 1 306 ? 9.43 2.938 -26.438 1 97.81 306 ASN B N 1
ATOM 5531 C CA . ASN B 1 306 ? 9.062 4.188 -27.094 1 97.81 306 ASN B CA 1
ATOM 5532 C C . ASN B 1 306 ? 8.328 5.129 -26.141 1 97.81 306 ASN B C 1
ATOM 5534 O O . ASN B 1 306 ? 8.352 6.348 -26.328 1 97.81 306 ASN B O 1
ATOM 5538 N N . LYS B 1 307 ? 7.691 4.672 -25.156 1 97.06 307 LYS B N 1
ATOM 5539 C CA . LYS B 1 307 ? 6.863 5.531 -24.312 1 97.06 307 LYS B CA 1
ATOM 5540 C C . LYS B 1 307 ? 7.359 5.543 -22.875 1 97.06 307 LYS B C 1
ATOM 5542 O O . LYS B 1 307 ? 7.352 6.586 -22.219 1 97.06 307 LYS B O 1
ATOM 5547 N N . HIS B 1 308 ? 7.715 4.398 -22.344 1 96.56 308 HIS B N 1
ATOM 5548 C CA . HIS B 1 308 ? 8.188 4.277 -20.969 1 96.56 308 HIS B CA 1
ATOM 5549 C C . HIS B 1 308 ? 9.609 3.738 -20.922 1 96.56 308 HIS B C 1
ATOM 5551 O O . HIS B 1 308 ? 9.867 2.705 -20.312 1 96.56 308 HIS B O 1
ATOM 5557 N N . THR B 1 309 ? 10.562 4.527 -21.453 1 95.81 309 THR B N 1
ATOM 5558 C CA . THR B 1 309 ? 11.93 4.078 -21.719 1 95.81 309 THR B CA 1
ATOM 5559 C C . THR B 1 309 ? 12.719 3.963 -20.422 1 95.81 309 THR B C 1
ATOM 5561 O O . THR B 1 309 ? 13.789 3.35 -20.391 1 95.81 309 THR B O 1
ATOM 5564 N N . ASN B 1 310 ? 12.141 4.488 -19.312 1 94.38 310 ASN B N 1
ATOM 5565 C CA . ASN B 1 310 ? 12.812 4.402 -18.016 1 94.38 310 ASN B CA 1
ATOM 5566 C C . ASN B 1 310 ? 12.43 3.133 -17.266 1 94.38 310 ASN B C 1
ATOM 5568 O O . ASN B 1 310 ? 13.023 2.816 -16.234 1 94.38 310 ASN B O 1
ATOM 5572 N N . CYS B 1 311 ? 11.438 2.432 -17.703 1 95.56 311 CYS B N 1
ATOM 5573 C CA . CYS B 1 311 ? 11.062 1.141 -17.141 1 95.56 311 CYS B CA 1
ATOM 5574 C C . CYS B 1 311 ? 11.844 0.009 -17.812 1 95.56 311 CYS B C 1
ATOM 5576 O O . CYS B 1 311 ? 11.422 -0.515 -18.844 1 95.56 311 CYS B O 1
ATOM 5578 N N . ILE B 1 312 ? 12.969 -0.399 -17.125 1 96.06 312 ILE B N 1
ATOM 5579 C CA . ILE B 1 312 ? 13.914 -1.22 -17.875 1 96.06 312 ILE B CA 1
ATOM 5580 C C . ILE B 1 312 ? 14 -2.605 -17.234 1 96.06 312 ILE B C 1
ATOM 5582 O O . ILE B 1 312 ? 14.891 -3.391 -17.578 1 96.06 312 ILE B O 1
ATOM 5586 N N . TYR B 1 313 ? 13.141 -2.941 -16.234 1 96.5 313 TYR B N 1
ATOM 5587 C CA . TYR B 1 313 ? 13.102 -4.32 -15.758 1 96.5 313 TYR B CA 1
ATOM 5588 C C . TYR B 1 313 ? 12.812 -5.285 -16.906 1 96.5 313 TYR B C 1
ATOM 5590 O O . TYR B 1 313 ? 11.992 -4.996 -17.781 1 96.5 313 TYR B O 1
ATOM 5598 N N . PRO B 1 314 ? 13.438 -6.43 -16.828 1 96.75 314 PRO B N 1
ATOM 5599 C CA . PRO B 1 314 ? 13.148 -7.402 -17.891 1 96.75 314 PRO B CA 1
ATOM 5600 C C . PRO B 1 314 ? 11.695 -7.883 -17.875 1 96.75 314 PRO B C 1
ATOM 5602 O O . PRO B 1 314 ? 11.086 -7.961 -16.797 1 96.75 314 PRO B O 1
ATOM 5605 N N . ILE B 1 315 ? 11.18 -8.164 -19.062 1 98.19 315 ILE B N 1
ATOM 5606 C CA . ILE B 1 315 ? 9.945 -8.93 -19.156 1 98.19 315 ILE B CA 1
ATOM 5607 C C . ILE B 1 315 ? 10.25 -10.422 -19.016 1 98.19 315 ILE B C 1
ATOM 5609 O O . ILE B 1 315 ? 11.164 -10.938 -19.641 1 98.19 315 ILE B O 1
ATOM 5613 N N . GLU B 1 316 ? 9.562 -11.078 -18.156 1 98.19 316 GLU B N 1
ATOM 5614 C CA . GLU B 1 316 ? 9.656 -12.531 -18.094 1 98.19 316 GLU B CA 1
ATOM 5615 C C . GLU B 1 316 ? 8.531 -13.188 -18.891 1 98.19 316 GLU B C 1
ATOM 5617 O O . GLU B 1 316 ? 7.359 -12.852 -18.719 1 98.19 316 GLU B O 1
ATOM 5622 N N . TYR B 1 317 ? 8.883 -14.039 -19.797 1 98.75 317 TYR B N 1
ATOM 5623 C CA . TYR B 1 317 ? 7.973 -14.75 -20.688 1 98.75 317 TYR B CA 1
ATOM 5624 C C . TYR B 1 317 ? 7.996 -16.25 -20.422 1 98.75 317 TYR B C 1
ATOM 5626 O O . TYR B 1 317 ? 9.031 -16.891 -20.578 1 98.75 317 TYR B O 1
ATOM 5634 N N . ARG B 1 318 ? 6.824 -16.828 -20.031 1 98.56 318 ARG B N 1
ATOM 5635 C CA . ARG B 1 318 ? 6.738 -18.234 -19.688 1 98.56 318 ARG B CA 1
ATOM 5636 C C . ARG B 1 318 ? 5.496 -18.875 -20.312 1 98.56 318 ARG B C 1
ATOM 5638 O O . ARG B 1 318 ? 4.609 -18.172 -20.797 1 98.56 318 ARG B O 1
ATOM 5645 N N . PHE B 1 319 ? 5.484 -20.219 -20.312 1 98.75 319 PHE B N 1
ATOM 5646 C CA . PHE B 1 319 ? 4.367 -21 -20.828 1 98.75 319 PHE B CA 1
ATOM 5647 C C . PHE B 1 319 ? 3.689 -21.766 -19.703 1 98.75 319 PHE B C 1
ATOM 5649 O O . PHE B 1 319 ? 4.359 -22.281 -18.797 1 98.75 319 PHE B O 1
ATOM 5656 N N . THR B 1 320 ? 2.371 -21.859 -19.734 1 98.75 320 THR B N 1
ATOM 5657 C CA . THR B 1 320 ? 1.623 -22.656 -18.766 1 98.75 320 THR B CA 1
ATOM 5658 C C . THR B 1 320 ? 0.387 -23.281 -19.406 1 98.75 320 THR B C 1
ATOM 5660 O O . THR B 1 320 ? -0.359 -22.594 -20.109 1 98.75 320 THR B O 1
ATOM 5663 N N . ALA B 1 321 ? 0.172 -24.578 -19.172 1 98.75 321 ALA B N 1
ATOM 5664 C CA . ALA B 1 321 ? -0.983 -25.297 -19.703 1 98.75 321 ALA B CA 1
ATOM 5665 C C . ALA B 1 321 ? -2.26 -24.906 -18.969 1 98.75 321 ALA B C 1
ATOM 5667 O O . ALA B 1 321 ? -2.211 -24.516 -17.797 1 98.75 321 ALA B O 1
ATOM 5668 N N . GLY B 1 322 ? -3.385 -25.031 -19.625 1 98.5 322 GLY B N 1
ATOM 5669 C CA . GLY B 1 322 ? -4.68 -24.766 -19.031 1 98.5 322 GLY B CA 1
ATOM 5670 C C . GLY B 1 322 ? -5.055 -25.781 -17.953 1 98.5 322 GLY B C 1
ATOM 5671 O O . GLY B 1 322 ? -4.492 -26.875 -17.906 1 98.5 322 GLY B O 1
ATOM 5672 N N . ASP B 1 323 ? -5.992 -25.438 -17.094 1 98.44 323 ASP B N 1
ATOM 5673 C CA . ASP B 1 323 ? -6.477 -26.297 -16.016 1 98.44 323 ASP B CA 1
ATOM 5674 C C . ASP B 1 323 ? -7.957 -26.047 -15.742 1 98.44 323 ASP B C 1
ATOM 5676 O O . ASP B 1 323 ? -8.547 -25.109 -16.281 1 98.44 323 ASP B O 1
ATOM 5680 N N . PRO B 1 324 ? -8.531 -26.844 -14.977 1 98.19 324 PRO B N 1
ATOM 5681 C CA . PRO B 1 324 ? -9.984 -26.734 -14.828 1 98.19 324 PRO B CA 1
ATOM 5682 C C . PRO B 1 324 ? -10.383 -25.906 -13.617 1 98.19 324 PRO B C 1
ATOM 5684 O O . PRO B 1 324 ? -11.578 -25.688 -13.375 1 98.19 324 PRO B O 1
ATOM 5687 N N . ALA B 1 325 ? -9.477 -25.453 -12.805 1 98.62 325 ALA B N 1
ATOM 5688 C CA . ALA B 1 325 ? -9.844 -24.703 -11.609 1 98.62 325 ALA B CA 1
ATOM 5689 C C . ALA B 1 325 ? -10.672 -23.469 -11.969 1 98.62 325 ALA B C 1
ATOM 5691 O O . ALA B 1 325 ? -10.359 -22.766 -12.938 1 98.62 325 ALA B O 1
ATOM 5692 N N . TRP B 1 326 ? -11.695 -23.156 -11.227 1 98.81 326 TRP B N 1
ATOM 5693 C CA . TRP B 1 326 ? -12.734 -22.188 -11.57 1 98.81 326 TRP B CA 1
ATOM 5694 C C . TRP B 1 326 ? -12.133 -20.797 -11.75 1 98.81 326 TRP B C 1
ATOM 5696 O O . TRP B 1 326 ? -12.469 -20.078 -12.703 1 98.81 326 TRP B O 1
ATOM 5706 N N . MET B 1 327 ? -11.25 -20.406 -10.891 1 98.75 327 MET B N 1
ATOM 5707 C CA . MET B 1 327 ? -10.742 -19.031 -10.867 1 98.75 327 MET B CA 1
ATOM 5708 C C . MET B 1 327 ? -9.258 -19 -11.211 1 98.75 327 MET B C 1
ATOM 5710 O O . MET B 1 327 ? -8.539 -18.078 -10.82 1 98.75 327 MET B O 1
ATOM 5714 N N . SER B 1 328 ? -8.781 -20.047 -11.898 1 98.81 328 SER B N 1
ATOM 5715 C CA . SER B 1 328 ? -7.406 -20.094 -12.375 1 98.81 328 SER B CA 1
ATOM 5716 C C . SER B 1 328 ? -7.18 -19.078 -13.492 1 98.81 328 SER B C 1
ATOM 5718 O O . SER B 1 328 ? -8.008 -18.953 -14.398 1 98.81 328 SER B O 1
ATOM 5720 N N . PRO B 1 329 ? -6.051 -18.359 -13.414 1 98.5 329 PRO B N 1
ATOM 5721 C CA . PRO B 1 329 ? -5.703 -17.531 -14.57 1 98.5 329 PRO B CA 1
ATOM 5722 C C . PRO B 1 329 ? -5.59 -18.344 -15.859 1 98.5 329 PRO B C 1
ATOM 5724 O O . PRO B 1 329 ? -5.586 -17.766 -16.953 1 98.5 329 PRO B O 1
ATOM 5727 N N . PHE B 1 330 ? -5.512 -19.641 -15.711 1 98.75 330 PHE B N 1
ATOM 5728 C CA . PHE B 1 330 ? -5.309 -20.516 -16.859 1 98.75 330 PHE B CA 1
ATOM 5729 C C . PHE B 1 330 ? -6.535 -21.391 -17.094 1 98.75 330 PHE B C 1
ATOM 5731 O O . PHE B 1 330 ? -6.457 -22.406 -17.781 1 98.75 330 PHE B O 1
ATOM 5738 N N . HIS B 1 331 ? -7.652 -21.078 -16.516 1 98.69 331 HIS B N 1
ATOM 5739 C CA . HIS B 1 331 ? -8.875 -21.859 -16.625 1 98.69 331 HIS B CA 1
ATOM 5740 C C . HIS B 1 331 ? -9.188 -22.188 -18.078 1 98.69 331 HIS B C 1
ATOM 5742 O O . HIS B 1 331 ? -9.648 -21.344 -18.844 1 98.69 331 HIS B O 1
ATOM 5748 N N . HIS B 1 332 ? -8.922 -23.453 -18.469 1 98.19 332 HIS B N 1
ATOM 5749 C CA . HIS B 1 332 ? -9.164 -24.031 -19.797 1 98.19 332 HIS B CA 1
ATOM 5750 C C . HIS B 1 332 ? -8.562 -23.156 -20.891 1 98.19 332 HIS B C 1
ATOM 5752 O O . HIS B 1 332 ? -9.211 -22.891 -21.906 1 98.19 332 HIS B O 1
ATOM 5758 N N . GLN B 1 333 ? -7.371 -22.734 -20.672 1 98.06 333 GLN B N 1
ATOM 5759 C CA . GLN B 1 333 ? -6.652 -21.891 -21.625 1 98.06 333 GLN B CA 1
ATOM 5760 C C . GLN B 1 333 ? -5.145 -22.094 -21.516 1 98.06 333 GLN B C 1
ATOM 5762 O O . GLN B 1 333 ? -4.539 -21.781 -20.5 1 98.06 333 GLN B O 1
ATOM 5767 N N . ASP B 1 334 ? -4.566 -22.703 -22.578 1 98.5 334 ASP B N 1
ATOM 5768 C CA . ASP B 1 334 ? -3.111 -22.656 -22.672 1 98.5 334 ASP B CA 1
ATOM 5769 C C . ASP B 1 334 ? -2.611 -21.234 -22.828 1 98.5 334 ASP B C 1
ATOM 5771 O O . ASP B 1 334 ? -3.156 -20.469 -23.625 1 98.5 334 ASP B O 1
ATOM 5775 N N . SER B 1 335 ? -1.592 -20.844 -22.031 1 98.75 335 SER B N 1
ATOM 5776 C CA . SER B 1 335 ? -1.244 -19.438 -21.969 1 98.75 335 SER B CA 1
ATOM 5777 C C . SER B 1 335 ? 0.268 -19.234 -21.953 1 98.75 335 SER B C 1
ATOM 5779 O O . SER B 1 335 ? 1.016 -20.156 -21.625 1 98.75 335 SER B O 1
ATOM 5781 N N . ILE B 1 336 ? 0.631 -18.094 -22.438 1 98.75 336 ILE B N 1
ATOM 5782 C CA . ILE B 1 336 ? 1.899 -17.531 -21.984 1 98.75 336 ILE B CA 1
ATOM 5783 C C . ILE B 1 336 ? 1.645 -16.5 -20.891 1 98.75 336 ILE B C 1
ATOM 5785 O O . ILE B 1 336 ? 0.548 -15.93 -20.797 1 98.75 336 ILE B O 1
ATOM 5789 N N . THR B 1 337 ? 2.605 -16.312 -20.031 1 98.62 337 THR B N 1
ATOM 5790 C CA . THR B 1 337 ? 2.516 -15.219 -19.062 1 98.62 337 THR B CA 1
ATOM 5791 C C . THR B 1 337 ? 3.559 -14.148 -19.359 1 98.62 337 THR B C 1
ATOM 5793 O O . THR B 1 337 ? 4.688 -14.461 -19.734 1 98.62 337 THR B O 1
ATOM 5796 N N . LEU B 1 338 ? 3.193 -12.961 -19.297 1 98.5 338 LEU B N 1
ATOM 5797 C CA . LEU B 1 338 ? 4.078 -11.797 -19.297 1 98.5 338 LEU B CA 1
ATOM 5798 C C . LEU B 1 338 ? 4.156 -11.18 -17.906 1 98.5 338 LEU B C 1
ATOM 5800 O O . LEU B 1 338 ? 3.141 -10.742 -17.359 1 98.5 338 LEU B O 1
ATOM 5804 N N . SER B 1 339 ? 5.312 -11.203 -17.359 1 97.88 339 SER B N 1
ATOM 5805 C CA . SER B 1 339 ? 5.582 -10.531 -16.094 1 97.88 339 SER B CA 1
ATOM 5806 C C . SER B 1 339 ? 6.379 -9.25 -16.312 1 97.88 339 SER B C 1
ATOM 5808 O O . SER B 1 339 ? 7.457 -9.273 -16.906 1 97.88 339 SER B O 1
ATOM 5810 N N . VAL B 1 340 ? 5.867 -8.164 -15.859 1 97.06 340 VAL B N 1
ATOM 5811 C CA . VAL B 1 340 ? 6.531 -6.871 -15.984 1 97.06 340 VAL B CA 1
ATOM 5812 C C . VAL B 1 340 ? 6.66 -6.227 -14.602 1 97.06 340 VAL B C 1
ATOM 5814 O O . VAL B 1 340 ? 5.77 -6.359 -13.766 1 97.06 340 VAL B O 1
ATOM 5817 N N . SER B 1 341 ? 7.766 -5.488 -14.375 1 96.06 341 SER B N 1
ATOM 5818 C CA . SER B 1 341 ? 8.047 -4.988 -13.031 1 96.06 341 SER B CA 1
ATOM 5819 C C . SER B 1 341 ? 8.391 -3.506 -13.055 1 96.06 341 SER B C 1
ATOM 5821 O O . SER B 1 341 ? 8.852 -2.984 -14.07 1 96.06 341 SER B O 1
ATOM 5823 N N . GLY B 1 342 ? 8.062 -2.861 -11.977 1 91.5 342 GLY B N 1
ATOM 5824 C CA . GLY B 1 342 ? 8.523 -1.524 -11.648 1 91.5 342 GLY B CA 1
ATOM 5825 C C . GLY B 1 342 ? 9.398 -1.483 -10.414 1 91.5 342 GLY B C 1
ATOM 5826 O O . GLY B 1 342 ? 9.141 -2.193 -9.438 1 91.5 342 GLY B O 1
ATOM 5827 N N . GLY B 1 343 ? 10.453 -0.708 -10.461 1 87.5 343 GLY B N 1
ATOM 5828 C CA . GLY B 1 343 ? 11.43 -0.709 -9.383 1 87.5 343 GLY B CA 1
ATOM 5829 C C . GLY B 1 343 ? 11.391 0.553 -8.539 1 87.5 343 GLY B C 1
ATOM 5830 O O . GLY B 1 343 ? 10.57 1.441 -8.781 1 87.5 343 GLY B O 1
ATOM 5831 N N . PRO B 1 344 ? 12.219 0.505 -7.504 1 81.5 344 PRO B N 1
ATOM 5832 C CA . PRO B 1 344 ? 12.266 1.65 -6.59 1 81.5 344 PRO B CA 1
ATOM 5833 C C . PRO B 1 344 ? 12.695 2.941 -7.285 1 81.5 344 PRO B C 1
ATOM 5835 O O . PRO B 1 344 ? 13.539 2.912 -8.18 1 81.5 344 PRO B O 1
ATOM 5838 N N . GLY B 1 345 ? 12.023 4.023 -6.859 1 79.94 345 GLY B N 1
ATOM 5839 C CA . GLY B 1 345 ? 12.43 5.34 -7.324 1 79.94 345 GLY B CA 1
ATOM 5840 C C . GLY B 1 345 ? 11.789 5.73 -8.641 1 79.94 345 GLY B C 1
ATOM 5841 O O . GLY B 1 345 ? 11.922 6.871 -9.094 1 79.94 345 GLY B O 1
ATOM 5842 N N . ILE B 1 346 ? 11.148 4.766 -9.297 1 84.94 346 ILE B N 1
ATOM 5843 C CA . ILE B 1 346 ? 10.469 5.02 -10.562 1 84.94 346 ILE B CA 1
ATOM 5844 C C . ILE B 1 346 ? 8.953 5.07 -10.336 1 84.94 346 ILE B C 1
ATOM 5846 O O . ILE B 1 346 ? 8.406 4.254 -9.594 1 84.94 346 ILE B O 1
ATOM 5850 N N . ASP B 1 347 ? 8.391 6.082 -10.93 1 88.44 347 ASP B N 1
ATOM 5851 C CA . ASP B 1 347 ? 6.93 6.098 -10.938 1 88.44 347 ASP B CA 1
ATOM 5852 C C . ASP B 1 347 ? 6.371 5.172 -12.016 1 88.44 347 ASP B C 1
ATOM 5854 O O . ASP B 1 347 ? 6.031 5.621 -13.109 1 88.44 347 ASP B O 1
ATOM 5858 N N . TYR B 1 348 ? 6.227 3.992 -11.695 1 92 348 TYR B N 1
ATOM 5859 C CA . TYR B 1 348 ? 5.922 2.938 -12.648 1 92 348 TYR B CA 1
ATOM 5860 C C . TYR B 1 348 ? 4.418 2.834 -12.883 1 92 348 TYR B C 1
ATOM 5862 O O . TYR B 1 348 ? 3.961 1.975 -13.641 1 92 348 TYR B O 1
ATOM 5870 N N . TRP B 1 349 ? 3.572 3.604 -12.367 1 92.75 349 TRP B N 1
ATOM 5871 C CA . TRP B 1 349 ? 2.125 3.416 -12.383 1 92.75 349 TRP B CA 1
ATOM 5872 C C . TRP B 1 349 ? 1.566 3.617 -13.789 1 92.75 349 TRP B C 1
ATOM 5874 O O . TRP B 1 349 ? 0.768 2.811 -14.266 1 92.75 349 TRP B O 1
ATOM 5884 N N . ALA B 1 350 ? 2.092 4.648 -14.438 1 94.31 350 ALA B N 1
ATOM 5885 C CA . ALA B 1 350 ? 1.642 4.859 -15.805 1 94.31 350 ALA B CA 1
ATOM 5886 C C . ALA B 1 350 ? 2.035 3.688 -16.703 1 94.31 350 ALA B C 1
ATOM 5888 O O . ALA B 1 350 ? 1.281 3.303 -17.594 1 94.31 350 ALA B O 1
ATOM 5889 N N . PHE B 1 351 ? 3.215 3.164 -16.438 1 96.56 351 PHE B N 1
ATOM 5890 C CA . PHE B 1 351 ? 3.715 2.012 -17.188 1 96.56 351 PHE B CA 1
ATOM 5891 C C . PHE B 1 351 ? 2.836 0.791 -16.953 1 96.56 351 PHE B C 1
ATOM 5893 O O . PHE B 1 351 ? 2.365 0.162 -17.891 1 96.56 351 PHE B O 1
ATOM 5900 N N . LEU B 1 352 ? 2.504 0.466 -15.703 1 96.5 352 LEU B N 1
ATOM 5901 C CA . LEU B 1 352 ? 1.692 -0.698 -15.359 1 96.5 352 LEU B CA 1
ATOM 5902 C C . LEU B 1 352 ? 0.287 -0.568 -15.938 1 96.5 352 LEU B C 1
ATOM 5904 O O . LEU B 1 352 ? -0.287 -1.549 -16.422 1 96.5 352 LEU B O 1
ATOM 5908 N N . LYS B 1 353 ? -0.271 0.616 -15.922 1 95.19 353 LYS B N 1
ATOM 5909 C CA . LYS B 1 353 ? -1.59 0.853 -16.5 1 95.19 353 LYS B CA 1
ATOM 5910 C C . LYS B 1 353 ? -1.582 0.597 -18 1 95.19 353 LYS B C 1
ATOM 5912 O O . LYS B 1 353 ? -2.535 0.035 -18.547 1 95.19 353 LYS B O 1
ATOM 5917 N N . GLY B 1 354 ? -0.474 1.127 -18.625 1 97.31 354 GLY B N 1
ATOM 5918 C CA . GLY B 1 354 ? -0.334 0.875 -20.047 1 97.31 354 GLY B CA 1
ATOM 5919 C C . GLY B 1 354 ? -0.253 -0.601 -20.391 1 97.31 354 GLY B C 1
ATOM 5920 O O . GLY B 1 354 ? -0.887 -1.06 -21.344 1 97.31 354 GLY B O 1
ATOM 5921 N N . VAL B 1 355 ? 0.505 -1.345 -19.625 1 98.25 355 VAL B N 1
ATOM 5922 C CA . VAL B 1 355 ? 0.642 -2.783 -19.828 1 98.25 355 VAL B CA 1
ATOM 5923 C C . VAL B 1 355 ? -0.707 -3.467 -19.625 1 98.25 355 VAL B C 1
ATOM 5925 O O . VAL B 1 355 ? -1.112 -4.312 -20.422 1 98.25 355 VAL B O 1
ATOM 5928 N N . ASP B 1 356 ? -1.388 -3.131 -18.547 1 97.5 356 ASP B N 1
ATOM 5929 C CA . ASP B 1 356 ? -2.711 -3.676 -18.25 1 97.5 356 ASP B CA 1
ATOM 5930 C C . ASP B 1 356 ? -3.666 -3.449 -19.422 1 97.5 356 ASP B C 1
ATOM 5932 O O . ASP B 1 356 ? -4.395 -4.359 -19.812 1 97.5 356 ASP B O 1
ATOM 5936 N N . GLN B 1 357 ? -3.664 -2.27 -19.953 1 96.81 357 GLN B N 1
ATOM 5937 C CA . GLN B 1 357 ? -4.535 -1.934 -21.078 1 96.81 357 GLN B CA 1
ATOM 5938 C C . GLN B 1 357 ? -4.238 -2.812 -22.281 1 96.81 357 GLN B C 1
ATOM 5940 O O . GLN B 1 357 ? -5.156 -3.328 -22.922 1 96.81 357 GLN B O 1
ATOM 5945 N N . ILE B 1 358 ? -2.979 -2.953 -22.594 1 98.38 358 ILE B N 1
ATOM 5946 C CA . ILE B 1 358 ? -2.566 -3.781 -23.719 1 98.38 358 ILE B CA 1
ATOM 5947 C C . ILE B 1 358 ? -3.055 -5.215 -23.5 1 98.38 358 ILE B C 1
ATOM 5949 O O . ILE B 1 358 ? -3.699 -5.789 -24.391 1 98.38 358 ILE B O 1
ATOM 5953 N N . LEU B 1 359 ? -2.812 -5.793 -22.359 1 98.31 359 LEU B N 1
ATOM 5954 C CA . LEU B 1 359 ? -3.045 -7.215 -22.125 1 98.31 359 LEU B CA 1
ATOM 5955 C C . LEU B 1 359 ? -4.535 -7.508 -22 1 98.31 359 LEU B C 1
ATOM 5957 O O . LEU B 1 359 ? -4.996 -8.586 -22.375 1 98.31 359 LEU B O 1
ATOM 5961 N N . ARG B 1 360 ? -5.273 -6.625 -21.422 1 95.56 360 ARG B N 1
ATOM 5962 C CA . ARG B 1 360 ? -6.723 -6.777 -21.344 1 95.56 360 ARG B CA 1
ATOM 5963 C C . ARG B 1 360 ? -7.336 -6.902 -22.734 1 95.56 360 ARG B C 1
ATOM 5965 O O . ARG B 1 360 ? -8.375 -7.543 -22.906 1 95.56 360 ARG B O 1
ATOM 5972 N N . GLY B 1 361 ? -6.672 -6.301 -23.719 1 97.38 361 GLY B N 1
ATOM 5973 C CA . GLY B 1 361 ? -7.133 -6.406 -25.094 1 97.38 361 GLY B CA 1
ATOM 5974 C C . GLY B 1 361 ? -7.133 -7.832 -25.609 1 97.38 361 GLY B C 1
ATOM 5975 O O . GLY B 1 361 ? -7.801 -8.133 -26.609 1 97.38 361 GLY B O 1
ATOM 5976 N N . TYR B 1 362 ? -6.426 -8.719 -24.938 1 98.19 362 TYR B N 1
ATOM 5977 C CA . TYR B 1 362 ? -6.348 -10.125 -25.328 1 98.19 362 TYR B CA 1
ATOM 5978 C C . TYR B 1 362 ? -7.141 -11.008 -24.375 1 98.19 362 TYR B C 1
ATOM 5980 O O . TYR B 1 362 ? -6.934 -12.219 -24.328 1 98.19 362 TYR B O 1
ATOM 5988 N N . ASP B 1 363 ? -7.961 -10.352 -23.484 1 97.31 363 ASP B N 1
ATOM 5989 C CA . ASP B 1 363 ? -8.719 -11.047 -22.453 1 97.31 363 ASP B CA 1
ATOM 5990 C C . ASP B 1 363 ? -7.793 -11.859 -21.547 1 97.31 363 ASP B C 1
ATOM 5992 O O . ASP B 1 363 ? -8.078 -13.016 -21.234 1 97.31 363 ASP B O 1
ATOM 5996 N N . SER B 1 364 ? -6.66 -11.32 -21.281 1 98.5 364 SER B N 1
ATOM 5997 C CA . SER B 1 364 ? -5.676 -11.969 -20.422 1 98.5 364 SER B CA 1
ATOM 5998 C C . SER B 1 364 ? -6.129 -11.961 -18.969 1 98.5 364 SER B C 1
ATOM 6000 O O . SER B 1 364 ? -6.883 -11.086 -18.547 1 98.5 364 SER B O 1
ATOM 6002 N N . ARG B 1 365 ? -5.727 -12.945 -18.219 1 98.69 365 ARG B N 1
ATOM 6003 C CA . ARG B 1 365 ? -6.113 -13.102 -16.828 1 98.69 365 ARG B CA 1
ATOM 6004 C C . ARG B 1 365 ? -4.91 -12.938 -15.906 1 98.69 365 ARG B C 1
ATOM 6006 O O . ARG B 1 365 ? -3.848 -13.516 -16.156 1 98.69 365 ARG B O 1
ATOM 6013 N N . PRO B 1 366 ? -5.062 -12.164 -14.898 1 98.12 366 PRO B N 1
ATOM 6014 C CA . PRO B 1 366 ? -3.904 -11.883 -14.047 1 98.12 366 PRO B CA 1
ATOM 6015 C C . PRO B 1 366 ? -3.645 -12.977 -13.023 1 98.12 366 PRO B C 1
ATOM 6017 O O . PRO B 1 366 ? -4.57 -13.703 -12.641 1 98.12 366 PRO B O 1
ATOM 6020 N N . HIS B 1 367 ? -2.357 -13.164 -12.641 1 98.19 367 HIS B N 1
ATOM 6021 C CA . HIS B 1 367 ? -1.993 -13.82 -11.391 1 98.19 367 HIS B CA 1
ATOM 6022 C C . HIS B 1 367 ? -2.582 -13.078 -10.188 1 98.19 367 HIS B C 1
ATOM 6024 O O . HIS B 1 367 ? -2.365 -11.875 -10.031 1 98.19 367 HIS B O 1
ATOM 6030 N N . TRP B 1 368 ? -3.26 -13.773 -9.305 1 98.44 368 TRP B N 1
ATOM 6031 C CA . TRP B 1 368 ? -4.043 -13.117 -8.258 1 98.44 368 TRP B CA 1
ATOM 6032 C C . TRP B 1 368 ? -3.137 -12.445 -7.238 1 98.44 368 TRP B C 1
ATOM 6034 O O . TRP B 1 368 ? -3.562 -11.531 -6.527 1 98.44 368 TRP B O 1
ATOM 6044 N N . GLY B 1 369 ? -1.898 -12.914 -7.066 1 97.62 369 GLY B N 1
ATOM 6045 C CA . GLY B 1 369 ? -0.952 -12.336 -6.125 1 97.62 369 GLY B CA 1
ATOM 6046 C C . GLY B 1 369 ? -0.106 -11.234 -6.73 1 97.62 369 GLY B C 1
ATOM 6047 O O . GLY B 1 369 ? 0.741 -10.648 -6.051 1 97.62 369 GLY B O 1
ATOM 6048 N N . LYS B 1 370 ? -0.251 -10.93 -8.008 1 97.69 370 LYS B N 1
ATOM 6049 C CA . LYS B 1 370 ? 0.494 -9.875 -8.695 1 97.69 370 LYS B CA 1
ATOM 6050 C C . LYS B 1 370 ? -0.425 -8.734 -9.109 1 97.69 370 LYS B C 1
ATOM 6052 O O . LYS B 1 370 ? -1.633 -8.922 -9.266 1 97.69 370 LYS B O 1
ATOM 6057 N N . MET B 1 371 ? 0.147 -7.605 -9.312 1 96.88 371 MET B N 1
ATOM 6058 C CA . MET B 1 371 ? -0.634 -6.391 -9.547 1 96.88 371 MET B CA 1
ATOM 6059 C C . MET B 1 371 ? -1.609 -6.59 -10.703 1 96.88 371 MET B C 1
ATOM 6061 O O . MET B 1 371 ? -1.259 -7.191 -11.719 1 96.88 371 MET B O 1
ATOM 6065 N N . HIS B 1 372 ? -2.816 -6.113 -10.539 1 97 372 HIS B N 1
ATOM 6066 C CA . HIS B 1 372 ? -3.842 -6.016 -11.57 1 97 372 HIS B CA 1
ATOM 6067 C C . HIS B 1 372 ? -4.906 -4.988 -11.188 1 97 372 HIS B C 1
ATOM 6069 O O . HIS B 1 372 ? -4.941 -4.516 -10.055 1 97 372 HIS B O 1
ATOM 6075 N N . PHE B 1 373 ? -5.742 -4.656 -12.141 1 96.19 373 PHE B N 1
ATOM 6076 C CA . PHE B 1 373 ? -6.676 -3.559 -11.922 1 96.19 373 PHE B CA 1
ATOM 6077 C C . PHE B 1 373 ? -8.102 -3.977 -12.273 1 96.19 373 PHE B C 1
ATOM 6079 O O . PHE B 1 373 ? -8.852 -3.201 -12.875 1 96.19 373 PHE B O 1
ATOM 6086 N N . LEU B 1 374 ? -8.375 -5.223 -11.922 1 96.81 374 LEU B N 1
ATOM 6087 C CA . LEU B 1 374 ? -9.695 -5.777 -12.219 1 96.81 374 LEU B CA 1
ATOM 6088 C C . LEU B 1 374 ? -10.734 -5.27 -11.234 1 96.81 374 LEU B C 1
ATOM 6090 O O . LEU B 1 374 ? -10.43 -5.047 -10.062 1 96.81 374 LEU B O 1
ATOM 6094 N N . ASP B 1 375 ? -11.922 -5.102 -11.719 1 96.06 375 ASP B N 1
ATOM 6095 C CA . ASP B 1 375 ? -13.094 -4.879 -10.875 1 96.06 375 ASP B CA 1
ATOM 6096 C C . ASP B 1 375 ? -14.078 -6.043 -10.984 1 96.06 375 ASP B C 1
ATOM 6098 O O . ASP B 1 375 ? -13.734 -7.109 -11.5 1 96.06 375 ASP B O 1
ATOM 6102 N N . THR B 1 376 ? -15.242 -5.895 -10.445 1 96.94 376 THR B N 1
ATOM 6103 C CA . THR B 1 376 ? -16.25 -6.941 -10.414 1 96.94 376 THR B CA 1
ATOM 6104 C C . THR B 1 376 ? -16.609 -7.383 -11.828 1 96.94 376 THR B C 1
ATOM 6106 O O . THR B 1 376 ? -16.672 -8.586 -12.117 1 96.94 376 THR B O 1
ATOM 6109 N N . ASP B 1 377 ? -16.828 -6.438 -12.719 1 96.56 377 ASP B N 1
ATOM 6110 C CA . ASP B 1 377 ? -17.25 -6.73 -14.086 1 96.56 377 ASP B CA 1
ATOM 6111 C C . ASP B 1 377 ? -16.156 -7.441 -14.859 1 96.56 377 ASP B C 1
ATOM 6113 O O . ASP B 1 377 ? -16.422 -8.336 -15.664 1 96.56 377 ASP B O 1
ATOM 6117 N N . ASP B 1 378 ? -14.938 -6.988 -14.633 1 97.69 378 ASP B N 1
ATOM 6118 C CA . ASP B 1 378 ? -13.812 -7.641 -15.289 1 97.69 378 ASP B CA 1
ATOM 6119 C C . ASP B 1 378 ? -13.734 -9.117 -14.914 1 97.69 378 ASP B C 1
ATOM 6121 O O . ASP B 1 378 ? -13.57 -9.977 -15.781 1 97.69 378 ASP B O 1
ATOM 6125 N N . VAL B 1 379 ? -13.875 -9.422 -13.617 1 98.38 379 VAL B N 1
ATOM 6126 C CA . VAL B 1 379 ? -13.797 -10.797 -13.141 1 98.38 379 VAL B CA 1
ATOM 6127 C C . VAL B 1 379 ? -14.93 -11.617 -13.75 1 98.38 379 VAL B C 1
ATOM 6129 O O . VAL B 1 379 ? -14.703 -12.742 -14.211 1 98.38 379 VAL B O 1
ATOM 6132 N N . THR B 1 380 ? -16.094 -11.07 -13.742 1 98.38 380 THR B N 1
ATOM 6133 C CA . THR B 1 380 ? -17.234 -11.766 -14.32 1 98.38 380 THR B CA 1
ATOM 6134 C C . THR B 1 380 ? -17 -12.055 -15.805 1 98.38 380 THR B C 1
ATOM 6136 O O . THR B 1 380 ? -17.344 -13.133 -16.297 1 98.38 380 THR B O 1
ATOM 6139 N N . HIS B 1 381 ? -16.438 -11.133 -16.469 1 98 381 HIS B N 1
ATOM 6140 C CA . HIS B 1 381 ? -16.172 -11.273 -17.891 1 98 381 HIS B CA 1
ATOM 6141 C C . HIS B 1 381 ? -15.094 -12.312 -18.172 1 98 381 HIS B C 1
ATOM 6143 O O . HIS B 1 381 ? -15.25 -13.164 -19.047 1 98 381 HIS B O 1
ATOM 6149 N N . LEU B 1 382 ? -14.031 -12.328 -17.438 1 98.31 382 LEU B N 1
ATOM 6150 C CA . LEU B 1 382 ? -12.828 -13.102 -17.719 1 98.31 382 LEU B CA 1
ATOM 6151 C C . LEU B 1 382 ? -12.977 -14.539 -17.234 1 98.31 382 LEU B C 1
ATOM 6153 O O . LEU B 1 382 ? -12.336 -15.453 -17.766 1 98.31 382 LEU B O 1
ATOM 6157 N N . TYR B 1 383 ? -13.781 -14.758 -16.188 1 98.56 383 TYR B N 1
ATOM 6158 C CA . TYR B 1 383 ? -13.898 -16.078 -15.57 1 98.56 383 TYR B CA 1
ATOM 6159 C C . TYR B 1 383 ? -15.32 -16.594 -15.68 1 98.56 383 TYR B C 1
ATOM 6161 O O . TYR B 1 383 ? -16.188 -16.219 -14.898 1 98.56 383 TYR B O 1
ATOM 6169 N N . PRO B 1 384 ? -15.516 -17.594 -16.516 1 98.38 384 PRO B N 1
ATOM 6170 C CA . PRO B 1 384 ? -16.875 -18.109 -16.75 1 98.38 384 PRO B CA 1
ATOM 6171 C C . PRO B 1 384 ? -17.5 -18.703 -15.492 1 98.38 384 PRO B C 1
ATOM 6173 O O . PRO B 1 384 ? -18.734 -18.734 -15.375 1 98.38 384 PRO B O 1
ATOM 6176 N N . ARG B 1 385 ? -16.703 -19.078 -14.523 1 98.69 385 ARG B N 1
ATOM 6177 C CA . ARG B 1 385 ? -17.219 -19.719 -13.328 1 98.69 385 ARG B CA 1
ATOM 6178 C C . ARG B 1 385 ? -17.234 -18.75 -12.148 1 98.69 385 ARG B C 1
ATOM 6180 O O . ARG B 1 385 ? -17.438 -19.156 -11 1 98.69 385 ARG B O 1
ATOM 6187 N N . ALA B 1 386 ? -17.062 -17.453 -12.406 1 98.75 386 ALA B N 1
ATOM 6188 C CA . ALA B 1 386 ? -17.016 -16.453 -11.344 1 98.75 386 ALA B CA 1
ATOM 6189 C C . ALA B 1 386 ? -18.312 -16.469 -10.539 1 98.75 386 ALA B C 1
ATOM 6191 O O . ALA B 1 386 ? -18.297 -16.391 -9.312 1 98.75 386 ALA B O 1
ATOM 6192 N N . GLY B 1 387 ? -19.422 -16.484 -11.203 1 98.75 387 GLY B N 1
ATOM 6193 C CA . GLY B 1 387 ? -20.703 -16.531 -10.516 1 98.75 387 GLY B CA 1
ATOM 6194 C C . GLY B 1 387 ? -20.859 -17.719 -9.602 1 98.75 387 GLY B C 1
ATOM 6195 O O . GLY B 1 387 ? -21.297 -17.594 -8.453 1 98.75 387 GLY B O 1
ATOM 6196 N N . ASP B 1 388 ? -20.516 -18.922 -10.117 1 98.81 388 ASP B N 1
ATOM 6197 C CA . ASP B 1 388 ? -20.547 -20.156 -9.32 1 98.81 388 ASP B CA 1
ATOM 6198 C C . ASP B 1 388 ? -19.641 -20.047 -8.102 1 98.81 388 ASP B C 1
ATOM 6200 O O . ASP B 1 388 ? -20 -20.484 -7.008 1 98.81 388 ASP B O 1
ATOM 6204 N N . PHE B 1 389 ? -18.531 -19.5 -8.328 1 98.88 389 PHE B N 1
ATOM 6205 C CA . PHE B 1 389 ? -17.562 -19.344 -7.254 1 98.88 389 PHE B CA 1
ATOM 6206 C C . PHE B 1 389 ? -18.094 -18.453 -6.152 1 98.88 389 PHE B C 1
ATOM 6208 O O . PHE B 1 389 ? -18.031 -18.797 -4.969 1 98.88 389 PHE B O 1
ATOM 6215 N N . ARG B 1 390 ? -18.594 -17.266 -6.543 1 98.75 390 ARG B N 1
ATOM 6216 C CA . ARG B 1 390 ? -19.141 -16.312 -5.578 1 98.75 390 ARG B CA 1
ATOM 6217 C C . ARG B 1 390 ? -20.297 -16.938 -4.797 1 98.75 390 ARG B C 1
ATOM 6219 O O . ARG B 1 390 ? -20.438 -16.719 -3.594 1 98.75 390 ARG B O 1
ATOM 6226 N N . ALA B 1 391 ? -21.125 -17.719 -5.473 1 98.75 391 ALA B N 1
ATOM 6227 C CA . ALA B 1 391 ? -22.219 -18.406 -4.805 1 98.75 391 ALA B CA 1
ATOM 6228 C C . ALA B 1 391 ? -21.703 -19.391 -3.756 1 98.75 391 ALA B C 1
ATOM 6230 O O . ALA B 1 391 ? -22.219 -19.422 -2.631 1 98.75 391 ALA B O 1
ATOM 6231 N N . LEU B 1 392 ? -20.703 -20.141 -4.16 1 98.75 392 LEU B N 1
ATOM 6232 C CA . LEU B 1 392 ? -20.109 -21.094 -3.229 1 98.75 392 LEU B CA 1
ATOM 6233 C C . LEU B 1 392 ? -19.484 -20.375 -2.043 1 98.75 392 LEU B C 1
ATOM 6235 O O . LEU B 1 392 ? -19.641 -20.797 -0.896 1 98.75 392 LEU B O 1
ATOM 6239 N N . ARG B 1 393 ? -18.719 -19.312 -2.322 1 98.69 393 ARG B N 1
ATOM 6240 C CA . ARG B 1 393 ? -18.094 -18.516 -1.272 1 98.69 393 ARG B CA 1
ATOM 6241 C C . ARG B 1 393 ? -19.141 -18.016 -0.278 1 98.69 393 ARG B C 1
ATOM 6243 O O . ARG B 1 393 ? -18.938 -18.094 0.935 1 98.69 393 ARG B O 1
ATOM 6250 N N . ARG B 1 394 ? -20.266 -17.516 -0.733 1 98.38 394 ARG B N 1
ATOM 6251 C CA . ARG B 1 394 ? -21.328 -17.016 0.121 1 98.38 394 ARG B CA 1
ATOM 6252 C C . ARG B 1 394 ? -21.953 -18.141 0.944 1 98.38 394 ARG B C 1
ATOM 6254 O O . ARG B 1 394 ? -22.359 -17.922 2.09 1 98.38 394 ARG B O 1
ATOM 6261 N N . GLU B 1 395 ? -22.062 -19.281 0.32 1 98.25 395 GLU B N 1
ATOM 6262 C CA . GLU B 1 395 ? -22.578 -20.438 1.034 1 98.25 395 GLU B CA 1
ATOM 6263 C C . GLU B 1 395 ? -21.688 -20.812 2.209 1 98.25 395 GLU B C 1
ATOM 6265 O O . GLU B 1 395 ? -22.172 -21.094 3.307 1 98.25 395 GLU B O 1
ATOM 6270 N N . LEU B 1 396 ? -20.359 -20.812 2.016 1 98 396 LEU B N 1
ATOM 6271 C CA . LEU B 1 396 ? -19.391 -21.266 3.01 1 98 396 LEU B CA 1
ATOM 6272 C C . LEU B 1 396 ? -19.125 -20.172 4.035 1 98 396 LEU B C 1
ATOM 6274 O O . LEU B 1 396 ? -18.719 -20.469 5.168 1 98 396 LEU B O 1
ATOM 6278 N N . ASP B 1 397 ? -19.312 -18.969 3.67 1 98.31 397 ASP B N 1
ATOM 6279 C CA . ASP B 1 397 ? -19.047 -17.797 4.5 1 98.31 397 ASP B CA 1
ATOM 6280 C C . ASP B 1 397 ? -20.109 -16.719 4.277 1 98.31 397 ASP B C 1
ATOM 6282 O O . ASP B 1 397 ? -19.812 -15.664 3.713 1 98.31 397 ASP B O 1
ATOM 6286 N N . PRO B 1 398 ? -21.297 -16.906 4.781 1 97.56 398 PRO B N 1
ATOM 6287 C CA . PRO B 1 398 ? -22.422 -16.016 4.5 1 97.56 398 PRO B CA 1
ATOM 6288 C C . PRO B 1 398 ? -22.188 -14.602 5.031 1 97.56 398 PRO B C 1
ATOM 6290 O O . PRO B 1 398 ? -22.781 -13.648 4.523 1 97.56 398 PRO B O 1
ATOM 6293 N N . LYS B 1 399 ? -21.359 -14.469 6.016 1 97 399 LYS B N 1
ATOM 6294 C CA . LYS B 1 399 ? -21.156 -13.148 6.605 1 97 399 LYS B CA 1
ATOM 6295 C C . LYS B 1 399 ? -19.938 -12.453 5.996 1 97 399 LYS B C 1
ATOM 6297 O O . LYS B 1 399 ? -19.594 -11.328 6.375 1 97 399 LYS B O 1
ATOM 6302 N N . GLY B 1 400 ? -19.203 -13.125 5.141 1 97.56 400 GLY B N 1
ATOM 6303 C CA . GLY B 1 400 ? -18.047 -12.539 4.461 1 97.56 400 GLY B CA 1
ATOM 6304 C C . GLY B 1 400 ? -16.859 -12.344 5.367 1 97.56 400 GLY B C 1
ATOM 6305 O O . GLY B 1 400 ? -16.156 -11.336 5.27 1 97.56 400 GLY B O 1
ATOM 6306 N N . ARG B 1 401 ? -16.656 -13.273 6.27 1 98.19 401 ARG B N 1
ATOM 6307 C CA . ARG B 1 401 ? -15.586 -13.172 7.266 1 98.19 401 ARG B CA 1
ATOM 6308 C C . ARG B 1 401 ? -14.219 -13.148 6.602 1 98.19 401 ARG B C 1
ATOM 6310 O O . ARG B 1 401 ? -13.289 -12.508 7.105 1 98.19 401 ARG B O 1
ATOM 6317 N N . PHE B 1 402 ? -14.07 -13.797 5.465 1 98.62 402 PHE B N 1
ATOM 6318 C CA . PHE B 1 402 ? -12.758 -13.969 4.848 1 98.62 402 PHE B CA 1
ATOM 6319 C C . PHE B 1 402 ? -12.555 -12.977 3.715 1 98.62 402 PHE B C 1
ATOM 6321 O O . PHE B 1 402 ? -11.719 -13.195 2.832 1 98.62 402 PHE B O 1
ATOM 6328 N N . LEU B 1 403 ? -13.375 -11.906 3.678 1 97.5 403 LEU B N 1
ATOM 6329 C CA . LEU B 1 403 ? -13.234 -10.867 2.662 1 97.5 403 LEU B CA 1
ATOM 6330 C C . LEU B 1 403 ? -12.648 -9.594 3.264 1 97.5 403 LEU B C 1
ATOM 6332 O O . LEU B 1 403 ? -12.852 -9.312 4.449 1 97.5 403 LEU B O 1
ATOM 6336 N N . ASN B 1 404 ? -11.852 -8.922 2.588 1 96.19 404 ASN B N 1
ATOM 6337 C CA . ASN B 1 404 ? -11.539 -7.508 2.785 1 96.19 404 ASN B CA 1
ATOM 6338 C C . ASN B 1 404 ? -12.062 -6.648 1.64 1 96.19 404 ASN B C 1
ATOM 6340 O O . ASN B 1 404 ? -12.797 -7.141 0.776 1 96.19 404 ASN B O 1
ATOM 6344 N N . ASP B 1 405 ? -11.82 -5.352 1.604 1 93.75 405 ASP B N 1
ATOM 6345 C CA . ASP B 1 405 ? -12.422 -4.453 0.624 1 93.75 405 ASP B CA 1
ATOM 6346 C C . ASP B 1 405 ? -12.086 -4.891 -0.8 1 93.75 405 ASP B C 1
ATOM 6348 O O . ASP B 1 405 ? -12.961 -4.934 -1.666 1 93.75 405 ASP B O 1
ATOM 6352 N N . HIS B 1 406 ? -10.875 -5.293 -1.039 1 95.38 406 HIS B N 1
ATOM 6353 C CA . HIS B 1 406 ? -10.406 -5.684 -2.361 1 95.38 406 HIS B CA 1
ATOM 6354 C C . HIS B 1 406 ? -11.078 -6.969 -2.83 1 95.38 406 HIS B C 1
ATOM 6356 O O . HIS B 1 406 ? -11.617 -7.027 -3.939 1 95.38 406 HIS B O 1
ATOM 6362 N N . LEU B 1 407 ? -11.086 -7.961 -1.988 1 97.56 407 LEU B N 1
ATOM 6363 C CA . LEU B 1 407 ? -11.609 -9.273 -2.363 1 97.56 407 LEU B CA 1
ATOM 6364 C C . LEU B 1 407 ? -13.133 -9.25 -2.43 1 97.56 407 LEU B C 1
ATOM 6366 O O . LEU B 1 407 ? -13.734 -10.008 -3.199 1 97.56 407 LEU B O 1
ATOM 6370 N N . LYS B 1 408 ? -13.742 -8.422 -1.619 1 96.25 408 LYS B N 1
ATOM 6371 C CA . LYS B 1 408 ? -15.195 -8.273 -1.689 1 96.25 408 LYS B CA 1
ATOM 6372 C C . LYS B 1 408 ? -15.633 -7.816 -3.078 1 96.25 408 LYS B C 1
ATOM 6374 O O . LYS B 1 408 ? -16.609 -8.328 -3.625 1 96.25 408 LYS B O 1
ATOM 6379 N N . MET B 1 409 ? -14.906 -6.891 -3.617 1 95.44 409 MET B N 1
ATOM 6380 C CA . MET B 1 409 ? -15.227 -6.402 -4.953 1 95.44 409 MET B CA 1
ATOM 6381 C C . MET B 1 409 ? -15.07 -7.512 -5.992 1 95.44 409 MET B C 1
ATOM 6383 O O . MET B 1 409 ? -15.914 -7.672 -6.871 1 95.44 409 MET B O 1
ATOM 6387 N N . LEU B 1 410 ? -14.047 -8.305 -5.836 1 97.62 410 LEU B N 1
ATOM 6388 C CA . LEU B 1 410 ? -13.688 -9.273 -6.867 1 97.62 410 LEU B CA 1
ATOM 6389 C C . LEU B 1 410 ? -14.484 -10.562 -6.711 1 97.62 410 LEU B C 1
ATOM 6391 O O . LEU B 1 410 ? -14.961 -11.133 -7.699 1 97.62 410 LEU B O 1
ATOM 6395 N N . LEU B 1 411 ? -14.656 -11.008 -5.391 1 97.94 411 LEU B N 1
ATOM 6396 C CA . LEU B 1 411 ? -15.117 -12.375 -5.164 1 97.94 411 LEU B CA 1
ATOM 6397 C C . LEU B 1 411 ? -16.281 -12.398 -4.184 1 97.94 411 LEU B C 1
ATOM 6399 O O . LEU B 1 411 ? -16.719 -13.477 -3.773 1 97.94 411 LEU B O 1
ATOM 6403 N N . GLY B 1 412 ? -16.766 -11.258 -3.799 1 95.44 412 GLY B N 1
ATOM 6404 C CA . GLY B 1 412 ? -17.812 -11.188 -2.801 1 95.44 412 GLY B CA 1
ATOM 6405 C C . GLY B 1 412 ? -19.172 -11.594 -3.338 1 95.44 412 GLY B C 1
ATOM 6406 O O . GLY B 1 412 ? -19.375 -11.656 -4.555 1 95.44 412 GLY B O 1
#

Organism: Rhizobium meliloti (strain 1021) (NCBI:txid266834)

Secondary structure (DSSP, 8-state):
-PPEEEEEEE-SSSS-EEEEEEEE--SSHHHHHHHHHHHHHTT--EEEESS---SSSSS--SSEEEE-TTS-SEEEEETTTTEEEEETT-BHHHHHHHHHHTTEE-S---S--SSBHHHHHTTT----BTT---GGGGEEEEEEE-TTS-EEEE-SSSHHHHHHHTT-TT-S-EEEEEEEE-EE--EEEEEEEEEEHHHHHHHHHHHHHHSSEEEEEEESSTTHHHHTT---GGGGBS-S-SSSEEEEEEEEEE-SPPEE-SSEEEEEHHHHS-----S--EEEEEEEEGGGHHHHHHHHHHHHHHT-TT--PPEEEEEE--B--TT-TTBT--EEEEEEEE-TTS--HHHHHHHHHHHHTTT-EE-TTSB----HHHHHHH-TTHHHHHHHHHHH-TT-TT--HHHHHHH-/-PPEEEEEEE-SSSS-EEEEEEEE--SSHHHHHHHHHHHHHTT--EEEESS---SSSSS--SSEEEE-TTS-SEEEEETTTTEEEEETT-BHHHHHHHHHHTTEE-S---S--SSBHHHHHTTT----BTT---GGGGEEEEEEE-TTS-EEEE-SSSHHHHHHHTT-TT-S-EEEEEEEE-EE--EEEEEEEEEEHHHHHHHHHHHHHHSSEEEEEEESSTTHHHHTT---GGGGBSSS-SSSEEEEEEEEEE-SPPEE-SSEEEEEHHHHS-----S--EEEEEEEEGGGHHHHHHHHHHHHHHT-TT--PPEEEEEE--B--TT-TTBT--EEEEEEEE-TTS-THHHHHHHHHHHHTTT-EE-TTSB----HHHHHHH-TTHHHHHHHHHHH-TT-TT--HHHHHHH-